Protein AF-0000000067177281 (afdb_homodimer)

pLDDT: mean 92.03, std 12.09, range [32.88, 98.94]

Solvent-accessible surface area (backbone atoms only — not comparable to full-atom values): 63753 Å² total; per-residue (Å²): 128,85,45,57,26,52,50,40,23,50,50,57,44,43,95,48,34,69,56,50,53,53,45,54,59,58,52,65,37,76,90,39,46,55,76,86,49,87,52,42,72,60,23,30,53,50,32,52,51,49,50,50,55,39,32,74,69,48,60,46,31,24,62,30,45,52,93,56,71,24,65,44,35,44,42,51,29,42,52,54,48,16,54,30,28,48,35,39,54,23,46,29,50,48,50,40,36,36,54,43,44,23,37,34,46,45,63,67,32,20,45,70,72,47,36,74,71,40,41,56,39,36,50,66,60,76,42,42,33,14,51,38,58,38,19,69,55,19,58,86,40,58,84,65,44,58,21,30,30,37,42,39,48,91,75,38,24,29,34,31,29,34,82,47,58,43,22,26,28,45,74,21,50,24,43,38,66,65,28,32,33,29,42,35,46,21,30,32,24,37,71,88,67,50,70,71,43,66,46,44,29,58,40,78,40,30,48,97,87,59,45,60,32,85,41,39,48,62,41,65,61,73,60,45,51,35,39,45,28,42,42,28,4,27,43,41,35,53,64,30,75,39,55,56,82,33,46,41,42,58,65,35,48,64,45,69,84,40,53,73,49,48,92,50,82,49,60,69,57,42,46,51,53,59,53,58,69,56,46,61,53,34,47,29,52,15,43,19,27,39,38,37,20,50,45,27,43,36,48,32,49,57,44,28,70,64,43,45,56,55,52,47,85,96,42,91,56,59,36,42,43,48,74,34,48,60,49,30,63,64,45,49,47,50,52,22,42,50,54,27,49,39,31,30,46,47,52,50,39,51,50,51,28,54,45,72,68,40,94,73,54,55,67,68,59,50,52,51,46,51,34,50,35,33,33,46,22,33,51,24,21,53,46,19,56,50,37,21,51,48,22,22,59,72,42,39,73,58,22,39,27,41,68,38,44,34,37,55,54,44,31,45,47,57,54,51,41,35,50,85,48,33,34,70,60,26,30,44,49,27,24,49,53,52,52,50,54,50,45,61,67,45,57,86,47,48,74,66,46,42,49,46,41,65,67,37,50,79,72,73,69,79,68,91,60,66,97,32,43,68,59,51,47,49,39,49,68,61,34,72,64,65,80,87,78,62,54,88,77,35,66,31,52,48,52,48,54,36,50,52,51,23,49,50,35,47,52,49,41,52,51,50,38,56,56,34,44,75,75,41,53,66,52,57,20,48,41,73,42,37,66,51,39,40,50,26,23,50,34,46,44,52,37,53,25,50,45,28,32,54,44,44,39,70,69,37,83,50,65,71,34,27,54,52,47,49,53,35,48,44,33,29,53,39,50,56,46,60,74,44,38,38,58,34,41,55,69,66,75,30,54,52,68,54,50,55,46,41,58,51,48,41,54,50,40,39,60,68,41,53,88,42,48,65,45,56,45,50,18,69,62,69,55,66,71,48,55,58,26,49,89,75,36,69,65,43,47,66,70,98,128,86,46,56,27,52,49,40,24,51,49,56,44,43,96,47,33,68,57,50,53,52,45,54,61,59,50,66,36,76,89,39,45,55,75,88,49,86,51,41,71,61,23,30,53,51,33,52,52,49,49,51,54,37,32,75,69,51,60,47,32,25,62,31,45,52,94,56,70,24,65,46,34,44,43,50,29,42,51,55,46,15,53,30,28,47,37,38,55,24,44,29,50,48,51,39,35,38,55,44,43,23,39,34,46,45,62,67,30,20,46,70,72,46,34,73,71,40,43,57,38,38,48,65,60,76,42,44,31,14,50,38,58,38,20,69,52,19,58,86,40,57,85,65,44,57,21,30,30,37,42,37,47,91,76,37,24,28,34,31,28,35,82,47,57,43,22,26,27,44,73,21,51,22,44,39,64,64,29,32,32,28,43,35,46,21,32,32,24,36,70,89,66,49,71,72,45,67,44,46,30,57,41,78,40,30,47,97,86,60,45,60,32,84,42,39,47,61,42,65,62,73,61,46,51,36,38,44,27,42,42,28,4,28,43,41,35,53,63,32,74,40,54,55,82,32,46,40,42,58,66,35,49,66,45,68,86,41,52,76,49,51,93,48,81,49,61,69,58,42,46,52,53,59,55,57,69,56,46,62,51,35,47,30,51,14,45,19,27,40,39,37,21,50,47,28,43,36,46,32,50,56,43,27,69,64,43,45,56,56,53,47,85,96,41,90,56,58,36,44,44,48,73,37,49,59,50,30,63,65,46,49,47,52,52,23,43,51,53,28,47,38,31,29,45,48,52,50,38,51,51,50,28,54,45,73,68,40,93,73,56,54,67,68,57,51,52,49,47,52,34,49,35,32,33,45,22,33,52,25,21,53,44,19,55,51,38,21,50,48,22,23,59,73,41,41,73,58,22,38,28,41,67,37,43,31,37,56,53,44,32,44,47,56,53,52,42,36,51,87,49,34,33,70,60,24,30,43,49,27,24,50,53,52,51,50,54,50,45,62,69,46,57,87,46,48,75,65,45,41,49,45,41,64,67,37,51,78,74,72,70,78,68,91,60,66,97,32,44,67,60,50,49,49,39,48,67,62,33,74,68,60,74,96,75,64,56,88,75,36,65,31,52,49,52,48,53,36,50,49,50,23,50,51,34,49,53,49,42,54,51,50,39,58,56,32,42,75,74,40,54,66,55,56,19,48,42,73,42,36,65,51,38,39,49,26,24,50,34,46,43,52,37,52,25,50,46,26,31,54,44,43,39,70,68,36,83,50,63,70,33,28,54,50,46,49,52,36,49,45,34,27,53,38,50,57,47,58,74,44,37,37,59,33,41,54,69,68,76,30,54,53,70,55,51,54,45,40,58,52,49,42,55,50,42,40,61,68,41,52,87,40,49,65,45,58,44,51,16,69,61,69,54,67,72,48,54,57,28,50,89,74,34,69,66,43,47,68,71,99

Secondary structure (DSSP, 8-state):
---HHHHHHHHHHGGGHHHHHHHHHHHTSGGG-------HHHHHHHHHHHHHHHHHTTTTGGGS-GGGTS---HHHHHHHHHHGGGT-HHHHHHHIIIIIIIHHHHHHH--HHHIIIIIHHHHHTSS-EEEE--BSS-SS-GGG---EEEEETTTTEEEEE--SGGG-EEEEETTTTT-SEEEEEEEEE-TTS-EEEEEEEEEE-B-TTSPBPTTEEEEE---BSS-TTS-EEEEEESSEEEEGGGB--SS-EE-TT--EE-S---HHHHHHHHHHTTTHHHHHHHHHHHHHHHHHHHHHHHHHTT-EEEE-TT--SEEEGGGSHHHHHHHHHHHHHHHHHHHHHHHHHHHHHHHHH-SS--HHHHHHHHHHHHHHHHHHHHHHHHHHHHHHHHTTTGGGBGGGSHHHHHHHHGGGGTTTS-HHHHHHHHHHHHHHHHHHHHTT--HHHHHHHHHHTTT-------TTHHHHHHHHHSS---SS---TT-HHHHHHHHHHHHHHHHHHHHHHHHHHHTTS-HHHHHHHTHHHHHHHHHHHHHHHHHHHHHHHHHH---HHHHHHHHHHHHHHHHHHHHHTHHHHHHTTSS-HHHHHHHHHHHHHHHHHHGGGHHHHHHTT---GGGG--GGG-HHHHHH-/---HHHHHHHHHHGGGHHHHHHHHHHHTSGGG-------HHHHHHHHHHHHHHHHHTTTTGGGS-GGGTS---HHHHHHHHHHGGGT-HHHHHHHIIIIIIIHHHHHHH--HHHIIIIIHHHHHTSS-EEEE--BSS-SS-GGG---EEEEETTTTEEEEE--SGGG-EEEEETTTTT-SEEEEEEEEE-TTS-EEEEEEEEEE-B-TTSPBPTTEEEEE---BSS-TTS-EEEEEESSEEEEGGGB--SS-EE-TT--EE-S---HHHHHHHHHHTTTHHHHHHHHHHHHHHHHHHHHHHHHHTT-EEEE-TT--SEEEGGGSHHHHHHHHHHHHHHHHHHHHHHHHHHHHHHHHH-SS--HHHHHHHHHHHHHHHHHHHHHHHHHHHHHHHHTTTGGGBGGGSHHHHHHHHGGGGTTTS-HHHHHHHHHHHHHHHHHHHHTT--HHHHHHHHHHTTT-------TTHHHHHHHHHSS---SSS--TT-HHHHHHHHHHHHHHHHHHHHHHHHHHHTTS-HHHHHHHTHHHHHHHHHHHHHHHHHHHHHHHHHH---HHHHHHHHHHHHHHHHHHHHHTHHHHHHTTSS-HHHHHHHHHHHHHHHHHHGGGHHHHHHTT---GGGG--GGG-HHHHHH-

Sequence (1280 aa):
MTTTAEHLRNALDGRWRDVKNAMRENLSNEVFRPHYTPNTAIARAKVAEQLKIMAAAGAAEDGFRKEHGGNGNVGAAIAQIEMLAMSDLSLMVKAGVQWGLFGGAIENLGTERHHQAYVRRIIDLDLLGCFAMTETGHGSDVQSIETTATYDPATQEFVIHSPTPTARKDYIGGAAETARVAAVFAQLITPDGMNHGVHCLVVPIRDDEGNDLPGVTTSDCHYKGGLPGVDNGRIVFDHVRVPRENLLNRYADVSPEGVYSSPIENPGRRFFTMLGTLIRGRVTVGGSAAAAARVALDIATRYALQRTQFSAPDDEHEVVIMDYLVHQRRLLPLIAKSYALQFAQNELVAKCHELQTSDDPDPEEQRELEARAAGLKAANTWHASTAIQEAREACGGAGYLAENRLIALRADTDVFTTFEGDNHVLTQLVAKELLTAYADDIKGMSPVEWVRFAANFAGERVLKRTAAQTIIQTILDTRQDNEEEGSLFNRGTQIKMFEDREEYMVASVARRLQGKAKEMSAFDAFNAVQDHVLHAAQAHIDRVILEAFVAGIDACEDEAARELLADVCDLYALSVIEEDKAWFIEHRFLSTERAKAVTRGINERCRTLRPHAETLIDGFGIPEQLRYAAMLDPEELLNGMTTTAEHLRNALDGRWRDVKNAMRENLSNEVFRPHYTPNTAIARAKVAEQLKIMAAAGAAEDGFRKEHGGNGNVGAAIAQIEMLAMSDLSLMVKAGVQWGLFGGAIENLGTERHHQAYVRRIIDLDLLGCFAMTETGHGSDVQSIETTATYDPATQEFVIHSPTPTARKDYIGGAAETARVAAVFAQLITPDGMNHGVHCLVVPIRDDEGNDLPGVTTSDCHYKGGLPGVDNGRIVFDHVRVPRENLLNRYADVSPEGVYSSPIENPGRRFFTMLGTLIRGRVTVGGSAAAAARVALDIATRYALQRTQFSAPDDEHEVVIMDYLVHQRRLLPLIAKSYALQFAQNELVAKCHELQTSDDPDPEEQRELEARAAGLKAANTWHASTAIQEAREACGGAGYLAENRLIALRADTDVFTTFEGDNHVLTQLVAKELLTAYADDIKGMSPVEWVRFAANFAGERVLKRTAAQTIIQTILDTRQDNEEEGSLFNRGTQIKMFEDREEYMVASVARRLQGKAKEMSAFDAFNAVQDHVLHAAQAHIDRVILEAFVAGIDACEDEAARELLADVCDLYALSVIEEDKAWFIEHRFLSTERAKAVTRGINERCRTLRPHAETLIDGFGIPEQLRYAAMLDPEELLNG

Nearest PDB structures (foldseek):
  1w07-assembly1_B  TM=8.337E-01  e=1.183E-35  Arabidopsis thaliana
  2fon-assembly1_A  TM=8.563E-01  e=7.719E-33  Solanum lycopersicum
  5k3h-assembly2_D  TM=8.636E-01  e=3.766E-30  Caenorhabditis elegans
  5k3g-assembly2_C  TM=8.580E-01  e=6.091E-29  Caenorhabditis elegans
  5k3h-assembly1_A  TM=8.376E-01  e=1.984E-29  Caenorhabditis elegans

Foldseek 3Di:
DQDLLNLLLCLLLPPQSVLLVVLLVVCLDPLQFADDDQPLVVLQVSLVVVLLVCLVVQLLQCCADVVLPHPLNNLSNLSNLLQSLLGALLNSVQSCFQRQAFLLLQRVLADDVSSVVPNVCSSNVVAGAKEFQAWQQDAQPSQPQAWEFEADLVQQKTWTAQPDNRNKRFQIWCQAFHHQKYFHWHFYAFPVRDTLTIFTFIGGQADPVRHGDPQKDKHFPQDALASSNTGTIIIGGGGGIDHQNRTSDPAWHADSNRDIDGPDDDSVVSVCVSVLSSLSSLLSLLSNLLLLLLLLLLLLLLLLQPDFDDDDVVGPDTHRNLPDLVLLVLRLLLLLVSSLLSLLSNLLSVLVSVQNSDPDHDPVSSLVSNLLSLLSLLVRLVSSLSSLVSSLVSNPPLSVDVLQVSSNSNSSSVCSCPPPHHNLRSLLSNLVVLLVVVCVVCVVPDPVRLVVCLVCLLPDDPPPAGPQSPVLVVLLVPVPCPDDQPDLLRLNLLLSLLVNVLSNLSSVLNVQLVVVVVVDPNVVSCVVCVVSSSVSSNSSNLSSSLSSLSVSLVPSPDPVSSVLSSLSSSLNSLVVCLVCVVVCCVVVVAPPVRSVVSVVSNSVSSVVCSVCSNSSSSSSVSDCSSSDHLSSDVVSVVVD/DQDLLNLLLCLLLPPCSVLLVVLLVVCLDPLQFADDDQPLVVLQVSLVVVLLVCLVVLLLQCCADVVLPHDLNNLSNLSNLLQSLLGALLNSVQSCFQRQAFLLLQRQLADDVSSVVPNVCSSNVVAGAKEFQDWQQDAQPSQPQAWEFEADLVQQKTWTAQPDNRNKRFQIWCQAFHHQKYFHWHFYAFPVGDTLTIFTFIGGQADPVRHGDPQKDKHFPQDALASSNTGTIIIGGGGGIDHQNRTSAPAWHADSNRDIDGPDDDSVVSVCVSVLSSLSSLLSLLSNLLLLLLLLLLLLLLLLQPDFDDDDVVGPDTDRNLPDLVLLVLRLLLLLVSSLLSLLSNLLSVLVSPQNSDPDHDPVSSLVSNLLSLLSLLVRLVSSLSSLVSSLVSNPPLSVDVLQVSSNSNSSSVCSCPPPHHNLRSLLSNLVVLLVVVCVVCVVPDPVRLVVCLVCLLPDDPPPAGPCSPVLVVLLVPVPPPDDQPDLLRLNLLLSLLVNVLSNLSSVLNVQLVVVVVVDPNVVSCVVCVVSSSVSSNSVNLSSSLSSLSVSLVPSPDPVSSVLSSLSSSLNSLVVCLVCVVVCCVVVVAPPVRSVVSVVSNSVSSVVCSVCSNSSSSSSVSDCSSSDHLSSDVVSVVPD

Structure (mmCIF, N/CA/C/O backbone):
data_AF-0000000067177281-model_v1
#
loop_
_entity.id
_entity.type
_entity.pdbx_description
1 polymer 'acyl-CoA oxidase'
#
loop_
_atom_site.group_PDB
_atom_site.id
_atom_site.type_symbol
_atom_site.label_atom_id
_atom_site.label_alt_id
_atom_site.label_comp_id
_atom_site.label_asym_id
_atom_site.label_entity_id
_atom_site.label_seq_id
_atom_site.pdbx_PDB_ins_code
_atom_site.Cartn_x
_atom_site.Cartn_y
_atom_site.Cartn_z
_atom_site.occupancy
_atom_site.B_iso_or_equiv
_atom_site.auth_seq_id
_atom_site.auth_comp_id
_atom_site.auth_asym_id
_atom_site.auth_atom_id
_atom_site.pdbx_PDB_model_num
ATOM 1 N N . MET A 1 1 ? -37.844 -14.5 4.695 1 72.69 1 MET A N 1
ATOM 2 C CA . MET A 1 1 ? -37.594 -14.18 3.291 1 72.69 1 MET A CA 1
ATOM 3 C C . MET A 1 1 ? -36.125 -13.844 3.068 1 72.69 1 MET A C 1
ATOM 5 O O . MET A 1 1 ? -35.5 -13.156 3.883 1 72.69 1 MET A O 1
ATOM 9 N N . THR A 1 2 ? -35.562 -14.508 2.094 1 89.88 2 THR A N 1
ATOM 10 C CA . THR A 1 2 ? -34.188 -14.273 1.747 1 89.88 2 THR A CA 1
ATOM 11 C C . THR A 1 2 ? -33.969 -12.812 1.348 1 89.88 2 THR A C 1
ATOM 13 O O . THR A 1 2 ? -34.688 -12.281 0.499 1 89.88 2 THR A O 1
ATOM 16 N N . THR A 1 3 ? -33.188 -12.133 2.078 1 94.25 3 THR A N 1
ATOM 17 C CA . THR A 1 3 ? -32.938 -10.719 1.842 1 94.25 3 THR A CA 1
ATOM 18 C C . THR A 1 3 ? -32.125 -10.523 0.564 1 94.25 3 THR A C 1
ATOM 20 O O . THR A 1 3 ? -31.547 -11.484 0.027 1 94.25 3 THR A O 1
ATOM 23 N N . THR A 1 4 ? -32.156 -9.359 0.006 1 96.62 4 THR A N 1
ATOM 24 C CA . THR A 1 4 ? -31.344 -9.031 -1.157 1 96.62 4 THR A CA 1
ATOM 25 C C . THR A 1 4 ? -29.875 -9.32 -0.884 1 96.62 4 THR A C 1
ATOM 27 O O . THR A 1 4 ? -29.172 -9.836 -1.752 1 96.62 4 THR A O 1
ATOM 30 N N . ALA A 1 5 ? -29.406 -9.039 0.284 1 97.44 5 ALA A N 1
ATOM 31 C CA . ALA A 1 5 ? -28.031 -9.32 0.666 1 97.44 5 ALA A CA 1
ATOM 32 C C . ALA A 1 5 ? -27.734 -10.82 0.605 1 97.44 5 ALA A C 1
ATOM 34 O O . ALA A 1 5 ? -26.656 -11.227 0.19 1 97.44 5 ALA A O 1
ATOM 35 N N . GLU A 1 6 ? -28.656 -11.594 1.029 1 97.12 6 GLU A N 1
ATOM 36 C CA . GLU A 1 6 ? -28.5 -13.039 0.988 1 97.12 6 GLU A CA 1
ATOM 37 C C . GLU A 1 6 ? -28.469 -13.555 -0.449 1 97.12 6 GLU A C 1
ATOM 39 O O . GLU A 1 6 ? -27.719 -14.477 -0.767 1 97.12 6 GLU A O 1
ATOM 44 N N . HIS A 1 7 ? -29.312 -12.961 -1.297 1 97.69 7 HIS A N 1
ATOM 45 C CA . HIS A 1 7 ? -29.281 -13.328 -2.707 1 97.69 7 HIS A CA 1
ATOM 46 C C . HIS A 1 7 ? -27.938 -12.953 -3.34 1 97.69 7 HIS A C 1
ATOM 48 O O . HIS A 1 7 ? -27.422 -13.695 -4.176 1 97.69 7 HIS A O 1
ATOM 54 N N . LEU A 1 8 ? -27.406 -11.773 -3.008 1 98.38 8 LEU A N 1
ATOM 55 C CA . LEU A 1 8 ? -26.078 -11.383 -3.463 1 98.38 8 LEU A CA 1
ATOM 56 C C . LEU A 1 8 ? -25.016 -12.383 -2.988 1 98.38 8 LEU A C 1
ATOM 58 O O . LEU A 1 8 ? -24.156 -12.797 -3.768 1 98.38 8 LEU A O 1
ATOM 62 N N . ARG A 1 9 ? -25.109 -12.766 -1.715 1 97.88 9 ARG A N 1
ATOM 63 C CA . ARG A 1 9 ? -24.156 -13.727 -1.15 1 97.88 9 ARG A CA 1
ATOM 64 C C . ARG A 1 9 ? -24.219 -15.055 -1.901 1 97.88 9 ARG A C 1
ATOM 66 O O . ARG A 1 9 ? -23.188 -15.633 -2.234 1 97.88 9 ARG A O 1
ATOM 73 N N . ASN A 1 10 ? -25.422 -15.523 -2.131 1 97.38 10 ASN A N 1
ATOM 74 C CA . ASN A 1 10 ? -25.594 -16.766 -2.863 1 97.38 10 ASN A CA 1
ATOM 75 C C . ASN A 1 10 ? -24.953 -16.703 -4.25 1 97.38 10 ASN A C 1
ATOM 77 O O . ASN A 1 10 ? -24.344 -17.656 -4.703 1 97.38 10 ASN A O 1
ATOM 81 N N . ALA A 1 11 ? -25.172 -15.578 -4.883 1 97.19 11 ALA A N 1
ATOM 82 C CA . ALA A 1 11 ? -24.578 -15.391 -6.203 1 97.19 11 ALA A CA 1
ATOM 83 C C . ALA A 1 11 ? -23.062 -15.398 -6.129 1 97.19 11 ALA A C 1
ATOM 85 O O . ALA A 1 11 ? -22.391 -16.016 -6.961 1 97.19 11 ALA A O 1
ATOM 86 N N . LEU A 1 12 ? -22.469 -14.766 -5.133 1 97.5 12 LEU A N 1
ATOM 87 C CA . LEU A 1 12 ? -21.031 -14.664 -4.965 1 97.5 12 LEU A CA 1
ATOM 88 C C . LEU A 1 12 ? -20.438 -16 -4.551 1 97.5 12 LEU A C 1
ATOM 90 O O . LEU A 1 12 ? -19.281 -16.312 -4.871 1 97.5 12 LEU A O 1
ATOM 94 N N . ASP A 1 13 ? -21.203 -16.781 -3.875 1 97.38 13 ASP A N 1
ATOM 95 C CA . ASP A 1 13 ? -20.703 -18.062 -3.389 1 97.38 13 ASP A CA 1
ATOM 96 C C . ASP A 1 13 ? -20.609 -19.078 -4.523 1 97.38 13 ASP A C 1
ATOM 98 O O . ASP A 1 13 ? -19.781 -19.984 -4.488 1 97.38 13 ASP A O 1
ATOM 102 N N . GLY A 1 14 ? -21.516 -18.938 -5.523 1 96.19 14 GLY A N 1
ATOM 103 C CA . GLY A 1 14 ? -21.438 -19.766 -6.715 1 96.19 14 GLY A CA 1
ATOM 104 C C . GLY A 1 14 ? -21.703 -21.234 -6.445 1 96.19 14 GLY A C 1
ATOM 105 O O . GLY A 1 14 ? -22.562 -21.578 -5.613 1 96.19 14 GLY A O 1
ATOM 106 N N . ARG A 1 15 ? -21.062 -22.141 -7.219 1 96.25 15 ARG A N 1
ATOM 107 C CA . ARG A 1 15 ? -21.281 -23.578 -7.258 1 96.25 15 ARG A CA 1
ATOM 108 C C . ARG A 1 15 ? -21.062 -24.203 -5.891 1 96.25 15 ARG A C 1
ATOM 110 O O . ARG A 1 15 ? -21.734 -25.172 -5.527 1 96.25 15 ARG A O 1
ATOM 117 N N . TRP A 1 16 ? -20.203 -23.703 -5.113 1 97.56 16 TRP A N 1
ATOM 118 C CA . TRP A 1 16 ? -19.828 -24.344 -3.848 1 97.56 16 TRP A CA 1
ATOM 119 C C . TRP A 1 16 ? -20.422 -23.578 -2.668 1 97.56 16 TRP A C 1
ATOM 121 O O . TRP A 1 16 ? -19.812 -23.5 -1.597 1 97.56 16 TRP A O 1
ATOM 131 N N . ARG A 1 17 ? -21.547 -23.016 -2.822 1 97 17 ARG A N 1
ATOM 132 C CA . ARG A 1 17 ? -22.266 -22.234 -1.817 1 97 17 ARG A CA 1
ATOM 133 C C . ARG A 1 17 ? -22.453 -23.031 -0.535 1 97 17 ARG A C 1
ATOM 135 O O . ARG A 1 17 ? -22.281 -22.5 0.566 1 97 17 ARG A O 1
ATOM 142 N N . ASP A 1 18 ? -22.797 -24.281 -0.648 1 97.25 18 ASP A N 1
ATOM 143 C CA . ASP A 1 18 ? -23.047 -25.109 0.533 1 97.25 18 ASP A CA 1
ATOM 144 C C . ASP A 1 18 ? -21.766 -25.297 1.34 1 97.25 18 ASP A C 1
ATOM 146 O O . ASP A 1 18 ? -21.781 -25.281 2.572 1 97.25 18 ASP A O 1
ATOM 150 N N . VAL A 1 19 ? -20.672 -25.5 0.633 1 96.44 19 VAL A N 1
ATOM 151 C CA . VAL A 1 19 ? -19.359 -25.625 1.271 1 96.44 19 VAL A CA 1
ATOM 152 C C . VAL A 1 19 ? -19.031 -24.328 2.008 1 96.44 19 VAL A C 1
ATOM 154 O O . VAL A 1 19 ? -18.562 -24.359 3.152 1 96.44 19 VAL A O 1
ATOM 157 N N . LYS A 1 20 ? -19.25 -23.219 1.385 1 97.44 20 LYS A N 1
ATOM 158 C CA . LYS A 1 20 ? -18.938 -21.922 1.97 1 97.44 20 LYS A CA 1
ATOM 159 C C . LYS A 1 20 ? -19.828 -21.625 3.174 1 97.44 20 LYS A C 1
ATOM 161 O O . LYS A 1 20 ? -19.375 -21.047 4.164 1 97.44 20 LYS A O 1
ATOM 166 N N . ASN A 1 21 ? -21.109 -22.016 3.086 1 97.38 21 ASN A N 1
ATOM 167 C CA . ASN A 1 21 ? -22 -21.859 4.23 1 97.38 21 ASN A CA 1
ATOM 168 C C . ASN A 1 21 ? -21.547 -22.703 5.418 1 97.38 21 ASN A C 1
ATOM 170 O O . ASN A 1 21 ? -21.594 -22.234 6.562 1 97.38 21 ASN A O 1
ATOM 174 N N . ALA A 1 22 ? -21.156 -23.891 5.121 1 96.25 22 ALA A N 1
ATOM 175 C CA . ALA A 1 22 ? -20.625 -24.75 6.188 1 96.25 22 ALA A CA 1
ATOM 176 C C . ALA A 1 22 ? -19.375 -24.125 6.812 1 96.25 22 ALA A C 1
ATOM 178 O O . ALA A 1 22 ? -19.188 -24.188 8.031 1 96.25 22 ALA A O 1
ATOM 179 N N . MET A 1 23 ? -18.531 -23.594 6.02 1 96.31 23 MET A N 1
ATOM 180 C CA . MET A 1 23 ? -17.312 -22.953 6.504 1 96.31 23 MET A CA 1
ATOM 181 C C . MET A 1 23 ? -17.641 -21.75 7.371 1 96.31 23 MET A C 1
ATOM 183 O O . MET A 1 23 ? -16.969 -21.5 8.375 1 96.31 23 MET A O 1
ATOM 187 N N . ARG A 1 24 ? -18.609 -20.938 6.949 1 97.25 24 ARG A N 1
ATOM 188 C CA . ARG A 1 24 ? -19.031 -19.797 7.754 1 97.25 24 ARG A CA 1
ATOM 189 C C . ARG A 1 24 ? -19.438 -20.234 9.156 1 97.25 24 ARG A C 1
ATOM 191 O O . ARG A 1 24 ? -19.109 -19.578 10.141 1 97.25 24 ARG A O 1
ATOM 198 N N . GLU A 1 25 ? -20.125 -21.281 9.219 1 95.94 25 GLU A N 1
ATOM 199 C CA . GLU A 1 25 ? -20.531 -21.812 10.516 1 95.94 25 GLU A CA 1
ATOM 200 C C . GLU A 1 25 ? -19.328 -22.266 11.328 1 95.94 25 GLU A C 1
ATOM 202 O O . GLU A 1 25 ? -19.203 -21.938 12.516 1 95.94 25 GLU A O 1
ATOM 207 N N . ASN A 1 26 ? -18.438 -22.969 10.719 1 94.88 26 ASN A N 1
ATOM 208 C CA . ASN A 1 26 ? -17.25 -23.484 11.391 1 94.88 26 ASN A CA 1
ATOM 209 C C . ASN A 1 26 ? -16.344 -22.359 11.867 1 94.88 26 ASN A C 1
ATOM 211 O O . ASN A 1 26 ? -15.836 -22.391 12.992 1 94.88 26 ASN A O 1
ATOM 215 N N . LEU A 1 27 ? -16.141 -21.359 11.039 1 95.56 27 LEU A N 1
ATOM 216 C CA . LEU A 1 27 ? -15.211 -20.281 11.336 1 95.56 27 LEU A CA 1
ATOM 217 C C . LEU A 1 27 ? -15.781 -19.344 12.406 1 95.56 27 LEU A C 1
ATOM 219 O O . LEU A 1 27 ? -15.055 -18.516 12.961 1 95.56 27 LEU A O 1
ATOM 223 N N . SER A 1 28 ? -17.031 -19.453 12.672 1 94.38 28 SER A N 1
ATOM 224 C CA . SER A 1 28 ? -17.656 -18.641 13.703 1 94.38 28 SER A CA 1
ATOM 225 C C . SER A 1 28 ? -17.344 -19.188 15.094 1 94.38 28 SER A C 1
ATOM 227 O O . SER A 1 28 ? -17.609 -18.516 16.094 1 94.38 28 SER A O 1
ATOM 229 N N . ASN A 1 29 ? -16.719 -20.359 15.133 1 94.31 29 ASN A N 1
ATOM 230 C CA . ASN A 1 29 ? -16.234 -20.891 16.406 1 94.31 29 ASN A CA 1
ATOM 231 C C . ASN A 1 29 ? -15.117 -20.016 16.984 1 94.31 29 ASN A C 1
ATOM 233 O O . ASN A 1 29 ? -14.297 -19.484 16.25 1 94.31 29 ASN A O 1
ATOM 237 N N . GLU A 1 30 ? -15 -19.969 18.312 1 94.56 30 GLU A N 1
ATOM 238 C CA . GLU A 1 30 ? -14.102 -19.078 19.031 1 94.56 30 GLU A CA 1
ATOM 239 C C . GLU A 1 30 ? -12.641 -19.391 18.703 1 94.56 30 GLU A C 1
ATOM 241 O O . GLU A 1 30 ? -11.805 -18.484 18.672 1 94.56 30 GLU A O 1
ATOM 246 N N . VAL A 1 31 ? -12.344 -20.562 18.422 1 94.75 31 VAL A N 1
ATOM 247 C CA . VAL A 1 31 ? -10.969 -20.984 18.172 1 94.75 31 VAL A CA 1
ATOM 248 C C . VAL A 1 31 ? -10.453 -20.328 16.891 1 94.75 31 VAL A C 1
ATOM 250 O O . VAL A 1 31 ? -9.242 -20.172 16.719 1 94.75 31 VAL A O 1
ATOM 253 N N . PHE A 1 32 ? -11.414 -19.875 16.031 1 95.75 32 PHE A N 1
ATOM 254 C CA . PHE A 1 32 ? -11.023 -19.297 14.75 1 95.75 32 PHE A CA 1
ATOM 255 C C . PHE A 1 32 ? -11.211 -17.781 14.766 1 95.75 32 PHE A C 1
ATOM 257 O O . PHE A 1 32 ? -11.062 -17.125 13.734 1 95.75 32 PHE A O 1
ATOM 264 N N . ARG A 1 33 ? -11.547 -17.219 15.938 1 94.5 33 ARG A N 1
ATOM 265 C CA . ARG A 1 33 ? -11.703 -15.781 16.062 1 94.5 33 ARG A CA 1
ATOM 266 C C . ARG A 1 33 ? -10.406 -15.062 15.672 1 94.5 33 ARG A C 1
ATOM 268 O O . ARG A 1 33 ? -9.328 -15.438 16.125 1 94.5 33 ARG A O 1
ATOM 275 N N . PRO A 1 34 ? -10.586 -14.016 14.828 1 91.44 34 PRO A N 1
ATOM 276 C CA . PRO A 1 34 ? -9.383 -13.258 14.469 1 91.44 34 PRO A CA 1
ATOM 277 C C . PRO A 1 34 ? -8.656 -12.695 15.688 1 91.44 34 PRO A C 1
ATOM 279 O O . PRO A 1 34 ? -9.297 -12.273 16.656 1 91.44 34 PRO A O 1
ATOM 282 N N . HIS A 1 35 ? -7.344 -12.719 15.617 1 81.62 35 HIS A N 1
ATOM 283 C CA . HIS A 1 35 ? -6.504 -12.258 16.719 1 81.62 35 HIS A CA 1
ATOM 284 C C . HIS A 1 35 ? -5.238 -11.586 16.203 1 81.62 35 HIS A C 1
ATOM 286 O O . HIS A 1 35 ? -4.766 -11.898 15.102 1 81.62 35 HIS A O 1
ATOM 292 N N . TYR A 1 36 ? -4.852 -10.539 16.891 1 80.12 36 TYR A N 1
ATOM 293 C CA . TYR A 1 36 ? -3.537 -9.961 16.625 1 80.12 36 TYR A CA 1
ATOM 294 C C . TYR A 1 36 ? -2.48 -10.57 17.547 1 80.12 36 TYR A C 1
ATOM 296 O O . TYR A 1 36 ? -2.514 -10.375 18.766 1 80.12 36 TYR A O 1
ATOM 304 N N . THR A 1 37 ? -1.574 -11.391 17.031 1 83.56 37 THR A N 1
ATOM 305 C CA . THR A 1 37 ? -0.553 -12.102 17.797 1 83.56 37 THR A CA 1
ATOM 306 C C . THR A 1 37 ? 0.831 -11.867 17.203 1 83.56 37 THR A C 1
ATOM 308 O O . THR A 1 37 ? 1.381 -12.742 16.516 1 83.56 37 THR A O 1
ATOM 311 N N . PRO A 1 38 ? 1.441 -10.766 17.562 1 79.12 38 PRO A N 1
ATOM 312 C CA . PRO A 1 38 ? 2.74 -10.453 16.953 1 79.12 38 PRO A CA 1
ATOM 313 C C . PRO A 1 38 ? 3.846 -11.398 17.422 1 79.12 38 PRO A C 1
ATOM 315 O O . PRO A 1 38 ? 4.875 -11.531 16.75 1 79.12 38 PRO A O 1
ATOM 318 N N . ASN A 1 39 ? 3.625 -12.047 18.562 1 88.12 39 ASN A N 1
ATOM 319 C CA . ASN A 1 39 ? 4.594 -13.047 19.016 1 88.12 39 ASN A CA 1
ATOM 320 C C . ASN A 1 39 ? 4.539 -14.305 18.141 1 88.12 39 ASN A C 1
ATOM 322 O O . ASN A 1 39 ? 3.541 -15.023 18.141 1 88.12 39 ASN A O 1
ATOM 326 N N . THR A 1 40 ? 5.625 -14.609 17.469 1 92.38 40 THR A N 1
ATOM 327 C CA . THR A 1 40 ? 5.633 -15.664 16.453 1 92.38 40 THR A CA 1
ATOM 328 C C . THR A 1 40 ? 5.41 -17.031 17.109 1 92.38 40 THR A C 1
ATOM 330 O O . THR A 1 40 ? 4.73 -17.891 16.531 1 92.38 40 THR A O 1
ATOM 333 N N . ALA A 1 41 ? 5.988 -17.25 18.312 1 94.25 41 ALA A N 1
ATOM 334 C CA . ALA A 1 41 ? 5.824 -18.547 18.984 1 94.25 41 ALA A CA 1
ATOM 335 C C . ALA A 1 41 ? 4.359 -18.797 19.312 1 94.25 41 ALA A C 1
ATOM 337 O O . ALA A 1 41 ? 3.85 -19.906 19.094 1 94.25 41 ALA A O 1
ATOM 338 N N . ILE A 1 42 ? 3.701 -17.781 19.828 1 94.62 42 ILE A N 1
ATOM 339 C CA . ILE A 1 42 ? 2.293 -17.891 20.188 1 94.62 42 ILE A CA 1
ATOM 340 C C . ILE A 1 42 ? 1.445 -18.062 18.938 1 94.62 42 ILE A C 1
ATOM 342 O O . ILE A 1 42 ? 0.548 -18.906 18.891 1 94.62 42 ILE A O 1
ATOM 346 N N . ALA A 1 43 ? 1.719 -17.297 17.922 1 95.12 43 ALA A N 1
ATOM 347 C CA . ALA A 1 43 ? 0.968 -17.359 16.672 1 95.12 43 ALA A CA 1
ATOM 348 C C . ALA A 1 43 ? 1.102 -18.734 16.016 1 95.12 43 ALA A C 1
ATOM 350 O O . ALA A 1 43 ? 0.118 -19.297 15.539 1 95.12 43 ALA A O 1
ATOM 351 N N . ARG A 1 44 ? 2.285 -19.297 15.945 1 97.25 44 ARG A N 1
ATOM 352 C CA . ARG A 1 44 ? 2.545 -20.609 15.344 1 97.25 44 ARG A CA 1
ATOM 353 C C . ARG A 1 44 ? 1.815 -21.703 16.109 1 97.25 44 ARG A C 1
ATOM 355 O O . ARG A 1 44 ? 1.255 -22.625 15.492 1 97.25 44 ARG A O 1
ATOM 362 N N . ALA A 1 45 ? 1.843 -21.594 17.422 1 96.88 45 ALA A N 1
ATOM 363 C CA . ALA A 1 45 ? 1.139 -22.578 18.25 1 96.88 45 ALA A CA 1
ATOM 364 C C . ALA A 1 45 ? -0.364 -22.531 17.984 1 96.88 45 ALA A C 1
ATOM 366 O O . ALA A 1 45 ? -1.014 -23.578 17.891 1 96.88 45 ALA A O 1
ATOM 367 N N . LYS A 1 46 ? -0.871 -21.375 17.922 1 96.5 46 LYS A N 1
ATOM 368 C CA . LYS A 1 46 ? -2.299 -21.203 17.672 1 96.5 46 LYS A CA 1
ATOM 369 C C . LYS A 1 46 ? -2.689 -21.781 16.312 1 96.5 46 LYS A C 1
ATOM 371 O O . LYS A 1 46 ? -3.693 -22.484 16.188 1 96.5 46 LYS A O 1
ATOM 376 N N . VAL A 1 47 ? -1.97 -21.5 15.305 1 97.12 47 VAL A N 1
ATOM 377 C CA . VAL A 1 47 ? -2.26 -21.969 13.953 1 97.12 47 VAL A CA 1
ATOM 378 C C . VAL A 1 47 ? -2.158 -23.484 13.891 1 97.12 47 VAL A C 1
ATOM 380 O O . VAL A 1 47 ? -2.957 -24.141 13.219 1 97.12 47 VAL A O 1
ATOM 383 N N . ALA A 1 48 ? -1.166 -24.031 14.57 1 96.88 48 ALA A N 1
ATOM 384 C CA . ALA A 1 48 ? -1.028 -25.484 14.625 1 96.88 48 ALA A CA 1
ATOM 385 C C . ALA A 1 48 ? -2.268 -26.141 15.234 1 96.88 48 ALA A C 1
ATOM 387 O O . ALA A 1 48 ? -2.746 -27.156 14.742 1 96.88 48 ALA A O 1
ATOM 388 N N . GLU A 1 49 ? -2.727 -25.5 16.281 1 96.81 49 GLU A N 1
ATOM 389 C CA . GLU A 1 49 ? -3.939 -26 16.922 1 96.81 49 GLU A CA 1
ATOM 390 C C . GLU A 1 49 ? -5.137 -25.906 15.977 1 96.81 49 GLU A C 1
ATOM 392 O O . GLU A 1 49 ? -5.91 -26.859 15.867 1 96.81 49 GLU A O 1
ATOM 397 N N . GLN A 1 50 ? -5.273 -24.812 15.32 1 96.75 50 GLN A N 1
ATOM 398 C CA . GLN A 1 50 ? -6.367 -24.625 14.375 1 96.75 50 GLN A CA 1
ATOM 399 C C . GLN A 1 50 ? -6.293 -25.625 13.234 1 96.75 50 GLN A C 1
ATOM 401 O O . GLN A 1 50 ? -7.316 -26.172 12.812 1 96.75 50 GLN A O 1
ATOM 406 N N . LEU A 1 51 ? -5.125 -25.891 12.766 1 96.81 51 LEU A N 1
ATOM 407 C CA . LEU A 1 51 ? -4.914 -26.859 11.68 1 96.81 51 LEU A CA 1
ATOM 408 C C . LEU A 1 51 ? -5.336 -28.25 12.102 1 96.81 51 LEU A C 1
ATOM 410 O O . LEU A 1 51 ? -5.945 -28.984 11.32 1 96.81 51 LEU A O 1
ATOM 414 N N . LYS A 1 52 ? -5.023 -28.641 13.297 1 96.75 52 LYS A N 1
ATOM 415 C CA . LYS A 1 52 ? -5.414 -29.938 13.828 1 96.75 52 LYS A CA 1
ATOM 416 C C . LYS A 1 52 ? -6.93 -30.078 13.906 1 96.75 52 LYS A C 1
ATOM 418 O O . LYS A 1 52 ? -7.488 -31.125 13.586 1 96.75 52 LYS A O 1
ATOM 423 N N . ILE A 1 53 ? -7.508 -29 14.352 1 95.94 53 ILE A N 1
ATOM 424 C CA . ILE A 1 53 ? -8.961 -28.984 14.453 1 95.94 53 ILE A CA 1
ATOM 425 C C . ILE A 1 53 ? -9.578 -29.141 13.062 1 95.94 53 ILE A C 1
ATOM 427 O O . ILE A 1 53 ? -10.539 -29.906 12.891 1 95.94 53 ILE A O 1
ATOM 431 N N . MET A 1 54 ? -9.016 -28.516 12.102 1 94.81 54 MET A N 1
ATOM 432 C CA . MET A 1 54 ? -9.516 -28.609 10.734 1 94.81 54 MET A CA 1
ATOM 433 C C . MET A 1 54 ? -9.32 -30.016 10.172 1 94.81 54 MET A C 1
ATOM 435 O O . MET A 1 54 ? -10.211 -30.562 9.516 1 94.81 54 MET A O 1
ATOM 439 N N . ALA A 1 55 ? -8.164 -30.578 10.391 1 95 55 ALA A N 1
ATOM 440 C CA . ALA A 1 55 ? -7.895 -31.938 9.922 1 95 55 ALA A CA 1
ATOM 441 C C . ALA A 1 55 ? -8.883 -32.938 10.516 1 95 55 ALA A C 1
ATOM 443 O O . ALA A 1 55 ? -9.406 -33.812 9.812 1 95 55 ALA A O 1
ATOM 444 N N . ALA A 1 56 ? -9.125 -32.781 11.758 1 93.81 56 ALA A N 1
ATOM 445 C CA . ALA A 1 56 ? -10.055 -33.656 12.453 1 93.81 56 ALA A CA 1
ATOM 446 C C . ALA A 1 56 ? -11.469 -33.531 11.891 1 93.81 56 ALA A C 1
ATOM 448 O O . ALA A 1 56 ? -12.227 -34.5 11.891 1 93.81 56 ALA A O 1
ATOM 449 N N . ALA A 1 57 ? -11.727 -32.375 11.383 1 91.31 57 ALA A N 1
ATOM 450 C CA . ALA A 1 57 ? -13.055 -32.125 10.836 1 91.31 57 ALA A CA 1
ATOM 451 C C . ALA A 1 57 ? -13.141 -32.562 9.375 1 91.31 57 ALA A C 1
ATOM 453 O O . ALA A 1 57 ? -14.18 -32.406 8.734 1 91.31 57 ALA A O 1
ATOM 454 N N . GLY A 1 58 ? -12.07 -33.062 8.781 1 90.38 58 GLY A N 1
ATOM 455 C CA . GLY A 1 58 ? -12.078 -33.594 7.426 1 90.38 58 GLY A CA 1
ATOM 456 C C . GLY A 1 58 ? -11.852 -32.531 6.367 1 90.38 58 GLY A C 1
ATOM 457 O O . GLY A 1 58 ? -12.195 -32.719 5.203 1 90.38 58 GLY A O 1
ATOM 458 N N . ALA A 1 59 ? -11.297 -31.422 6.781 1 87.88 59 ALA A N 1
ATOM 459 C CA . ALA A 1 59 ? -11.148 -30.266 5.898 1 87.88 59 ALA A CA 1
ATOM 460 C C . ALA A 1 59 ? -10.227 -30.578 4.727 1 87.88 59 ALA A C 1
ATOM 462 O O . ALA A 1 59 ? -10.359 -30 3.652 1 87.88 59 ALA A O 1
ATOM 463 N N . ALA A 1 60 ? -9.383 -31.531 4.879 1 91.12 60 ALA A N 1
ATOM 464 C CA . ALA A 1 60 ? -8.352 -31.781 3.873 1 91.12 60 ALA A CA 1
ATOM 465 C C . ALA A 1 60 ? -8.828 -32.812 2.844 1 91.12 60 ALA A C 1
ATOM 467 O O . ALA A 1 60 ? -8.25 -32.906 1.758 1 91.12 60 ALA A O 1
ATOM 468 N N . GLU A 1 61 ? -9.82 -33.531 3.117 1 92.19 61 GLU A N 1
ATOM 469 C CA . GLU A 1 61 ? -10.195 -34.688 2.322 1 92.19 61 GLU A CA 1
ATOM 470 C C . GLU A 1 61 ? -10.648 -34.281 0.923 1 92.19 61 GLU A C 1
ATOM 472 O O . GLU A 1 61 ? -10.367 -35 -0.054 1 92.19 61 GLU A O 1
ATOM 477 N N . ASP A 1 62 ? -11.242 -33.188 0.817 1 91.38 62 ASP A N 1
ATOM 478 C CA . ASP A 1 62 ? -11.773 -32.75 -0.464 1 91.38 62 ASP A CA 1
ATOM 479 C C . ASP A 1 62 ? -10.656 -32.531 -1.481 1 91.38 62 ASP A C 1
ATOM 481 O O . ASP A 1 62 ? -10.859 -32.719 -2.684 1 91.38 62 ASP A O 1
ATOM 485 N N . GLY A 1 63 ? -9.508 -32.219 -1.069 1 91.12 63 GLY A N 1
ATOM 486 C CA . GLY A 1 63 ? -8.406 -31.859 -1.948 1 91.12 63 GLY A CA 1
ATOM 487 C C . GLY A 1 63 ? -7.672 -33.062 -2.514 1 91.12 63 GLY A C 1
ATOM 488 O O . GLY A 1 63 ? -6.758 -32.906 -3.324 1 91.12 63 GLY A O 1
ATOM 489 N N . PHE A 1 64 ? -8.055 -34.25 -2.146 1 94.25 64 PHE A N 1
ATOM 490 C CA . PHE A 1 64 ? -7.402 -35.469 -2.609 1 94.25 64 PHE A CA 1
ATOM 491 C C . PHE A 1 64 ? -8.398 -36.406 -3.287 1 94.25 64 PHE A C 1
ATOM 493 O O . PHE A 1 64 ? -9.562 -36.469 -2.893 1 94.25 64 PHE A O 1
ATOM 500 N N . ARG A 1 65 ? -7.941 -37.125 -4.262 1 92.56 65 ARG A N 1
ATOM 501 C CA . ARG A 1 65 ? -8.789 -38.031 -5.016 1 92.56 65 ARG A CA 1
ATOM 502 C C . ARG A 1 65 ? -9.328 -39.156 -4.117 1 92.56 65 ARG A C 1
ATOM 504 O O . ARG A 1 65 ? -8.688 -39.5 -3.127 1 92.56 65 ARG A O 1
ATOM 511 N N . LYS A 1 66 ? -10.398 -39.656 -4.582 1 91.12 66 LYS A N 1
ATOM 512 C CA . LYS A 1 66 ? -11.039 -40.75 -3.83 1 91.12 66 LYS A CA 1
ATOM 513 C C . LYS A 1 66 ? -10.125 -41.969 -3.709 1 91.12 66 LYS A C 1
ATOM 515 O O . LYS A 1 66 ? -10.047 -42.594 -2.646 1 91.12 66 LYS A O 1
ATOM 520 N N . GLU A 1 67 ? -9.492 -42.25 -4.742 1 90.81 67 GLU A N 1
ATOM 521 C CA . GLU A 1 67 ? -8.641 -43.438 -4.773 1 90.81 67 GLU A CA 1
ATOM 522 C C . GLU A 1 67 ? -7.449 -43.312 -3.83 1 90.81 67 GLU A C 1
ATOM 524 O O . GLU A 1 67 ? -6.816 -44.281 -3.459 1 90.81 67 GLU A O 1
ATOM 529 N N . HIS A 1 68 ? -7.176 -42.156 -3.385 1 91.25 68 HIS A N 1
ATOM 530 C CA . HIS A 1 68 ? -6.035 -41.906 -2.51 1 91.25 68 HIS A CA 1
ATOM 531 C C . HIS A 1 68 ? -6.484 -41.625 -1.078 1 91.25 68 HIS A C 1
ATOM 533 O O . HIS A 1 68 ? -5.664 -41.344 -0.208 1 91.25 68 HIS A O 1
ATOM 539 N N . GLY A 1 69 ? -7.816 -41.625 -0.917 1 87.5 69 GLY A N 1
ATOM 540 C CA . GLY A 1 69 ? -8.32 -41.469 0.436 1 87.5 69 GLY A CA 1
ATOM 541 C C . GLY A 1 69 ? -9.062 -40.156 0.63 1 87.5 69 GLY A C 1
ATOM 542 O O . GLY A 1 69 ? -9.523 -39.844 1.733 1 87.5 69 GLY A O 1
ATOM 543 N N . GLY A 1 70 ? -9.172 -39.344 -0.412 1 92.62 70 GLY A N 1
ATOM 544 C CA . GLY A 1 70 ? -9.93 -38.125 -0.325 1 92.62 70 GLY A CA 1
ATOM 545 C C . GLY A 1 70 ? -11.328 -38.219 -0.906 1 92.62 70 GLY A C 1
ATOM 546 O O . GLY A 1 70 ? -11.891 -39.312 -0.97 1 92.62 70 GLY A O 1
ATOM 547 N N . ASN A 1 71 ? -11.977 -37.031 -1.115 1 92 71 ASN A N 1
ATOM 548 C CA . ASN A 1 71 ? -13.32 -37 -1.69 1 92 71 ASN A CA 1
ATOM 549 C C . ASN A 1 71 ? -13.289 -36.5 -3.135 1 92 71 ASN A C 1
ATOM 551 O O . ASN A 1 71 ? -14.297 -36.562 -3.84 1 92 71 ASN A O 1
ATOM 555 N N . GLY A 1 72 ? -12.18 -35.969 -3.559 1 91.62 72 GLY A N 1
ATOM 556 C CA . GLY A 1 72 ? -11.984 -35.531 -4.938 1 91.62 72 GLY A CA 1
ATOM 557 C C . GLY A 1 72 ? -12.781 -34.312 -5.309 1 91.62 72 GLY A C 1
ATOM 558 O O . GLY A 1 72 ? -13.164 -34.125 -6.469 1 91.62 72 GLY A O 1
ATOM 559 N N . ASN A 1 73 ? -13.188 -33.531 -4.395 1 94.88 73 ASN A N 1
ATOM 560 C CA . ASN A 1 73 ? -13.922 -32.312 -4.648 1 94.88 73 ASN A CA 1
ATOM 561 C C . ASN A 1 73 ? -13 -31.094 -4.605 1 94.88 73 ASN A C 1
ATOM 563 O O . ASN A 1 73 ? -13.086 -30.281 -3.688 1 94.88 73 ASN A O 1
ATOM 567 N N . VAL A 1 74 ? -12.242 -30.969 -5.684 1 94.12 74 VAL A N 1
ATOM 568 C CA . VAL A 1 74 ? -11.188 -29.969 -5.797 1 94.12 74 VAL A CA 1
ATOM 569 C C . VAL A 1 74 ? -11.766 -28.578 -5.574 1 94.12 74 VAL A C 1
ATOM 571 O O . VAL A 1 74 ? -11.172 -27.75 -4.863 1 94.12 74 VAL A O 1
ATOM 574 N N . GLY A 1 75 ? -12.906 -28.281 -6.195 1 96.56 75 GLY A N 1
ATOM 575 C CA . GLY A 1 75 ? -13.539 -26.984 -6.027 1 96.56 75 GLY A CA 1
ATOM 576 C C . GLY A 1 75 ? -13.875 -26.672 -4.582 1 96.56 75 GLY A C 1
ATOM 577 O O . GLY A 1 75 ? -13.688 -25.531 -4.129 1 96.56 75 GLY A O 1
ATOM 578 N N . ALA A 1 76 ? -14.352 -27.656 -3.838 1 96.56 76 ALA A N 1
ATOM 579 C CA . ALA A 1 76 ? -14.664 -27.484 -2.42 1 96.56 76 ALA A CA 1
ATOM 580 C C . ALA A 1 76 ? -13.398 -27.188 -1.616 1 96.56 76 ALA A C 1
ATOM 582 O O . ALA A 1 76 ? -13.414 -26.344 -0.71 1 96.56 76 ALA A O 1
ATOM 583 N N . ALA A 1 77 ? -12.352 -27.922 -1.929 1 95.5 77 ALA A N 1
ATOM 584 C CA . ALA A 1 77 ? -11.086 -27.719 -1.233 1 95.5 77 ALA A CA 1
ATOM 585 C C . ALA A 1 77 ? -10.594 -26.281 -1.41 1 95.5 77 ALA A C 1
ATOM 587 O O . ALA A 1 77 ? -10.18 -25.641 -0.444 1 95.5 77 ALA A O 1
ATOM 588 N N . ILE A 1 78 ? -10.656 -25.766 -2.646 1 96.19 78 ILE A N 1
ATOM 589 C CA . ILE A 1 78 ? -10.203 -24.422 -2.951 1 96.19 78 ILE A CA 1
ATOM 590 C C . ILE A 1 78 ? -11.078 -23.406 -2.215 1 96.19 78 ILE A C 1
ATOM 592 O O . ILE A 1 78 ? -10.57 -22.469 -1.588 1 96.19 78 ILE A O 1
ATOM 596 N N . ALA A 1 79 ? -12.391 -23.594 -2.24 1 96.5 79 ALA A N 1
ATOM 597 C CA . ALA A 1 79 ? -13.336 -22.672 -1.609 1 96.5 79 ALA A CA 1
ATOM 598 C C . ALA A 1 79 ? -13.117 -22.609 -0.1 1 96.5 79 ALA A C 1
ATOM 600 O O . ALA A 1 79 ? -13.195 -21.547 0.504 1 96.5 79 ALA A O 1
ATOM 601 N N . GLN A 1 80 ? -12.875 -23.766 0.494 1 96.19 80 GLN A N 1
ATOM 602 C CA . GLN A 1 80 ? -12.656 -23.812 1.937 1 96.19 80 GLN A CA 1
ATOM 603 C C . GLN A 1 80 ? -11.422 -23.031 2.344 1 96.19 80 GLN A C 1
ATOM 605 O O . GLN A 1 80 ? -11.461 -22.25 3.293 1 96.19 80 GLN A O 1
ATOM 610 N N . ILE A 1 81 ? -10.367 -23.203 1.655 1 95.88 81 ILE A N 1
ATOM 611 C CA . ILE A 1 81 ? -9.117 -22.531 1.99 1 95.88 81 ILE A CA 1
ATOM 612 C C . ILE A 1 81 ? -9.266 -21.031 1.778 1 95.88 81 ILE A C 1
ATOM 614 O O . ILE A 1 81 ? -8.766 -20.234 2.572 1 95.88 81 ILE A O 1
ATOM 618 N N . GLU A 1 82 ? -9.922 -20.656 0.706 1 96 82 GLU A N 1
ATOM 619 C CA . GLU A 1 82 ? -10.195 -19.25 0.431 1 96 82 GLU A CA 1
ATOM 620 C C . GLU A 1 82 ? -10.867 -18.578 1.62 1 96 82 GLU A C 1
ATOM 622 O O . GLU A 1 82 ? -10.523 -17.453 1.983 1 96 82 GLU A O 1
ATOM 627 N N . MET A 1 83 ? -11.742 -19.219 2.258 1 96.81 83 MET A N 1
ATOM 628 C CA . MET A 1 83 ? -12.578 -18.641 3.305 1 96.81 83 MET A CA 1
ATOM 629 C C . MET A 1 83 ? -11.789 -18.469 4.602 1 96.81 83 MET A C 1
ATOM 631 O O . MET A 1 83 ? -12.164 -17.672 5.465 1 96.81 83 MET A O 1
ATOM 635 N N . LEU A 1 84 ? -10.672 -19.188 4.75 1 97.12 84 LEU A N 1
ATOM 636 C CA . LEU A 1 84 ? -9.844 -19.047 5.945 1 97.12 84 LEU A CA 1
ATOM 637 C C . LEU A 1 84 ? -9.312 -17.625 6.078 1 97.12 84 LEU A C 1
ATOM 639 O O . LEU A 1 84 ? -8.945 -17.188 7.176 1 97.12 84 LEU A O 1
ATOM 643 N N . ALA A 1 85 ? -9.312 -16.891 4.957 1 95.31 85 ALA A N 1
ATOM 644 C CA . ALA A 1 85 ? -8.844 -15.516 4.969 1 95.31 85 ALA A CA 1
ATOM 645 C C . ALA A 1 85 ? -9.719 -14.648 5.867 1 95.31 85 ALA A C 1
ATOM 647 O O . ALA A 1 85 ? -9.266 -13.625 6.383 1 95.31 85 ALA A O 1
ATOM 648 N N . MET A 1 86 ? -10.969 -15.047 6.07 1 96.69 86 MET A N 1
ATOM 649 C CA . MET A 1 86 ? -11.867 -14.305 6.949 1 96.69 86 MET A CA 1
ATOM 650 C C . MET A 1 86 ? -11.422 -14.422 8.406 1 96.69 86 MET A C 1
ATOM 652 O O . MET A 1 86 ? -11.727 -13.555 9.227 1 96.69 86 MET A O 1
ATOM 656 N N . SER A 1 87 ? -10.664 -15.461 8.734 1 96.5 87 SER A N 1
ATOM 657 C CA . SER A 1 87 ? -10.211 -15.727 10.094 1 96.5 87 SER A CA 1
ATOM 658 C C . SER A 1 87 ? -8.734 -15.398 10.258 1 96.5 87 SER A C 1
ATOM 660 O O . SER A 1 87 ? -8.383 -14.273 10.617 1 96.5 87 SER A O 1
ATOM 662 N N . ASP A 1 88 ? -7.891 -16.219 9.688 1 96.81 88 ASP A N 1
ATOM 663 C CA . ASP A 1 88 ? -6.449 -16.094 9.867 1 96.81 88 ASP A CA 1
ATOM 664 C C . ASP A 1 88 ? -5.703 -16.5 8.594 1 96.81 88 ASP A C 1
ATOM 666 O O . ASP A 1 88 ? -5.754 -17.656 8.18 1 96.81 88 ASP A O 1
ATOM 670 N N . LEU A 1 89 ? -4.938 -15.578 8.055 1 97.56 89 LEU A N 1
ATOM 671 C CA . LEU A 1 89 ? -4.238 -15.828 6.797 1 97.56 89 LEU A CA 1
ATOM 672 C C . LEU A 1 89 ? -3.027 -16.719 7.016 1 97.56 89 LEU A C 1
ATOM 674 O O . LEU A 1 89 ? -2.576 -17.406 6.094 1 97.56 89 LEU A O 1
ATOM 678 N N . SER A 1 90 ? -2.449 -16.75 8.281 1 97.69 90 SER A N 1
ATOM 679 C CA . SER A 1 90 ? -1.419 -17.75 8.578 1 97.69 90 SER A CA 1
ATOM 680 C C . SER A 1 90 ? -1.967 -19.156 8.469 1 97.69 90 SER A C 1
ATOM 682 O O . SER A 1 90 ? -1.3 -20.047 7.938 1 97.69 90 SER A O 1
ATOM 684 N N . LEU A 1 91 ? -3.174 -19.328 9.039 1 97.69 91 LEU A N 1
ATOM 685 C CA . LEU A 1 91 ? -3.832 -20.625 8.945 1 97.69 91 LEU A CA 1
ATOM 686 C C . LEU A 1 91 ? -4.07 -21 7.484 1 97.69 91 LEU A C 1
ATOM 688 O O . LEU A 1 91 ? -3.846 -22.156 7.094 1 97.69 91 LEU A O 1
ATOM 692 N N . MET A 1 92 ? -4.52 -20.031 6.734 1 97.88 92 MET A N 1
ATOM 693 C CA . MET A 1 92 ? -4.754 -20.234 5.309 1 97.88 92 MET A CA 1
ATOM 694 C C . MET A 1 92 ? -3.486 -20.719 4.609 1 97.88 92 MET A C 1
ATOM 696 O O . MET A 1 92 ? -3.521 -21.703 3.857 1 97.88 92 MET A O 1
ATOM 700 N N . VAL A 1 93 ? -2.346 -20.094 4.848 1 97.69 93 VAL A N 1
ATOM 701 C CA . VAL A 1 93 ? -1.089 -20.422 4.184 1 97.69 93 VAL A CA 1
ATOM 702 C C . VAL A 1 93 ? -0.598 -21.797 4.652 1 97.69 93 VAL A C 1
ATOM 704 O O . VAL A 1 93 ? -0.166 -22.609 3.838 1 97.69 93 VAL A O 1
ATOM 707 N N . LYS A 1 94 ? -0.704 -22.078 5.934 1 97.5 94 LYS A N 1
ATOM 708 C CA . LYS A 1 94 ? -0.237 -23.359 6.453 1 97.5 94 LYS A CA 1
ATOM 709 C C . LYS A 1 94 ? -1.056 -24.516 5.887 1 97.5 94 LYS A C 1
ATOM 711 O O . LYS A 1 94 ? -0.504 -25.562 5.531 1 97.5 94 LYS A O 1
ATOM 716 N N . ALA A 1 95 ? -2.346 -24.297 5.859 1 97.44 95 ALA A N 1
ATOM 717 C CA . ALA A 1 95 ? -3.209 -25.312 5.246 1 97.44 95 ALA A CA 1
ATOM 718 C C . ALA A 1 95 ? -2.871 -25.5 3.771 1 97.44 95 ALA A C 1
ATOM 720 O O . ALA A 1 95 ? -2.816 -26.625 3.283 1 97.44 95 ALA A O 1
ATOM 721 N N . GLY A 1 96 ? -2.648 -24.359 3.098 1 95.75 96 GLY A N 1
ATOM 722 C CA . GLY A 1 96 ? -2.293 -24.406 1.689 1 95.75 96 GLY A CA 1
ATOM 723 C C . GLY A 1 96 ? -0.985 -25.141 1.428 1 95.75 96 GLY A C 1
ATOM 724 O O . GLY A 1 96 ? -0.857 -25.859 0.439 1 95.75 96 GLY A O 1
ATOM 725 N N . VAL A 1 97 ? -0.027 -24.922 2.301 1 96.44 97 VAL A N 1
ATOM 726 C CA . VAL A 1 97 ? 1.271 -25.562 2.143 1 96.44 97 VAL A CA 1
ATOM 727 C C . VAL A 1 97 ? 1.14 -27.062 2.426 1 96.44 97 VAL A C 1
ATOM 729 O O . VAL A 1 97 ? 1.578 -27.891 1.628 1 96.44 97 VAL A O 1
ATOM 732 N N . GLN A 1 98 ? 0.477 -27.469 3.49 1 97.5 98 GLN A N 1
ATOM 733 C CA . GLN A 1 98 ? 0.373 -28.859 3.941 1 97.5 98 GLN A CA 1
ATOM 734 C C . GLN A 1 98 ? -0.417 -29.703 2.947 1 97.5 98 GLN A C 1
ATOM 736 O O . GLN A 1 98 ? 0.064 -30.734 2.484 1 97.5 98 GLN A O 1
ATOM 741 N N . TRP A 1 99 ? -1.538 -29.234 2.594 1 96.06 99 TRP A N 1
ATOM 742 C CA . TRP A 1 99 ? -2.451 -30.094 1.833 1 96.06 99 TRP A CA 1
ATOM 743 C C . TRP A 1 99 ? -2.418 -29.734 0.351 1 96.06 99 TRP A C 1
ATOM 745 O O . TRP A 1 99 ? -2.662 -30.578 -0.506 1 96.06 99 TRP A O 1
ATOM 755 N N . GLY A 1 100 ? -2.082 -28.438 0.039 1 93.62 100 GLY A N 1
ATOM 756 C CA . GLY A 1 100 ? -2.121 -27.984 -1.343 1 93.62 100 GLY A CA 1
ATOM 757 C C . GLY A 1 100 ? -0.793 -28.156 -2.059 1 93.62 100 GLY A C 1
ATOM 758 O O . GLY A 1 100 ? -0.736 -28.719 -3.148 1 93.62 100 GLY A O 1
ATOM 759 N N . LEU A 1 101 ? 0.263 -27.703 -1.433 1 95.19 101 LEU A N 1
ATOM 760 C CA . LEU A 1 101 ? 1.563 -27.719 -2.096 1 95.19 101 LEU A CA 1
ATOM 761 C C . LEU A 1 101 ? 2.295 -29.031 -1.831 1 95.19 101 LEU A C 1
ATOM 763 O O . LEU A 1 101 ? 2.58 -29.781 -2.764 1 95.19 101 LEU A O 1
ATOM 767 N N . PHE A 1 102 ? 2.525 -29.375 -0.552 1 97.12 102 PHE A N 1
ATOM 768 C CA . PHE A 1 102 ? 3.232 -30.609 -0.218 1 97.12 102 PHE A CA 1
ATOM 769 C C . PHE A 1 102 ? 2.402 -31.828 -0.595 1 97.12 102 PHE A C 1
ATOM 771 O O . PHE A 1 102 ? 2.854 -32.688 -1.366 1 97.12 102 PHE A O 1
ATOM 778 N N . GLY A 1 103 ? 1.213 -31.844 -0.031 1 96.5 103 GLY A N 1
ATOM 779 C CA . GLY A 1 103 ? 0.322 -32.938 -0.384 1 96.5 103 GLY A CA 1
ATOM 780 C C . GLY A 1 103 ? 0.02 -33 -1.869 1 96.5 103 GLY A C 1
ATOM 781 O O . GLY A 1 103 ? -0.065 -34.094 -2.441 1 96.5 103 GLY A O 1
ATOM 782 N N . GLY A 1 104 ? -0.163 -31.812 -2.475 1 94.31 104 GLY A N 1
ATOM 783 C CA . GLY A 1 104 ? -0.404 -31.75 -3.908 1 94.31 104 GLY A CA 1
ATOM 784 C C . GLY A 1 104 ? 0.758 -32.281 -4.73 1 94.31 104 GLY A C 1
ATOM 785 O O . GLY A 1 104 ? 0.554 -32.938 -5.754 1 94.31 104 GLY A O 1
ATOM 786 N N . ALA A 1 105 ? 1.965 -31.984 -4.332 1 96.44 105 ALA A N 1
ATOM 787 C CA . ALA A 1 105 ? 3.139 -32.5 -5.035 1 96.44 105 ALA A CA 1
ATOM 788 C C . ALA A 1 105 ? 3.184 -34.031 -4.992 1 96.44 105 ALA A C 1
ATOM 790 O O . ALA A 1 105 ? 3.408 -34.656 -6.012 1 96.44 105 ALA A O 1
ATOM 791 N N . ILE A 1 106 ? 2.928 -34.562 -3.838 1 97.25 106 ILE A N 1
ATOM 792 C CA . ILE A 1 106 ? 2.967 -36.031 -3.674 1 97.25 106 ILE A CA 1
ATOM 793 C C . ILE A 1 106 ? 1.862 -36.656 -4.512 1 97.25 106 ILE A C 1
ATOM 795 O O . ILE A 1 106 ? 2.1 -37.656 -5.207 1 97.25 106 ILE A O 1
ATOM 799 N N . GLU A 1 107 ? 0.754 -36.062 -4.426 1 94.88 107 GLU A N 1
ATOM 800 C CA . GLU A 1 107 ? -0.402 -36.656 -5.09 1 94.88 107 GLU A CA 1
ATOM 801 C C . GLU A 1 107 ? -0.281 -36.562 -6.609 1 94.88 107 GLU A C 1
ATOM 803 O O . GLU A 1 107 ? -0.568 -37.5 -7.328 1 94.88 107 GLU A O 1
ATOM 808 N N . ASN A 1 108 ? 0.132 -35.375 -7.129 1 92.69 108 ASN A N 1
ATOM 809 C CA . ASN A 1 108 ? 0.057 -35.094 -8.555 1 92.69 108 ASN A CA 1
ATOM 810 C C . ASN A 1 108 ? 1.335 -35.531 -9.281 1 92.69 108 ASN A C 1
ATOM 812 O O . ASN A 1 108 ? 1.32 -35.781 -10.484 1 92.69 108 ASN A O 1
ATOM 816 N N . LEU A 1 109 ? 2.43 -35.594 -8.57 1 96.25 109 LEU A N 1
ATOM 817 C CA . LEU A 1 109 ? 3.699 -35.906 -9.219 1 96.25 109 LEU A CA 1
ATOM 818 C C . LEU A 1 109 ? 4.164 -37.312 -8.852 1 96.25 109 LEU A C 1
ATOM 820 O O . LEU A 1 109 ? 5.059 -37.875 -9.5 1 96.25 109 LEU A O 1
ATOM 824 N N . GLY A 1 110 ? 3.527 -37.875 -7.832 1 97 110 GLY A N 1
ATOM 825 C CA . GLY A 1 110 ? 3.873 -39.219 -7.406 1 97 110 GLY A CA 1
ATOM 826 C C . GLY A 1 110 ? 3.055 -40.281 -8.102 1 97 110 GLY A C 1
ATOM 827 O O . GLY A 1 110 ? 2.27 -40 -9 1 97 110 GLY A O 1
ATOM 828 N N . THR A 1 111 ? 3.32 -41.531 -7.75 1 96.56 111 THR A N 1
ATOM 829 C CA . THR A 1 111 ? 2.607 -42.688 -8.219 1 96.56 111 THR A CA 1
ATOM 830 C C . THR A 1 111 ? 2.07 -43.5 -7.039 1 96.56 111 THR A C 1
ATOM 832 O O . THR A 1 111 ? 2.07 -43.031 -5.902 1 96.56 111 THR A O 1
ATOM 835 N N . GLU A 1 112 ? 1.604 -44.688 -7.359 1 96.62 112 GLU A N 1
ATOM 836 C CA . GLU A 1 112 ? 0.908 -45.5 -6.367 1 96.62 112 GLU A CA 1
ATOM 837 C C . GLU A 1 112 ? 1.76 -45.688 -5.113 1 96.62 112 GLU A C 1
ATOM 839 O O . GLU A 1 112 ? 1.251 -45.594 -3.994 1 96.62 112 GLU A O 1
ATOM 844 N N . ARG A 1 113 ? 2.992 -45.969 -5.273 1 96.25 113 ARG A N 1
ATOM 845 C CA . ARG A 1 113 ? 3.859 -46.219 -4.125 1 96.25 113 ARG A CA 1
ATOM 846 C C . ARG A 1 113 ? 3.916 -45 -3.223 1 96.25 113 ARG A C 1
ATOM 848 O O . ARG A 1 113 ? 3.953 -45.125 -1.996 1 96.25 113 ARG A O 1
ATOM 855 N N . HIS A 1 114 ? 3.943 -43.812 -3.791 1 98 114 HIS A N 1
ATOM 856 C CA . HIS A 1 114 ? 3.971 -42.594 -3.008 1 98 114 HIS A CA 1
ATOM 857 C C . HIS A 1 114 ? 2.629 -42.344 -2.332 1 98 114 HIS A C 1
ATOM 859 O O . HIS A 1 114 ? 2.58 -41.938 -1.165 1 98 114 HIS A O 1
ATOM 865 N N . HIS A 1 115 ? 1.551 -42.562 -3.094 1 97.56 115 HIS A N 1
ATOM 866 C CA . HIS A 1 115 ? 0.217 -42.312 -2.549 1 97.56 115 HIS A CA 1
ATOM 867 C C . HIS A 1 115 ? -0.027 -43.188 -1.313 1 97.56 115 HIS A C 1
ATOM 869 O O . HIS A 1 115 ? -0.518 -42.688 -0.295 1 97.56 115 HIS A O 1
ATOM 875 N N . GLN A 1 116 ? 0.365 -44.375 -1.414 1 96.56 116 GLN A N 1
ATOM 876 C CA . GLN A 1 116 ? 0.17 -45.344 -0.314 1 96.56 116 GLN A CA 1
ATOM 877 C C . GLN A 1 116 ? 1.011 -44.938 0.898 1 96.56 116 GLN A C 1
ATOM 879 O O . GLN A 1 116 ? 0.558 -45.062 2.039 1 96.56 116 GLN A O 1
ATOM 884 N N . ALA A 1 117 ? 2.078 -44.438 0.633 1 96.75 117 ALA A N 1
ATOM 885 C CA . ALA A 1 117 ? 3.027 -44.156 1.708 1 96.75 117 ALA A CA 1
ATOM 886 C C . ALA A 1 117 ? 2.68 -42.844 2.426 1 96.75 117 ALA A C 1
ATOM 888 O O . ALA A 1 117 ? 2.902 -42.719 3.631 1 96.75 117 ALA A O 1
ATOM 889 N N . TYR A 1 118 ? 2.121 -41.844 1.723 1 97.31 118 TYR A N 1
ATOM 890 C CA . TYR A 1 118 ? 2.205 -40.531 2.295 1 97.31 118 TYR A CA 1
ATOM 891 C C . TYR A 1 118 ? 0.822 -39.875 2.41 1 97.31 118 TYR A C 1
ATOM 893 O O . TYR A 1 118 ? 0.559 -39.125 3.338 1 97.31 118 TYR A O 1
ATOM 901 N N . VAL A 1 119 ? -0.116 -40.125 1.5 1 97.31 119 VAL A N 1
ATOM 902 C CA . VAL A 1 119 ? -1.273 -39.25 1.294 1 97.31 119 VAL A CA 1
ATOM 903 C C . VAL A 1 119 ? -2.137 -39.219 2.553 1 97.31 119 VAL A C 1
ATOM 905 O O . VAL A 1 119 ? -2.484 -38.156 3.061 1 97.31 119 VAL A O 1
ATOM 908 N N . ARG A 1 120 ? -2.5 -40.406 3.084 1 96.19 120 ARG A N 1
ATOM 909 C CA . ARG A 1 120 ? -3.342 -40.438 4.273 1 96.19 120 ARG A CA 1
ATOM 910 C C . ARG A 1 120 ? -2.666 -39.75 5.449 1 96.19 120 ARG A C 1
ATOM 912 O O . ARG A 1 120 ? -3.318 -39.031 6.211 1 96.19 120 ARG A O 1
ATOM 919 N N . ARG A 1 121 ? -1.377 -39.938 5.648 1 96.94 121 ARG A N 1
ATOM 920 C CA . ARG A 1 121 ? -0.619 -39.312 6.727 1 96.94 121 ARG A CA 1
ATOM 921 C C . ARG A 1 121 ? -0.597 -37.812 6.57 1 96.94 121 ARG A C 1
ATOM 923 O O . ARG A 1 121 ? -0.589 -37.062 7.562 1 96.94 121 ARG A O 1
ATOM 930 N N . ILE A 1 122 ? -0.562 -37.344 5.348 1 97.69 122 ILE A N 1
ATOM 931 C CA . ILE A 1 122 ? -0.583 -35.906 5.055 1 97.69 122 ILE A CA 1
ATOM 932 C C . ILE A 1 122 ? -1.951 -35.344 5.406 1 97.69 122 ILE A C 1
ATOM 934 O O . ILE A 1 122 ? -2.041 -34.312 6.062 1 97.69 122 ILE A O 1
ATOM 938 N N . ILE A 1 123 ? -3.031 -36 4.98 1 96.81 123 ILE A N 1
ATOM 939 C CA . ILE A 1 123 ? -4.402 -35.594 5.227 1 96.81 123 ILE A CA 1
ATOM 940 C C . ILE A 1 123 ? -4.637 -35.438 6.73 1 96.81 123 ILE A C 1
ATOM 942 O O . ILE A 1 123 ? -5.188 -34.438 7.195 1 96.81 123 ILE A O 1
ATOM 946 N N . ASP A 1 124 ? -4.102 -36.406 7.52 1 96 124 ASP A N 1
ATOM 947 C CA . ASP A 1 124 ? -4.418 -36.531 8.938 1 96 124 ASP A CA 1
ATOM 948 C C . ASP A 1 124 ? -3.445 -35.719 9.797 1 96 124 ASP A C 1
ATOM 950 O O . ASP A 1 124 ? -3.6 -35.656 11.016 1 96 124 ASP A O 1
ATOM 954 N N . LEU A 1 125 ? -2.428 -35.094 9.242 1 96.69 125 LEU A N 1
ATOM 955 C CA . LEU A 1 125 ? -1.397 -34.281 9.891 1 96.69 125 LEU A CA 1
ATOM 956 C C . LEU A 1 125 ? -0.466 -35.188 10.719 1 96.69 125 LEU A C 1
ATOM 958 O O . LEU A 1 125 ? 0.22 -34.688 11.617 1 96.69 125 LEU A O 1
ATOM 962 N N . ASP A 1 126 ? -0.47 -36.469 10.391 1 96.06 126 ASP A N 1
ATOM 963 C CA . ASP A 1 126 ? 0.545 -37.312 10.984 1 96.06 126 ASP A CA 1
ATOM 964 C C . ASP A 1 126 ? 1.928 -37.031 10.406 1 96.06 126 ASP A C 1
ATOM 966 O O . ASP A 1 126 ? 2.945 -37.312 11.047 1 96.06 126 ASP A O 1
ATOM 970 N N . LEU A 1 127 ? 1.898 -36.531 9.25 1 97.44 127 LEU A N 1
ATOM 971 C CA . LEU A 1 127 ? 3.121 -36.094 8.57 1 97.44 127 LEU A CA 1
ATOM 972 C C . LEU A 1 127 ? 3.004 -34.656 8.086 1 97.44 127 LEU A C 1
ATOM 974 O O . LEU A 1 127 ? 2.188 -34.375 7.211 1 97.44 127 LEU A O 1
ATOM 978 N N . LEU A 1 128 ? 3.756 -33.844 8.727 1 98 128 LEU A N 1
ATOM 979 C CA . LEU A 1 128 ? 3.838 -32.469 8.273 1 98 128 LEU A CA 1
ATOM 980 C C . LEU A 1 128 ? 4.988 -32.281 7.293 1 98 128 LEU A C 1
ATOM 982 O O . LEU A 1 128 ? 6.094 -32.75 7.523 1 98 128 LEU A O 1
ATOM 986 N N . GLY A 1 129 ? 4.703 -31.625 6.211 1 98.38 129 GLY A N 1
ATOM 987 C CA . GLY A 1 129 ? 5.723 -31.438 5.195 1 98.38 129 GLY A CA 1
ATOM 988 C C . GLY A 1 129 ? 5.777 -30.016 4.664 1 98.38 129 GLY A C 1
ATOM 989 O O . GLY A 1 129 ? 5.047 -29.141 5.137 1 98.38 129 GLY A O 1
ATOM 990 N N . CYS A 1 130 ? 6.738 -29.75 3.799 1 98.31 130 CYS A N 1
ATOM 991 C CA . CYS A 1 130 ? 6.902 -28.453 3.166 1 98.31 130 CYS A CA 1
ATOM 992 C C . CYS A 1 130 ? 7.285 -28.594 1.699 1 98.31 130 CYS A C 1
ATOM 994 O O . CYS A 1 130 ? 7.559 -29.703 1.234 1 98.31 130 CYS A O 1
ATOM 996 N N . PHE A 1 131 ? 7.129 -27.609 0.96 1 98 131 PHE A N 1
ATOM 997 C CA . PHE A 1 131 ? 7.348 -27.484 -0.477 1 98 131 PHE A CA 1
ATOM 998 C C . PHE A 1 131 ? 8.594 -26.672 -0.771 1 98 131 PHE A C 1
ATOM 1000 O O . PHE A 1 131 ? 8.562 -25.438 -0.701 1 98 131 PHE A O 1
ATOM 1007 N N . ALA A 1 132 ? 9.719 -27.312 -1.113 1 98.62 132 ALA A N 1
ATOM 1008 C CA . ALA A 1 132 ? 11.016 -26.656 -1.206 1 98.62 132 ALA A CA 1
ATOM 1009 C C . ALA A 1 132 ? 11.43 -26.453 -2.662 1 98.62 132 ALA A C 1
ATOM 1011 O O . ALA A 1 132 ? 12.133 -27.297 -3.229 1 98.62 132 ALA A O 1
ATOM 1012 N N . MET A 1 133 ? 11.047 -25.297 -3.229 1 97.25 133 MET A N 1
ATOM 1013 C CA . MET A 1 133 ? 11.383 -25.016 -4.617 1 97.25 133 MET A CA 1
ATOM 1014 C C . MET A 1 133 ? 12.219 -23.75 -4.723 1 97.25 133 MET A C 1
ATOM 1016 O O . MET A 1 133 ? 13.398 -23.797 -5.082 1 97.25 133 MET A O 1
ATOM 1020 N N . THR A 1 134 ? 11.711 -22.641 -4.227 1 97 134 THR A N 1
ATOM 1021 C CA . THR A 1 134 ? 12.336 -21.328 -4.363 1 97 134 THR A CA 1
ATOM 1022 C C . THR A 1 134 ? 13.711 -21.312 -3.695 1 97 134 THR A C 1
ATOM 1024 O O . THR A 1 134 ? 13.891 -21.891 -2.619 1 97 134 THR A O 1
ATOM 1027 N N . GLU A 1 135 ? 14.641 -20.766 -4.383 1 97.12 135 GLU A N 1
ATOM 1028 C CA . GLU A 1 135 ? 15.992 -20.609 -3.863 1 97.12 135 GLU A CA 1
ATOM 1029 C C . GLU A 1 135 ? 16.375 -19.125 -3.748 1 97.12 135 GLU A C 1
ATOM 1031 O O . GLU A 1 135 ? 15.734 -18.266 -4.344 1 97.12 135 GLU A O 1
ATOM 1036 N N . THR A 1 136 ? 17.406 -18.859 -3.016 1 95.06 136 THR A N 1
ATOM 1037 C CA . THR A 1 136 ? 17.938 -17.5 -2.869 1 95.06 136 THR A CA 1
ATOM 1038 C C . THR A 1 136 ? 18.25 -16.891 -4.234 1 95.06 136 THR A C 1
ATOM 1040 O O . THR A 1 136 ? 17.953 -15.727 -4.48 1 95.06 136 THR A O 1
ATOM 1043 N N . GLY A 1 137 ? 18.781 -17.719 -5.09 1 94.06 137 GLY A N 1
ATOM 1044 C CA . GLY A 1 137 ? 19.219 -17.219 -6.379 1 94.06 137 GLY A CA 1
ATOM 1045 C C . GLY A 1 137 ? 18.141 -17.25 -7.438 1 94.06 137 GLY A C 1
ATOM 1046 O O . GLY A 1 137 ? 18.203 -16.531 -8.43 1 94.06 137 GLY A O 1
ATOM 1047 N N . HIS A 1 138 ? 17.188 -18.141 -7.293 1 95.25 138 HIS A N 1
ATOM 1048 C CA . HIS A 1 138 ? 16.172 -18.312 -8.32 1 95.25 138 HIS A CA 1
ATOM 1049 C C . HIS A 1 138 ? 14.781 -18.484 -7.699 1 95.25 138 HIS A C 1
ATOM 1051 O O . HIS A 1 138 ? 14.516 -19.484 -7.023 1 95.25 138 HIS A O 1
ATOM 1057 N N . GLY A 1 139 ? 13.938 -17.484 -7.848 1 92.75 139 GLY A N 1
ATOM 1058 C CA . GLY A 1 139 ? 12.539 -17.516 -7.434 1 92.75 139 GLY A CA 1
ATOM 1059 C C . GLY A 1 139 ? 11.578 -17.703 -8.594 1 92.75 139 GLY A C 1
ATOM 1060 O O . GLY A 1 139 ? 11.164 -18.828 -8.891 1 92.75 139 GLY A O 1
ATOM 1061 N N . SER A 1 140 ? 11.445 -16.688 -9.445 1 91.5 140 SER A N 1
ATOM 1062 C CA . SER A 1 140 ? 10.586 -16.75 -10.617 1 91.5 140 SER A CA 1
ATOM 1063 C C . SER A 1 140 ? 11.188 -17.641 -11.695 1 91.5 140 SER A C 1
ATOM 1065 O O . SER A 1 140 ? 10.453 -18.297 -12.445 1 91.5 140 SER A O 1
ATOM 1067 N N . ASP A 1 141 ? 12.445 -17.75 -11.758 1 93.31 141 ASP A N 1
ATOM 1068 C CA . ASP A 1 141 ? 13.133 -18.625 -12.695 1 93.31 141 ASP A CA 1
ATOM 1069 C C . ASP A 1 141 ? 13.383 -20 -12.078 1 93.31 141 ASP A C 1
ATOM 1071 O O . ASP A 1 141 ? 14.531 -20.422 -11.945 1 93.31 141 ASP A O 1
ATOM 1075 N N . VAL A 1 142 ? 12.352 -20.719 -11.844 1 92.75 142 VAL A N 1
ATOM 1076 C CA . VAL A 1 142 ? 12.422 -22 -11.125 1 92.75 142 VAL A CA 1
ATOM 1077 C C . VAL A 1 142 ? 13.148 -23.031 -11.977 1 92.75 142 VAL A C 1
ATOM 1079 O O . VAL A 1 142 ? 13.719 -23.984 -11.445 1 92.75 142 VAL A O 1
ATOM 1082 N N . GLN A 1 143 ? 13.148 -22.766 -13.289 1 93.25 143 GLN A N 1
ATOM 1083 C CA . GLN A 1 143 ? 13.836 -23.719 -14.164 1 93.25 143 GLN A CA 1
ATOM 1084 C C . GLN A 1 143 ? 15.344 -23.688 -13.922 1 93.25 143 GLN A C 1
ATOM 1086 O O . GLN A 1 143 ? 16.047 -24.656 -14.242 1 93.25 143 GLN A O 1
ATOM 1091 N N . SER A 1 144 ? 15.797 -22.578 -13.328 1 94.56 144 SER A N 1
ATOM 1092 C CA . SER A 1 144 ? 17.234 -22.406 -13.188 1 94.56 144 SER A CA 1
ATOM 1093 C C . SER A 1 144 ? 17.688 -22.625 -11.75 1 94.56 144 SER A C 1
ATOM 1095 O O . SER A 1 144 ? 18.781 -22.203 -11.367 1 94.56 144 SER A O 1
ATOM 1097 N N . ILE A 1 145 ? 16.828 -23.266 -10.914 1 97.31 145 ILE A N 1
ATOM 1098 C CA . ILE A 1 145 ? 17.25 -23.547 -9.547 1 97.31 145 ILE A CA 1
ATOM 1099 C C . ILE A 1 145 ? 18.531 -24.375 -9.578 1 97.31 145 ILE A C 1
ATOM 1101 O O . ILE A 1 145 ? 18.844 -25.016 -10.586 1 97.31 145 ILE A O 1
ATOM 1105 N N . GLU A 1 146 ? 19.281 -24.359 -8.422 1 98 146 GLU A N 1
ATOM 1106 C CA . GLU A 1 146 ? 20.656 -24.844 -8.469 1 98 146 GLU A CA 1
ATOM 1107 C C . GLU A 1 146 ? 20.797 -26.156 -7.688 1 98 146 GLU A C 1
ATOM 1109 O O . GLU A 1 146 ? 21.766 -26.891 -7.875 1 98 146 GLU A O 1
ATOM 1114 N N . THR A 1 147 ? 19.859 -26.453 -6.766 1 98.75 147 THR A N 1
ATOM 1115 C CA . THR A 1 147 ? 19.906 -27.719 -6.047 1 98.75 147 THR A CA 1
ATOM 1116 C C . THR A 1 147 ? 19.953 -28.891 -7.02 1 98.75 147 THR A C 1
ATOM 1118 O O . THR A 1 147 ? 19.234 -28.891 -8.023 1 98.75 147 THR A O 1
ATOM 1121 N N . THR A 1 148 ? 20.812 -29.922 -6.727 1 98.81 148 THR A N 1
ATOM 1122 C CA . THR A 1 148 ? 20.938 -31.062 -7.633 1 98.81 148 THR A CA 1
ATOM 1123 C C . T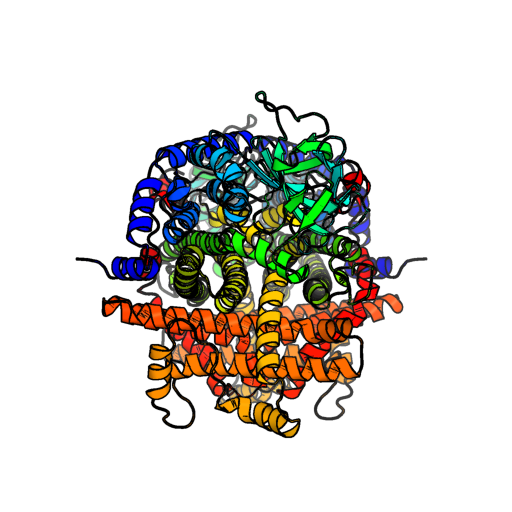HR A 1 148 ? 20.484 -32.344 -6.953 1 98.81 148 THR A C 1
ATOM 1125 O O . THR A 1 148 ? 20.531 -32.469 -5.727 1 98.81 148 THR A O 1
ATOM 1128 N N . ALA A 1 149 ? 19.938 -33.219 -7.676 1 98.88 149 ALA A N 1
ATOM 1129 C CA . ALA A 1 149 ? 19.703 -34.625 -7.344 1 98.88 149 ALA A CA 1
ATOM 1130 C C . ALA A 1 149 ? 20.469 -35.531 -8.297 1 98.88 149 ALA A C 1
ATOM 1132 O O . ALA A 1 149 ? 19.969 -35.875 -9.375 1 98.88 149 ALA A O 1
ATOM 1133 N N . THR A 1 150 ? 21.625 -35.906 -7.871 1 98.81 150 THR A N 1
ATOM 1134 C CA . THR A 1 150 ? 22.469 -36.75 -8.711 1 98.81 150 THR A CA 1
ATOM 1135 C C . THR A 1 150 ? 22.25 -38.25 -8.367 1 98.81 150 THR A C 1
ATOM 1137 O O . THR A 1 150 ? 22.375 -38.625 -7.211 1 98.81 150 THR A O 1
ATOM 1140 N N . TYR A 1 151 ? 21.969 -39.062 -9.383 1 98.81 151 TYR A N 1
ATOM 1141 C CA . TYR A 1 151 ? 21.688 -40.469 -9.156 1 98.81 151 TYR A CA 1
ATOM 1142 C C . TYR A 1 151 ? 22.984 -41.281 -9.055 1 98.81 151 TYR A C 1
ATOM 1144 O O . TYR A 1 151 ? 23.891 -41.125 -9.883 1 98.81 151 TYR A O 1
ATOM 1152 N N . ASP A 1 152 ? 23.047 -42.094 -8.039 1 98.44 152 ASP A N 1
ATOM 1153 C CA . ASP A 1 152 ? 24.141 -43.062 -7.832 1 98.44 152 ASP A CA 1
ATOM 1154 C C . ASP A 1 152 ? 23.656 -44.5 -8.016 1 98.44 152 ASP A C 1
ATOM 1156 O O . ASP A 1 152 ? 23.031 -45.062 -7.113 1 98.44 152 ASP A O 1
ATOM 1160 N N . PRO A 1 153 ? 23.969 -45.094 -9.141 1 97.69 153 PRO A N 1
ATOM 1161 C CA . PRO A 1 153 ? 23.469 -46.469 -9.391 1 97.69 153 PRO A CA 1
ATOM 1162 C C . PRO A 1 153 ? 24.047 -47.5 -8.438 1 97.69 153 PRO A C 1
ATOM 1164 O O . PRO A 1 153 ? 23.422 -48.531 -8.18 1 97.69 153 PRO A O 1
ATOM 1167 N N . ALA A 1 154 ? 25.188 -47.25 -7.895 1 98.12 154 ALA A N 1
ATOM 1168 C CA . ALA A 1 154 ? 25.828 -48.188 -6.996 1 98.12 154 ALA A CA 1
ATOM 1169 C C . ALA A 1 154 ? 24.984 -48.438 -5.75 1 98.12 154 ALA A C 1
ATOM 1171 O O . ALA A 1 154 ? 24.906 -49.562 -5.246 1 98.12 154 ALA A O 1
ATOM 1172 N N . THR A 1 155 ? 24.344 -47.438 -5.234 1 98.25 155 THR A N 1
ATOM 1173 C CA . THR A 1 155 ? 23.531 -47.562 -4.027 1 98.25 155 THR A CA 1
ATOM 1174 C C . THR A 1 155 ? 22.047 -47.406 -4.352 1 98.25 155 THR A C 1
ATOM 1176 O O . THR A 1 155 ? 21.203 -47.562 -3.484 1 98.25 155 THR A O 1
ATOM 1179 N N . GLN A 1 156 ? 21.734 -47.094 -5.578 1 98.5 156 GLN A N 1
ATOM 1180 C CA . GLN A 1 156 ? 20.391 -46.781 -6.039 1 98.5 156 GLN A CA 1
ATOM 1181 C C . GLN A 1 156 ? 19.75 -45.688 -5.203 1 98.5 156 GLN A C 1
ATOM 1183 O O . GLN A 1 156 ? 18.641 -45.844 -4.699 1 98.5 156 GLN A O 1
ATOM 1188 N N . GLU A 1 157 ? 20.547 -44.625 -5.055 1 98.81 157 GLU A N 1
ATOM 1189 C CA . GLU A 1 157 ? 20.109 -43.469 -4.305 1 98.81 157 GLU A CA 1
ATOM 1190 C C . GLU A 1 157 ? 20.359 -42.188 -5.098 1 98.81 157 GLU A C 1
ATOM 1192 O O . GLU A 1 157 ? 21.219 -42.156 -5.98 1 98.81 157 GLU A O 1
ATOM 1197 N N . PHE A 1 158 ? 19.547 -41.156 -4.855 1 98.88 158 PHE A N 1
ATOM 1198 C CA . PHE A 1 158 ? 19.844 -39.812 -5.285 1 98.88 158 PHE A CA 1
ATOM 1199 C C . PHE A 1 158 ? 20.609 -39.062 -4.207 1 98.88 158 PHE A C 1
ATOM 1201 O O . PHE A 1 158 ? 20.328 -39.188 -3.016 1 98.88 158 PHE A O 1
ATOM 1208 N N . VAL A 1 159 ? 21.594 -38.281 -4.594 1 98.88 159 VAL A N 1
ATOM 1209 C CA . VAL A 1 159 ? 22.328 -37.406 -3.703 1 98.88 159 VAL A CA 1
ATOM 1210 C C . VAL A 1 159 ? 21.859 -35.969 -3.904 1 98.88 159 VAL A C 1
ATOM 1212 O O . VAL A 1 159 ? 22.141 -35.344 -4.93 1 98.88 159 VAL A O 1
ATOM 1215 N N . ILE A 1 160 ? 21.109 -35.406 -2.947 1 98.88 160 ILE A N 1
ATOM 1216 C CA . ILE A 1 160 ? 20.594 -34.062 -2.982 1 98.88 160 ILE A CA 1
ATOM 1217 C C . ILE A 1 160 ? 21.641 -33.094 -2.43 1 98.88 160 ILE A C 1
ATOM 1219 O O . ILE A 1 160 ? 22.141 -33.281 -1.311 1 98.88 160 ILE A O 1
ATOM 1223 N N . HIS A 1 161 ? 22 -32.031 -3.211 1 98.81 161 HIS A N 1
ATOM 1224 C CA . HIS A 1 161 ? 23.062 -31.125 -2.809 1 98.81 161 HIS A CA 1
ATOM 1225 C C . HIS A 1 161 ? 22.75 -29.688 -3.213 1 98.81 161 HIS A C 1
ATOM 1227 O O . HIS A 1 161 ? 22.234 -29.438 -4.305 1 98.81 161 HIS A O 1
ATOM 1233 N N . SER A 1 162 ? 22.922 -28.75 -2.305 1 98.44 162 SER A N 1
ATOM 1234 C CA . SER A 1 162 ? 22.953 -27.328 -2.596 1 98.44 162 SER A CA 1
ATOM 1235 C C . SER A 1 162 ? 24.375 -26.859 -2.916 1 98.44 162 SER A C 1
ATOM 1237 O O . SER A 1 162 ? 25.141 -26.516 -2.012 1 98.44 162 SER A O 1
ATOM 1239 N N . PRO A 1 163 ? 24.703 -26.734 -4.172 1 97.62 163 PRO A N 1
ATOM 1240 C CA . PRO A 1 163 ? 26.109 -26.609 -4.551 1 97.62 163 PRO A CA 1
ATOM 1241 C C . PRO A 1 163 ? 26.656 -25.203 -4.312 1 97.62 163 PRO A C 1
ATOM 1243 O O . PRO A 1 163 ? 27.875 -25 -4.242 1 97.62 163 PRO A O 1
ATOM 1246 N N . THR A 1 164 ? 25.812 -24.156 -4.266 1 95.44 164 THR A N 1
ATOM 1247 C CA . THR A 1 164 ? 26.219 -22.766 -4.082 1 95.44 164 THR A CA 1
ATOM 1248 C C . THR A 1 164 ? 25.391 -22.109 -2.977 1 95.44 164 THR A C 1
ATOM 1250 O O . THR A 1 164 ? 24.328 -22.609 -2.604 1 95.44 164 THR A O 1
ATOM 1253 N N . PRO A 1 165 ? 25.844 -21 -2.443 1 93.94 165 PRO A N 1
ATOM 1254 C CA . PRO A 1 165 ? 25.031 -20.281 -1.46 1 93.94 165 PRO A CA 1
ATOM 1255 C C . PRO A 1 165 ? 23.672 -19.859 -2.008 1 93.94 165 PRO A C 1
ATOM 1257 O O . PRO A 1 165 ? 22.703 -19.781 -1.256 1 93.94 165 PRO A O 1
ATOM 1260 N N . THR A 1 166 ? 23.609 -19.656 -3.285 1 94.88 166 THR A N 1
ATOM 1261 C CA . THR A 1 166 ? 22.359 -19.172 -3.891 1 94.88 166 THR A CA 1
ATOM 1262 C C . THR A 1 166 ? 21.406 -20.344 -4.125 1 94.88 166 THR A C 1
ATOM 1264 O O . THR A 1 166 ? 20.234 -20.125 -4.488 1 94.88 166 THR A O 1
ATOM 1267 N N . ALA A 1 167 ? 21.828 -21.594 -3.848 1 97.19 167 ALA A N 1
ATOM 1268 C CA . ALA A 1 167 ? 20.984 -22.781 -3.99 1 97.19 167 ALA A CA 1
ATOM 1269 C C . ALA A 1 167 ? 20.141 -23 -2.734 1 97.19 167 ALA A C 1
ATOM 1271 O O . ALA A 1 167 ? 19.297 -23.891 -2.705 1 97.19 167 ALA A O 1
ATOM 1272 N N . ARG A 1 168 ? 20.344 -22.172 -1.741 1 97.12 168 ARG A N 1
ATOM 1273 C CA . ARG A 1 168 ? 19.578 -22.297 -0.506 1 97.12 168 ARG A CA 1
ATOM 1274 C C . ARG A 1 168 ? 18.094 -22.141 -0.768 1 97.12 168 ARG A C 1
ATOM 1276 O O . ARG A 1 168 ? 17.672 -21.172 -1.4 1 97.12 168 ARG A O 1
ATOM 1283 N N . LYS A 1 169 ? 17.312 -23.234 -0.362 1 98.19 169 LYS A N 1
ATOM 1284 C CA . LYS A 1 169 ? 15.859 -23.062 -0.381 1 98.19 169 LYS A CA 1
ATOM 1285 C C . LYS A 1 169 ? 15.422 -22 0.619 1 98.19 169 LYS A C 1
ATOM 1287 O O . LYS A 1 169 ? 15.805 -22.031 1.788 1 98.19 169 LYS A O 1
ATOM 1292 N N . ASP A 1 170 ? 14.633 -21.031 0.119 1 96.44 170 ASP A N 1
ATOM 1293 C CA . ASP A 1 170 ? 14.305 -19.875 0.937 1 96.44 170 ASP A CA 1
ATOM 1294 C C . ASP A 1 170 ? 12.789 -19.688 1.059 1 96.44 170 ASP A C 1
ATOM 1296 O O . ASP A 1 170 ? 12.055 -19.953 0.106 1 96.44 170 ASP A O 1
ATOM 1300 N N . TYR A 1 171 ? 12.32 -19.266 2.227 1 97.44 171 TYR A N 1
ATOM 1301 C CA . TYR A 1 171 ? 10.945 -18.875 2.52 1 97.44 171 TYR A CA 1
ATOM 1302 C C . TYR A 1 171 ? 10.031 -20.094 2.566 1 97.44 171 TYR A C 1
ATOM 1304 O O . TYR A 1 171 ? 8.859 -20.016 2.186 1 97.44 171 TYR A O 1
ATOM 1312 N N . ILE A 1 172 ? 10.555 -21.203 2.92 1 98.31 172 ILE A N 1
ATOM 1313 C CA . ILE A 1 172 ? 9.805 -22.453 2.824 1 98.31 172 ILE A CA 1
ATOM 1314 C C . ILE A 1 172 ? 8.891 -22.594 4.035 1 98.31 172 ILE A C 1
ATOM 1316 O O . ILE A 1 172 ? 9.359 -22.719 5.168 1 98.31 172 ILE A O 1
ATOM 1320 N N . GLY A 1 173 ? 7.59 -22.578 3.811 1 97.75 173 GLY A N 1
ATOM 1321 C CA . GLY A 1 173 ? 6.645 -22.75 4.898 1 97.75 173 GLY A CA 1
ATOM 1322 C C . GLY A 1 173 ? 6.762 -24.109 5.578 1 97.75 173 GLY A C 1
ATOM 1323 O O . GLY A 1 173 ? 6.68 -25.141 4.918 1 97.75 173 GLY A O 1
ATOM 1324 N N . GLY A 1 174 ? 6.934 -24.094 6.84 1 97.88 174 GLY A N 1
ATOM 1325 C CA . GLY A 1 174 ? 7.074 -25.312 7.629 1 97.88 174 GLY A CA 1
ATOM 1326 C C . GLY A 1 174 ? 8.516 -25.688 7.902 1 97.88 174 GLY A C 1
ATOM 1327 O O . GLY A 1 174 ? 8.805 -26.438 8.828 1 97.88 174 GLY A O 1
ATOM 1328 N N . ALA A 1 175 ? 9.453 -25.109 7.219 1 98.44 175 ALA A N 1
ATOM 1329 C CA . ALA A 1 175 ? 10.836 -25.562 7.246 1 98.44 175 ALA A CA 1
ATOM 1330 C C . ALA A 1 175 ? 11.547 -25.094 8.508 1 98.44 175 ALA A C 1
ATOM 1332 O O . ALA A 1 175 ? 12.562 -25.656 8.914 1 98.44 175 ALA A O 1
ATOM 1333 N N . ALA A 1 176 ? 10.984 -24.031 9.102 1 97.88 176 ALA A N 1
ATOM 1334 C CA . ALA A 1 176 ? 11.664 -23.5 10.281 1 97.88 176 ALA A CA 1
ATOM 1335 C C . ALA A 1 176 ? 11.5 -24.438 11.477 1 97.88 176 ALA A C 1
ATOM 1337 O O . ALA A 1 176 ? 12.391 -24.547 12.312 1 97.88 176 ALA A O 1
ATOM 1338 N N . GLU A 1 177 ? 10.297 -25.062 11.508 1 96.75 177 GLU A N 1
ATOM 1339 C CA . GLU A 1 177 ? 10.047 -25.719 12.781 1 96.75 177 GLU A CA 1
ATOM 1340 C C . GLU A 1 177 ? 9.32 -27.047 12.586 1 96.75 177 GLU A C 1
ATOM 1342 O O . GLU A 1 177 ? 9.641 -28.047 13.242 1 96.75 177 GLU A O 1
ATOM 1347 N N . THR A 1 178 ? 8.391 -27.156 11.672 1 97 178 THR A N 1
ATOM 1348 C CA . THR A 1 178 ? 7.379 -28.188 11.844 1 97 178 THR A CA 1
ATOM 1349 C C . THR A 1 178 ? 7.547 -29.297 10.789 1 97 178 THR A C 1
ATOM 1351 O O . THR A 1 178 ? 7.258 -30.453 11.055 1 97 178 THR A O 1
ATOM 1354 N N . ALA A 1 179 ? 7.945 -28.969 9.586 1 98.44 179 ALA A N 1
ATOM 1355 C CA . ALA A 1 179 ? 7.992 -29.953 8.508 1 98.44 179 ALA A CA 1
ATOM 1356 C C . ALA A 1 179 ? 9.023 -31.031 8.797 1 98.44 179 ALA A C 1
ATOM 1358 O O . ALA A 1 179 ? 10.141 -30.734 9.234 1 98.44 179 ALA A O 1
ATOM 1359 N N . ARG A 1 180 ? 8.656 -32.25 8.523 1 98.31 180 ARG A N 1
ATOM 1360 C CA . ARG A 1 180 ? 9.547 -33.375 8.703 1 98.31 180 ARG A CA 1
ATOM 1361 C C . ARG A 1 180 ? 10.094 -33.875 7.367 1 98.31 180 ARG A C 1
ATOM 1363 O O . ARG A 1 180 ? 11.164 -34.469 7.312 1 98.31 180 ARG A O 1
ATOM 1370 N N . VAL A 1 181 ? 9.305 -33.719 6.43 1 98.62 181 VAL A N 1
ATOM 1371 C CA . VAL A 1 181 ? 9.641 -34.125 5.066 1 98.62 181 VAL A CA 1
ATOM 1372 C C . VAL A 1 181 ? 9.422 -32.938 4.109 1 98.62 181 VAL A C 1
ATOM 1374 O O . VAL A 1 181 ? 8.539 -32.125 4.324 1 98.62 181 VAL A O 1
ATOM 1377 N N . ALA A 1 182 ? 10.258 -32.844 3.096 1 98.88 182 ALA A N 1
ATOM 1378 C CA . ALA A 1 182 ? 10.141 -31.797 2.094 1 98.88 182 ALA A CA 1
ATOM 1379 C C . ALA A 1 182 ? 9.969 -32.375 0.695 1 98.88 182 ALA A C 1
ATOM 1381 O O . ALA A 1 182 ? 10.617 -33.375 0.351 1 98.88 182 ALA A O 1
ATOM 1382 N N . ALA A 1 183 ? 9.039 -31.875 -0.059 1 98.75 183 ALA A N 1
ATOM 1383 C CA . ALA A 1 183 ? 9.078 -32.031 -1.511 1 98.75 183 ALA A CA 1
ATOM 1384 C C . ALA A 1 183 ? 10.117 -31.109 -2.131 1 98.75 183 ALA A C 1
ATOM 1386 O O . ALA A 1 183 ? 9.867 -29.906 -2.301 1 98.75 183 ALA A O 1
ATOM 1387 N N . VAL A 1 184 ? 11.25 -31.656 -2.521 1 98.88 184 VAL A N 1
ATOM 1388 C CA . VAL A 1 184 ? 12.391 -30.859 -2.943 1 98.88 184 VAL A CA 1
ATOM 1389 C C . VAL A 1 184 ? 12.5 -30.859 -4.465 1 98.88 184 VAL A C 1
ATOM 1391 O O . VAL A 1 184 ? 12.562 -31.922 -5.086 1 98.88 184 VAL A O 1
ATOM 1394 N N . PHE A 1 185 ? 12.5 -29.719 -5.047 1 98.56 185 PHE A N 1
ATOM 1395 C CA . PHE A 1 185 ? 12.734 -29.562 -6.477 1 98.56 185 PHE A CA 1
ATOM 1396 C C . PHE A 1 185 ? 14.219 -29.359 -6.762 1 98.56 185 PHE A C 1
ATOM 1398 O O . PHE A 1 185 ? 14.867 -28.516 -6.141 1 98.56 185 PHE A O 1
ATOM 1405 N N . ALA A 1 186 ? 14.734 -30.141 -7.648 1 98.62 186 ALA A N 1
ATOM 1406 C CA . ALA A 1 186 ? 16.172 -30.141 -7.926 1 98.62 186 ALA A CA 1
ATOM 1407 C C . ALA A 1 186 ? 16.453 -30.516 -9.375 1 98.62 186 ALA A C 1
ATOM 1409 O O . ALA A 1 186 ? 15.609 -31.141 -10.031 1 98.62 186 ALA A O 1
ATOM 1410 N N . GLN A 1 187 ? 17.625 -30.094 -9.836 1 98.38 187 GLN A N 1
ATOM 1411 C CA . GLN A 1 187 ? 18.125 -30.562 -11.117 1 98.38 187 GLN A CA 1
ATOM 1412 C C . GLN A 1 187 ? 18.5 -32.031 -11.055 1 98.38 187 GLN A C 1
ATOM 1414 O O . GLN A 1 187 ? 19.391 -32.438 -10.297 1 98.38 187 GLN A O 1
ATOM 1419 N N . LEU A 1 188 ? 17.828 -32.844 -11.867 1 98.56 188 LEU A N 1
ATOM 1420 C CA . LEU A 1 188 ? 18.109 -34.281 -11.844 1 98.56 188 LEU A CA 1
ATOM 1421 C C . LEU A 1 188 ? 19.25 -34.625 -12.789 1 98.56 188 LEU A C 1
ATOM 1423 O O . LEU A 1 188 ? 19.188 -34.344 -13.984 1 98.56 188 LEU A O 1
ATOM 1427 N N . ILE A 1 189 ? 20.281 -35.188 -12.273 1 98.62 189 ILE A N 1
ATOM 1428 C CA . ILE A 1 189 ? 21.484 -35.531 -13.023 1 98.62 189 ILE A CA 1
ATOM 1429 C C . ILE A 1 189 ? 21.703 -37.062 -12.945 1 98.62 189 ILE A C 1
ATOM 1431 O O . ILE A 1 189 ? 21.703 -37.625 -11.852 1 98.62 189 ILE A O 1
ATOM 1435 N N . THR A 1 190 ? 21.844 -37.688 -14.039 1 98.06 190 THR A N 1
ATOM 1436 C CA . THR A 1 190 ? 22.078 -39.125 -14.094 1 98.06 190 THR A CA 1
ATOM 1437 C C . THR A 1 190 ? 23.578 -39.406 -14.133 1 98.06 190 THR A C 1
ATOM 1439 O O . THR A 1 190 ? 24.391 -38.5 -14.242 1 98.06 190 THR A O 1
ATOM 1442 N N . PRO A 1 191 ? 23.938 -40.688 -14.008 1 96.31 191 PRO A N 1
ATOM 1443 C CA . PRO A 1 191 ? 25.359 -41.031 -13.844 1 96.31 191 PRO A CA 1
ATOM 1444 C C . PRO A 1 191 ? 26.203 -40.625 -15.039 1 96.31 191 PRO A C 1
ATOM 1446 O O . PRO A 1 191 ? 27.406 -40.375 -14.898 1 96.31 191 PRO A O 1
ATOM 1449 N N . ASP A 1 192 ? 25.688 -40.469 -16.188 1 96.44 192 ASP A N 1
ATOM 1450 C CA . ASP A 1 192 ? 26.422 -40.062 -17.391 1 96.44 192 ASP A CA 1
ATOM 1451 C C . ASP A 1 192 ? 26.688 -38.562 -17.375 1 96.44 192 ASP A C 1
ATOM 1453 O O . ASP A 1 192 ? 27.297 -38.031 -18.312 1 96.44 192 ASP A O 1
ATOM 1457 N N . GLY A 1 193 ? 26.203 -37.875 -16.406 1 96.56 193 GLY A N 1
ATOM 1458 C CA . GLY A 1 193 ? 26.453 -36.438 -16.266 1 96.56 193 GLY A CA 1
ATOM 1459 C C . GLY A 1 193 ? 25.391 -35.562 -16.922 1 96.56 193 GLY A C 1
ATOM 1460 O O . GLY A 1 193 ? 25.453 -34.344 -16.844 1 96.56 193 GLY A O 1
ATOM 1461 N N . MET A 1 194 ? 24.406 -36.281 -17.5 1 97.25 194 MET A N 1
ATOM 1462 C CA . MET A 1 194 ? 23.359 -35.5 -18.188 1 97.25 194 MET A CA 1
ATOM 1463 C C . MET A 1 194 ? 22.391 -34.875 -17.188 1 97.25 194 MET A C 1
ATOM 1465 O O . MET A 1 194 ? 21.938 -35.531 -16.266 1 97.25 194 MET A O 1
ATOM 1469 N N . ASN A 1 195 ? 22.188 -33.594 -17.328 1 97.31 195 ASN A N 1
ATOM 1470 C CA . ASN A 1 195 ? 21.156 -32.875 -16.578 1 97.31 195 ASN A CA 1
ATOM 1471 C C . ASN A 1 195 ? 19.797 -32.938 -17.266 1 97.31 195 ASN A C 1
ATOM 1473 O O . ASN A 1 195 ? 19.641 -32.406 -18.375 1 97.31 195 ASN A O 1
ATOM 1477 N N . HIS A 1 196 ? 18.812 -33.469 -16.656 1 97.19 196 HIS A N 1
ATOM 1478 C CA . HIS A 1 196 ? 17.5 -33.719 -17.266 1 97.19 196 HIS A CA 1
ATOM 1479 C C . HIS A 1 196 ? 16.5 -32.656 -16.828 1 97.19 196 HIS A C 1
ATOM 1481 O O . HIS A 1 196 ? 15.297 -32.812 -17.062 1 97.19 196 HIS A O 1
ATOM 1487 N N . GLY A 1 197 ? 16.953 -31.609 -16.156 1 96.5 197 GLY A N 1
ATOM 1488 C CA . GLY A 1 197 ? 16.094 -30.531 -15.711 1 96.5 197 GLY A CA 1
ATOM 1489 C C . GLY A 1 197 ? 15.508 -30.75 -14.328 1 96.5 197 GLY A C 1
ATOM 1490 O O . GLY A 1 197 ? 15.969 -31.625 -13.594 1 96.5 197 GLY A O 1
ATOM 1491 N N . VAL A 1 198 ? 14.523 -29.984 -13.945 1 97.25 198 VAL A N 1
ATOM 1492 C CA . VAL A 1 198 ? 14 -29.938 -12.586 1 97.25 198 VAL A CA 1
ATOM 1493 C C . VAL A 1 198 ? 13.023 -31.094 -12.367 1 97.25 198 VAL A C 1
ATOM 1495 O O . VAL A 1 198 ? 12.133 -31.328 -13.188 1 97.25 198 VAL A O 1
ATOM 1498 N N . HIS A 1 199 ? 13.156 -31.828 -11.352 1 97.94 199 HIS A N 1
ATOM 1499 C CA . HIS A 1 199 ? 12.281 -32.875 -10.867 1 97.94 199 HIS A CA 1
ATOM 1500 C C . HIS A 1 199 ? 12.016 -32.719 -9.367 1 97.94 199 HIS A C 1
ATOM 1502 O O . HIS A 1 199 ? 12.633 -31.891 -8.711 1 97.94 199 HIS A O 1
ATOM 1508 N N . CYS A 1 200 ? 11.047 -33.469 -8.836 1 98.44 200 CYS A N 1
ATOM 1509 C CA . CYS A 1 200 ? 10.672 -33.375 -7.434 1 98.44 200 CYS A CA 1
ATOM 1510 C C . CYS A 1 200 ? 10.945 -34.688 -6.695 1 98.44 200 CYS A C 1
ATOM 1512 O O . CYS A 1 200 ? 10.633 -35.75 -7.191 1 98.44 200 CYS A O 1
ATOM 1514 N N . LEU A 1 201 ? 11.609 -34.594 -5.57 1 98.81 201 LEU A N 1
ATOM 1515 C CA . LEU A 1 201 ? 11.914 -35.75 -4.727 1 98.81 201 LEU A CA 1
ATOM 1516 C C . LEU A 1 201 ? 11.391 -35.531 -3.309 1 98.81 201 LEU A C 1
ATOM 1518 O O . LEU A 1 201 ? 11.391 -34.406 -2.805 1 98.81 201 LEU A O 1
ATOM 1522 N N . VAL A 1 202 ? 10.938 -36.625 -2.672 1 98.81 202 VAL A N 1
ATOM 1523 C CA . VAL A 1 202 ? 10.586 -36.594 -1.257 1 98.81 202 VAL A CA 1
ATOM 1524 C C . VAL A 1 202 ? 11.844 -36.75 -0.405 1 98.81 202 VAL A C 1
ATOM 1526 O O . VAL A 1 202 ? 12.539 -37.75 -0.494 1 98.81 202 VAL A O 1
ATOM 1529 N N . VAL A 1 203 ? 12.133 -35.781 0.437 1 98.88 203 VAL A N 1
ATOM 1530 C CA . VAL A 1 203 ? 13.375 -35.781 1.21 1 98.88 203 VAL A CA 1
ATOM 1531 C C . VAL A 1 203 ? 13.055 -35.5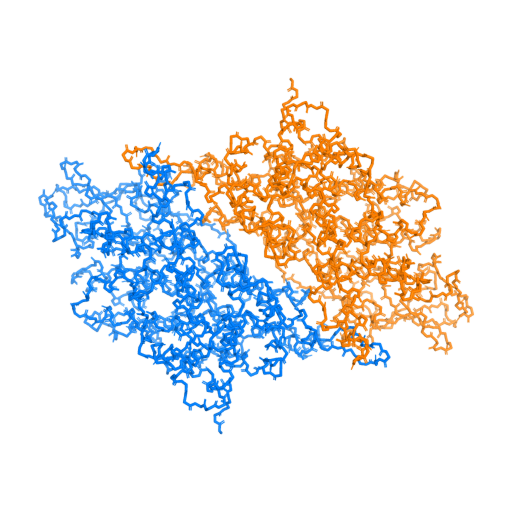94 2.691 1 98.88 203 VAL A C 1
ATOM 1533 O O . VAL A 1 203 ? 12.57 -34.531 3.1 1 98.88 203 VAL A O 1
ATOM 1536 N N . PRO A 1 204 ? 13.289 -36.594 3.555 1 98.75 204 PRO A N 1
ATOM 1537 C CA . PRO A 1 204 ? 13.203 -36.344 4.996 1 98.75 204 PRO A CA 1
ATOM 1538 C C . PRO A 1 204 ? 14.203 -35.281 5.469 1 98.75 204 PRO A C 1
ATOM 1540 O O . PRO A 1 204 ? 15.367 -35.312 5.07 1 98.75 204 PRO A O 1
ATOM 1543 N N . ILE A 1 205 ? 13.703 -34.344 6.332 1 98.81 205 ILE A N 1
ATOM 1544 C CA . ILE A 1 205 ? 14.617 -33.281 6.684 1 98.81 205 ILE A CA 1
ATOM 1545 C C . ILE A 1 205 ? 14.797 -33.219 8.195 1 98.81 205 ILE A C 1
ATOM 1547 O O . ILE A 1 205 ? 15.727 -32.594 8.695 1 98.81 205 ILE A O 1
ATOM 1551 N N . ARG A 1 206 ? 13.891 -33.875 8.945 1 98.56 206 ARG A N 1
ATOM 1552 C CA . ARG A 1 206 ? 13.984 -33.875 10.398 1 98.56 206 ARG A CA 1
ATOM 1553 C C . ARG A 1 206 ? 13.711 -35.25 10.969 1 98.56 206 ARG A C 1
ATOM 1555 O O . ARG A 1 206 ? 13 -36.062 10.367 1 98.56 206 ARG A O 1
ATOM 1562 N N . ASP A 1 207 ? 14.266 -35.469 12.18 1 97.5 207 ASP A N 1
ATOM 1563 C CA . ASP A 1 207 ? 13.945 -36.688 12.906 1 97.5 207 ASP A CA 1
ATOM 1564 C C . ASP A 1 207 ? 12.711 -36.5 13.789 1 97.5 207 ASP A C 1
ATOM 1566 O O . ASP A 1 207 ? 12.055 -35.469 13.719 1 97.5 207 ASP A O 1
ATOM 1570 N N . ASP A 1 208 ? 12.336 -37.469 14.539 1 93.88 208 ASP A N 1
ATOM 1571 C CA . ASP A 1 208 ? 11.109 -37.469 15.328 1 93.88 208 ASP A CA 1
ATOM 1572 C C . ASP A 1 208 ? 11.18 -36.406 16.438 1 93.88 208 ASP A C 1
ATOM 1574 O O . ASP A 1 208 ? 10.148 -36 16.953 1 93.88 208 ASP A O 1
ATOM 1578 N N . GLU A 1 209 ? 12.398 -36 16.812 1 95.06 209 GLU A N 1
ATOM 1579 C CA . GLU A 1 209 ? 12.578 -35.031 17.875 1 95.06 209 GLU A CA 1
ATOM 1580 C C . GLU A 1 209 ? 12.641 -33.625 17.312 1 95.06 209 GLU A C 1
ATOM 1582 O O . GLU A 1 209 ? 12.688 -32.625 18.062 1 95.06 209 GLU A O 1
ATOM 1587 N N . GLY A 1 210 ? 12.586 -33.5 16.016 1 94.94 210 GLY A N 1
ATOM 1588 C CA . GLY A 1 210 ? 12.555 -32.219 15.383 1 94.94 210 GLY A CA 1
ATOM 1589 C C . GLY A 1 210 ? 13.93 -31.703 14.984 1 94.94 210 GLY A C 1
ATOM 1590 O O . GLY A 1 210 ? 14.07 -30.578 14.508 1 94.94 210 GLY A O 1
ATOM 1591 N N . ASN A 1 211 ? 14.938 -32.531 15.148 1 97.81 211 ASN A N 1
ATOM 1592 C CA . ASN A 1 211 ? 16.281 -32.156 14.766 1 97.81 211 ASN A CA 1
ATOM 1593 C C . ASN A 1 211 ? 16.547 -32.406 13.281 1 97.81 211 ASN A C 1
ATOM 1595 O O . ASN A 1 211 ? 16.031 -33.344 12.703 1 97.81 211 ASN A O 1
ATOM 1599 N N . ASP A 1 212 ? 17.391 -31.594 12.695 1 98.56 212 ASP A N 1
ATOM 1600 C CA . ASP A 1 212 ? 17.797 -31.781 11.305 1 98.56 212 ASP A CA 1
ATOM 1601 C C . ASP A 1 212 ? 18.453 -33.156 11.102 1 98.56 212 ASP A C 1
ATOM 1603 O O . ASP A 1 212 ? 19.234 -33.594 11.953 1 98.56 212 ASP A O 1
ATOM 1607 N N . LEU A 1 213 ? 18.125 -33.812 10.039 1 98.69 213 LEU A N 1
ATOM 1608 C CA . LEU A 1 213 ? 18.812 -35.062 9.68 1 98.69 213 LEU A CA 1
ATOM 1609 C C . LEU A 1 213 ? 20.203 -34.781 9.133 1 98.69 213 LEU A C 1
ATOM 1611 O O . LEU A 1 213 ? 20.516 -33.656 8.758 1 98.69 213 LEU A O 1
ATOM 1615 N N . PRO A 1 214 ? 21.125 -35.75 9.164 1 98.25 214 PRO A N 1
ATOM 1616 C CA . PRO A 1 214 ? 22.484 -35.531 8.672 1 98.25 214 PRO A CA 1
ATOM 1617 C C . PRO A 1 214 ? 22.5 -34.938 7.266 1 98.25 214 PRO A C 1
ATOM 1619 O O . PRO A 1 214 ? 21.812 -35.438 6.371 1 98.25 214 PRO A O 1
ATOM 1622 N N . GLY A 1 215 ? 23.234 -33.875 7.137 1 98.69 215 GLY A N 1
ATOM 1623 C CA . GLY A 1 215 ? 23.391 -33.219 5.844 1 98.69 215 GLY A CA 1
ATOM 1624 C C . GLY A 1 215 ? 22.344 -32.156 5.578 1 98.69 215 GLY A C 1
ATOM 1625 O O . GLY A 1 215 ? 22.453 -31.406 4.609 1 98.69 215 GLY A O 1
ATOM 1626 N N . VAL A 1 216 ? 21.328 -32.156 6.387 1 98.75 216 VAL A N 1
ATOM 1627 C CA . VAL A 1 216 ? 20.281 -31.141 6.254 1 98.75 216 VAL A CA 1
ATOM 1628 C C . VAL A 1 216 ? 20.531 -30.016 7.266 1 98.75 216 VAL A C 1
ATOM 1630 O O . VAL A 1 216 ? 20.797 -30.281 8.438 1 98.75 216 VAL A O 1
ATOM 1633 N N . THR A 1 217 ? 20.531 -28.781 6.828 1 98.38 217 THR A N 1
ATOM 1634 C CA . THR A 1 217 ? 20.562 -27.625 7.715 1 98.38 217 THR A CA 1
ATOM 1635 C C . THR A 1 217 ? 19.359 -26.719 7.469 1 98.38 217 THR A C 1
ATOM 1637 O O . THR A 1 217 ? 19.188 -26.188 6.367 1 98.38 217 THR A O 1
ATOM 1640 N N . THR A 1 218 ? 18.5 -26.594 8.461 1 98.12 218 THR A N 1
ATOM 1641 C CA . THR A 1 218 ? 17.375 -25.672 8.391 1 98.12 218 THR A CA 1
ATOM 1642 C C . THR A 1 218 ? 17.641 -24.438 9.25 1 98.12 218 THR A C 1
ATOM 1644 O O . THR A 1 218 ? 18.469 -24.469 10.156 1 98.12 218 THR A O 1
ATOM 1647 N N . SER A 1 219 ? 17.094 -23.297 8.93 1 96.94 219 SER A N 1
ATOM 1648 C CA . SER A 1 219 ? 17.109 -22.094 9.734 1 96.94 219 SER A CA 1
ATOM 1649 C C . SER A 1 219 ? 15.789 -21.344 9.633 1 96.94 219 SER A C 1
ATOM 1651 O O . SER A 1 219 ? 15 -21.562 8.711 1 96.94 219 SER A O 1
ATOM 1653 N N . ASP A 1 220 ? 15.508 -20.547 10.641 1 96.75 220 ASP A N 1
ATOM 1654 C CA . ASP A 1 220 ? 14.258 -19.797 10.742 1 96.75 220 ASP A CA 1
ATOM 1655 C C . ASP A 1 220 ? 14.367 -18.453 10.039 1 96.75 220 ASP A C 1
ATOM 1657 O O . ASP A 1 220 ? 15.367 -17.75 10.188 1 96.75 220 ASP A O 1
ATOM 1661 N N . CYS A 1 221 ? 13.375 -18.078 9.195 1 94.81 221 CYS A N 1
ATOM 1662 C CA . CYS A 1 221 ? 13.32 -16.75 8.594 1 94.81 221 CYS A CA 1
ATOM 1663 C C . CYS A 1 221 ? 12.945 -15.695 9.633 1 94.81 221 CYS A C 1
ATOM 1665 O O . CYS A 1 221 ? 13.117 -14.5 9.398 1 94.81 221 CYS A O 1
ATOM 1667 N N . HIS A 1 222 ? 12.438 -16.109 10.742 1 91.44 222 HIS A N 1
ATOM 1668 C CA . HIS A 1 222 ? 12.078 -15.266 11.875 1 91.44 222 HIS A CA 1
ATOM 1669 C C . HIS A 1 222 ? 10.961 -14.297 11.508 1 91.44 222 HIS A C 1
ATOM 1671 O O . HIS A 1 222 ? 9.922 -14.711 10.984 1 91.44 222 HIS A O 1
ATOM 1677 N N . TYR A 1 223 ? 11.172 -12.969 11.805 1 90.94 223 TYR A N 1
ATOM 1678 C CA . TYR A 1 223 ? 10.094 -12.008 11.609 1 90.94 223 TYR A CA 1
ATOM 1679 C C . TYR A 1 223 ? 9.969 -11.609 10.141 1 90.94 223 TYR A C 1
ATOM 1681 O O . TYR A 1 223 ? 10.977 -11.383 9.469 1 90.94 223 TYR A O 1
ATOM 1689 N N . LYS A 1 224 ? 8.766 -11.648 9.727 1 94.56 224 LYS A N 1
ATOM 1690 C CA . LYS A 1 224 ? 8.383 -11.227 8.383 1 94.56 224 LYS A CA 1
ATOM 1691 C C . LYS A 1 224 ? 7.371 -10.078 8.438 1 94.56 224 LYS A C 1
ATOM 1693 O O . LYS A 1 224 ? 6.98 -9.641 9.516 1 94.56 224 LYS A O 1
ATOM 1698 N N . GLY A 1 225 ? 6.926 -9.586 7.32 1 93.62 225 GLY A N 1
ATOM 1699 C CA . GLY A 1 225 ? 5.941 -8.523 7.266 1 93.62 225 GLY A CA 1
ATOM 1700 C C . GLY A 1 225 ? 4.605 -8.914 7.867 1 93.62 225 GLY A C 1
ATOM 1701 O O . GLY A 1 225 ? 3.867 -8.055 8.359 1 93.62 225 GLY A O 1
ATOM 1702 N N . GLY A 1 226 ? 4.242 -10.078 7.906 1 95.12 226 GLY A N 1
ATOM 1703 C CA . GLY A 1 226 ? 3.018 -10.688 8.391 1 95.12 226 GLY A CA 1
ATOM 1704 C C . GLY A 1 226 ? 3.09 -12.203 8.453 1 95.12 226 GLY A C 1
ATOM 1705 O O . GLY A 1 226 ? 4.176 -12.773 8.578 1 95.12 226 GLY A O 1
ATOM 1706 N N . LEU A 1 227 ? 1.949 -12.781 8.609 1 97 227 LEU A N 1
ATOM 1707 C CA . LEU A 1 227 ? 1.841 -14.234 8.672 1 97 227 LEU A CA 1
ATOM 1708 C C . LEU A 1 227 ? 2.707 -14.805 9.789 1 97 227 LEU A C 1
ATOM 1710 O O . LEU A 1 227 ? 3.516 -15.703 9.562 1 97 227 LEU A O 1
ATOM 1714 N N . PRO A 1 228 ? 2.516 -14.281 10.977 1 95.44 228 PRO A N 1
ATOM 1715 C CA . PRO A 1 228 ? 3.381 -14.711 12.078 1 95.44 228 PRO A CA 1
ATOM 1716 C C . PRO A 1 228 ? 3.205 -16.188 12.422 1 95.44 228 PRO A C 1
ATOM 1718 O O . PRO A 1 228 ? 4.098 -16.797 13.016 1 95.44 228 PRO A O 1
ATOM 1721 N N . GLY A 1 229 ? 2.104 -16.766 12.016 1 97 229 GLY A N 1
ATOM 1722 C CA . GLY A 1 229 ? 1.834 -18.156 12.352 1 97 229 GLY A CA 1
ATOM 1723 C C . GLY A 1 229 ? 2.502 -19.141 11.414 1 97 229 GLY A C 1
ATOM 1724 O O . GLY A 1 229 ? 2.492 -20.344 11.656 1 97 229 GLY A O 1
ATOM 1725 N N . VAL A 1 230 ? 3.062 -18.688 10.336 1 97.88 230 VAL A N 1
ATOM 1726 C CA . VAL A 1 230 ? 3.727 -19.562 9.383 1 97.88 230 VAL A CA 1
ATOM 1727 C C . VAL A 1 230 ? 5.215 -19.672 9.719 1 97.88 230 VAL A C 1
ATOM 1729 O O . VAL A 1 230 ? 5.914 -18.656 9.773 1 97.88 230 VAL A O 1
ATOM 1732 N N . ASP A 1 231 ? 5.703 -20.781 9.977 1 97.81 231 ASP A N 1
ATOM 1733 C CA . ASP A 1 231 ? 7.109 -21 10.297 1 97.81 231 ASP A CA 1
ATOM 1734 C C . ASP A 1 231 ? 7.941 -21.172 9.031 1 97.81 231 ASP A C 1
ATOM 1736 O O . ASP A 1 231 ? 8.523 -22.234 8.805 1 97.81 231 ASP A O 1
ATOM 1740 N N . ASN A 1 232 ? 8.125 -20.078 8.305 1 98.12 232 ASN A N 1
ATOM 1741 C CA . ASN A 1 232 ? 8.984 -20.078 7.121 1 98.12 232 ASN A CA 1
ATOM 1742 C C . ASN A 1 232 ? 10.453 -20.266 7.496 1 98.12 232 ASN A C 1
ATOM 1744 O O . ASN A 1 232 ? 10.938 -19.641 8.445 1 98.12 232 ASN A O 1
ATOM 1748 N N . GLY A 1 233 ? 11.086 -21.125 6.73 1 98.12 233 GLY A N 1
ATOM 1749 C CA . GLY A 1 233 ? 12.5 -21.359 6.98 1 98.12 233 GLY A CA 1
ATOM 1750 C C . GLY A 1 233 ? 13.312 -21.531 5.711 1 98.12 233 GLY A C 1
ATOM 1751 O O . GLY A 1 233 ? 12.82 -21.25 4.613 1 98.12 233 GLY A O 1
ATOM 1752 N N . ARG A 1 234 ? 14.508 -21.812 5.895 1 97.81 234 ARG A N 1
ATOM 1753 C CA . ARG A 1 234 ? 15.492 -22.078 4.852 1 97.81 234 ARG A CA 1
ATOM 1754 C C . ARG A 1 234 ? 16.047 -23.484 4.961 1 97.81 234 ARG A C 1
ATOM 1756 O O . ARG A 1 234 ? 16.016 -24.078 6.043 1 97.81 234 ARG A O 1
ATOM 1763 N N . ILE A 1 235 ? 16.484 -24.078 3.832 1 98.62 235 ILE A N 1
ATOM 1764 C CA . ILE A 1 235 ? 17.047 -25.422 3.836 1 98.62 235 ILE A CA 1
ATOM 1765 C C . ILE A 1 235 ? 18.281 -25.469 2.949 1 98.62 235 ILE A C 1
ATOM 1767 O O . ILE A 1 235 ? 18.266 -24.969 1.818 1 98.62 235 ILE A O 1
ATOM 1771 N N . VAL A 1 236 ? 19.344 -25.969 3.453 1 98.44 236 VAL A N 1
ATOM 1772 C CA . VAL A 1 236 ? 20.547 -26.297 2.686 1 98.44 236 VAL A CA 1
ATOM 1773 C C . VAL A 1 236 ? 20.844 -27.781 2.791 1 98.44 236 VAL A C 1
ATOM 1775 O O . VAL A 1 236 ? 20.766 -28.359 3.877 1 98.44 236 VAL A O 1
ATOM 1778 N N . PHE A 1 237 ? 21.156 -28.391 1.646 1 98.81 237 PHE A N 1
ATOM 1779 C CA . PHE A 1 237 ? 21.469 -29.812 1.602 1 98.81 237 PHE A CA 1
ATOM 1780 C C . PHE A 1 237 ? 22.953 -30.031 1.327 1 98.81 237 PHE A C 1
ATOM 1782 O O . PHE A 1 237 ? 23.531 -29.406 0.428 1 98.81 237 PHE A O 1
ATOM 1789 N N . ASP A 1 238 ? 23.531 -30.844 2.133 1 98.81 238 ASP A N 1
ATOM 1790 C CA . ASP A 1 238 ? 24.906 -31.266 1.932 1 98.81 238 ASP A CA 1
ATOM 1791 C C . ASP A 1 238 ? 24.984 -32.781 1.649 1 98.81 238 ASP A C 1
ATOM 1793 O O . ASP A 1 238 ? 25.203 -33.562 2.562 1 98.81 238 ASP A O 1
ATOM 1797 N N . HIS A 1 239 ? 24.828 -33.156 0.469 1 98.69 239 HIS A N 1
ATOM 1798 C CA . HIS A 1 239 ? 24.953 -34.5 -0.047 1 98.69 239 HIS A CA 1
ATOM 1799 C C . HIS A 1 239 ? 24.047 -35.469 0.728 1 98.69 239 HIS A C 1
ATOM 1801 O O . HIS A 1 239 ? 24.516 -36.5 1.229 1 98.69 239 HIS A O 1
ATOM 1807 N N . VAL A 1 240 ? 22.828 -35.156 0.79 1 98.88 240 VAL A N 1
ATOM 1808 C CA . VAL A 1 240 ? 21.812 -35.969 1.448 1 98.88 240 VAL A CA 1
ATOM 1809 C C . VAL A 1 240 ? 21.391 -37.125 0.523 1 98.88 240 VAL A C 1
ATOM 1811 O O . VAL A 1 240 ? 21.031 -36.875 -0.633 1 98.88 240 VAL A O 1
ATOM 1814 N N . ARG A 1 241 ? 21.422 -38.312 0.986 1 98.75 241 ARG A N 1
ATOM 1815 C CA . ARG A 1 241 ? 21.078 -39.5 0.164 1 98.75 241 ARG A CA 1
ATOM 1816 C C . ARG A 1 241 ? 19.656 -39.969 0.428 1 98.75 241 ARG A C 1
ATOM 1818 O O . ARG A 1 241 ? 19.234 -40.062 1.582 1 98.75 241 ARG A O 1
ATOM 1825 N N . VAL A 1 242 ? 18.906 -40.156 -0.568 1 98.75 242 VAL A N 1
ATOM 1826 C CA . VAL A 1 242 ? 17.562 -40.719 -0.479 1 98.75 242 VAL A CA 1
ATOM 1827 C C . VAL A 1 242 ? 17.406 -41.844 -1.496 1 98.75 242 VAL A C 1
ATOM 1829 O O . VAL A 1 242 ? 18.031 -41.844 -2.557 1 98.75 242 VAL A O 1
ATOM 1832 N N . PRO A 1 243 ? 16.562 -42.812 -1.209 1 98.62 243 PRO A N 1
ATOM 1833 C CA . PRO A 1 243 ? 16.375 -43.906 -2.146 1 98.62 243 PRO A CA 1
ATOM 1834 C C . PRO A 1 243 ? 15.828 -43.438 -3.496 1 98.62 243 PRO A C 1
ATOM 1836 O O . PRO A 1 243 ? 15.133 -42.438 -3.57 1 98.62 243 PRO A O 1
ATOM 1839 N N . ARG A 1 244 ? 16.047 -44.219 -4.555 1 98.5 244 ARG A N 1
ATOM 1840 C CA . ARG A 1 244 ? 15.562 -43.969 -5.91 1 98.5 244 ARG A CA 1
ATOM 1841 C C . ARG A 1 244 ? 14.047 -43.812 -5.918 1 98.5 244 ARG A C 1
ATOM 1843 O O . ARG A 1 244 ? 13.516 -43 -6.676 1 98.5 244 ARG A O 1
ATOM 1850 N N . GLU A 1 245 ? 13.359 -44.469 -4.984 1 98 245 GLU A N 1
ATOM 1851 C CA . GLU A 1 245 ? 11.898 -44.5 -4.91 1 98 245 GLU A CA 1
ATOM 1852 C C . GLU A 1 245 ? 11.336 -43.188 -4.398 1 98 245 GLU A C 1
ATOM 1854 O O . GLU A 1 245 ? 10.133 -42.938 -4.496 1 98 245 GLU A O 1
ATOM 1859 N N . ASN A 1 246 ? 12.234 -42.344 -3.975 1 98.62 246 ASN A N 1
ATOM 1860 C CA . ASN A 1 246 ? 11.781 -41.031 -3.471 1 98.62 246 ASN A CA 1
ATOM 1861 C C . ASN A 1 246 ? 11.523 -40.062 -4.605 1 98.62 246 ASN A C 1
ATOM 1863 O O . ASN A 1 246 ? 10.914 -39 -4.398 1 98.62 246 ASN A O 1
ATOM 1867 N N . LEU A 1 247 ? 11.953 -40.344 -5.801 1 98.75 247 LEU A N 1
ATOM 1868 C CA . LEU A 1 247 ? 11.602 -39.531 -6.965 1 98.75 247 LEU A CA 1
ATOM 1869 C C . LEU A 1 247 ? 10.109 -39.625 -7.246 1 98.75 247 LEU A C 1
ATOM 1871 O O . LEU A 1 247 ? 9.547 -40.719 -7.383 1 98.75 247 LEU A O 1
ATOM 1875 N N . LEU A 1 248 ? 9.422 -38.531 -7.211 1 98.5 248 LEU A N 1
ATOM 1876 C CA . LEU A 1 248 ? 8.039 -38.5 -7.672 1 98.5 248 LEU A CA 1
ATOM 1877 C C . LEU A 1 248 ? 7.965 -38.688 -9.18 1 98.5 248 LEU A C 1
ATOM 1879 O O . LEU A 1 248 ? 8.164 -37.719 -9.93 1 98.5 248 LEU A O 1
ATOM 1883 N N . ASN A 1 249 ? 7.629 -39.844 -9.648 1 97.75 249 ASN A N 1
ATOM 1884 C CA . ASN A 1 249 ? 8.023 -40.281 -10.984 1 97.75 249 ASN A CA 1
ATOM 1885 C C . ASN A 1 249 ? 6.82 -40.406 -11.914 1 97.75 249 ASN A C 1
ATOM 1887 O O . ASN A 1 249 ? 6.816 -41.219 -12.836 1 97.75 249 ASN A O 1
ATOM 1891 N N . ARG A 1 250 ? 5.797 -39.594 -11.688 1 95.44 250 ARG A N 1
ATOM 1892 C CA . ARG A 1 250 ? 4.652 -39.625 -12.586 1 95.44 250 ARG A CA 1
ATOM 1893 C C . ARG A 1 250 ? 5.062 -39.281 -14.016 1 95.44 250 ARG A C 1
ATOM 1895 O O . ARG A 1 250 ? 4.543 -39.844 -14.977 1 95.44 250 ARG A O 1
ATOM 1902 N N . TYR A 1 251 ? 6.004 -38.312 -14.172 1 95.06 251 TYR A N 1
ATOM 1903 C CA . TYR A 1 251 ? 6.289 -37.812 -15.508 1 95.06 251 TYR A CA 1
ATOM 1904 C C . TYR A 1 251 ? 7.688 -38.188 -15.961 1 95.06 251 TYR A C 1
ATOM 1906 O O . TYR A 1 251 ? 8.078 -37.938 -17.094 1 95.06 251 TYR A O 1
ATOM 1914 N N . ALA A 1 252 ? 8.414 -38.812 -15.117 1 96.88 252 ALA A N 1
ATOM 1915 C CA . ALA A 1 252 ? 9.758 -39.281 -15.445 1 96.88 252 ALA A CA 1
ATOM 1916 C C . ALA A 1 252 ? 10.258 -40.281 -14.406 1 96.88 252 ALA A C 1
ATOM 1918 O O . ALA A 1 252 ? 9.789 -40.281 -13.266 1 96.88 252 ALA A O 1
ATOM 1919 N N . ASP A 1 253 ? 11.188 -41.062 -14.789 1 97.88 253 ASP A N 1
ATOM 1920 C CA . ASP A 1 253 ? 11.75 -42.062 -13.883 1 97.88 253 ASP A CA 1
ATOM 1921 C C . ASP A 1 253 ? 13.219 -42.344 -14.203 1 97.88 253 ASP A C 1
ATOM 1923 O O . ASP A 1 253 ? 13.734 -41.875 -15.219 1 97.88 253 ASP A O 1
ATOM 1927 N N . VAL A 1 254 ? 13.867 -42.969 -13.25 1 98.44 254 VAL A N 1
ATOM 1928 C CA . VAL A 1 254 ? 15.234 -43.438 -13.422 1 98.44 254 VAL A CA 1
ATOM 1929 C C . VAL A 1 254 ? 15.305 -44.938 -13.039 1 98.44 254 VAL A C 1
ATOM 1931 O O . VAL A 1 254 ? 14.859 -45.312 -11.953 1 98.44 254 VAL A O 1
ATOM 1934 N N . SER A 1 255 ? 15.852 -45.75 -13.953 1 98.12 255 SER A N 1
ATOM 1935 C CA . SER A 1 255 ? 16 -47.156 -13.664 1 98.12 255 SER A CA 1
ATOM 1936 C C . SER A 1 255 ? 17.094 -47.406 -12.633 1 98.12 255 SER A C 1
ATOM 1938 O O . SER A 1 255 ? 17.906 -46.5 -12.359 1 98.12 255 SER A O 1
ATOM 1940 N N . PRO A 1 256 ? 17.094 -48.594 -12.008 1 98 256 PRO A N 1
ATOM 1941 C CA . PRO A 1 256 ? 18.156 -48.938 -11.062 1 98 256 PRO A CA 1
ATOM 1942 C C . PRO A 1 256 ? 19.547 -48.719 -11.648 1 98 256 PRO A C 1
ATOM 1944 O O . PRO A 1 256 ? 20.484 -48.375 -10.93 1 98 256 PRO A O 1
ATOM 1947 N N . GLU A 1 257 ? 19.703 -48.938 -13.008 1 97.31 257 GLU A N 1
ATOM 1948 C CA . GLU A 1 257 ? 21 -48.781 -13.672 1 97.31 257 GLU A CA 1
ATOM 1949 C C . GLU A 1 257 ? 21.297 -47.344 -14.016 1 97.31 257 GLU A C 1
ATOM 1951 O O . GLU A 1 257 ? 22.422 -47 -14.43 1 97.31 257 GLU A O 1
ATOM 1956 N N . GLY A 1 258 ? 20.328 -46.406 -13.773 1 97.75 258 GLY A N 1
ATOM 1957 C CA . GLY A 1 258 ? 20.562 -45 -13.969 1 97.75 258 GLY A CA 1
ATOM 1958 C C . GLY A 1 258 ? 20.078 -44.469 -15.305 1 97.75 258 GLY A C 1
ATOM 1959 O O . GLY A 1 258 ? 20.453 -43.406 -15.734 1 97.75 258 GLY A O 1
ATOM 1960 N N . VAL A 1 259 ? 19.219 -45.25 -15.992 1 97.75 259 VAL A N 1
ATOM 1961 C CA . VAL A 1 259 ? 18.672 -44.812 -17.281 1 97.75 259 VAL A CA 1
ATOM 1962 C C . VAL A 1 259 ? 17.438 -43.938 -17.062 1 97.75 259 VAL A C 1
ATOM 1964 O O . VAL A 1 259 ? 16.484 -44.375 -16.406 1 97.75 259 VAL A O 1
ATOM 1967 N N . TYR A 1 260 ? 17.5 -42.719 -17.547 1 97.69 260 TYR A N 1
ATOM 1968 C CA . TYR A 1 260 ? 16.391 -41.781 -17.469 1 97.69 260 TYR A CA 1
ATOM 1969 C C . TYR A 1 260 ? 15.328 -42.094 -18.516 1 97.69 260 TYR A C 1
ATOM 1971 O O . TYR A 1 260 ? 15.656 -42.438 -19.656 1 97.69 260 TYR A O 1
ATOM 1979 N N . SER A 1 261 ? 14.031 -41.969 -18.203 1 97.5 261 SER A N 1
ATOM 1980 C CA . SER A 1 261 ? 12.93 -42.125 -19.156 1 97.5 261 SER A CA 1
ATOM 1981 C C . SER A 1 261 ? 11.773 -41.188 -18.812 1 97.5 261 SER A C 1
ATOM 1983 O O . SER A 1 261 ? 11.547 -40.875 -17.641 1 97.5 261 SER A O 1
ATOM 1985 N N . SER A 1 262 ? 11.117 -40.719 -19.734 1 96.75 262 SER A N 1
ATOM 1986 C CA . SER A 1 262 ? 9.922 -39.875 -19.594 1 96.75 262 SER A CA 1
ATOM 1987 C C . SER A 1 262 ? 8.969 -40.094 -20.766 1 96.75 262 SER A C 1
ATOM 1989 O O . SER A 1 262 ? 9.398 -40.219 -21.906 1 96.75 262 SER A O 1
ATOM 1991 N N . PRO A 1 263 ? 7.703 -40.156 -20.5 1 93.69 263 PRO A N 1
ATOM 1992 C CA . PRO A 1 263 ? 6.738 -40.188 -21.609 1 93.69 263 PRO A CA 1
ATOM 1993 C C . PRO A 1 263 ? 6.648 -38.875 -22.359 1 93.69 263 PRO A C 1
ATOM 1995 O O . PRO A 1 263 ? 6.043 -38.812 -23.422 1 93.69 263 PRO A O 1
ATOM 1998 N N . ILE A 1 264 ? 7.188 -37.844 -21.828 1 93.31 264 ILE A N 1
ATOM 1999 C CA . ILE A 1 264 ? 7.215 -36.531 -22.453 1 93.31 264 ILE A CA 1
ATOM 2000 C C . ILE A 1 264 ? 8.625 -36.25 -22.953 1 93.31 264 ILE A C 1
ATOM 2002 O O . ILE A 1 264 ? 9.539 -36 -22.172 1 93.31 264 ILE A O 1
ATOM 2006 N N . GLU A 1 265 ? 8.766 -36.125 -24.266 1 90.12 265 GLU A N 1
ATOM 2007 C CA . GLU A 1 265 ? 10.078 -36.031 -24.891 1 90.12 265 GLU A CA 1
ATOM 2008 C C . GLU A 1 265 ? 10.703 -34.656 -24.688 1 90.12 265 GLU A C 1
ATOM 2010 O O . GLU A 1 265 ? 11.891 -34.562 -24.375 1 90.12 265 GLU A O 1
ATOM 2015 N N . ASN A 1 266 ? 9.898 -33.688 -24.797 1 90.5 266 ASN A N 1
ATOM 2016 C CA . ASN A 1 266 ? 10.406 -32.312 -24.688 1 90.5 266 ASN A CA 1
ATOM 2017 C C . ASN A 1 266 ? 10.578 -31.891 -23.234 1 90.5 266 ASN A C 1
ATOM 2019 O O . ASN A 1 266 ? 9.609 -31.859 -22.469 1 90.5 266 ASN A O 1
ATOM 2023 N N . PRO A 1 267 ? 11.828 -31.547 -22.859 1 89.31 267 PRO A N 1
ATOM 2024 C CA . PRO A 1 267 ? 12.078 -31.188 -21.453 1 89.31 267 PRO A CA 1
ATOM 2025 C C . PRO A 1 267 ? 11.281 -29.969 -21 1 89.31 267 PRO A C 1
ATOM 2027 O O . PRO A 1 267 ? 10.812 -29.938 -19.859 1 89.31 267 PRO A O 1
ATOM 2030 N N . GLY A 1 268 ? 11.242 -29.016 -21.891 1 86.5 268 GLY A N 1
ATOM 2031 C CA . GLY A 1 268 ? 10.438 -27.859 -21.562 1 86.5 268 GLY A CA 1
ATOM 2032 C C . GLY A 1 268 ? 8.977 -28.188 -21.312 1 86.5 268 GLY A C 1
ATOM 2033 O O . GLY A 1 268 ? 8.383 -27.719 -20.344 1 86.5 268 GLY A O 1
ATOM 2034 N N . ARG A 1 269 ? 8.43 -28.953 -22.141 1 87.69 269 ARG A N 1
ATOM 2035 C CA . ARG A 1 269 ? 7.039 -29.375 -22 1 87.69 269 ARG A CA 1
ATOM 2036 C C . ARG A 1 269 ? 6.848 -30.219 -20.734 1 87.69 269 ARG A C 1
ATOM 2038 O O . ARG A 1 269 ? 5.832 -30.094 -20.047 1 87.69 269 ARG A O 1
ATOM 2045 N N . ARG A 1 270 ? 7.785 -31.156 -20.531 1 91.12 270 ARG A N 1
ATOM 2046 C CA . ARG A 1 270 ? 7.715 -31.969 -19.328 1 91.12 270 ARG A CA 1
ATOM 2047 C C . ARG A 1 270 ? 7.68 -31.109 -18.078 1 91.12 270 ARG A C 1
ATOM 2049 O O . ARG A 1 270 ? 6.867 -31.328 -17.172 1 91.12 270 ARG A O 1
ATOM 2056 N N . PHE A 1 271 ? 8.539 -30.109 -18.078 1 89.06 271 PHE A N 1
ATOM 2057 C CA . PHE A 1 271 ? 8.633 -29.203 -16.938 1 89.06 271 PHE A CA 1
ATOM 2058 C C . PHE A 1 271 ? 7.316 -28.453 -16.734 1 89.06 271 PHE A C 1
ATOM 2060 O O . PHE A 1 271 ? 6.789 -28.406 -15.617 1 89.06 271 PHE A O 1
ATOM 2067 N N . PHE A 1 272 ? 6.734 -27.891 -17.734 1 83.38 272 PHE A N 1
ATOM 2068 C CA . PHE A 1 272 ? 5.523 -27.094 -17.641 1 83.38 272 PHE A CA 1
ATOM 2069 C C . PHE A 1 272 ? 4.316 -27.969 -17.312 1 83.38 272 PHE A C 1
ATOM 2071 O O . PHE A 1 272 ? 3.4 -27.531 -16.609 1 83.38 272 PHE A O 1
ATOM 2078 N N . THR A 1 273 ? 4.367 -29.172 -17.797 1 85 273 THR A N 1
ATOM 2079 C CA . THR A 1 273 ? 3.309 -30.109 -17.453 1 85 273 THR A CA 1
ATOM 2080 C C . THR A 1 273 ? 3.348 -30.453 -15.977 1 85 273 THR A C 1
ATOM 2082 O O . THR A 1 273 ? 2.311 -30.469 -15.312 1 85 273 THR A O 1
ATOM 2085 N N . MET A 1 274 ? 4.484 -30.688 -15.516 1 88.38 274 MET A N 1
ATOM 2086 C CA . MET A 1 274 ? 4.664 -30.984 -14.102 1 88.38 274 MET A CA 1
ATOM 2087 C C . MET A 1 274 ? 4.16 -29.844 -13.227 1 88.38 274 MET A C 1
ATOM 2089 O O . MET A 1 274 ? 3.361 -30.062 -12.312 1 88.38 274 MET A O 1
ATOM 2093 N N . LEU A 1 275 ? 4.516 -28.672 -13.555 1 83.75 275 LEU A N 1
ATOM 2094 C CA . LEU A 1 275 ? 4.148 -27.516 -12.734 1 83.75 275 LEU A CA 1
ATOM 2095 C C . LEU A 1 275 ? 2.668 -27.188 -12.891 1 83.75 275 LEU A C 1
ATOM 2097 O O . LEU A 1 275 ? 2.029 -26.719 -11.953 1 83.75 275 LEU A O 1
ATOM 2101 N N . GLY A 1 276 ? 2.158 -27.438 -14.023 1 81.5 276 GLY A N 1
ATOM 2102 C CA . GLY A 1 276 ? 0.755 -27.188 -14.305 1 81.5 276 GLY A CA 1
ATOM 2103 C C . GLY A 1 276 ? -0.184 -27.953 -13.406 1 81.5 276 GLY A C 1
ATOM 2104 O O . GLY A 1 276 ? -1.288 -27.5 -13.102 1 81.5 276 GLY A O 1
ATOM 2105 N N . THR A 1 277 ? 0.26 -29.016 -12.898 1 76.12 277 THR A N 1
ATOM 2106 C CA . THR A 1 277 ? -0.567 -29.828 -12.008 1 76.12 277 THR A CA 1
ATOM 2107 C C . THR A 1 277 ? -0.617 -29.219 -10.609 1 76.12 277 THR A C 1
ATOM 2109 O O . THR A 1 277 ? -1.452 -29.609 -9.789 1 76.12 277 THR A O 1
ATOM 2112 N N . LEU A 1 278 ? 0.18 -28.234 -10.398 1 84.56 278 LEU A N 1
ATOM 2113 C CA . LEU A 1 278 ? 0.252 -27.609 -9.078 1 84.56 278 LEU A CA 1
ATOM 2114 C C . LEU A 1 278 ? -0.401 -26.234 -9.086 1 84.56 278 LEU A C 1
ATOM 2116 O O . LEU A 1 278 ? -0.106 -25.406 -8.234 1 84.56 278 LEU A O 1
ATOM 2120 N N . ILE A 1 279 ? -1.359 -26.016 -9.953 1 90.5 279 ILE A N 1
ATOM 2121 C CA . ILE A 1 279 ? -1.965 -24.719 -10.234 1 90.5 279 ILE A CA 1
ATOM 2122 C C . ILE A 1 279 ? -2.898 -24.328 -9.094 1 90.5 279 ILE A C 1
ATOM 2124 O O . ILE A 1 279 ? -3.213 -23.141 -8.922 1 90.5 279 ILE A O 1
ATOM 2128 N N . ARG A 1 280 ? -3.344 -25.25 -8.25 1 91.62 280 ARG A N 1
ATOM 2129 C CA . ARG A 1 280 ? -4.312 -25 -7.188 1 91.62 280 ARG A CA 1
ATOM 2130 C C . ARG A 1 280 ? -3.791 -23.938 -6.219 1 91.62 280 ARG A C 1
ATOM 2132 O O . ARG A 1 280 ? -4.566 -23.141 -5.699 1 91.62 280 ARG A O 1
ATOM 2139 N N . GLY A 1 281 ? -2.494 -24.031 -5.965 1 92.25 281 GLY A N 1
ATOM 2140 C CA . GLY A 1 281 ? -1.908 -23.047 -5.086 1 92.25 281 GLY A CA 1
ATOM 2141 C C . GLY A 1 281 ? -2.154 -21.609 -5.551 1 92.25 281 GLY A C 1
ATOM 2142 O O . GLY A 1 281 ? -2.576 -20.766 -4.766 1 92.25 281 GLY A O 1
ATOM 2143 N N . ARG A 1 282 ? -1.938 -21.422 -6.777 1 93.88 282 ARG A N 1
ATOM 2144 C CA . ARG A 1 282 ? -2.107 -20.094 -7.359 1 93.88 282 ARG A CA 1
ATOM 2145 C C . ARG A 1 282 ? -3.568 -19.656 -7.316 1 93.88 282 ARG A C 1
ATOM 2147 O O . ARG A 1 282 ? -3.869 -18.5 -7 1 93.88 282 ARG A O 1
ATOM 2154 N N . VAL A 1 283 ? -4.496 -20.531 -7.66 1 96.62 283 VAL A N 1
ATOM 2155 C CA . VAL A 1 283 ? -5.93 -20.266 -7.641 1 96.62 283 VAL A CA 1
ATOM 2156 C C . VAL A 1 283 ? -6.363 -19.891 -6.223 1 96.62 283 VAL A C 1
ATOM 2158 O O . VAL A 1 283 ? -7.094 -18.922 -6.023 1 96.62 283 VAL A O 1
ATOM 2161 N N . THR A 1 284 ? -5.832 -20.578 -5.266 1 96.69 284 THR A N 1
ATOM 2162 C CA . THR A 1 284 ? -6.211 -20.406 -3.871 1 96.69 284 THR A CA 1
ATOM 2163 C C . THR A 1 284 ? -5.664 -19.094 -3.326 1 96.69 284 THR A C 1
ATOM 2165 O O . THR A 1 284 ? -6.352 -18.391 -2.58 1 96.69 284 THR A O 1
ATOM 2168 N N . VAL A 1 285 ? -4.465 -18.797 -3.686 1 97.12 285 VAL A N 1
ATOM 2169 C CA . VAL A 1 285 ? -3.832 -17.578 -3.217 1 97.12 285 VAL A CA 1
ATOM 2170 C C . VAL A 1 285 ? -4.613 -16.359 -3.721 1 97.12 285 VAL A C 1
ATOM 2172 O O . VAL A 1 285 ? -4.902 -15.438 -2.955 1 97.12 285 VAL A O 1
ATOM 2175 N N . GLY A 1 286 ? -4.992 -16.359 -4.984 1 98.06 286 GLY A N 1
ATOM 2176 C CA . GLY A 1 286 ? -5.809 -15.289 -5.531 1 98.06 286 GLY A CA 1
ATOM 2177 C C . GLY A 1 286 ? -7.137 -15.125 -4.82 1 98.06 286 GLY A C 1
ATOM 2178 O O . GLY A 1 286 ? -7.496 -14.023 -4.395 1 98.06 286 GLY A O 1
ATOM 2179 N N . GLY A 1 287 ? -7.832 -16.266 -4.648 1 98.25 287 GLY A N 1
ATOM 2180 C CA . GLY A 1 287 ? -9.125 -16.234 -3.982 1 98.25 287 GLY A CA 1
ATOM 2181 C C . GLY A 1 287 ? -9.047 -15.773 -2.539 1 98.25 287 GLY A C 1
ATOM 2182 O O . GLY A 1 287 ? -9.93 -15.062 -2.061 1 98.25 287 GLY A O 1
ATOM 2183 N N . SER A 1 288 ? -8.008 -16.156 -1.85 1 98.56 288 SER A N 1
ATOM 2184 C CA . SER A 1 288 ? -7.84 -15.797 -0.446 1 98.56 288 SER A CA 1
ATOM 2185 C C . SER A 1 288 ? -7.551 -14.312 -0.291 1 98.56 288 SER A C 1
ATOM 2187 O O . SER A 1 288 ? -8.031 -13.672 0.649 1 98.56 288 SER A O 1
ATOM 2189 N N . ALA A 1 289 ? -6.734 -13.781 -1.217 1 98.56 289 ALA A N 1
ATOM 2190 C CA . ALA A 1 289 ? -6.488 -12.344 -1.211 1 98.56 289 ALA A CA 1
ATOM 2191 C C . ALA A 1 289 ? -7.789 -11.57 -1.402 1 98.56 289 ALA A C 1
ATOM 2193 O O . ALA A 1 289 ? -8.023 -10.562 -0.732 1 98.56 289 ALA A O 1
ATOM 2194 N N . ALA A 1 290 ? -8.609 -12.031 -2.297 1 98.31 290 ALA A N 1
ATOM 2195 C CA . ALA A 1 290 ? -9.898 -11.398 -2.549 1 98.31 290 ALA A CA 1
ATOM 2196 C C . ALA A 1 290 ? -10.781 -11.445 -1.306 1 98.31 290 ALA A C 1
ATOM 2198 O O . ALA A 1 290 ? -11.477 -10.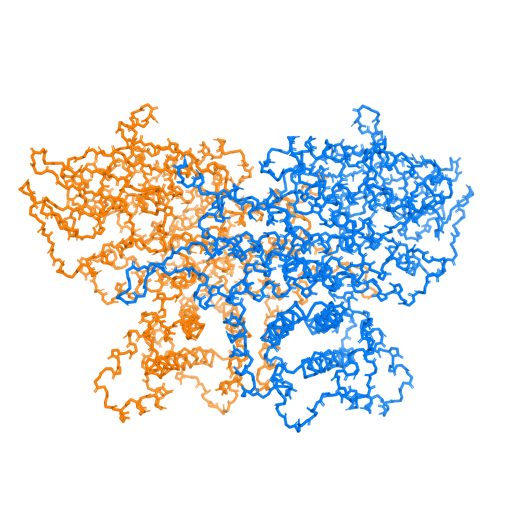477 -0.994 1 98.31 290 ALA A O 1
ATOM 2199 N N . ALA A 1 291 ? -10.789 -12.57 -0.63 1 98.5 291 ALA A N 1
ATOM 2200 C CA . ALA A 1 291 ? -11.578 -12.711 0.591 1 98.5 291 ALA A CA 1
ATOM 2201 C C . ALA A 1 291 ? -11.117 -11.727 1.661 1 98.5 291 ALA A C 1
ATOM 2203 O O . ALA A 1 291 ? -11.938 -11.117 2.348 1 98.5 291 ALA A O 1
ATOM 2204 N N . ALA A 1 292 ? -9.812 -11.602 1.803 1 98.56 292 ALA A N 1
ATOM 2205 C CA . ALA A 1 292 ? -9.266 -10.641 2.762 1 98.56 292 ALA A CA 1
ATOM 2206 C C . ALA A 1 292 ? -9.68 -9.219 2.412 1 98.56 292 ALA A C 1
ATOM 2208 O O . ALA A 1 292 ? -10 -8.422 3.299 1 98.56 292 ALA A O 1
ATOM 2209 N N . ALA A 1 293 ? -9.656 -8.883 1.113 1 98.81 293 ALA A N 1
ATOM 2210 C CA . ALA A 1 293 ? -10.086 -7.562 0.664 1 98.81 293 ALA A CA 1
ATOM 2211 C C . ALA A 1 293 ? -11.531 -7.289 1.052 1 98.81 293 ALA A C 1
ATOM 2213 O O . ALA A 1 293 ? -11.875 -6.176 1.469 1 98.81 293 ALA A O 1
ATOM 2214 N N . ARG A 1 294 ? -12.383 -8.281 0.901 1 98.81 294 ARG A N 1
ATOM 2215 C CA . ARG A 1 294 ? -13.797 -8.117 1.238 1 98.81 294 ARG A CA 1
ATOM 2216 C C . ARG A 1 294 ? -13.977 -7.867 2.732 1 98.81 294 ARG A C 1
ATOM 2218 O O . ARG A 1 294 ? -14.828 -7.074 3.137 1 98.81 294 ARG A O 1
ATOM 2225 N N . VAL A 1 295 ? -13.156 -8.516 3.586 1 98.69 295 VAL A N 1
ATOM 2226 C CA . VAL A 1 295 ? -13.219 -8.273 5.023 1 98.69 295 VAL A CA 1
ATOM 2227 C C . VAL A 1 295 ? -12.883 -6.809 5.309 1 98.69 295 VAL A C 1
ATOM 2229 O O . VAL A 1 295 ? -13.594 -6.141 6.062 1 98.69 295 VAL A O 1
ATOM 2232 N N . ALA A 1 296 ? -11.82 -6.324 4.715 1 98.81 296 ALA A N 1
ATOM 2233 C CA . ALA A 1 296 ? -11.383 -4.949 4.941 1 98.81 296 ALA A CA 1
ATOM 2234 C C . ALA A 1 296 ? -12.438 -3.949 4.48 1 98.81 296 ALA A C 1
ATOM 2236 O O . ALA A 1 296 ? -12.719 -2.973 5.176 1 98.81 296 ALA A O 1
ATOM 2237 N N . LEU A 1 297 ? -12.992 -4.195 3.303 1 98.88 297 LEU A N 1
ATOM 2238 C CA . LEU A 1 297 ? -14 -3.291 2.75 1 98.88 297 LEU A CA 1
ATOM 2239 C C . LEU A 1 297 ? -15.266 -3.311 3.594 1 98.88 297 LEU A C 1
ATOM 2241 O O . LEU A 1 297 ? -15.945 -2.289 3.73 1 98.88 297 LEU A O 1
ATOM 2245 N N . ASP A 1 298 ? -15.594 -4.5 4.117 1 98.81 298 ASP A N 1
ATOM 2246 C CA . ASP A 1 298 ? -16.734 -4.594 5.023 1 98.81 298 ASP A CA 1
ATOM 2247 C C . ASP A 1 298 ? -16.531 -3.703 6.25 1 98.81 298 ASP A C 1
ATOM 2249 O O . ASP A 1 298 ? -17.406 -2.893 6.582 1 98.81 298 ASP A O 1
ATOM 2253 N N . ILE A 1 299 ? -15.406 -3.773 6.859 1 98.5 299 ILE A N 1
ATOM 2254 C CA . ILE A 1 299 ? -15.078 -3.021 8.062 1 98.5 299 ILE A CA 1
ATOM 2255 C C . ILE A 1 299 ? -15.102 -1.525 7.762 1 98.5 299 ILE A C 1
ATOM 2257 O O . ILE A 1 299 ? -15.758 -0.753 8.469 1 98.5 299 ILE A O 1
ATOM 2261 N N . ALA A 1 300 ? -14.438 -1.103 6.723 1 98.81 300 ALA A N 1
ATOM 2262 C CA . ALA A 1 300 ? -14.312 0.315 6.398 1 98.81 300 ALA A CA 1
ATOM 2263 C C . ALA A 1 300 ? -15.664 0.916 6.02 1 98.81 300 ALA A C 1
ATOM 2265 O O . ALA A 1 300 ? -15.945 2.07 6.344 1 98.81 300 ALA A O 1
ATOM 2266 N N . THR A 1 301 ? -16.469 0.133 5.277 1 98.81 301 THR A N 1
ATOM 2267 C CA . THR A 1 301 ? -17.766 0.644 4.859 1 98.81 301 THR A CA 1
ATOM 2268 C C . THR A 1 301 ? -18.703 0.789 6.055 1 98.81 301 THR A C 1
ATOM 2270 O O . THR A 1 301 ? -19.422 1.788 6.172 1 98.81 301 THR A O 1
ATOM 2273 N N . ARG A 1 302 ? -18.719 -0.203 6.961 1 98.38 302 ARG A N 1
ATOM 2274 C CA . ARG A 1 302 ? -19.531 -0.088 8.172 1 98.38 302 ARG A CA 1
ATOM 2275 C C . ARG A 1 302 ? -19.109 1.121 9 1 98.38 302 ARG A C 1
ATOM 2277 O O . ARG A 1 302 ? -19.953 1.835 9.547 1 98.38 302 ARG A O 1
ATOM 2284 N N . TYR A 1 303 ? -17.812 1.339 9.125 1 97.94 303 TYR A N 1
ATOM 2285 C CA . TYR A 1 303 ? -17.297 2.514 9.812 1 97.94 303 TYR A CA 1
ATOM 2286 C C . TYR A 1 303 ? -17.766 3.797 9.141 1 97.94 303 TYR A C 1
ATOM 2288 O O . TYR A 1 303 ? -18.203 4.738 9.812 1 97.94 303 TYR A O 1
ATOM 2296 N N . ALA A 1 304 ? -17.734 3.816 7.789 1 98.31 304 ALA A N 1
ATOM 2297 C CA . ALA A 1 304 ? -18.094 4.996 7.012 1 98.31 304 ALA A CA 1
ATOM 2298 C C . ALA A 1 304 ? -19.594 5.301 7.137 1 98.31 304 ALA A C 1
ATOM 2300 O O . ALA A 1 304 ? -20.016 6.441 6.945 1 98.31 304 ALA A O 1
ATOM 2301 N N . LEU A 1 305 ? -20.391 4.285 7.469 1 98 305 LEU A N 1
ATOM 2302 C CA . LEU A 1 305 ? -21.828 4.445 7.594 1 98 305 LEU A CA 1
ATOM 2303 C C . LEU A 1 305 ? -22.203 4.961 8.977 1 98 305 LEU A C 1
ATOM 2305 O O . LEU A 1 305 ? -23.344 5.391 9.195 1 98 305 LEU A O 1
ATOM 2309 N N . GLN A 1 306 ? -21.188 5.031 9.898 1 95.06 306 GLN A N 1
ATOM 2310 C CA . GLN A 1 306 ? -21.5 5.453 11.266 1 95.06 306 GLN A CA 1
ATOM 2311 C C . GLN A 1 306 ? -20.703 6.699 11.641 1 95.06 306 GLN A C 1
ATOM 2313 O O . GLN A 1 306 ? -21.219 7.594 12.32 1 95.06 306 GLN A O 1
ATOM 2318 N N . ARG A 1 307 ? -19.5 6.812 11.18 1 95.5 307 ARG A N 1
ATOM 2319 C CA . ARG A 1 307 ? -18.625 7.918 11.523 1 95.5 307 ARG A CA 1
ATOM 2320 C C . ARG A 1 307 ? -19.109 9.227 10.906 1 95.5 307 ARG A C 1
ATOM 2322 O O . ARG A 1 307 ? -19.469 9.266 9.734 1 95.5 307 ARG A O 1
ATOM 2329 N N . THR A 1 308 ? -19.203 10.266 11.734 1 94.81 308 THR A N 1
ATOM 2330 C CA . THR A 1 308 ? -19.609 11.586 11.242 1 94.81 308 THR A CA 1
ATOM 2331 C C . THR A 1 308 ? -18.484 12.594 11.414 1 94.81 308 THR A C 1
ATOM 2333 O O . THR A 1 308 ? -17.656 12.461 12.32 1 94.81 308 THR A O 1
ATOM 2336 N N . GLN A 1 309 ? -18.344 13.492 10.516 1 94.12 309 GLN A N 1
ATOM 2337 C CA . GLN A 1 309 ? -17.375 14.586 10.586 1 94.12 309 GLN A CA 1
ATOM 2338 C C . GLN A 1 309 ? -17.906 15.828 9.867 1 94.12 309 GLN A C 1
ATOM 2340 O O . GLN A 1 309 ? -18.5 15.719 8.789 1 94.12 309 GLN A O 1
ATOM 2345 N N . PHE A 1 310 ? -17.641 17 10.352 1 92.38 310 PHE A N 1
ATOM 2346 C CA . PHE A 1 310 ? -18.031 18.297 9.805 1 92.38 310 PHE A CA 1
ATOM 2347 C C . PHE A 1 310 ? -19.547 18.375 9.602 1 92.38 310 PHE A C 1
ATOM 2349 O O . PHE A 1 310 ? -20.234 17.359 9.711 1 92.38 310 PHE A O 1
ATOM 2356 N N . SER A 1 311 ? -20.031 19.531 9.477 1 90.88 311 SER A N 1
ATOM 2357 C CA . SER A 1 311 ? -21.453 19.797 9.258 1 90.88 311 SER A CA 1
ATOM 2358 C C . SER A 1 311 ? -21.656 20.672 8.023 1 90.88 311 SER A C 1
ATOM 2360 O O . SER A 1 311 ? -20.781 21.422 7.621 1 90.88 311 SER A O 1
ATOM 2362 N N . ALA A 1 312 ? -22.812 20.453 7.43 1 85.38 312 ALA A N 1
ATOM 2363 C CA . ALA A 1 312 ? -23.219 21.406 6.402 1 85.38 312 ALA A CA 1
ATOM 2364 C C . ALA A 1 312 ? -23.422 22.797 6.996 1 85.38 312 ALA A C 1
ATOM 2366 O O . ALA A 1 312 ? -23.719 22.938 8.188 1 85.38 312 ALA A O 1
ATOM 2367 N N . PRO A 1 313 ? -23.25 23.766 6.074 1 81 313 PRO A N 1
ATOM 2368 C CA . PRO A 1 313 ? -23.516 25.109 6.602 1 81 313 PRO A CA 1
ATOM 2369 C C . PRO A 1 313 ? -24.906 25.219 7.246 1 81 313 PRO A C 1
ATOM 2371 O O . PRO A 1 313 ? -25.891 24.781 6.664 1 81 313 PRO A O 1
ATOM 2374 N N . ASP A 1 314 ? -24.953 25.703 8.359 1 78 314 ASP A N 1
ATOM 2375 C CA . ASP A 1 314 ? -26.156 26 9.117 1 78 314 ASP A CA 1
ATOM 2376 C C . ASP A 1 314 ? -26.859 24.719 9.562 1 78 314 ASP A C 1
ATOM 2378 O O . ASP A 1 314 ? -28.062 24.719 9.836 1 78 314 ASP A O 1
ATOM 2382 N N . ASP A 1 315 ? -26.172 23.609 9.438 1 84.06 315 ASP A N 1
ATOM 2383 C CA . ASP A 1 315 ? -26.688 22.344 9.945 1 84.06 315 ASP A CA 1
ATOM 2384 C C . ASP A 1 315 ? -26.016 21.953 11.25 1 84.06 315 ASP A C 1
ATOM 2386 O O . ASP A 1 315 ? -24.781 22.031 11.359 1 84.06 315 ASP A O 1
ATOM 2390 N N . GLU A 1 316 ? -26.703 21.656 12.195 1 84.69 316 GLU A N 1
ATOM 2391 C CA . GLU A 1 316 ? -26.172 21.312 13.508 1 84.69 316 GLU A CA 1
ATOM 2392 C C . GLU A 1 316 ? -25.672 19.875 13.555 1 84.69 316 GLU A C 1
ATOM 2394 O O . GLU A 1 316 ? -24.891 19.516 14.438 1 84.69 316 GLU A O 1
ATOM 2399 N N . HIS A 1 317 ? -26.156 19.109 12.664 1 90.75 317 HIS A N 1
ATOM 2400 C CA . HIS A 1 317 ? -25.75 17.703 12.664 1 90.75 317 HIS A CA 1
ATOM 2401 C C . HIS A 1 317 ? -24.547 17.484 11.758 1 90.75 317 HIS A C 1
ATOM 2403 O O . HIS A 1 317 ? -24.438 18.078 10.688 1 90.75 317 HIS A O 1
ATOM 2409 N N . GLU A 1 318 ? -23.641 16.641 12.25 1 93.94 318 GLU A N 1
ATOM 2410 C CA . GLU A 1 318 ? -22.484 16.266 11.438 1 93.94 318 GLU A CA 1
ATOM 2411 C C . GLU A 1 318 ? -22.891 15.312 10.32 1 93.94 318 GLU A C 1
ATOM 2413 O O . GLU A 1 318 ? -23.891 14.602 10.43 1 93.94 318 GLU A O 1
ATOM 2418 N N . VAL A 1 319 ? -22.125 15.289 9.297 1 94.75 319 VAL A N 1
ATOM 2419 C CA . VAL A 1 319 ? -22.422 14.492 8.109 1 94.75 319 VAL A CA 1
ATOM 2420 C C . VAL A 1 319 ? -21.719 13.141 8.211 1 94.75 319 VAL A C 1
ATOM 2422 O O . VAL A 1 319 ? -20.562 13.062 8.617 1 94.75 319 VAL A O 1
ATOM 2425 N N . VAL A 1 320 ? -22.5 12.102 7.934 1 96.38 320 VAL A N 1
ATOM 2426 C CA . VAL A 1 320 ? -21.906 10.773 7.84 1 96.38 320 VAL A CA 1
ATOM 2427 C C . VAL A 1 320 ? -20.859 10.758 6.73 1 96.38 320 VAL A C 1
ATOM 2429 O O . VAL A 1 320 ? -21.125 11.211 5.613 1 96.38 320 VAL A O 1
ATOM 2432 N N . ILE A 1 321 ? -19.672 10.164 7.008 1 97.06 321 ILE A N 1
ATOM 2433 C CA . ILE A 1 321 ? -18.562 10.352 6.066 1 97.06 321 ILE A CA 1
ATOM 2434 C C . ILE A 1 321 ? -18.875 9.617 4.766 1 97.06 321 ILE A C 1
ATOM 2436 O O . ILE A 1 321 ? -18.391 10.008 3.697 1 97.06 321 ILE A O 1
ATOM 2440 N N . MET A 1 322 ? -19.781 8.617 4.75 1 98.25 322 MET A N 1
ATOM 2441 C CA . MET A 1 322 ? -20.156 7.902 3.531 1 98.25 322 MET A CA 1
ATOM 2442 C C . MET A 1 322 ? -21.016 8.781 2.631 1 98.25 322 MET A C 1
ATOM 2444 O O . MET A 1 322 ? -21.219 8.461 1.457 1 98.25 322 MET A O 1
ATOM 2448 N N . ASP A 1 323 ? -21.422 9.898 3.096 1 96.88 323 ASP A N 1
ATOM 2449 C CA . ASP A 1 323 ? -22.281 10.773 2.295 1 96.88 323 ASP A CA 1
ATOM 2450 C C . ASP A 1 323 ? -21.438 11.758 1.476 1 96.88 323 ASP A C 1
ATOM 2452 O O . ASP A 1 323 ? -21.969 12.438 0.594 1 96.88 323 ASP A O 1
ATOM 2456 N N . TYR A 1 324 ? -20.188 11.82 1.773 1 95.5 324 TYR A N 1
ATOM 2457 C CA . TYR A 1 324 ? -19.297 12.609 0.934 1 95.5 324 TYR A CA 1
ATOM 2458 C C . TYR A 1 324 ? -18.938 11.852 -0.342 1 95.5 324 TYR A C 1
ATOM 2460 O O . TYR A 1 324 ? -18.578 10.68 -0.295 1 95.5 324 TYR A O 1
ATOM 2468 N N . LEU A 1 325 ? -19 12.531 -1.474 1 95.81 325 LEU A N 1
ATOM 2469 C CA . LEU A 1 325 ? -18.734 11.914 -2.768 1 95.81 325 LEU A CA 1
ATOM 2470 C C . LEU A 1 325 ? -17.344 11.281 -2.801 1 95.81 325 LEU A C 1
ATOM 2472 O O . LEU A 1 325 ? -17.172 10.164 -3.297 1 95.81 325 LEU A O 1
ATOM 2476 N N . VAL A 1 326 ? -16.391 11.953 -2.273 1 94.81 326 VAL A N 1
ATOM 2477 C CA . VAL A 1 326 ? -15.008 11.469 -2.342 1 94.81 326 VAL A CA 1
ATOM 2478 C C . VAL A 1 326 ? -14.883 10.172 -1.541 1 94.81 326 VAL A C 1
ATOM 2480 O O . VAL A 1 326 ? -14.141 9.266 -1.929 1 94.81 326 VAL A O 1
ATOM 2483 N N . HIS A 1 327 ? -15.594 10.125 -0.407 1 97.62 327 HIS A N 1
ATOM 2484 C CA . HIS A 1 327 ? -15.539 8.898 0.38 1 97.62 327 HIS A CA 1
ATOM 2485 C C . HIS A 1 327 ? -16.234 7.746 -0.347 1 97.62 327 HIS A C 1
ATOM 2487 O O . HIS A 1 327 ? -15.773 6.602 -0.271 1 97.62 327 HIS A O 1
ATOM 2493 N N . GLN A 1 328 ? -17.359 8.023 -1.055 1 98.5 328 GLN A N 1
ATOM 2494 C CA . GLN A 1 328 ? -18.016 7.023 -1.896 1 98.5 328 GLN A CA 1
ATOM 2495 C C . GLN A 1 328 ? -17.062 6.527 -2.988 1 98.5 328 GLN A C 1
ATOM 2497 O O . GLN A 1 328 ? -16.953 5.32 -3.219 1 98.5 328 GLN A O 1
ATOM 2502 N N . ARG A 1 329 ? -16.344 7.434 -3.596 1 97.94 329 ARG A N 1
ATOM 2503 C CA . ARG A 1 329 ? -15.422 7.105 -4.676 1 97.94 329 ARG A CA 1
ATOM 2504 C C . ARG A 1 329 ? -14.266 6.25 -4.168 1 97.94 329 ARG A C 1
ATOM 2506 O O . ARG A 1 329 ? -13.695 5.457 -4.918 1 97.94 329 ARG A O 1
ATOM 2513 N N . ARG A 1 330 ? -13.984 6.426 -2.906 1 98 330 ARG A N 1
ATOM 2514 C CA . ARG A 1 330 ? -12.883 5.672 -2.309 1 98 330 ARG A CA 1
ATOM 2515 C C . ARG A 1 330 ? -13.273 4.211 -2.102 1 98 330 ARG A C 1
ATOM 2517 O O . ARG A 1 330 ? -12.438 3.314 -2.248 1 98 330 ARG A O 1
ATOM 2524 N N . LEU A 1 331 ? -14.57 3.912 -1.811 1 98.81 331 LEU A N 1
ATOM 2525 C CA . LEU A 1 331 ? -14.914 2.58 -1.325 1 98.81 331 LEU A CA 1
ATOM 2526 C C . LEU A 1 331 ? -15.773 1.835 -2.342 1 98.81 331 LEU A C 1
ATOM 2528 O O . LEU A 1 331 ? -15.555 0.648 -2.594 1 98.81 331 LEU A O 1
ATOM 2532 N N . LEU A 1 332 ? -16.672 2.484 -3.002 1 98.94 332 LEU A N 1
ATOM 2533 C CA . LEU A 1 332 ? -17.703 1.793 -3.783 1 98.94 332 LEU A CA 1
ATOM 2534 C C . LEU A 1 332 ? -17.094 1.155 -5.027 1 98.94 332 LEU A C 1
ATOM 2536 O O . LEU A 1 332 ? -17.438 0.024 -5.379 1 98.94 332 LEU A O 1
ATOM 2540 N N . PRO A 1 333 ? -16.172 1.843 -5.75 1 98.88 333 PRO A N 1
ATOM 2541 C CA . PRO A 1 333 ? -15.531 1.158 -6.879 1 98.88 333 PRO A CA 1
ATOM 2542 C C . PRO A 1 333 ? -14.758 -0.086 -6.453 1 98.88 333 PRO A C 1
ATOM 2544 O O . PRO A 1 333 ? -14.719 -1.076 -7.188 1 98.88 333 PRO A O 1
ATOM 2547 N N . LEU A 1 334 ? -14.148 -0.052 -5.27 1 98.94 334 LEU A N 1
ATOM 2548 C CA . LEU A 1 334 ? -13.414 -1.208 -4.77 1 98.94 334 LEU A CA 1
ATOM 2549 C C . LEU A 1 334 ? -14.367 -2.336 -4.391 1 98.94 334 LEU A C 1
ATOM 2551 O O . LEU A 1 334 ? -14.047 -3.514 -4.582 1 98.94 334 LEU A O 1
ATOM 2555 N N . ILE A 1 335 ? -15.516 -1.964 -3.854 1 98.94 335 ILE A N 1
ATOM 2556 C CA . ILE A 1 335 ? -16.547 -2.953 -3.574 1 98.94 335 ILE A CA 1
ATOM 2557 C C . ILE A 1 335 ? -17.016 -3.59 -4.879 1 98.94 335 ILE A C 1
ATOM 2559 O O . ILE A 1 335 ? -17.141 -4.816 -4.973 1 98.94 335 ILE A O 1
ATOM 2563 N N . ALA A 1 336 ? -17.219 -2.766 -5.891 1 98.94 336 ALA A N 1
ATOM 2564 C CA . ALA A 1 336 ? -17.656 -3.271 -7.191 1 98.94 336 ALA A CA 1
ATOM 2565 C C . ALA A 1 336 ? -16.609 -4.227 -7.777 1 98.94 336 ALA A C 1
ATOM 2567 O O . ALA A 1 336 ? -16.969 -5.285 -8.297 1 98.94 336 ALA A O 1
ATOM 2568 N N . LYS A 1 337 ? -15.375 -3.869 -7.699 1 98.94 337 LYS A N 1
ATOM 2569 C CA . LYS A 1 337 ? -14.305 -4.715 -8.211 1 98.94 337 LYS A CA 1
ATOM 2570 C C . LYS A 1 337 ? -14.211 -6.023 -7.43 1 98.94 337 LYS A C 1
ATOM 2572 O O . LYS A 1 337 ? -13.891 -7.07 -7.996 1 98.94 337 LYS A O 1
ATOM 2577 N N . SER A 1 338 ? -14.516 -5.988 -6.141 1 98.94 338 SER A N 1
ATOM 2578 C CA . SER A 1 338 ? -14.539 -7.211 -5.348 1 98.94 338 SER A CA 1
ATOM 2579 C C . SER A 1 338 ? -15.609 -8.172 -5.848 1 98.94 338 SER A C 1
ATOM 2581 O O . SER A 1 338 ? -15.383 -9.383 -5.902 1 98.94 338 SER A O 1
ATOM 2583 N N . TYR A 1 339 ? -16.766 -7.633 -6.16 1 98.94 339 TYR A N 1
ATOM 2584 C CA . TYR A 1 339 ? -17.812 -8.461 -6.738 1 98.94 339 TYR A CA 1
ATOM 2585 C C . TYR A 1 339 ? -17.359 -9.07 -8.062 1 98.94 339 TYR A C 1
ATOM 2587 O O . TYR A 1 339 ? -17.5 -10.273 -8.281 1 98.94 339 TYR A O 1
ATOM 2595 N N . ALA A 1 340 ? -16.797 -8.25 -8.906 1 98.88 340 ALA A N 1
ATOM 2596 C CA . ALA A 1 340 ? -16.344 -8.703 -10.219 1 98.88 340 ALA A CA 1
ATOM 2597 C C . ALA A 1 340 ? -15.312 -9.82 -10.094 1 98.88 340 ALA A C 1
ATOM 2599 O O . ALA A 1 340 ? -15.422 -10.852 -10.758 1 98.88 340 ALA A O 1
ATOM 2600 N N . LEU A 1 341 ? -14.383 -9.648 -9.242 1 98.88 341 LEU A N 1
ATOM 2601 C CA . LEU A 1 341 ? -13.281 -10.594 -9.062 1 98.88 341 LEU A CA 1
ATOM 2602 C C . LEU A 1 341 ? -13.789 -11.914 -8.484 1 98.88 341 LEU A C 1
ATOM 2604 O O . LEU A 1 341 ? -13.273 -12.984 -8.82 1 98.88 341 LEU A O 1
ATOM 2608 N N . GLN A 1 342 ? -14.781 -11.82 -7.629 1 98.69 342 GLN A N 1
ATOM 2609 C CA . GLN A 1 342 ? -15.281 -13.055 -7.047 1 98.69 342 GLN A CA 1
ATOM 2610 C C . GLN A 1 342 ? -16 -13.906 -8.094 1 98.69 342 GLN A C 1
ATOM 2612 O O . GLN A 1 342 ? -15.906 -15.133 -8.078 1 98.69 342 GLN A O 1
ATOM 2617 N N . PHE A 1 343 ? -16.781 -13.273 -8.984 1 98.56 343 PHE A N 1
ATOM 2618 C CA . PHE A 1 343 ? -17.422 -14.031 -10.062 1 98.56 343 PHE A CA 1
ATOM 2619 C C . PHE A 1 343 ? -16.375 -14.68 -10.953 1 98.56 343 PHE A C 1
ATOM 2621 O O . PHE A 1 343 ? -16.531 -15.828 -11.367 1 98.56 343 PHE A O 1
ATOM 2628 N N . ALA A 1 344 ? -15.312 -13.953 -11.258 1 98.44 344 ALA A N 1
ATOM 2629 C CA . ALA A 1 344 ? -14.227 -14.516 -12.055 1 98.44 344 ALA A CA 1
ATOM 2630 C C . ALA A 1 344 ? -13.547 -15.664 -11.328 1 98.44 344 ALA A C 1
ATOM 2632 O O . ALA A 1 344 ? -13.195 -16.672 -11.938 1 98.44 344 ALA A O 1
ATOM 2633 N N . GLN A 1 345 ? -13.336 -15.516 -10.039 1 98.38 345 GLN A N 1
ATOM 2634 C CA . GLN A 1 345 ? -12.75 -16.562 -9.203 1 98.38 345 GLN A CA 1
ATOM 2635 C C . GLN A 1 345 ? -13.609 -17.828 -9.219 1 98.38 345 GLN A C 1
ATOM 2637 O O . GLN A 1 345 ? -13.086 -18.938 -9.297 1 98.38 345 GLN A O 1
ATOM 2642 N N . ASN A 1 346 ? -14.906 -17.656 -9.141 1 97.81 346 ASN A N 1
ATOM 2643 C CA . ASN A 1 346 ? -15.812 -18.797 -9.18 1 97.81 346 ASN A CA 1
ATOM 2644 C C . ASN A 1 346 ? -15.664 -19.594 -10.477 1 97.81 346 ASN A C 1
ATOM 2646 O O . ASN A 1 346 ? -15.648 -20.828 -10.461 1 97.81 346 ASN A O 1
ATOM 2650 N N . GLU A 1 347 ? -15.562 -18.906 -11.57 1 97.06 347 GLU A N 1
ATOM 2651 C CA . GLU A 1 347 ? -15.383 -19.562 -12.852 1 97.06 347 GLU A CA 1
ATOM 2652 C C . GLU A 1 347 ? -14.039 -20.281 -12.922 1 97.06 347 GLU A C 1
ATOM 2654 O O . GLU A 1 347 ? -13.938 -21.375 -13.5 1 97.06 347 GLU A O 1
ATOM 2659 N N . LEU A 1 348 ? -13.055 -19.641 -12.406 1 97.56 348 LEU A N 1
ATOM 2660 C CA . LEU A 1 348 ? -11.727 -20.25 -12.383 1 97.56 348 LEU A CA 1
ATOM 2661 C C . LEU A 1 348 ? -11.727 -21.531 -11.562 1 97.56 348 LEU A C 1
ATOM 2663 O O . LEU A 1 348 ? -11.164 -22.547 -11.992 1 97.56 348 LEU A O 1
ATOM 2667 N N . VAL A 1 349 ? -12.336 -21.484 -10.414 1 97.56 349 VAL A N 1
ATOM 2668 C CA . VAL A 1 349 ? -12.398 -22.641 -9.523 1 97.56 349 VAL A CA 1
ATOM 2669 C C . VAL A 1 349 ? -13.18 -23.766 -10.203 1 97.56 349 VAL A C 1
ATOM 2671 O O . VAL A 1 349 ? -12.789 -24.938 -10.125 1 97.56 349 VAL A O 1
ATOM 2674 N N . ALA A 1 350 ? -14.273 -23.406 -10.875 1 96.94 350 ALA A N 1
ATOM 2675 C CA . ALA A 1 350 ? -15.07 -24.406 -11.586 1 96.94 350 ALA A CA 1
ATOM 2676 C C . ALA A 1 350 ? -14.258 -25.094 -12.68 1 96.94 350 ALA A C 1
ATOM 2678 O O . ALA A 1 350 ? -14.297 -26.312 -12.82 1 96.94 350 ALA A O 1
ATOM 2679 N N . LYS A 1 351 ? -13.57 -24.297 -13.438 1 95.5 351 LYS A N 1
ATOM 2680 C CA . LYS A 1 351 ? -12.75 -24.859 -14.508 1 95.5 351 LYS A CA 1
ATOM 2681 C C . LYS A 1 351 ? -11.625 -25.719 -13.938 1 95.5 351 LYS A C 1
ATOM 2683 O O . LYS A 1 351 ? -11.312 -26.781 -14.492 1 95.5 351 LYS A O 1
ATOM 2688 N N . CYS A 1 352 ? -11 -25.25 -12.906 1 94.69 352 CYS A N 1
ATOM 2689 C CA . CYS A 1 352 ? -9.961 -26.031 -12.242 1 94.69 352 CYS A CA 1
ATOM 2690 C C . CYS A 1 352 ? -10.508 -27.375 -11.766 1 94.69 352 CYS A C 1
ATOM 2692 O O . CYS A 1 352 ? -9.883 -28.406 -11.977 1 94.69 352 CYS A O 1
ATOM 2694 N N . HIS A 1 353 ? -11.68 -27.312 -11.133 1 95.19 353 HIS A N 1
ATOM 2695 C CA . HIS A 1 353 ? -12.344 -28.531 -10.664 1 95.19 353 HIS A CA 1
ATOM 2696 C C . HIS A 1 353 ? -12.586 -29.5 -11.805 1 95.19 353 HIS A C 1
ATOM 2698 O O . HIS A 1 353 ? -12.273 -30.688 -11.688 1 95.19 353 HIS A O 1
ATOM 2704 N N . GLU A 1 354 ? -13.07 -29.031 -12.922 1 94.44 354 GLU A N 1
ATOM 2705 C CA . GLU A 1 354 ? -13.398 -29.875 -14.07 1 94.44 354 GLU A CA 1
ATOM 2706 C C . GLU A 1 354 ? -12.148 -30.516 -14.664 1 94.44 354 GLU A C 1
ATOM 2708 O O . GLU A 1 354 ? -12.125 -31.719 -14.953 1 94.44 354 GLU A O 1
ATOM 2713 N N . LEU A 1 355 ? -11.133 -29.75 -14.781 1 90.69 355 LEU A N 1
ATOM 2714 C CA . LEU A 1 355 ? -9.914 -30.25 -15.406 1 90.69 355 LEU A CA 1
ATOM 2715 C C . LEU A 1 355 ? -9.195 -31.234 -14.492 1 90.69 355 LEU A C 1
ATOM 2717 O O . LEU A 1 355 ? -8.648 -32.25 -14.961 1 90.69 355 LEU A O 1
ATOM 2721 N N . GLN A 1 356 ? -9.195 -31.031 -13.258 1 89.38 356 GLN A N 1
ATOM 2722 C CA . GLN A 1 356 ? -8.43 -31.844 -12.336 1 89.38 356 GLN A CA 1
ATOM 2723 C C . GLN A 1 356 ? -9.188 -33.125 -11.961 1 89.38 356 GLN A C 1
ATOM 2725 O O . GLN A 1 356 ? -8.602 -34.062 -11.414 1 89.38 356 GLN A O 1
ATOM 2730 N N . THR A 1 357 ? -10.508 -33.125 -12.219 1 88.56 357 THR A N 1
ATOM 2731 C CA . THR A 1 357 ? -11.281 -34.344 -11.938 1 88.56 357 THR A CA 1
ATOM 2732 C C . THR A 1 357 ? -11.539 -35.125 -13.219 1 88.56 357 THR A C 1
ATOM 2734 O O . THR A 1 357 ? -12.164 -36.188 -13.188 1 88.56 357 THR A O 1
ATOM 2737 N N . SER A 1 358 ? -11.047 -34.562 -14.266 1 87.94 358 SER A N 1
ATOM 2738 C CA . SER A 1 358 ? -11.172 -35.281 -15.547 1 87.94 358 SER A CA 1
ATOM 2739 C C . SER A 1 358 ? -10.102 -36.344 -15.703 1 87.94 358 SER A C 1
ATOM 2741 O O . SER A 1 358 ? -8.961 -36.156 -15.273 1 87.94 358 SER A O 1
ATOM 2743 N N . ASP A 1 359 ? -10.492 -37.438 -16.344 1 82.44 359 ASP A N 1
ATOM 2744 C CA . ASP A 1 359 ? -9.539 -38.5 -16.625 1 82.44 359 ASP A CA 1
ATOM 2745 C C . ASP A 1 359 ? -8.625 -38.125 -17.797 1 82.44 359 ASP A C 1
ATOM 2747 O O . ASP A 1 359 ? -7.512 -38.656 -17.906 1 82.44 359 ASP A O 1
ATOM 2751 N N . ASP A 1 360 ? -9.094 -37.344 -18.641 1 86.06 360 ASP A N 1
ATOM 2752 C CA . ASP A 1 360 ? -8.336 -36.906 -19.812 1 86.06 360 ASP A CA 1
ATOM 2753 C C . ASP A 1 360 ? -8.477 -35.406 -20.062 1 86.06 360 ASP A C 1
ATOM 2755 O O . ASP A 1 360 ? -9.148 -35 -21 1 86.06 360 ASP A O 1
ATOM 2759 N N . PRO A 1 361 ? -7.809 -34.688 -19.219 1 87.38 361 PRO A N 1
ATOM 2760 C CA . PRO A 1 361 ? -7.934 -33.219 -19.375 1 87.38 361 PRO A CA 1
ATOM 2761 C C . PRO A 1 361 ? -7.375 -32.719 -20.703 1 87.38 361 PRO A C 1
ATOM 2763 O O . PRO A 1 361 ? -6.336 -33.219 -21.172 1 87.38 361 PRO A O 1
ATOM 2766 N N . ASP A 1 362 ? -8.07 -31.844 -21.375 1 88 362 ASP A N 1
ATOM 2767 C CA . ASP A 1 362 ? -7.625 -31.219 -22.609 1 88 362 ASP A CA 1
ATOM 2768 C C . ASP A 1 362 ? -6.418 -30.312 -22.375 1 88 362 ASP A C 1
ATOM 2770 O O . ASP A 1 362 ? -6.5 -29.359 -21.594 1 88 362 ASP A O 1
ATOM 2774 N N . PRO A 1 363 ? -5.301 -30.609 -23.062 1 83.19 363 PRO A N 1
ATOM 2775 C CA . PRO A 1 363 ? -4.086 -29.812 -22.844 1 83.19 363 PRO A CA 1
ATOM 2776 C C . PRO A 1 363 ? -4.281 -28.328 -23.141 1 83.19 363 PRO A C 1
ATOM 2778 O O . PRO A 1 363 ? -3.672 -27.484 -22.484 1 83.19 363 PRO A O 1
ATOM 2781 N N . GLU A 1 364 ? -5.051 -28.062 -24.109 1 84.69 364 GLU A N 1
ATOM 2782 C CA . GLU A 1 364 ? -5.293 -26.656 -24.453 1 84.69 364 GLU A CA 1
ATOM 2783 C C . GLU A 1 364 ? -6.074 -25.953 -23.344 1 84.69 364 GLU A C 1
ATOM 2785 O O . GLU A 1 364 ? -5.785 -24.797 -23.016 1 84.69 364 GLU A O 1
ATOM 2790 N N . GLU A 1 365 ? -7 -26.625 -22.781 1 88.31 365 GLU A N 1
ATOM 2791 C CA . GLU A 1 365 ? -7.77 -26.062 -21.672 1 88.31 365 GLU A CA 1
ATOM 2792 C C . GLU A 1 365 ? -6.902 -25.891 -20.438 1 88.31 365 GLU A C 1
ATOM 2794 O O . GLU A 1 365 ? -7.098 -24.953 -19.656 1 88.31 365 GLU A O 1
ATOM 2799 N N . GLN A 1 366 ? -6.023 -26.797 -20.328 1 87.75 366 GLN A N 1
ATOM 2800 C CA . GLN A 1 366 ? -5.098 -26.703 -19.203 1 87.75 366 GLN A CA 1
ATOM 2801 C C . GLN A 1 366 ? -4.219 -25.453 -19.312 1 87.75 366 GLN A C 1
ATOM 2803 O O . GLN A 1 366 ? -3.984 -24.766 -18.328 1 87.75 366 GLN A O 1
ATOM 2808 N N . ARG A 1 367 ? -3.781 -25.234 -20.5 1 85.31 367 ARG A N 1
ATOM 2809 C CA . ARG A 1 367 ? -2.953 -24.062 -20.734 1 85.31 367 ARG A CA 1
ATOM 2810 C C . ARG A 1 367 ? -3.744 -22.781 -20.5 1 85.31 367 ARG A C 1
ATOM 2812 O O . ARG A 1 367 ? -3.217 -21.812 -19.953 1 85.31 367 ARG A O 1
ATOM 2819 N N . GLU A 1 368 ? -4.906 -22.766 -20.922 1 88.75 368 GLU A N 1
ATOM 2820 C CA . GLU A 1 368 ? -5.773 -21.609 -20.719 1 88.75 368 GLU A CA 1
ATOM 2821 C C . GLU A 1 368 ? -6.047 -21.375 -19.234 1 88.75 368 GLU A C 1
ATOM 2823 O O . GLU A 1 368 ? -6.117 -20.234 -18.781 1 88.75 368 GLU A O 1
ATOM 2828 N N . LEU A 1 369 ? -6.242 -22.469 -18.547 1 93.06 369 LEU A N 1
ATOM 2829 C CA . LEU A 1 369 ? -6.473 -22.375 -17.109 1 93.06 369 LEU A CA 1
ATOM 2830 C C . LEU A 1 369 ? -5.266 -21.781 -16.391 1 93.06 369 LEU A C 1
ATOM 2832 O O . LEU A 1 369 ? -5.418 -20.953 -15.492 1 93.06 369 LEU A O 1
ATOM 2836 N N . GLU A 1 370 ? -4.125 -22.203 -16.859 1 91.88 370 GLU A N 1
ATOM 2837 C CA . GLU A 1 370 ? -2.893 -21.688 -16.25 1 91.88 370 GLU A CA 1
ATOM 2838 C C . GLU A 1 370 ? -2.754 -20.188 -16.453 1 91.88 370 GLU A C 1
ATOM 2840 O O . GLU A 1 370 ? -2.402 -19.453 -15.523 1 91.88 370 GLU A O 1
ATOM 2845 N N . ALA A 1 371 ? -3.031 -19.734 -17.609 1 93.44 371 ALA A N 1
ATOM 2846 C CA . ALA A 1 371 ? -2.951 -18.312 -17.906 1 93.44 371 ALA A CA 1
ATOM 2847 C C . ALA A 1 371 ? -4.004 -17.531 -17.125 1 93.44 371 ALA A C 1
ATOM 2849 O O . ALA A 1 371 ? -3.723 -16.438 -16.625 1 93.44 371 ALA A O 1
ATOM 2850 N N . ARG A 1 372 ? -5.172 -18.078 -17.062 1 95.81 372 ARG A N 1
ATOM 2851 C CA . ARG A 1 372 ? -6.25 -17.422 -16.344 1 95.81 372 ARG A CA 1
ATOM 2852 C C . ARG A 1 372 ? -5.941 -17.344 -14.852 1 95.81 372 ARG A C 1
ATOM 2854 O O . ARG A 1 372 ? -6.211 -16.328 -14.203 1 95.81 372 ARG A O 1
ATOM 2861 N N . ALA A 1 373 ? -5.402 -18.453 -14.336 1 97.12 373 ALA A N 1
ATOM 2862 C CA . ALA A 1 373 ? -5.012 -18.469 -12.93 1 97.12 373 ALA A CA 1
ATOM 2863 C C . ALA A 1 373 ? -3.938 -17.422 -12.641 1 97.12 373 ALA A C 1
ATOM 2865 O O . ALA A 1 373 ? -3.992 -16.734 -11.617 1 97.12 373 ALA A O 1
ATOM 2866 N N . ALA A 1 374 ? -2.979 -17.312 -13.547 1 96.69 374 ALA A N 1
ATOM 2867 C CA . ALA A 1 374 ? -1.914 -16.328 -13.398 1 96.69 374 ALA A CA 1
ATOM 2868 C C . ALA A 1 374 ? -2.479 -14.906 -13.398 1 96.69 374 ALA A C 1
ATOM 2870 O O . ALA A 1 374 ? -2.146 -14.102 -12.523 1 96.69 374 ALA A O 1
ATOM 2871 N N . GLY A 1 375 ? -3.322 -14.641 -14.336 1 98.12 375 GLY A N 1
ATOM 2872 C CA . GLY A 1 375 ? -3.908 -13.32 -14.453 1 98.12 375 GLY A CA 1
ATOM 2873 C C . GLY A 1 375 ? -4.781 -12.945 -13.273 1 98.12 375 GLY A C 1
ATOM 2874 O O . GLY A 1 375 ? -4.695 -11.828 -12.766 1 98.12 375 GLY A O 1
ATOM 2875 N N . LEU A 1 376 ? -5.605 -13.844 -12.836 1 98.56 376 LEU A N 1
ATOM 2876 C CA . LEU A 1 376 ? -6.547 -13.547 -11.766 1 98.56 376 LEU A CA 1
ATOM 2877 C C . LEU A 1 376 ? -5.828 -13.492 -10.422 1 98.56 376 LEU A C 1
ATOM 2879 O O . LEU A 1 376 ? -6.219 -12.727 -9.539 1 98.56 376 LEU A O 1
ATOM 2883 N N . LYS A 1 377 ? -4.777 -14.336 -10.281 1 98.44 377 LYS A N 1
ATOM 2884 C CA . LYS A 1 377 ? -3.967 -14.18 -9.078 1 98.44 377 LYS A CA 1
ATOM 2885 C C . LYS A 1 377 ? -3.389 -12.773 -8.977 1 98.44 377 LYS A C 1
ATOM 2887 O O . LYS A 1 377 ? -3.471 -12.141 -7.922 1 98.44 377 LYS A O 1
ATOM 2892 N N . ALA A 1 378 ? -2.854 -12.281 -10.031 1 98.5 378 ALA A N 1
ATOM 2893 C CA . ALA A 1 378 ? -2.289 -10.93 -10.047 1 98.5 378 ALA A CA 1
ATOM 2894 C C . ALA A 1 378 ? -3.365 -9.883 -9.781 1 98.5 378 ALA A C 1
ATOM 2896 O O . ALA A 1 378 ? -3.182 -9 -8.945 1 98.5 378 ALA A O 1
ATOM 2897 N N . ALA A 1 379 ? -4.512 -10.031 -10.406 1 98.75 379 ALA A N 1
ATOM 2898 C CA . ALA A 1 379 ? -5.598 -9.062 -10.273 1 98.75 379 ALA A CA 1
ATOM 2899 C C . ALA A 1 379 ? -6.141 -9.039 -8.844 1 98.75 379 ALA A C 1
ATOM 2901 O O . ALA A 1 379 ? -6.324 -7.977 -8.258 1 98.75 379 ALA A O 1
ATOM 2902 N N . ASN A 1 380 ? -6.371 -10.219 -8.281 1 98.81 380 ASN A N 1
ATOM 2903 C CA . ASN A 1 380 ? -6.934 -10.328 -6.941 1 98.81 380 ASN A CA 1
ATOM 2904 C C . ASN A 1 380 ? -5.977 -9.781 -5.887 1 98.81 380 ASN A C 1
ATOM 2906 O O . ASN A 1 380 ? -6.402 -9.078 -4.969 1 98.81 380 ASN A O 1
ATOM 2910 N N . THR A 1 381 ? -4.734 -10.102 -6.016 1 98.75 381 THR A N 1
ATOM 2911 C CA . THR A 1 381 ? -3.793 -9.75 -4.957 1 98.75 381 THR A CA 1
ATOM 2912 C C . THR A 1 381 ? -3.445 -8.266 -5.02 1 98.75 381 THR A C 1
ATOM 2914 O O . THR A 1 381 ? -3.289 -7.613 -3.982 1 98.75 381 THR A O 1
ATOM 2917 N N . TRP A 1 382 ? -3.34 -7.676 -6.23 1 98.69 382 TRP A N 1
ATOM 2918 C CA . TRP A 1 382 ? -3.166 -6.23 -6.328 1 98.69 382 TRP A CA 1
ATOM 2919 C C . TRP A 1 382 ? -4.41 -5.5 -5.84 1 98.69 382 TRP A C 1
ATOM 2921 O O . TRP A 1 382 ? -4.309 -4.449 -5.195 1 98.69 382 TRP A O 1
ATOM 2931 N N . HIS A 1 383 ? -5.57 -6.051 -6.137 1 98.75 383 HIS A N 1
ATOM 2932 C CA . HIS A 1 383 ? -6.801 -5.469 -5.609 1 98.75 383 HIS A CA 1
ATOM 2933 C C . HIS A 1 383 ? -6.816 -5.5 -4.086 1 98.75 383 HIS A C 1
ATOM 2935 O O . HIS A 1 383 ? -7.188 -4.516 -3.445 1 98.75 383 HIS A O 1
ATOM 2941 N N . ALA A 1 384 ? -6.434 -6.609 -3.541 1 98.81 384 ALA A N 1
ATOM 2942 C CA . ALA A 1 384 ? -6.398 -6.723 -2.086 1 98.81 384 ALA A CA 1
ATOM 2943 C C . ALA A 1 384 ? -5.477 -5.672 -1.475 1 98.81 384 ALA A C 1
ATOM 2945 O O . ALA A 1 384 ? -5.84 -5.012 -0.496 1 98.81 384 ALA A O 1
ATOM 2946 N N . SER A 1 385 ? -4.301 -5.512 -2.084 1 98.5 385 SER A N 1
ATOM 2947 C CA . SER A 1 385 ? -3.361 -4.508 -1.6 1 98.5 385 SER A CA 1
ATOM 2948 C C . SER A 1 385 ? -3.984 -3.115 -1.608 1 98.5 385 SER A C 1
ATOM 2950 O O . SER A 1 385 ? -3.895 -2.383 -0.62 1 98.5 385 SER A O 1
ATOM 2952 N N . THR A 1 386 ? -4.641 -2.816 -2.664 1 98.5 386 THR A N 1
ATOM 2953 C CA . THR A 1 386 ? -5.23 -1.491 -2.826 1 98.5 386 THR A CA 1
ATOM 2954 C C . THR A 1 386 ? -6.422 -1.312 -1.893 1 98.5 386 THR A C 1
ATOM 2956 O O . THR A 1 386 ? -6.527 -0.3 -1.196 1 98.5 386 THR A O 1
ATOM 2959 N N . ALA A 1 387 ? -7.301 -2.285 -1.877 1 98.81 387 ALA A N 1
ATOM 2960 C CA . ALA A 1 387 ? -8.547 -2.188 -1.118 1 98.81 387 ALA A CA 1
ATOM 2961 C C . ALA A 1 387 ? -8.266 -2.113 0.381 1 98.81 387 ALA A C 1
ATOM 2963 O O . ALA A 1 387 ? -8.891 -1.322 1.094 1 98.81 387 ALA A O 1
ATOM 2964 N N . ILE A 1 388 ? -7.348 -2.9 0.848 1 98.75 388 ILE A N 1
ATOM 2965 C CA . ILE A 1 388 ? -7.062 -2.934 2.277 1 98.75 388 ILE A CA 1
ATOM 2966 C C . ILE A 1 388 ? -6.387 -1.631 2.701 1 98.75 388 ILE A C 1
ATOM 2968 O O . ILE A 1 388 ? -6.695 -1.08 3.76 1 98.75 388 ILE A O 1
ATOM 2972 N N . GLN A 1 389 ? -5.473 -1.161 1.856 1 98.62 389 GLN A N 1
ATOM 2973 C CA . GLN A 1 389 ? -4.828 0.109 2.17 1 98.62 389 GLN A CA 1
ATOM 2974 C C . GLN A 1 389 ? -5.84 1.249 2.201 1 98.62 389 GLN A C 1
ATOM 2976 O O . GLN A 1 389 ? -5.797 2.102 3.09 1 98.62 389 GLN A O 1
ATOM 2981 N N . GLU A 1 390 ? -6.715 1.256 1.224 1 98.56 390 GLU A N 1
ATOM 2982 C CA . GLU A 1 390 ? -7.738 2.295 1.191 1 98.56 390 GLU A CA 1
ATOM 2983 C C . GLU A 1 390 ? -8.672 2.189 2.395 1 98.56 390 GLU A C 1
ATOM 2985 O O . GLU A 1 390 ? -9.07 3.203 2.971 1 98.56 390 GLU A O 1
ATOM 2990 N N . ALA A 1 391 ? -9.031 0.961 2.719 1 98.81 391 ALA A N 1
ATOM 2991 C CA . ALA A 1 391 ? -9.867 0.739 3.895 1 98.81 391 ALA A CA 1
ATOM 2992 C C . ALA A 1 391 ? -9.188 1.266 5.156 1 98.81 391 ALA A C 1
ATOM 2994 O O . ALA A 1 391 ? -9.82 1.942 5.973 1 98.81 391 ALA A O 1
ATOM 2995 N N . ARG A 1 392 ? -7.941 0.997 5.281 1 98.44 392 ARG A N 1
ATOM 2996 C CA . ARG A 1 392 ? -7.16 1.465 6.422 1 98.44 392 ARG A CA 1
ATOM 2997 C C . ARG A 1 392 ? -7.168 2.988 6.504 1 98.44 392 ARG A C 1
ATOM 2999 O O . ARG A 1 392 ? -7.441 3.559 7.562 1 98.44 392 ARG A O 1
ATOM 3006 N N . GLU A 1 393 ? -6.914 3.672 5.414 1 98.19 393 GLU A N 1
ATOM 3007 C CA . GLU A 1 393 ? -6.855 5.129 5.387 1 98.19 393 GLU A CA 1
ATOM 3008 C C . GLU A 1 393 ? -8.234 5.742 5.629 1 98.19 393 GLU A C 1
ATOM 3010 O O . GLU A 1 393 ? -8.352 6.766 6.305 1 98.19 393 GLU A O 1
ATOM 3015 N N . ALA A 1 394 ? -9.242 5.043 5.094 1 98.19 394 ALA A N 1
ATOM 3016 C CA . ALA A 1 394 ? -10.609 5.555 5.207 1 98.19 394 ALA A CA 1
ATOM 3017 C C . ALA A 1 394 ? -11.086 5.52 6.656 1 98.19 394 ALA A C 1
ATOM 3019 O O . ALA A 1 394 ? -12.047 6.203 7.012 1 98.19 394 ALA A O 1
ATOM 3020 N N . CYS A 1 395 ? -10.398 4.789 7.504 1 97.94 395 CYS A N 1
ATOM 3021 C CA . CYS A 1 395 ? -10.805 4.668 8.898 1 97.94 395 CYS A CA 1
ATOM 3022 C C . CYS A 1 395 ? -9.969 5.574 9.789 1 97.94 395 CYS A C 1
ATOM 3024 O O . CYS A 1 395 ? -10.07 5.508 11.016 1 97.94 395 CYS A O 1
ATOM 3026 N N . GLY A 1 396 ? -9.164 6.484 9.227 1 96.56 396 GLY A N 1
ATOM 3027 C CA . GLY A 1 396 ? -8.383 7.441 10 1 96.56 396 GLY A CA 1
ATOM 3028 C C . GLY A 1 396 ? -7.422 6.785 10.969 1 96.56 396 GLY A C 1
ATOM 3029 O O . GLY A 1 396 ? -6.797 5.773 10.641 1 96.56 396 GLY A O 1
ATOM 3030 N N . GLY A 1 397 ? -7.266 7.367 12.109 1 96.75 397 GLY A N 1
ATOM 3031 C CA . GLY A 1 397 ? -6.387 6.82 13.133 1 96.75 397 GLY A CA 1
ATOM 3032 C C . GLY A 1 397 ? -6.82 5.449 13.625 1 96.75 397 GLY A C 1
ATOM 3033 O O . GLY A 1 397 ? -5.984 4.609 13.953 1 96.75 397 GLY A O 1
ATOM 3034 N N . ALA A 1 398 ? -8.141 5.227 13.609 1 96.69 398 ALA A N 1
ATOM 3035 C CA . ALA A 1 398 ? -8.672 3.947 14.07 1 96.69 398 ALA A CA 1
ATOM 3036 C C . ALA A 1 398 ? -8.18 2.799 13.195 1 96.69 398 ALA A C 1
ATOM 3038 O O . ALA A 1 398 ? -7.926 1.696 13.688 1 96.69 398 ALA A O 1
ATOM 3039 N N . GLY A 1 399 ? -8.047 3.082 11.906 1 97.38 399 GLY A N 1
ATOM 3040 C CA . GLY A 1 399 ? -7.613 2.057 10.969 1 97.38 399 GLY A CA 1
ATOM 3041 C C . GLY A 1 399 ? -6.188 1.601 11.195 1 97.38 399 GLY A C 1
ATOM 3042 O O . GLY A 1 399 ? -5.77 0.564 10.672 1 97.38 399 GLY A O 1
ATOM 3043 N N . TYR A 1 400 ? -5.434 2.359 12.031 1 97.62 400 TYR A N 1
ATOM 3044 C CA . TYR A 1 400 ? -4.023 2.076 12.273 1 97.62 400 TYR A CA 1
ATOM 3045 C C . TYR A 1 400 ? -3.848 1.219 13.523 1 97.62 400 TYR A C 1
ATOM 3047 O O . TYR A 1 400 ? -2.758 0.707 13.781 1 97.62 400 TYR A O 1
ATOM 3055 N N . LEU A 1 401 ? -4.914 0.991 14.266 1 96.75 401 LEU A N 1
ATOM 3056 C CA . LEU A 1 401 ? -4.848 0.199 15.492 1 96.75 401 LEU A CA 1
ATOM 3057 C C . LEU A 1 401 ? -5.059 -1.281 15.195 1 96.75 401 LEU A C 1
ATOM 3059 O O . LEU A 1 401 ? -5.953 -1.642 14.422 1 96.75 401 LEU A O 1
ATOM 3063 N N . ALA A 1 402 ? -4.242 -2.133 15.828 1 94.81 402 ALA A N 1
ATOM 3064 C CA . ALA A 1 402 ? -4.312 -3.574 15.594 1 94.81 402 ALA A CA 1
ATOM 3065 C C . ALA A 1 402 ? -5.688 -4.121 15.961 1 94.81 402 ALA A C 1
ATOM 3067 O O . ALA A 1 402 ? -6.184 -5.059 15.328 1 94.81 402 ALA A O 1
ATOM 3068 N N . GLU A 1 403 ? -6.336 -3.506 16.844 1 93.88 403 GLU A N 1
ATOM 3069 C CA . GLU A 1 403 ? -7.629 -3.975 17.344 1 93.88 403 GLU A CA 1
ATOM 3070 C C . GLU A 1 403 ? -8.711 -3.85 16.266 1 93.88 403 GLU A C 1
ATOM 3072 O O . GLU A 1 403 ? -9.797 -4.402 16.406 1 93.88 403 GLU A O 1
ATOM 3077 N N . ASN A 1 404 ? -8.383 -3.174 15.188 1 96.12 404 ASN A N 1
ATOM 3078 C CA . ASN A 1 404 ? -9.398 -2.969 14.148 1 96.12 404 ASN A CA 1
ATOM 3079 C C . ASN A 1 404 ? -9.086 -3.779 12.898 1 96.12 404 ASN A C 1
ATOM 3081 O O . ASN A 1 404 ? -9.656 -3.531 11.836 1 96.12 404 ASN A O 1
ATOM 3085 N N . ARG A 1 405 ? -8.156 -4.695 12.922 1 95.5 405 ARG A N 1
ATOM 3086 C CA . ARG A 1 405 ? -7.914 -5.832 12.039 1 95.5 405 ARG A CA 1
ATOM 3087 C C . ARG A 1 405 ? -7.219 -5.391 10.758 1 95.5 405 ARG A C 1
ATOM 3089 O O . ARG A 1 405 ? -6.527 -6.184 10.117 1 95.5 405 ARG A O 1
ATOM 3096 N N . LEU A 1 406 ? -7.363 -4.156 10.281 1 97.62 406 LEU A N 1
ATOM 3097 C CA . LEU A 1 406 ? -6.996 -3.732 8.938 1 97.62 406 LEU A CA 1
ATOM 3098 C C . LEU A 1 406 ? -5.492 -3.836 8.727 1 97.62 406 LEU A C 1
ATOM 3100 O O . LEU A 1 406 ? -5.039 -4.262 7.66 1 97.62 406 LEU A O 1
ATOM 3104 N N . ILE A 1 407 ? -4.668 -3.547 9.734 1 96.31 407 ILE A N 1
ATOM 3105 C CA . ILE A 1 407 ? -3.215 -3.555 9.586 1 96.31 407 ILE A CA 1
ATOM 3106 C C . ILE A 1 407 ? -2.717 -4.992 9.469 1 96.31 407 ILE A C 1
ATOM 3108 O O . ILE A 1 407 ? -1.774 -5.27 8.719 1 96.31 407 ILE A O 1
ATOM 3112 N N . ALA A 1 408 ? -3.359 -5.918 10.219 1 95.94 408 ALA A N 1
ATOM 3113 C CA . ALA A 1 408 ? -2.969 -7.32 10.117 1 95.94 408 ALA A CA 1
ATOM 3114 C C . ALA A 1 408 ? -3.297 -7.887 8.742 1 95.94 408 ALA A C 1
ATOM 3116 O O . ALA A 1 408 ? -2.506 -8.641 8.164 1 95.94 408 ALA A O 1
ATOM 3117 N N . LEU A 1 409 ? -4.523 -7.559 8.227 1 97.62 409 LEU A N 1
ATOM 3118 C CA . LEU A 1 409 ? -4.902 -7.996 6.891 1 97.62 409 LEU A CA 1
ATOM 3119 C C . LEU A 1 409 ? -3.902 -7.504 5.852 1 97.62 409 LEU A C 1
ATOM 3121 O O . LEU A 1 409 ? -3.5 -8.258 4.961 1 97.62 409 LEU A O 1
ATOM 3125 N N . ARG A 1 410 ? -3.531 -6.293 5.973 1 97 410 ARG A N 1
ATOM 3126 C CA . ARG A 1 410 ? -2.578 -5.703 5.039 1 97 410 ARG A CA 1
ATOM 3127 C C . ARG A 1 410 ? -1.227 -6.406 5.121 1 97 410 ARG A C 1
ATOM 3129 O O . ARG A 1 410 ? -0.654 -6.781 4.094 1 97 410 ARG A O 1
ATOM 3136 N N . ALA A 1 411 ? -0.722 -6.555 6.344 1 96.38 411 ALA A N 1
ATOM 3137 C CA . ALA A 1 411 ? 0.581 -7.184 6.551 1 96.38 411 ALA A CA 1
ATOM 3138 C C . ALA A 1 411 ? 0.598 -8.609 6 1 96.38 411 ALA A C 1
ATOM 3140 O O . ALA A 1 411 ? 1.556 -9.008 5.336 1 96.38 411 ALA A O 1
ATOM 3141 N N . ASP A 1 412 ? -0.465 -9.289 6.242 1 97.19 412 ASP A N 1
ATOM 3142 C CA . ASP A 1 412 ? -0.521 -10.703 5.883 1 97.19 412 ASP A CA 1
ATOM 3143 C C . ASP A 1 412 ? -0.643 -10.883 4.371 1 97.19 412 ASP A C 1
ATOM 3145 O O . ASP A 1 412 ? -0.087 -11.82 3.803 1 97.19 412 ASP A O 1
ATOM 3149 N N . THR A 1 413 ? -1.354 -10.008 3.695 1 98.06 413 THR A N 1
ATOM 3150 C CA . THR A 1 413 ? -1.628 -10.203 2.277 1 98.06 413 THR A CA 1
ATOM 3151 C C . THR A 1 413 ? -0.514 -9.602 1.422 1 98.06 413 THR A C 1
ATOM 3153 O O . THR A 1 413 ? -0.461 -9.836 0.212 1 98.06 413 THR A O 1
ATOM 3156 N N . ASP A 1 414 ? 0.37 -8.859 2.029 1 97.69 414 ASP A N 1
ATOM 3157 C CA . ASP A 1 414 ? 1.388 -8.117 1.289 1 97.69 414 ASP A CA 1
ATOM 3158 C C . ASP A 1 414 ? 2.211 -9.055 0.405 1 97.69 414 ASP A C 1
ATOM 3160 O O . ASP A 1 414 ? 2.467 -8.742 -0.762 1 97.69 414 ASP A O 1
ATOM 3164 N N . VAL A 1 415 ? 2.574 -10.188 0.88 1 97.88 415 VAL A N 1
ATOM 3165 C CA . VAL A 1 415 ? 3.475 -11.102 0.181 1 97.88 415 VAL A CA 1
ATOM 3166 C C . VAL A 1 415 ? 2.719 -11.828 -0.929 1 97.88 415 VAL A C 1
ATOM 3168 O O . VAL A 1 415 ? 3.328 -12.414 -1.821 1 97.88 415 VAL A O 1
ATOM 3171 N N . PHE A 1 416 ? 1.363 -11.734 -0.984 1 98.31 416 PHE A N 1
ATOM 3172 C CA . PHE A 1 416 ? 0.557 -12.438 -1.972 1 98.31 416 PHE A CA 1
ATOM 3173 C C . PHE A 1 416 ? 0.818 -11.898 -3.373 1 98.31 416 PHE A C 1
ATOM 3175 O O . PHE A 1 416 ? 0.528 -12.57 -4.367 1 98.31 416 PHE A O 1
ATOM 3182 N N . THR A 1 417 ? 1.408 -10.742 -3.473 1 98 417 THR A N 1
ATOM 3183 C CA . THR A 1 417 ? 1.759 -10.18 -4.773 1 98 417 THR A CA 1
ATOM 3184 C C . THR A 1 417 ? 3.078 -10.758 -5.273 1 98 417 THR A C 1
ATOM 3186 O O . THR A 1 417 ? 3.443 -10.57 -6.438 1 98 417 THR A O 1
ATOM 3189 N N . THR A 1 418 ? 3.76 -11.562 -4.387 1 96.19 418 THR A N 1
ATOM 3190 C CA . THR A 1 418 ? 5.125 -11.977 -4.699 1 96.19 418 THR A CA 1
ATOM 3191 C C . THR A 1 418 ? 5.246 -13.5 -4.691 1 96.19 418 THR A C 1
ATOM 3193 O O . THR A 1 418 ? 5.984 -14.07 -5.496 1 96.19 418 THR A O 1
ATOM 3196 N N . PHE A 1 419 ? 4.555 -14.141 -3.766 1 93.69 419 PHE A N 1
ATOM 3197 C CA . PHE A 1 419 ? 4.73 -15.594 -3.742 1 93.69 419 PHE A CA 1
ATOM 3198 C C . PHE A 1 419 ? 3.705 -16.281 -4.641 1 93.69 419 PHE A C 1
ATOM 3200 O O . PHE A 1 419 ? 2.789 -15.625 -5.148 1 93.69 419 PHE A O 1
ATOM 3207 N N . GLU A 1 420 ? 3.941 -17.531 -5.016 1 91.5 420 GLU A N 1
ATOM 3208 C CA . GLU A 1 420 ? 3.176 -18.234 -6.027 1 91.5 420 GLU A CA 1
ATOM 3209 C C . GLU A 1 420 ? 3.244 -17.531 -7.375 1 91.5 420 GLU A C 1
ATOM 3211 O O . GLU A 1 420 ? 2.287 -17.562 -8.156 1 91.5 420 GLU A O 1
ATOM 3216 N N . GLY A 1 421 ? 4.387 -16.859 -7.621 1 92.5 421 GLY A N 1
ATOM 3217 C CA . GLY A 1 421 ? 4.645 -16.078 -8.82 1 92.5 421 GLY A CA 1
ATOM 3218 C C . GLY A 1 421 ? 4.48 -14.586 -8.609 1 92.5 421 GLY A C 1
ATOM 3219 O O . GLY A 1 421 ? 3.418 -14.133 -8.18 1 92.5 421 GLY A O 1
ATOM 3220 N N . ASP A 1 422 ? 5.559 -13.891 -8.867 1 95.75 422 ASP A N 1
ATOM 3221 C CA . ASP A 1 422 ? 5.496 -12.438 -8.828 1 95.75 422 ASP A CA 1
ATOM 3222 C C . ASP A 1 422 ? 4.473 -11.898 -9.828 1 95.75 422 ASP A C 1
ATOM 3224 O O . ASP A 1 422 ? 4.398 -12.383 -10.961 1 95.75 422 ASP A O 1
ATOM 3228 N N . ASN A 1 423 ? 3.676 -10.906 -9.414 1 97.81 423 ASN A N 1
ATOM 3229 C CA . ASN A 1 423 ? 2.555 -10.43 -10.219 1 97.81 423 ASN A CA 1
ATOM 3230 C C . ASN A 1 423 ? 3.018 -9.922 -11.578 1 97.81 423 ASN A C 1
ATOM 3232 O O . ASN A 1 423 ? 2.307 -10.07 -12.578 1 97.81 423 ASN A O 1
ATOM 3236 N N . HIS A 1 424 ? 4.172 -9.312 -11.688 1 95.81 424 HIS A N 1
ATOM 3237 C CA . HIS A 1 424 ? 4.668 -8.836 -12.977 1 95.81 424 HIS A CA 1
ATOM 3238 C C . HIS A 1 424 ? 5.047 -10.008 -13.883 1 95.81 424 HIS A C 1
ATOM 3240 O O . HIS A 1 424 ? 4.797 -9.969 -15.086 1 95.81 424 HIS A O 1
ATOM 3246 N N . VAL A 1 425 ? 5.637 -11.008 -13.289 1 94.81 425 VAL A N 1
ATOM 3247 C CA . VAL A 1 425 ? 6.008 -12.195 -14.047 1 94.81 425 VAL A CA 1
ATOM 3248 C C . VAL A 1 425 ? 4.75 -12.93 -14.516 1 94.81 425 VAL A C 1
ATOM 3250 O O . VAL A 1 425 ? 4.676 -13.383 -15.656 1 94.81 425 VAL A O 1
ATOM 3253 N N . LEU A 1 426 ? 3.758 -13.008 -13.633 1 96.56 426 LEU A N 1
ATOM 3254 C CA . LEU A 1 426 ? 2.508 -13.672 -13.977 1 96.56 426 LEU A CA 1
ATOM 3255 C C . LEU A 1 426 ? 1.786 -12.93 -15.102 1 96.56 426 LEU A C 1
ATOM 3257 O O . LEU A 1 426 ? 1.189 -13.555 -15.977 1 96.56 426 LEU A O 1
ATOM 3261 N N . THR A 1 427 ? 1.815 -11.617 -15.023 1 97.12 427 THR A N 1
ATOM 3262 C CA . THR A 1 427 ? 1.196 -10.828 -16.094 1 97.12 427 THR A CA 1
ATOM 3263 C C . THR A 1 427 ? 1.914 -11.047 -17.422 1 97.12 427 THR A C 1
ATOM 3265 O O . THR A 1 427 ? 1.277 -11.102 -18.469 1 97.12 427 THR A O 1
ATOM 3268 N N . GLN A 1 428 ? 3.213 -11.227 -17.422 1 93.88 428 GLN A N 1
ATOM 3269 C CA . GLN A 1 428 ? 3.98 -11.562 -18.609 1 93.88 428 GLN A CA 1
ATOM 3270 C C . GLN A 1 428 ? 3.58 -12.93 -19.156 1 93.88 428 GLN A C 1
ATOM 3272 O O . GLN A 1 428 ? 3.518 -13.125 -20.375 1 93.88 428 GLN A O 1
ATOM 3277 N N . LEU A 1 429 ? 3.34 -13.828 -18.234 1 92.62 429 LEU A N 1
ATOM 3278 C CA . LEU A 1 429 ? 2.904 -15.164 -18.641 1 92.62 429 LEU A CA 1
ATOM 3279 C C . LEU A 1 429 ? 1.581 -15.086 -19.406 1 92.62 429 LEU A C 1
ATOM 3281 O O . LEU A 1 429 ? 1.402 -15.766 -20.422 1 92.62 429 LEU A O 1
ATOM 3285 N N . VAL A 1 430 ? 0.661 -14.281 -18.891 1 95.56 430 VAL A N 1
ATOM 3286 C CA . VAL A 1 430 ? -0.615 -14.078 -19.562 1 95.56 430 VAL A CA 1
ATOM 3287 C C . VAL A 1 430 ? -0.375 -13.523 -20.969 1 95.56 430 VAL A C 1
ATOM 3289 O O . VAL A 1 430 ? -0.964 -13.992 -21.938 1 95.56 430 VAL A O 1
ATOM 3292 N N . ALA A 1 431 ? 0.493 -12.555 -21.047 1 94 431 ALA A N 1
ATOM 3293 C CA . ALA A 1 431 ? 0.79 -11.93 -22.328 1 94 431 ALA A CA 1
ATOM 3294 C C . ALA A 1 431 ? 1.39 -12.938 -23.312 1 94 431 ALA A C 1
ATOM 3296 O O . ALA A 1 431 ? 1.051 -12.938 -24.5 1 94 431 ALA A O 1
ATOM 3297 N N . LYS A 1 432 ? 2.293 -13.734 -22.828 1 88.81 432 LYS A N 1
ATOM 3298 C CA . LYS A 1 432 ? 2.922 -14.75 -23.672 1 88.81 432 LYS A CA 1
ATOM 3299 C C . LYS A 1 432 ? 1.881 -15.695 -24.25 1 88.81 432 LYS A C 1
ATOM 3301 O O . LYS A 1 432 ? 1.942 -16.047 -25.438 1 88.81 432 LYS A O 1
ATOM 3306 N N . GLU A 1 433 ? 0.978 -16.078 -23.422 1 89.62 433 GLU A N 1
ATOM 3307 C CA . GLU A 1 433 ? -0.082 -16.969 -23.891 1 89.62 433 GLU A CA 1
ATOM 3308 C C . GLU A 1 433 ? -0.942 -16.297 -24.953 1 89.62 433 GLU A C 1
ATOM 3310 O O . GLU A 1 433 ? -1.401 -16.938 -25.891 1 89.62 433 GLU A O 1
ATOM 3315 N N . LEU A 1 434 ? -1.259 -15.039 -24.703 1 90.81 434 LEU A N 1
ATOM 3316 C CA . LEU A 1 434 ? -2.072 -14.273 -25.656 1 90.81 434 LEU A CA 1
ATOM 3317 C C . LEU A 1 434 ? -1.368 -14.148 -27 1 90.81 434 LEU A C 1
ATOM 3319 O O . LEU A 1 434 ? -1.99 -14.336 -28.047 1 90.81 434 LEU A O 1
ATOM 3323 N N . LEU A 1 435 ? -0.09 -13.859 -26.938 1 87.75 435 LEU A N 1
ATOM 3324 C CA . LEU A 1 435 ? 0.681 -13.641 -28.156 1 87.75 435 LEU A CA 1
ATOM 3325 C C . LEU A 1 435 ? 0.924 -14.953 -28.906 1 87.75 435 LEU A C 1
ATOM 3327 O O . LEU A 1 435 ? 0.951 -14.977 -30.125 1 87.75 435 LEU A O 1
ATOM 3331 N N . THR A 1 436 ? 1.092 -16.031 -28.141 1 83 436 THR A N 1
ATOM 3332 C CA . THR A 1 436 ? 1.224 -17.344 -28.766 1 83 436 THR A CA 1
ATOM 3333 C C . THR A 1 436 ? -0.061 -17.734 -29.484 1 83 436 THR A C 1
ATOM 3335 O O . THR A 1 436 ? -0.017 -18.219 -30.625 1 83 436 THR A O 1
ATOM 3338 N N . ALA A 1 437 ? -1.157 -17.516 -28.875 1 79.38 437 ALA A N 1
ATOM 3339 C CA . ALA A 1 437 ? -2.447 -17.797 -29.5 1 79.38 437 ALA A CA 1
ATOM 3340 C C . ALA A 1 437 ? -2.654 -16.938 -30.734 1 79.38 437 ALA A C 1
ATOM 3342 O O . ALA A 1 437 ? -3.189 -17.406 -31.75 1 79.38 437 ALA A O 1
ATOM 3343 N N . TYR A 1 438 ? -2.264 -15.711 -30.625 1 76.75 438 TYR A N 1
ATOM 3344 C CA . TYR A 1 438 ? -2.369 -14.789 -31.75 1 76.75 438 TYR A CA 1
ATOM 3345 C C . TYR A 1 438 ? -1.493 -15.242 -32.906 1 76.75 438 TYR A C 1
ATOM 3347 O O . TYR A 1 438 ? -1.921 -15.211 -34.062 1 76.75 438 TYR A O 1
ATOM 3355 N N . ALA A 1 439 ? -0.291 -15.633 -32.625 1 74.69 439 ALA A N 1
ATOM 3356 C CA . ALA A 1 439 ? 0.635 -16.109 -33.625 1 74.69 439 ALA A CA 1
ATOM 3357 C C . ALA A 1 439 ? 0.088 -17.359 -34.312 1 74.69 439 ALA A C 1
ATOM 3359 O O . ALA A 1 439 ? 0.224 -17.5 -35.531 1 74.69 439 ALA A O 1
ATOM 3360 N N . ASP A 1 440 ? -0.482 -18.234 -33.594 1 70.06 440 ASP A N 1
ATOM 3361 C CA . ASP A 1 440 ? -1.064 -19.453 -34.125 1 70.06 440 ASP A CA 1
ATOM 3362 C C . ASP A 1 440 ? -2.211 -19.125 -35.094 1 70.06 440 ASP A C 1
ATOM 3364 O O . ASP A 1 440 ? -2.414 -19.828 -36.094 1 70.06 440 ASP A O 1
ATOM 3368 N N . ASP A 1 441 ? -2.83 -18.031 -34.75 1 63.47 441 ASP A N 1
ATOM 3369 C CA . ASP A 1 441 ? -3.953 -17.609 -35.562 1 63.47 441 ASP A CA 1
ATOM 3370 C C . ASP A 1 441 ? -3.467 -17.016 -36.906 1 63.47 441 ASP A C 1
ATOM 3372 O O . ASP A 1 441 ? -4.152 -17.109 -37.906 1 63.47 441 ASP A O 1
ATOM 3376 N N . ILE A 1 442 ? -2.324 -16.422 -36.75 1 62.91 442 ILE A N 1
ATOM 3377 C CA . ILE A 1 442 ? -1.895 -15.688 -37.938 1 62.91 442 ILE A CA 1
ATOM 3378 C C . ILE A 1 442 ? -0.893 -16.531 -38.719 1 62.91 442 ILE A C 1
ATOM 3380 O O . ILE A 1 442 ? -0.58 -16.234 -39.875 1 62.91 442 ILE A O 1
ATOM 3384 N N . LYS A 1 443 ? -0.441 -17.547 -37.969 1 61.25 443 LYS A N 1
ATOM 3385 C CA . LYS A 1 443 ? 0.503 -18.453 -38.625 1 61.25 443 LYS A CA 1
ATOM 3386 C C . LYS A 1 443 ? -0.117 -19.109 -39.844 1 61.25 443 LYS A C 1
ATOM 3388 O O . LYS A 1 443 ? -1.225 -19.641 -39.781 1 61.25 443 LYS A O 1
ATOM 3393 N N . GLY A 1 444 ? 0.504 -18.859 -40.938 1 58.94 444 GLY A N 1
ATOM 3394 C CA . GLY A 1 444 ? 0.047 -19.422 -42.219 1 58.94 444 GLY A CA 1
ATOM 3395 C C . GLY A 1 444 ? -0.644 -18.406 -43.094 1 58.94 444 GLY A C 1
ATOM 3396 O O . GLY A 1 444 ? -1.023 -18.719 -44.219 1 58.94 444 GLY A O 1
ATOM 3397 N N . MET A 1 445 ? -0.903 -17.266 -42.25 1 54.78 445 MET A N 1
ATOM 3398 C CA . MET A 1 445 ? -1.537 -16.219 -43.062 1 54.78 445 MET A CA 1
ATOM 3399 C C . MET A 1 445 ? -0.538 -15.594 -44.031 1 54.78 445 MET A C 1
ATOM 3401 O O . MET A 1 445 ? 0.637 -15.43 -43.688 1 54.78 445 MET A O 1
ATOM 3405 N N . SER A 1 446 ? -0.85 -15.477 -45.312 1 53.5 446 SER A N 1
ATOM 3406 C CA . SER A 1 446 ? -0.067 -14.695 -46.25 1 53.5 446 SER A CA 1
ATOM 3407 C C . SER A 1 446 ? 0.085 -13.25 -45.812 1 53.5 446 SER A C 1
ATOM 3409 O O . SER A 1 446 ? -0.673 -12.781 -44.969 1 53.5 446 SER A O 1
ATOM 3411 N N . PRO A 1 447 ? 1.252 -12.617 -46.125 1 47.56 447 PRO A N 1
ATOM 3412 C CA . PRO A 1 447 ? 1.411 -11.203 -45.781 1 47.56 447 PRO A CA 1
ATOM 3413 C C . PRO A 1 447 ? 0.138 -10.391 -46 1 47.56 447 PRO A C 1
ATOM 3415 O O . PRO A 1 447 ? -0.196 -9.516 -45.219 1 47.56 447 PRO A O 1
ATOM 3418 N N . VAL A 1 448 ? -0.463 -10.641 -47.062 1 47.19 448 VAL A N 1
ATOM 3419 C CA . VAL A 1 448 ? -1.714 -9.977 -47.406 1 47.19 448 VAL A CA 1
ATOM 3420 C C . VAL A 1 448 ? -2.787 -10.328 -46.375 1 47.19 448 VAL A C 1
ATOM 3422 O O . VAL A 1 448 ? -3.551 -9.461 -45.938 1 47.19 448 VAL A O 1
ATOM 3425 N N . GLU A 1 449 ? -2.812 -11.547 -46.031 1 52.34 449 GLU A N 1
ATOM 3426 C CA . GLU A 1 449 ? -3.799 -12.008 -45.062 1 52.34 449 GLU A CA 1
ATOM 3427 C C . GLU A 1 449 ? -3.516 -11.438 -43.656 1 52.34 449 GLU A C 1
ATOM 3429 O O . GLU A 1 449 ? -4.445 -11.109 -42.938 1 52.34 449 GLU A O 1
ATOM 3434 N N . TRP A 1 450 ? -2.338 -11.336 -43.469 1 52.12 450 TRP A N 1
ATOM 3435 C CA . TRP A 1 450 ? -1.921 -10.711 -42.219 1 52.12 450 TRP A CA 1
ATOM 3436 C C . TRP A 1 450 ? -2.387 -9.266 -42.156 1 52.12 450 TRP A C 1
ATOM 3438 O O . TRP A 1 450 ? -2.889 -8.812 -41.125 1 52.12 450 TRP A O 1
ATOM 3448 N N . VAL A 1 451 ? -2.094 -8.625 -43.188 1 47.59 451 VAL A N 1
ATOM 3449 C CA . VAL A 1 451 ? -2.516 -7.23 -43.281 1 47.59 451 VAL A CA 1
ATOM 3450 C C . VAL A 1 451 ? -4.035 -7.141 -43.156 1 47.59 451 VAL A C 1
ATOM 3452 O O . VAL A 1 451 ? -4.559 -6.273 -42.469 1 47.59 451 VAL A O 1
ATOM 3455 N N . ARG A 1 452 ? -4.676 -8.023 -43.906 1 48.62 452 ARG A N 1
ATOM 3456 C CA . ARG A 1 452 ? -6.133 -8.062 -43.844 1 48.62 452 ARG A CA 1
ATOM 3457 C C . ARG A 1 452 ? -6.59 -8.406 -42.438 1 48.62 452 ARG A C 1
ATOM 3459 O O . ARG A 1 452 ? -7.555 -7.824 -41.906 1 48.62 452 ARG A O 1
ATOM 3466 N N . PHE A 1 453 ? -5.992 -9.336 -41.938 1 47.12 453 PHE A N 1
ATOM 3467 C CA . PHE A 1 453 ? -6.277 -9.75 -40.594 1 47.12 453 PHE A CA 1
ATOM 3468 C C . PHE A 1 453 ? -6.023 -8.602 -39.594 1 47.12 453 PHE A C 1
ATOM 3470 O O . PHE A 1 453 ? -6.852 -8.328 -38.75 1 47.12 453 PHE A O 1
ATOM 3477 N N . ALA A 1 454 ? -4.91 -8.055 -39.75 1 47.06 454 ALA A N 1
ATOM 3478 C CA . ALA A 1 454 ? -4.535 -6.914 -38.938 1 47.06 454 ALA A CA 1
ATOM 3479 C C . ALA A 1 454 ? -5.5 -5.746 -39.156 1 47.06 454 ALA A C 1
ATOM 3481 O O . ALA A 1 454 ? -5.848 -5.043 -38.188 1 47.06 454 ALA A O 1
ATOM 3482 N N . ALA A 1 455 ? -5.793 -5.492 -40.406 1 43.75 455 ALA A N 1
ATOM 3483 C CA . ALA A 1 455 ? -6.766 -4.465 -40.781 1 43.75 455 ALA A CA 1
ATOM 3484 C C . ALA A 1 455 ? -8.164 -4.828 -40.281 1 43.75 455 ALA A C 1
ATOM 3486 O O . ALA A 1 455 ? -8.953 -3.951 -39.938 1 43.75 455 ALA A O 1
ATOM 3487 N N . ASN A 1 456 ? -8.523 -6.145 -40.469 1 39.78 456 ASN A N 1
ATOM 3488 C CA . ASN A 1 456 ? -9.844 -6.641 -40.125 1 39.78 456 ASN A CA 1
ATOM 3489 C C . ASN A 1 456 ? -9.914 -7.043 -38.656 1 39.78 456 ASN A C 1
ATOM 3491 O O . ASN A 1 456 ? -10.977 -7.414 -38.156 1 39.78 456 ASN A O 1
ATOM 3495 N N . PHE A 1 457 ? -8.969 -7.477 -38.188 1 42.81 457 PHE A N 1
ATOM 3496 C CA . PHE A 1 457 ? -8.883 -7.867 -36.781 1 42.81 457 PHE A CA 1
ATOM 3497 C C . PHE A 1 457 ? -9.719 -6.934 -35.906 1 42.81 457 PHE A C 1
ATOM 3499 O O . PHE A 1 457 ? -10.039 -7.262 -34.75 1 42.81 457 PHE A O 1
ATOM 3506 N N . ALA A 1 458 ? -9.938 -5.828 -36.375 1 39.31 458 ALA A N 1
ATOM 3507 C CA . ALA A 1 458 ? -10.945 -4.996 -35.688 1 39.31 458 ALA A CA 1
ATOM 3508 C C . ALA A 1 458 ? -12.32 -5.66 -35.75 1 39.31 458 ALA A C 1
ATOM 3510 O O . ALA A 1 458 ? -13.219 -5.281 -35 1 39.31 458 ALA A O 1
ATOM 3511 N N . GLY A 1 459 ? -12.633 -6.438 -36.812 1 32.97 459 GLY A N 1
ATOM 3512 C CA . GLY A 1 459 ? -14.008 -6.867 -37 1 32.97 459 GLY A CA 1
ATOM 3513 C C . GLY A 1 459 ? -14.281 -8.25 -36.469 1 32.97 459 GLY A C 1
ATOM 3514 O O . GLY A 1 459 ? -15.32 -8.484 -35.844 1 32.97 459 GLY A O 1
ATOM 3515 N N . GLU A 1 460 ? -13.656 -9.531 -37.031 1 34.34 460 GLU A N 1
ATOM 3516 C CA . GLU A 1 460 ? -14.242 -10.867 -36.938 1 34.34 460 GLU A CA 1
ATOM 3517 C C . GLU A 1 460 ? -13.508 -11.734 -35.938 1 34.34 460 GLU A C 1
ATOM 3519 O O . GLU A 1 460 ? -13.742 -12.945 -35.875 1 34.34 460 GLU A O 1
ATOM 3524 N N . ARG A 1 461 ? -12.508 -11.461 -35.312 1 43.69 461 ARG A N 1
ATOM 3525 C CA . ARG A 1 461 ? -11.859 -12.477 -34.469 1 43.69 461 ARG A CA 1
ATOM 3526 C C . ARG A 1 461 ? -12.773 -12.93 -33.344 1 43.69 461 ARG A C 1
ATOM 3528 O O . ARG A 1 461 ? -13.344 -12.102 -32.656 1 43.69 461 ARG A O 1
ATOM 3535 N N . VAL A 1 462 ? -12.891 -14.32 -33.219 1 39 462 VAL A N 1
ATOM 3536 C CA . VAL A 1 462 ? -13.617 -14.984 -32.156 1 39 462 VAL A CA 1
ATOM 3537 C C . VAL A 1 462 ? -12.82 -14.867 -30.844 1 39 462 VAL A C 1
ATOM 3539 O O . VAL A 1 462 ? -11.758 -15.484 -30.703 1 39 462 VAL A O 1
ATOM 3542 N N . LEU A 1 463 ? -12.656 -13.781 -30.219 1 43.06 463 LEU A N 1
ATOM 3543 C CA . LEU A 1 463 ? -12.141 -13.672 -28.859 1 43.06 463 LEU A CA 1
ATOM 3544 C C . LEU A 1 463 ? -12.5 -14.914 -28.047 1 43.06 463 LEU A C 1
ATOM 3546 O O . LEU A 1 463 ? -13.648 -15.367 -28.062 1 43.06 463 LEU A O 1
ATOM 3550 N N . LYS A 1 464 ? -11.445 -15.828 -27.766 1 51.03 464 LYS A N 1
ATOM 3551 C CA . LYS A 1 464 ? -11.711 -16.922 -26.844 1 51.03 464 LYS A CA 1
ATOM 3552 C C . LYS A 1 464 ? -12.453 -16.438 -25.594 1 51.03 464 LYS A C 1
ATOM 3554 O O . LYS A 1 464 ? -11.875 -15.75 -24.75 1 51.03 464 LYS A O 1
ATOM 3559 N N . ARG A 1 465 ? -13.789 -16.516 -25.719 1 51.12 465 ARG A N 1
ATOM 3560 C CA . ARG A 1 465 ? -14.695 -16.031 -24.672 1 51.12 465 ARG A CA 1
ATOM 3561 C C . ARG A 1 465 ? -14.844 -17.047 -23.562 1 51.12 465 ARG A C 1
ATOM 3563 O O . ARG A 1 465 ? -14.562 -18.234 -23.75 1 51.12 465 ARG A O 1
ATOM 3570 N N . THR A 1 466 ? -14.969 -16.531 -22.344 1 56.09 466 THR A N 1
ATOM 3571 C CA . THR A 1 466 ? -15.195 -17.328 -21.141 1 56.09 466 THR A CA 1
ATOM 3572 C C . THR A 1 466 ? -16.516 -18.078 -21.234 1 56.09 466 THR A C 1
ATOM 3574 O O . THR A 1 466 ? -17.125 -18.156 -22.297 1 56.09 466 THR A O 1
ATOM 3577 N N . ALA A 1 467 ? -16.969 -18.766 -20.234 1 47.25 467 ALA A N 1
ATOM 3578 C CA . ALA A 1 467 ? -18.188 -19.562 -20.047 1 47.25 467 ALA A CA 1
ATOM 3579 C C . ALA A 1 467 ? -19.422 -18.781 -20.484 1 47.25 467 ALA A C 1
ATOM 3581 O O . ALA A 1 467 ? -20.469 -19.375 -20.75 1 47.25 467 ALA A O 1
ATOM 3582 N N . ALA A 1 468 ? -19.266 -17.562 -20.766 1 67.94 468 ALA A N 1
ATOM 3583 C CA . ALA A 1 468 ? -20.453 -16.734 -20.984 1 67.94 468 ALA A CA 1
ATOM 3584 C C . ALA A 1 468 ? -20.594 -16.344 -22.453 1 67.94 468 ALA A C 1
ATOM 3586 O O . ALA A 1 468 ? -21.141 -15.289 -22.781 1 67.94 468 ALA A O 1
ATOM 3587 N N . GLN A 1 469 ? -20.094 -17.234 -23.234 1 72.81 469 GLN A N 1
ATOM 3588 C CA . GLN A 1 469 ? -20.016 -16.828 -24.625 1 72.81 469 GLN A CA 1
ATOM 3589 C C . GLN A 1 469 ? -21.391 -16.562 -25.219 1 72.81 469 GLN A C 1
ATOM 3591 O O . GLN A 1 469 ? -21.609 -15.555 -25.891 1 72.81 469 GLN A O 1
ATOM 3596 N N . THR A 1 470 ? -22.328 -17.484 -24.828 1 71.81 470 THR A N 1
ATOM 3597 C CA . THR A 1 470 ? -23.656 -17.359 -25.391 1 71.81 470 THR A CA 1
ATOM 3598 C C . THR A 1 470 ? -24.359 -16.109 -24.859 1 71.81 470 THR A C 1
ATOM 3600 O O . THR A 1 470 ? -25 -15.383 -25.609 1 71.81 470 THR A O 1
ATOM 3603 N N . ILE A 1 471 ? -24.203 -15.906 -23.625 1 75.75 471 ILE A N 1
ATOM 3604 C CA . ILE A 1 471 ? -24.859 -14.75 -23.016 1 75.75 471 ILE A CA 1
ATOM 3605 C C . ILE A 1 471 ? -24.219 -13.469 -23.531 1 75.75 471 ILE A C 1
ATOM 3607 O O . ILE A 1 471 ? -24.922 -12.5 -23.844 1 75.75 471 ILE A O 1
ATOM 3611 N N . ILE A 1 472 ? -22.969 -13.445 -23.672 1 79.88 472 ILE A N 1
ATOM 3612 C CA . ILE A 1 472 ? -22.234 -12.273 -24.141 1 79.88 472 ILE A CA 1
ATOM 3613 C C . ILE A 1 472 ? -22.641 -11.961 -25.578 1 79.88 472 ILE A C 1
ATOM 3615 O O . ILE A 1 472 ? -22.906 -10.797 -25.922 1 79.88 472 ILE A O 1
ATOM 3619 N N . GLN A 1 473 ? -22.766 -13.016 -26.359 1 77.5 473 GLN A N 1
ATOM 3620 C CA . GLN A 1 473 ? -23.156 -12.82 -27.75 1 77.5 473 GLN A CA 1
ATOM 3621 C C . GLN A 1 473 ? -24.578 -12.25 -27.859 1 77.5 473 GLN A C 1
ATOM 3623 O O . GLN A 1 473 ? -24.844 -11.359 -28.672 1 77.5 473 GLN A O 1
ATOM 3628 N N . THR A 1 474 ? -25.375 -12.781 -27 1 76.88 474 THR A N 1
ATOM 3629 C CA . THR A 1 474 ? -26.75 -12.281 -26.984 1 76.88 474 THR A CA 1
ATOM 3630 C C . THR A 1 474 ? -26.781 -10.805 -26.609 1 76.88 474 THR A C 1
ATOM 3632 O O . THR A 1 474 ? -27.516 -10.023 -27.219 1 76.88 474 THR A O 1
ATOM 3635 N N . ILE A 1 475 ? -26.031 -10.484 -25.688 1 80.62 475 ILE A N 1
ATOM 3636 C CA . ILE A 1 475 ? -25.969 -9.102 -25.234 1 80.62 475 ILE A CA 1
ATOM 3637 C C . ILE A 1 475 ? -25.422 -8.211 -26.344 1 80.62 475 ILE A C 1
ATOM 3639 O O . ILE A 1 475 ? -25.922 -7.117 -26.578 1 80.62 475 ILE A O 1
ATOM 3643 N N . LEU A 1 476 ? -24.484 -8.625 -27 1 78.62 476 LEU A N 1
ATOM 3644 C CA . LEU A 1 476 ? -23.859 -7.859 -28.078 1 78.62 476 LEU A CA 1
ATOM 3645 C C . LEU A 1 476 ? -24.797 -7.715 -29.266 1 78.62 476 LEU A C 1
ATOM 3647 O O . LEU A 1 476 ? -24.875 -6.652 -29.875 1 78.62 476 LEU A O 1
ATOM 3651 N N . ASP A 1 477 ? -25.578 -8.844 -29.484 1 73.44 477 ASP A N 1
ATOM 3652 C CA . ASP A 1 477 ? -26.5 -8.836 -30.594 1 73.44 477 ASP A CA 1
ATOM 3653 C C . ASP A 1 477 ? -27.688 -7.91 -30.328 1 73.44 477 ASP A C 1
ATOM 3655 O O . ASP A 1 477 ? -28.281 -7.359 -31.266 1 73.44 477 ASP A O 1
ATOM 3659 N N . THR A 1 478 ? -28.062 -7.883 -29.125 1 71.56 478 THR A N 1
ATOM 3660 C CA . THR A 1 478 ? -29.234 -7.102 -28.766 1 71.56 478 THR A CA 1
ATOM 3661 C C . THR A 1 478 ? -28.844 -5.66 -28.453 1 71.56 478 THR A C 1
ATOM 3663 O O . THR A 1 478 ? -29.703 -4.848 -28.094 1 71.56 478 THR A O 1
ATOM 3666 N N . ARG A 1 479 ? -27.656 -5.707 -28.531 1 68.31 479 ARG A N 1
ATOM 3667 C CA . ARG A 1 479 ? -27.156 -4.363 -28.25 1 68.31 479 ARG A CA 1
ATOM 3668 C C . ARG A 1 479 ? -27.766 -3.348 -29.203 1 68.31 479 ARG A C 1
ATOM 3670 O O . ARG A 1 479 ? -27.812 -3.578 -30.422 1 68.31 479 ARG A O 1
ATOM 3677 N N . GLN A 1 480 ? -28.844 -2.771 -28.906 1 56.94 480 GLN A N 1
ATOM 3678 C CA . GLN A 1 480 ? -29.469 -1.751 -29.75 1 56.94 480 GLN A CA 1
ATOM 3679 C C . GLN A 1 480 ? -28.422 -0.767 -30.266 1 56.94 480 GLN A C 1
ATOM 3681 O O . GLN A 1 480 ? -27.734 -0.108 -29.484 1 56.94 480 GLN A O 1
ATOM 3686 N N . ASP A 1 481 ? -27.781 -1.433 -31.344 1 48.75 481 ASP A N 1
ATOM 3687 C CA . ASP A 1 481 ? -26.766 -0.624 -32.031 1 48.75 481 ASP A CA 1
ATOM 3688 C C . ASP A 1 481 ? -27.281 0.799 -32.25 1 48.75 481 ASP A C 1
ATOM 3690 O O . ASP A 1 481 ? -27.125 1.348 -33.344 1 48.75 481 ASP A O 1
ATOM 3694 N N . ASN A 1 482 ? -28.438 1.197 -31.875 1 41.59 482 ASN A N 1
ATOM 3695 C CA . ASN A 1 482 ? -28.547 2.562 -32.375 1 41.59 482 ASN A CA 1
ATOM 3696 C C . ASN A 1 482 ? -27.188 3.244 -32.438 1 41.59 482 ASN A C 1
ATOM 3698 O O . ASN A 1 482 ? -26.312 2.99 -31.594 1 41.59 482 ASN A O 1
ATOM 3702 N N . GLU A 1 483 ? -26.938 3.842 -33.719 1 38.12 483 GLU A N 1
ATOM 3703 C CA . GLU A 1 483 ? -25.703 4.426 -34.219 1 38.12 483 GLU A CA 1
ATOM 3704 C C . GLU A 1 483 ? -24.703 4.684 -33.094 1 38.12 483 GLU A C 1
ATOM 3706 O O . GLU A 1 483 ? -23.688 3.994 -33 1 38.12 483 GLU A O 1
ATOM 3711 N N . GLU A 1 484 ? -24.203 6.02 -33.156 1 42.44 484 GLU A N 1
ATOM 3712 C CA . GLU A 1 484 ? -23.031 6.727 -32.625 1 42.44 484 GLU A CA 1
ATOM 3713 C C . GLU A 1 484 ? -22.734 6.305 -31.203 1 42.44 484 GLU A C 1
ATOM 3715 O O . GLU A 1 484 ? -21.594 6.004 -30.859 1 42.44 484 GLU A O 1
ATOM 3720 N N . GLU A 1 485 ? -23.266 6.887 -29.969 1 50.44 485 GLU A N 1
ATOM 3721 C CA . GLU A 1 485 ? -22.781 7.027 -28.609 1 50.44 485 GLU A CA 1
ATOM 3722 C C . GLU A 1 485 ? -23.516 6.102 -27.656 1 50.44 485 GLU A C 1
ATOM 3724 O O . GLU A 1 485 ? -24.531 6.488 -27.062 1 50.44 485 GLU A O 1
ATOM 3729 N N . GLY A 1 486 ? -23.703 4.789 -27.938 1 60.25 486 GLY A N 1
ATOM 3730 C CA . GLY A 1 486 ? -24.359 4.004 -26.906 1 60.25 486 GLY A CA 1
ATOM 3731 C C . GLY A 1 486 ? -24.016 4.457 -25.5 1 60.25 486 GLY A C 1
ATOM 3732 O O . GLY A 1 486 ? -22.969 5.055 -25.281 1 60.25 486 GLY A O 1
ATOM 3733 N N . SER A 1 487 ? -25.125 4.211 -24.656 1 82.5 487 SER A N 1
ATOM 3734 C CA . SER A 1 487 ? -24.969 4.613 -23.25 1 82.5 487 SER A CA 1
ATOM 3735 C C . SER A 1 487 ? -23.812 3.873 -22.594 1 82.5 487 SER A C 1
ATOM 3737 O O . SER A 1 487 ? -23.609 2.684 -22.844 1 82.5 487 SER A O 1
ATOM 3739 N N . LEU A 1 488 ? -22.859 4.531 -22.047 1 92.31 488 LEU A N 1
ATOM 3740 C CA . LEU A 1 488 ? -21.797 3.955 -21.25 1 92.31 488 LEU A CA 1
ATOM 3741 C C . LEU A 1 488 ? -22.359 2.967 -20.219 1 92.31 488 LEU A C 1
ATOM 3743 O O . LEU A 1 488 ? -21.609 2.172 -19.656 1 92.31 488 LEU A O 1
ATOM 3747 N N . PHE A 1 489 ? -23.734 2.99 -20.109 1 93.06 489 PHE A N 1
ATOM 3748 C CA . PHE A 1 489 ? -24.359 2.111 -19.141 1 93.06 489 PHE A CA 1
ATOM 3749 C C . PHE A 1 489 ? -24.953 0.879 -19.812 1 93.06 489 PHE A C 1
ATOM 3751 O O . PHE A 1 489 ? -25.5 -0.006 -19.156 1 93.06 489 PHE A O 1
ATOM 3758 N N . ASN A 1 490 ? -24.875 0.846 -21.125 1 94.06 490 ASN A N 1
ATOM 3759 C CA . ASN A 1 490 ? -25.281 -0.352 -21.859 1 94.06 490 ASN A CA 1
ATOM 3760 C C . ASN A 1 490 ? -24.234 -1.467 -21.719 1 94.06 490 ASN A C 1
ATOM 3762 O O . ASN A 1 490 ? -23.078 -1.281 -22.062 1 94.06 490 ASN A O 1
ATOM 3766 N N . ARG A 1 491 ? -24.719 -2.615 -21.328 1 94.75 491 ARG A N 1
ATOM 3767 C CA . ARG A 1 491 ? -23.812 -3.732 -21.062 1 94.75 491 ARG A CA 1
ATOM 3768 C C . ARG A 1 491 ? -23.094 -4.188 -22.328 1 94.75 491 ARG A C 1
ATOM 3770 O O . ARG A 1 491 ? -21.922 -4.539 -22.281 1 94.75 491 ARG A O 1
ATOM 3777 N N . GLY A 1 492 ? -23.797 -4.262 -23.453 1 93.12 492 GLY A N 1
ATOM 3778 C CA . GLY A 1 492 ? -23.172 -4.617 -24.719 1 93.12 492 GLY A CA 1
ATOM 3779 C C . GLY A 1 492 ? -22.062 -3.67 -25.125 1 93.12 492 GLY A C 1
ATOM 3780 O O . GLY A 1 492 ? -21.031 -4.102 -25.641 1 93.12 492 GLY A O 1
ATOM 3781 N N . THR A 1 493 ? -22.312 -2.357 -24.859 1 93.38 493 THR A N 1
ATOM 3782 C CA . THR A 1 493 ? -21.281 -1.354 -25.156 1 93.38 493 THR A CA 1
ATOM 3783 C C . THR A 1 493 ? -20.047 -1.572 -24.281 1 93.38 493 THR A C 1
ATOM 3785 O O . THR A 1 493 ? -18.922 -1.507 -24.766 1 93.38 493 THR A O 1
ATOM 3788 N N . GLN A 1 494 ? -20.266 -1.839 -23.031 1 96.19 494 GLN A N 1
ATOM 3789 C CA . GLN A 1 494 ? -19.172 -2.082 -22.109 1 96.19 494 GLN A CA 1
ATOM 3790 C C . GLN A 1 494 ? -18.344 -3.287 -22.547 1 96.19 494 GLN A C 1
ATOM 3792 O O . GLN A 1 494 ? -17.109 -3.205 -22.625 1 96.19 494 GLN A O 1
ATOM 3797 N N . ILE A 1 495 ? -19 -4.383 -22.875 1 95.19 495 ILE A N 1
ATOM 3798 C CA . ILE A 1 495 ? -18.312 -5.605 -23.281 1 95.19 495 ILE A CA 1
ATOM 3799 C C . ILE A 1 495 ? -17.516 -5.34 -24.562 1 95.19 495 ILE A C 1
ATOM 3801 O O . ILE A 1 495 ? -16.359 -5.75 -24.656 1 95.19 495 ILE A O 1
ATOM 3805 N N . LYS A 1 496 ? -18.109 -4.652 -25.484 1 93.5 496 LYS A N 1
ATOM 3806 C CA . LYS A 1 496 ? -17.438 -4.359 -26.75 1 93.5 496 LYS A CA 1
ATOM 3807 C C . LYS A 1 496 ? -16.203 -3.502 -26.531 1 93.5 496 LYS A C 1
ATOM 3809 O O . LYS A 1 496 ? -15.156 -3.729 -27.156 1 93.5 496 LYS A O 1
ATOM 3814 N N . MET A 1 497 ? -16.297 -2.512 -25.656 1 95.62 497 MET A N 1
ATOM 3815 C CA . MET A 1 497 ? -15.156 -1.652 -25.344 1 95.62 497 MET A CA 1
ATOM 3816 C C . MET A 1 497 ? -14 -2.467 -24.781 1 95.62 497 MET A C 1
ATOM 3818 O O . MET A 1 497 ? -12.844 -2.242 -25.141 1 95.62 497 MET A O 1
ATOM 3822 N N . PHE A 1 498 ? -14.281 -3.424 -23.906 1 97.06 498 PHE A N 1
ATOM 3823 C CA . PHE A 1 498 ? -13.25 -4.277 -23.328 1 97.06 498 PHE A CA 1
ATOM 3824 C C . PHE A 1 498 ? -12.633 -5.176 -24.391 1 97.06 498 PHE A C 1
ATOM 3826 O O . PHE A 1 498 ? -11.414 -5.34 -24.438 1 97.06 498 PHE A O 1
ATOM 3833 N N . GLU A 1 499 ? -13.477 -5.75 -25.234 1 94.31 499 GLU A N 1
ATOM 3834 C CA . GLU A 1 499 ? -13.023 -6.648 -26.297 1 94.31 499 GLU A CA 1
ATOM 3835 C C . GLU A 1 499 ? -12.148 -5.91 -27.312 1 94.31 499 GLU A C 1
ATOM 3837 O O . GLU A 1 499 ? -11.094 -6.402 -27.703 1 94.31 499 GLU A O 1
ATOM 3842 N N . ASP A 1 500 ? -12.617 -4.73 -27.703 1 93.94 500 ASP A N 1
ATOM 3843 C CA . ASP A 1 500 ? -11.883 -3.939 -28.688 1 93.94 500 ASP A CA 1
ATOM 3844 C C . ASP A 1 500 ? -10.508 -3.555 -28.156 1 93.94 500 ASP A C 1
ATOM 3846 O O . ASP A 1 500 ? -9.523 -3.582 -28.891 1 93.94 500 ASP A O 1
ATOM 3850 N N . ARG A 1 501 ? -10.445 -3.178 -26.906 1 96.62 501 ARG A N 1
ATOM 3851 C CA . ARG A 1 501 ? -9.18 -2.811 -26.281 1 96.62 501 ARG A CA 1
ATOM 3852 C C . ARG A 1 501 ? -8.203 -3.98 -26.297 1 96.62 501 ARG A C 1
ATOM 3854 O O . ARG A 1 501 ? -7.039 -3.82 -26.672 1 96.62 501 ARG A O 1
ATOM 3861 N N . GLU A 1 502 ? -8.672 -5.141 -25.875 1 95.69 502 GLU A N 1
ATOM 3862 C CA . GLU A 1 502 ? -7.816 -6.324 -25.844 1 95.69 502 GLU A CA 1
ATOM 3863 C C . GLU A 1 502 ? -7.312 -6.68 -27.25 1 95.69 502 GLU A C 1
ATOM 3865 O O . GLU A 1 502 ? -6.113 -6.891 -27.438 1 95.69 502 GLU A O 1
ATOM 3870 N N . GLU A 1 503 ? -8.25 -6.723 -28.172 1 92.94 503 GLU A N 1
ATOM 3871 C CA . GLU A 1 503 ? -7.902 -7.102 -29.531 1 92.94 503 GLU A CA 1
ATOM 3872 C C . GLU A 1 503 ? -6.883 -6.137 -30.125 1 92.94 503 GLU A C 1
ATOM 3874 O O . GLU A 1 503 ? -5.898 -6.566 -30.734 1 92.94 503 GLU A O 1
ATOM 3879 N N . TYR A 1 504 ? -7.164 -4.867 -29.938 1 94 504 TYR A N 1
ATOM 3880 C CA . TYR A 1 504 ? -6.262 -3.848 -30.469 1 94 504 TYR A CA 1
ATOM 3881 C C . TYR A 1 504 ? -4.879 -3.963 -29.844 1 94 504 TYR A C 1
ATOM 3883 O O . TYR A 1 504 ? -3.865 -3.889 -30.531 1 94 504 TYR A O 1
ATOM 3891 N N . MET A 1 505 ? -4.812 -4.148 -28.578 1 95.56 505 MET A N 1
ATOM 3892 C CA . MET A 1 505 ? -3.539 -4.164 -27.859 1 95.56 505 MET A CA 1
ATOM 3893 C C . MET A 1 505 ? -2.719 -5.395 -28.234 1 95.56 505 MET A C 1
ATOM 3895 O O . MET A 1 505 ? -1.505 -5.301 -28.422 1 95.56 505 MET A O 1
ATOM 3899 N N . VAL A 1 506 ? -3.363 -6.52 -28.344 1 93.5 506 VAL A N 1
ATOM 3900 C CA . VAL A 1 506 ? -2.656 -7.742 -28.703 1 93.5 506 VAL A CA 1
ATOM 3901 C C . VAL A 1 506 ? -2.07 -7.609 -30.109 1 93.5 506 VAL A C 1
ATOM 3903 O O . VAL A 1 506 ? -0.903 -7.934 -30.328 1 93.5 506 VAL A O 1
ATOM 3906 N N . ALA A 1 507 ? -2.891 -7.082 -31.016 1 90.75 507 ALA A N 1
ATOM 3907 C CA . ALA A 1 507 ? -2.428 -6.871 -32.375 1 90.75 507 ALA A CA 1
ATOM 3908 C C . ALA A 1 507 ? -1.28 -5.867 -32.438 1 90.75 507 ALA A C 1
ATOM 3910 O O . ALA A 1 507 ? -0.313 -6.047 -33.188 1 90.75 507 ALA A O 1
ATOM 3911 N N . SER A 1 508 ? -1.453 -4.812 -31.688 1 93 508 SER A N 1
ATOM 3912 C CA . SER A 1 508 ? -0.438 -3.766 -31.641 1 93 508 SER A CA 1
ATOM 3913 C C . SER A 1 508 ? 0.885 -4.297 -31.109 1 93 508 SER A C 1
ATOM 3915 O O . SER A 1 508 ? 1.95 -3.982 -31.641 1 93 508 SER A O 1
ATOM 3917 N N . VAL A 1 509 ? 0.863 -5.07 -30.047 1 93.25 509 VAL A N 1
ATOM 3918 C CA . VAL A 1 509 ? 2.072 -5.637 -29.469 1 93.25 509 VAL A CA 1
ATOM 3919 C C . VAL A 1 509 ? 2.75 -6.562 -30.469 1 93.25 509 VAL A C 1
ATOM 3921 O O . VAL A 1 509 ? 3.975 -6.535 -30.625 1 93.25 509 VAL A O 1
ATOM 3924 N N . ALA A 1 510 ? 1.936 -7.371 -31.125 1 88.81 510 ALA A N 1
ATOM 3925 C CA . ALA A 1 510 ? 2.48 -8.281 -32.125 1 88.81 510 ALA A CA 1
ATOM 3926 C C . ALA A 1 510 ? 3.209 -7.52 -33.219 1 88.81 510 ALA A C 1
ATOM 3928 O O . ALA A 1 510 ? 4.309 -7.902 -33.625 1 88.81 510 ALA A O 1
ATOM 3929 N N . ARG A 1 511 ? 2.613 -6.469 -33.688 1 88.69 511 ARG A N 1
ATOM 3930 C CA . ARG A 1 511 ? 3.211 -5.652 -34.719 1 88.69 511 ARG A CA 1
ATOM 3931 C C . ARG A 1 511 ? 4.5 -4.996 -34.25 1 88.69 511 ARG A C 1
ATOM 3933 O O . ARG A 1 511 ? 5.488 -4.941 -35 1 88.69 511 ARG A O 1
ATOM 3940 N N . ARG A 1 512 ? 4.438 -4.488 -33.062 1 90.38 512 ARG A N 1
ATOM 3941 C CA . ARG A 1 512 ? 5.617 -3.842 -32.5 1 90.38 512 ARG A CA 1
ATOM 3942 C C . ARG A 1 512 ? 6.762 -4.836 -32.344 1 90.38 512 ARG A C 1
ATOM 3944 O O . ARG A 1 512 ? 7.918 -4.508 -32.594 1 90.38 512 ARG A O 1
ATOM 3951 N N . LEU A 1 513 ? 6.449 -5.969 -31.859 1 88.25 513 LEU A N 1
ATOM 3952 C CA . LEU A 1 513 ? 7.457 -7.012 -31.672 1 88.25 513 LEU A CA 1
ATOM 3953 C C . LEU A 1 513 ? 8.078 -7.41 -33 1 88.25 513 LEU A C 1
ATOM 3955 O O . LEU A 1 513 ? 9.297 -7.574 -33.094 1 88.25 513 LEU A O 1
ATOM 3959 N N . GLN A 1 514 ? 7.262 -7.562 -34 1 85.31 514 GLN A N 1
ATOM 3960 C CA . GLN A 1 514 ? 7.75 -7.902 -35.344 1 85.31 514 GLN A CA 1
ATOM 3961 C C . GLN A 1 514 ? 8.664 -6.812 -35.875 1 85.31 514 GLN A C 1
ATOM 3963 O O . GLN A 1 514 ? 9.703 -7.102 -36.469 1 85.31 514 GLN A O 1
ATOM 3968 N N . GLY A 1 515 ? 8.211 -5.629 -35.688 1 87.69 515 GLY A N 1
ATOM 3969 C CA . GLY A 1 515 ? 9.016 -4.508 -36.156 1 87.69 515 GLY A CA 1
ATOM 3970 C C . GLY A 1 515 ? 10.359 -4.41 -35.469 1 87.69 515 GLY A C 1
ATOM 3971 O O . GLY A 1 515 ? 11.391 -4.227 -36.094 1 87.69 515 GLY A O 1
ATOM 3972 N N . LYS A 1 516 ? 10.367 -4.516 -34.188 1 89.88 516 LYS A N 1
ATOM 3973 C CA . LYS A 1 516 ? 11.586 -4.375 -33.406 1 89.88 516 LYS A CA 1
ATOM 3974 C C . LYS A 1 516 ? 12.516 -5.57 -33.625 1 89.88 516 LYS A C 1
ATOM 3976 O O . LYS A 1 516 ? 13.742 -5.434 -33.531 1 89.88 516 LYS A O 1
ATOM 3981 N N . ALA A 1 517 ? 11.914 -6.695 -33.844 1 84.81 517 ALA A N 1
ATOM 3982 C CA . ALA A 1 517 ? 12.711 -7.91 -34 1 84.81 517 ALA A CA 1
ATOM 3983 C C . ALA A 1 517 ? 13.562 -7.828 -35.281 1 84.81 517 ALA A C 1
ATOM 3985 O O . ALA A 1 517 ? 14.547 -8.555 -35.406 1 84.81 517 ALA A O 1
ATOM 3986 N N . LYS A 1 518 ? 13.25 -6.949 -36.156 1 87.56 518 LYS A N 1
ATOM 3987 C CA . LYS A 1 518 ? 14.031 -6.727 -37.375 1 87.56 518 LYS A CA 1
ATOM 3988 C C . LYS A 1 518 ? 15.258 -5.867 -37.094 1 87.56 518 LYS A C 1
ATOM 3990 O O . LYS A 1 518 ? 16.234 -5.895 -37.844 1 87.56 518 LYS A O 1
ATOM 3995 N N . GLU A 1 519 ? 15.18 -5.199 -36 1 91 519 GLU A N 1
ATOM 3996 C CA . GLU A 1 519 ? 16.203 -4.188 -35.719 1 91 519 GLU A CA 1
ATOM 3997 C C . GLU A 1 519 ? 17.125 -4.617 -34.594 1 91 519 GLU A C 1
ATOM 3999 O O . GLU A 1 519 ? 18.234 -4.098 -34.438 1 91 519 GLU A O 1
ATOM 4004 N N . MET A 1 520 ? 16.656 -5.48 -33.781 1 90.81 520 MET A N 1
ATOM 4005 C CA . MET A 1 520 ? 17.406 -5.828 -32.562 1 90.81 520 MET A CA 1
ATOM 4006 C C . MET A 1 520 ? 17.156 -7.281 -32.188 1 90.81 520 MET A C 1
ATOM 4008 O O . MET A 1 520 ? 16.359 -7.977 -32.812 1 90.81 520 MET A O 1
ATOM 4012 N N . SER A 1 521 ? 17.922 -7.699 -31.141 1 86.56 521 SER A N 1
ATOM 4013 C CA . SER A 1 521 ? 17.766 -9.078 -30.672 1 86.56 521 SER A CA 1
ATOM 4014 C C . SER A 1 521 ? 16.359 -9.336 -30.156 1 86.56 521 SER A C 1
ATOM 4016 O O . SER A 1 521 ? 15.641 -8.398 -29.812 1 86.56 521 SER A O 1
ATOM 4018 N N . ALA A 1 522 ? 16 -10.586 -30.172 1 82.44 522 ALA A N 1
ATOM 4019 C CA . ALA A 1 522 ? 14.672 -10.969 -29.703 1 82.44 522 ALA A CA 1
ATOM 4020 C C . ALA A 1 522 ? 14.438 -10.492 -28.266 1 82.44 522 ALA A C 1
ATOM 4022 O O . ALA A 1 522 ? 13.344 -10.031 -27.938 1 82.44 522 ALA A O 1
ATOM 4023 N N . PHE A 1 523 ? 15.422 -10.633 -27.469 1 86.06 523 PHE A N 1
ATOM 4024 C CA . PHE A 1 523 ? 15.32 -10.188 -26.078 1 86.06 523 PHE A CA 1
ATOM 4025 C C . PHE A 1 523 ? 15.102 -8.68 -26.016 1 86.06 523 PHE A C 1
ATOM 4027 O O . PHE A 1 523 ? 14.211 -8.211 -25.297 1 86.06 523 PHE A O 1
ATOM 4034 N N . ASP A 1 524 ? 15.898 -7.98 -26.734 1 90.75 524 ASP A N 1
ATOM 4035 C CA . ASP A 1 524 ? 15.812 -6.523 -26.719 1 90.75 524 ASP A CA 1
ATOM 4036 C C . ASP A 1 524 ? 14.484 -6.039 -27.281 1 90.75 524 ASP A C 1
ATOM 4038 O O . ASP A 1 524 ? 13.938 -5.031 -26.828 1 90.75 524 ASP A O 1
ATOM 4042 N N . ALA A 1 525 ? 14.047 -6.727 -28.312 1 89.69 525 ALA A N 1
ATOM 4043 C CA . ALA A 1 525 ? 12.758 -6.379 -28.906 1 89.69 525 ALA A CA 1
ATOM 4044 C C . ALA A 1 525 ? 11.625 -6.539 -27.891 1 89.69 525 ALA A C 1
ATOM 4046 O O . ALA A 1 525 ? 10.781 -5.648 -27.75 1 89.69 525 ALA A O 1
ATOM 4047 N N . PHE A 1 526 ? 11.625 -7.629 -27.203 1 88.81 526 PHE A N 1
ATOM 4048 C CA . PHE A 1 526 ? 10.625 -7.887 -26.172 1 88.81 526 PHE A CA 1
ATOM 4049 C C . PHE A 1 526 ? 10.734 -6.875 -25.047 1 88.81 526 PHE A C 1
ATOM 4051 O O . PHE A 1 526 ? 9.727 -6.328 -24.594 1 88.81 526 PHE A O 1
ATOM 4058 N N . ASN A 1 527 ? 11.938 -6.664 -24.594 1 91.56 527 ASN A N 1
ATOM 4059 C CA . ASN A 1 527 ? 12.18 -5.727 -23.5 1 91.56 527 ASN A CA 1
ATOM 4060 C C . ASN A 1 527 ? 11.742 -4.312 -23.859 1 91.56 527 ASN A C 1
ATOM 4062 O O . ASN A 1 527 ? 11.25 -3.57 -23.016 1 91.56 527 ASN A O 1
ATOM 4066 N N . ALA A 1 528 ? 11.844 -3.977 -25.156 1 91.88 528 ALA A N 1
ATOM 4067 C CA . ALA A 1 528 ? 11.539 -2.629 -25.625 1 91.88 528 ALA A CA 1
ATOM 4068 C C . ALA A 1 528 ? 10.039 -2.361 -25.609 1 91.88 528 ALA A C 1
ATOM 4070 O O . ALA A 1 528 ? 9.609 -1.208 -25.531 1 91.88 528 ALA A O 1
ATOM 4071 N N . VAL A 1 529 ? 9.25 -3.441 -25.656 1 93.06 529 VAL A N 1
ATOM 4072 C CA . VAL A 1 529 ? 7.805 -3.236 -25.719 1 93.06 529 VAL A CA 1
ATOM 4073 C C . VAL A 1 529 ? 7.145 -3.879 -24.5 1 93.06 529 VAL A C 1
ATOM 4075 O O . VAL A 1 529 ? 5.945 -4.156 -24.516 1 93.06 529 VAL A O 1
ATOM 4078 N N . GLN A 1 530 ? 7.93 -4.133 -23.469 1 94.12 530 GLN A N 1
ATOM 4079 C CA . GLN A 1 530 ? 7.473 -4.867 -22.281 1 94.12 530 GLN A CA 1
ATOM 4080 C C . GLN A 1 530 ? 6.277 -4.172 -21.641 1 94.12 530 GLN A C 1
ATOM 4082 O O . GLN A 1 530 ? 5.375 -4.832 -21.125 1 94.12 530 GLN A O 1
ATOM 4087 N N . ASP A 1 531 ? 6.285 -2.859 -21.594 1 95.31 531 ASP A N 1
ATOM 4088 C CA . ASP A 1 531 ? 5.18 -2.117 -21 1 95.31 531 ASP A CA 1
ATOM 4089 C C . ASP A 1 531 ? 3.879 -2.363 -21.766 1 95.31 531 ASP A C 1
ATOM 4091 O O . ASP A 1 531 ? 2.816 -2.52 -21.156 1 95.31 531 ASP A O 1
ATOM 4095 N N . HIS A 1 532 ? 3.939 -2.467 -23.125 1 95.06 532 HIS A N 1
ATOM 4096 C CA . HIS A 1 532 ? 2.771 -2.752 -23.938 1 95.06 532 HIS A CA 1
ATOM 4097 C C . HIS A 1 532 ? 2.309 -4.195 -23.766 1 95.06 532 HIS A C 1
ATOM 4099 O O . HIS A 1 532 ? 1.109 -4.477 -23.797 1 95.06 532 HIS A O 1
ATOM 4105 N N . VAL A 1 533 ? 3.316 -5.047 -23.625 1 94 533 VAL A N 1
ATOM 4106 C CA . VAL A 1 533 ? 3.029 -6.461 -23.422 1 94 533 VAL A CA 1
ATOM 4107 C C . VAL A 1 533 ? 2.217 -6.645 -22.141 1 94 533 VAL A C 1
ATOM 4109 O O . VAL A 1 533 ? 1.184 -7.316 -22.141 1 94 533 VAL A O 1
ATOM 4112 N N . LEU A 1 534 ? 2.633 -6.008 -21.078 1 97 534 LEU A N 1
ATOM 4113 C CA . LEU A 1 534 ? 1.948 -6.121 -19.797 1 97 534 LEU A CA 1
ATOM 4114 C C . LEU A 1 534 ? 0.576 -5.457 -19.859 1 97 534 LEU A C 1
ATOM 4116 O O . LEU A 1 534 ? -0.381 -5.949 -19.25 1 97 534 LEU A O 1
ATOM 4120 N N . HIS A 1 535 ? 0.502 -4.367 -20.578 1 97.56 535 HIS A N 1
ATOM 4121 C CA . HIS A 1 535 ? -0.775 -3.676 -20.719 1 97.56 535 HIS A CA 1
ATOM 4122 C C . HIS A 1 535 ? -1.79 -4.543 -21.453 1 97.56 535 HIS A C 1
ATOM 4124 O O . HIS A 1 535 ? -2.977 -4.539 -21.125 1 97.56 535 HIS A O 1
ATOM 4130 N N . ALA A 1 536 ? -1.324 -5.27 -22.469 1 97 536 ALA A N 1
ATOM 4131 C CA . ALA A 1 536 ? -2.203 -6.176 -23.203 1 97 536 ALA A CA 1
ATOM 4132 C C . ALA A 1 536 ? -2.725 -7.289 -22.312 1 97 536 ALA A C 1
ATOM 4134 O O . ALA A 1 536 ? -3.895 -7.668 -22.391 1 97 536 ALA A O 1
ATOM 4135 N N . ALA A 1 537 ? -1.864 -7.781 -21.484 1 97.38 537 ALA A N 1
ATOM 4136 C CA . ALA A 1 537 ? -2.271 -8.805 -20.531 1 97.38 537 ALA A CA 1
ATOM 4137 C C . ALA A 1 537 ? -3.346 -8.281 -19.578 1 97.38 537 ALA A C 1
ATOM 4139 O O . ALA A 1 537 ? -4.32 -8.977 -19.281 1 97.38 537 ALA A O 1
ATOM 4140 N N . GLN A 1 538 ? -3.152 -7.086 -19.141 1 98.31 538 GLN A N 1
ATOM 4141 C CA . GLN A 1 538 ? -4.125 -6.473 -18.234 1 98.31 538 GLN A CA 1
ATOM 4142 C C . GLN A 1 538 ? -5.484 -6.332 -18.906 1 98.31 538 GLN A C 1
ATOM 4144 O O . GLN A 1 538 ? -6.523 -6.559 -18.297 1 98.31 538 GLN A O 1
ATOM 4149 N N . ALA A 1 539 ? -5.461 -5.918 -20.141 1 98.12 539 ALA A N 1
ATOM 4150 C CA . ALA A 1 539 ? -6.707 -5.773 -20.891 1 98.12 539 ALA A CA 1
ATOM 4151 C C . ALA A 1 539 ? -7.445 -7.105 -20.984 1 98.12 539 ALA A C 1
ATOM 4153 O O . ALA A 1 539 ? -8.672 -7.152 -20.844 1 98.12 539 ALA A O 1
ATOM 4154 N N . HIS A 1 540 ? -6.695 -8.141 -21.203 1 97.44 540 HIS A N 1
ATOM 4155 C CA . HIS A 1 540 ? -7.273 -9.477 -21.281 1 97.44 540 HIS A CA 1
ATOM 4156 C C . HIS A 1 540 ? -7.906 -9.867 -19.938 1 97.44 540 HIS A C 1
ATOM 4158 O O . HIS A 1 540 ? -9.039 -10.359 -19.906 1 97.44 540 HIS A O 1
ATOM 4164 N N . ILE A 1 541 ? -7.23 -9.625 -18.922 1 98.25 541 ILE A N 1
ATOM 4165 C CA . ILE A 1 541 ? -7.703 -9.984 -17.594 1 98.25 541 ILE A CA 1
ATOM 4166 C C . ILE A 1 541 ? -8.977 -9.211 -17.266 1 98.25 541 ILE A C 1
ATOM 4168 O O . ILE A 1 541 ? -9.945 -9.773 -16.75 1 98.25 541 ILE A O 1
ATOM 4172 N N . ASP A 1 542 ? -9.023 -7.93 -17.594 1 98.44 542 ASP A N 1
ATOM 4173 C CA . ASP A 1 542 ? -10.203 -7.098 -17.359 1 98.44 542 ASP A CA 1
ATOM 4174 C C . ASP A 1 542 ? -11.422 -7.656 -18.094 1 98.44 542 ASP A C 1
ATOM 4176 O O . ASP A 1 542 ? -12.523 -7.688 -17.531 1 98.44 542 ASP A O 1
ATOM 4180 N N . ARG A 1 543 ? -11.188 -8.023 -19.312 1 97 543 ARG A N 1
ATOM 4181 C CA . ARG A 1 543 ? -12.281 -8.562 -20.125 1 97 543 ARG A CA 1
ATOM 4182 C C . ARG A 1 543 ? -12.82 -9.859 -19.516 1 97 543 ARG A C 1
ATOM 4184 O O . ARG A 1 543 ? -14.031 -10.039 -19.406 1 97 543 ARG A O 1
ATOM 4191 N N . VAL A 1 544 ? -11.891 -10.734 -19.094 1 96.81 544 VAL A N 1
ATOM 4192 C CA . VAL A 1 544 ? -12.266 -12.008 -18.484 1 96.81 544 VAL A CA 1
ATOM 4193 C C . VAL A 1 544 ? -13.102 -11.75 -17.234 1 96.81 544 VAL A C 1
ATOM 4195 O O . VAL A 1 544 ? -14.109 -12.422 -17 1 96.81 544 VAL A O 1
ATOM 4198 N N . ILE A 1 545 ? -12.766 -10.789 -16.453 1 98.5 545 ILE A N 1
ATOM 4199 C CA . ILE A 1 545 ? -13.453 -10.461 -15.219 1 98.5 545 ILE A CA 1
ATOM 4200 C C . ILE A 1 545 ? -14.852 -9.922 -15.523 1 98.5 545 ILE A C 1
ATOM 4202 O O . ILE A 1 545 ? -15.828 -10.32 -14.883 1 98.5 545 ILE A O 1
ATOM 4206 N N . LEU A 1 546 ? -14.938 -9.047 -16.5 1 98.25 546 LEU A N 1
ATOM 4207 C CA . LEU A 1 546 ? -16.234 -8.484 -16.859 1 98.25 546 LEU A CA 1
ATOM 4208 C C . LEU A 1 546 ? -17.188 -9.57 -17.359 1 98.25 546 LEU A C 1
ATOM 4210 O O . LEU A 1 546 ? -18.359 -9.594 -16.984 1 98.25 546 LEU A O 1
ATOM 4214 N N . GLU A 1 547 ? -16.656 -10.461 -18.188 1 96.62 547 GLU A N 1
ATOM 4215 C CA . GLU A 1 547 ? -17.484 -11.547 -18.719 1 96.62 547 GLU A CA 1
ATOM 4216 C C . GLU A 1 547 ? -18.016 -12.438 -17.594 1 96.62 547 GLU A C 1
ATOM 4218 O O . GLU A 1 547 ? -19.172 -12.852 -17.625 1 96.62 547 GLU A O 1
ATOM 4223 N N . ALA A 1 548 ? -17.156 -12.688 -16.656 1 97.44 548 ALA A N 1
ATOM 4224 C CA . ALA A 1 548 ? -17.578 -13.492 -15.523 1 97.44 548 ALA A CA 1
ATOM 4225 C C . ALA A 1 548 ? -18.672 -12.789 -14.734 1 97.44 548 ALA A C 1
ATOM 4227 O O . ALA A 1 548 ? -19.609 -13.43 -14.234 1 97.44 548 ALA A O 1
ATOM 4228 N N . PHE A 1 549 ? -18.547 -11.484 -14.539 1 98.19 549 PHE A N 1
ATOM 4229 C CA . PHE A 1 549 ? -19.547 -10.711 -13.82 1 98.19 549 PHE A CA 1
ATOM 4230 C C . PHE A 1 549 ? -20.891 -10.781 -14.523 1 98.19 549 PHE A C 1
ATOM 4232 O O . PHE A 1 549 ? -21.922 -10.992 -13.883 1 98.19 549 PHE A O 1
ATOM 4239 N N . VAL A 1 550 ? -20.891 -10.609 -15.797 1 96.62 550 VAL A N 1
ATOM 4240 C CA . VAL A 1 550 ? -22.109 -10.648 -16.594 1 96.62 550 VAL A CA 1
ATOM 4241 C C . VAL A 1 550 ? -22.766 -12.016 -16.469 1 96.62 550 VAL A C 1
ATOM 4243 O O . VAL A 1 550 ? -23.984 -12.117 -16.312 1 96.62 550 VAL A O 1
ATOM 4246 N N . ALA A 1 551 ? -21.938 -13.062 -16.547 1 96 551 ALA A N 1
ATOM 4247 C CA . ALA A 1 551 ? -22.453 -14.406 -16.344 1 96 551 ALA A CA 1
ATOM 4248 C C . ALA A 1 551 ? -23.062 -14.562 -14.953 1 96 551 ALA A C 1
ATOM 4250 O O . ALA A 1 551 ? -24.078 -15.242 -14.789 1 96 551 ALA A O 1
ATOM 4251 N N . GLY A 1 552 ? -22.422 -13.961 -13.961 1 96.44 552 GLY A N 1
ATOM 4252 C CA . GLY A 1 552 ? -22.938 -14 -12.602 1 96.44 552 GLY A CA 1
ATOM 4253 C C . GLY A 1 552 ? -24.281 -13.328 -12.453 1 96.44 552 GLY A C 1
ATOM 4254 O O . GLY A 1 552 ? -25.156 -13.828 -11.734 1 96.44 552 GLY A O 1
ATOM 4255 N N . ILE A 1 553 ? -24.469 -12.203 -13.102 1 96.94 553 ILE A N 1
ATOM 4256 C CA . ILE A 1 553 ? -25.75 -11.5 -13.078 1 96.94 553 ILE A CA 1
ATOM 4257 C C . ILE A 1 553 ? -26.828 -12.383 -13.68 1 96.94 553 ILE A C 1
ATOM 4259 O O . ILE A 1 553 ? -27.922 -12.492 -13.133 1 96.94 553 ILE A O 1
ATOM 4263 N N . ASP A 1 554 ? -26.516 -12.992 -14.781 1 94.5 554 ASP A N 1
ATOM 4264 C CA . ASP A 1 554 ? -27.484 -13.836 -15.484 1 94.5 554 ASP A CA 1
ATOM 4265 C C . ASP A 1 554 ? -27.906 -15.023 -14.625 1 94.5 554 ASP A C 1
ATOM 4267 O O . ASP A 1 554 ? -29.047 -15.469 -14.695 1 94.5 554 ASP A O 1
ATOM 4271 N N . ALA A 1 555 ? -27.016 -15.523 -13.852 1 94.31 555 ALA A N 1
ATOM 4272 C CA . ALA A 1 555 ? -27.266 -16.703 -13.039 1 94.31 555 ALA A CA 1
ATOM 4273 C C . ALA A 1 555 ? -28.016 -16.344 -11.766 1 94.31 555 ALA A C 1
ATOM 4275 O O . ALA A 1 555 ? -28.562 -17.234 -11.086 1 94.31 555 ALA A O 1
ATOM 4276 N N . CYS A 1 556 ? -28.078 -15.07 -11.445 1 95.62 556 CYS A N 1
ATOM 4277 C CA . CYS A 1 556 ? -28.75 -14.641 -10.227 1 95.62 556 CYS A CA 1
ATOM 4278 C C . CYS A 1 556 ? -30.266 -14.719 -10.391 1 95.62 556 CYS A C 1
ATOM 4280 O O . CYS A 1 556 ? -30.828 -14.102 -11.289 1 95.62 556 CYS A O 1
ATOM 4282 N N . GLU A 1 557 ? -31 -15.391 -9.539 1 90.88 557 GLU A N 1
ATOM 4283 C CA . GLU A 1 557 ? -32.406 -15.695 -9.719 1 90.88 557 GLU A CA 1
ATOM 4284 C C . GLU A 1 557 ? -33.312 -14.555 -9.211 1 90.88 557 GLU A C 1
ATOM 4286 O O . GLU A 1 557 ? -34.375 -14.328 -9.742 1 90.88 557 GLU A O 1
ATOM 4291 N N . ASP A 1 558 ? -32.812 -13.82 -8.195 1 96.44 558 ASP A N 1
ATOM 4292 C CA . ASP A 1 558 ? -33.625 -12.758 -7.598 1 96.44 558 ASP A CA 1
ATOM 4293 C C . ASP A 1 558 ? -33.531 -11.469 -8.406 1 96.44 558 ASP A C 1
ATOM 4295 O O . ASP A 1 558 ? -32.406 -11 -8.703 1 96.44 558 ASP A O 1
ATOM 4299 N N . GLU A 1 559 ? -34.688 -10.953 -8.703 1 96.81 559 GLU A N 1
ATOM 4300 C CA . GLU A 1 559 ? -34.719 -9.789 -9.594 1 96.81 559 GLU A CA 1
ATOM 4301 C C . GLU A 1 559 ? -34.094 -8.57 -8.938 1 96.81 559 GLU A C 1
ATOM 4303 O O . GLU A 1 559 ? -33.344 -7.832 -9.586 1 96.81 559 GLU A O 1
ATOM 4308 N N . ALA A 1 560 ? -34.438 -8.359 -7.707 1 97.12 560 ALA A N 1
ATOM 4309 C CA . ALA A 1 560 ? -33.875 -7.203 -7.004 1 97.12 560 ALA A CA 1
ATOM 4310 C C . ALA A 1 560 ? -32.344 -7.297 -6.91 1 97.12 560 ALA A C 1
ATOM 4312 O O . ALA A 1 560 ? -31.656 -6.301 -7.105 1 97.12 560 ALA A O 1
ATOM 4313 N N . ALA A 1 561 ? -31.844 -8.445 -6.59 1 98.06 561 ALA A N 1
ATOM 4314 C CA . ALA A 1 561 ? -30.406 -8.672 -6.52 1 98.06 561 ALA A CA 1
ATOM 4315 C C . ALA A 1 561 ? -29.766 -8.5 -7.891 1 98.06 561 ALA A C 1
ATOM 4317 O O . ALA A 1 561 ? -28.656 -7.945 -8 1 98.06 561 ALA A O 1
ATOM 4318 N N . ARG A 1 562 ? -30.406 -8.953 -8.922 1 97.69 562 ARG A N 1
ATOM 4319 C CA . ARG A 1 562 ? -29.891 -8.844 -10.281 1 97.69 562 ARG A CA 1
ATOM 4320 C C . ARG A 1 562 ? -29.75 -7.379 -10.695 1 97.69 562 ARG A C 1
ATOM 4322 O O . ARG A 1 562 ? -28.75 -6.996 -11.312 1 97.69 562 ARG A O 1
ATOM 4329 N N . GLU A 1 563 ? -30.781 -6.629 -10.383 1 97.75 563 GLU A N 1
ATOM 4330 C CA . GLU A 1 563 ? -30.75 -5.207 -10.711 1 97.75 563 GLU A CA 1
ATOM 4331 C C . GLU A 1 563 ? -29.609 -4.492 -9.984 1 97.75 563 GLU A C 1
ATOM 4333 O O . GLU A 1 563 ? -28.922 -3.652 -10.562 1 97.75 563 GLU A O 1
ATOM 4338 N N . LEU A 1 564 ? -29.469 -4.812 -8.711 1 98.56 564 LEU A N 1
ATOM 4339 C CA . LEU A 1 564 ? -28.391 -4.219 -7.934 1 98.56 564 LEU A CA 1
ATOM 4340 C C . LEU A 1 564 ? -27.031 -4.641 -8.477 1 98.56 564 LEU A C 1
ATOM 4342 O O . LEU A 1 564 ? -26.125 -3.818 -8.602 1 98.56 564 LEU A O 1
ATOM 4346 N N . LEU A 1 565 ? -26.875 -5.91 -8.812 1 98.75 565 LEU A N 1
ATOM 4347 C CA . LEU A 1 565 ? -25.641 -6.402 -9.406 1 98.75 565 LEU A CA 1
ATOM 4348 C C . LEU A 1 565 ? -25.344 -5.684 -10.719 1 98.75 565 LEU A C 1
ATOM 4350 O O . LEU A 1 565 ? -24.188 -5.43 -11.047 1 98.75 565 LEU A O 1
ATOM 4354 N N . ALA A 1 566 ? -26.375 -5.398 -11.477 1 98.38 566 ALA A N 1
ATOM 4355 C CA . ALA A 1 566 ? -26.188 -4.688 -12.742 1 98.38 566 ALA A CA 1
ATOM 4356 C C . ALA A 1 566 ? -25.594 -3.305 -12.508 1 98.38 566 ALA A C 1
ATOM 4358 O O . ALA A 1 566 ? -24.703 -2.877 -13.25 1 98.38 566 ALA A O 1
ATOM 4359 N N . ASP A 1 567 ? -26.109 -2.607 -11.492 1 98.5 567 ASP A N 1
ATOM 4360 C CA . ASP A 1 567 ? -25.562 -1.301 -11.141 1 98.5 567 ASP A CA 1
ATOM 4361 C C . ASP A 1 567 ? -24.109 -1.419 -10.68 1 98.5 567 ASP A C 1
ATOM 4363 O O . ASP A 1 567 ? -23.281 -0.578 -11.016 1 98.5 567 ASP A O 1
ATOM 4367 N N . VAL A 1 568 ? -23.828 -2.447 -9.875 1 98.88 568 VAL A N 1
ATOM 4368 C CA . VAL A 1 568 ? -22.469 -2.691 -9.383 1 98.88 568 VAL A CA 1
ATOM 4369 C C . VAL A 1 568 ? -21.547 -3 -10.555 1 98.88 568 VAL A C 1
ATOM 4371 O O . VAL A 1 568 ? -20.406 -2.537 -10.586 1 98.88 568 VAL A O 1
ATOM 4374 N N . CYS A 1 569 ? -22 -3.766 -11.516 1 98.81 569 CYS A N 1
ATOM 4375 C CA . CYS A 1 569 ? -21.219 -4.113 -12.703 1 98.81 569 CYS A CA 1
ATOM 4376 C C . CYS A 1 569 ? -20.922 -2.875 -13.539 1 98.81 569 CYS A C 1
ATOM 4378 O O . CYS A 1 569 ? -19.812 -2.746 -14.078 1 98.81 569 CYS A O 1
ATOM 4380 N N . ASP A 1 570 ? -21.938 -1.949 -13.641 1 98.44 570 ASP A N 1
ATOM 4381 C CA . ASP A 1 570 ? -21.688 -0.676 -14.312 1 98.44 570 ASP A CA 1
ATOM 4382 C C . ASP A 1 570 ? -20.531 0.069 -13.672 1 98.44 570 ASP A C 1
ATOM 4384 O O . ASP A 1 570 ? -19.656 0.588 -14.375 1 98.44 570 ASP A O 1
ATOM 4388 N N . LEU A 1 571 ? -20.578 0.135 -12.367 1 98.81 571 LEU A N 1
ATOM 4389 C CA . LEU A 1 571 ? -19.516 0.854 -11.656 1 98.81 571 LEU A CA 1
ATOM 4390 C C . LEU A 1 571 ? -18.156 0.206 -11.891 1 98.81 571 LEU A C 1
ATOM 4392 O O . LEU A 1 571 ? -17.172 0.902 -12.086 1 98.81 571 LEU A O 1
ATOM 4396 N N . TYR A 1 572 ? -18.094 -1.144 -11.867 1 98.81 572 TYR A N 1
ATOM 4397 C CA . TYR A 1 572 ? -16.859 -1.838 -12.164 1 98.81 572 TYR A CA 1
ATOM 4398 C C . TYR A 1 572 ? -16.359 -1.488 -13.562 1 98.81 572 TYR A C 1
ATOM 4400 O O . TYR A 1 572 ? -15.211 -1.071 -13.734 1 98.81 572 TYR A O 1
ATOM 4408 N N . ALA A 1 573 ? -17.219 -1.672 -14.555 1 98.69 573 ALA A N 1
ATOM 4409 C CA . ALA A 1 573 ? -16.844 -1.455 -15.945 1 98.69 573 ALA A CA 1
ATOM 4410 C C . ALA A 1 573 ? -16.359 -0.025 -16.156 1 98.69 573 ALA A C 1
ATOM 4412 O O . ALA A 1 573 ? -15.305 0.194 -16.781 1 98.69 573 ALA A O 1
ATOM 4413 N N . LEU A 1 574 ? -17.125 0.932 -15.648 1 98.56 574 LEU A N 1
ATOM 4414 C CA . LEU A 1 574 ? -16.75 2.334 -15.812 1 98.56 574 LEU A CA 1
ATOM 4415 C C . LEU A 1 574 ? -15.43 2.639 -15.117 1 98.56 574 LEU A C 1
ATOM 4417 O O . LEU A 1 574 ? -14.633 3.443 -15.609 1 98.56 574 LEU A O 1
ATOM 4421 N N . SER A 1 575 ? -15.211 2.004 -13.961 1 98.62 575 SER A N 1
ATOM 4422 C CA . SER A 1 575 ? -13.961 2.227 -13.242 1 98.62 575 SER A CA 1
ATOM 4423 C C . SER A 1 575 ? -12.773 1.698 -14.039 1 98.62 575 SER A C 1
ATOM 4425 O O . SER A 1 575 ? -11.703 2.311 -14.039 1 98.62 575 SER A O 1
ATOM 4427 N N . VAL A 1 576 ? -12.914 0.555 -14.672 1 98.56 576 VAL A N 1
ATOM 4428 C CA . VAL A 1 576 ? -11.852 -0.003 -15.508 1 98.56 576 VAL A CA 1
ATOM 4429 C C . VAL A 1 576 ? -11.602 0.914 -16.703 1 98.56 576 VAL A C 1
ATOM 4431 O O . VAL A 1 576 ? -10.453 1.162 -17.062 1 98.56 576 VAL A O 1
ATOM 4434 N N . ILE A 1 577 ? -12.664 1.416 -17.297 1 98.25 577 ILE A N 1
ATOM 4435 C CA . ILE A 1 577 ? -12.547 2.32 -18.438 1 98.25 577 ILE A CA 1
ATOM 4436 C C . ILE A 1 577 ? -11.859 3.611 -18 1 98.25 577 ILE A C 1
ATOM 4438 O O . ILE A 1 577 ? -11.008 4.141 -18.719 1 98.25 577 ILE A O 1
ATOM 4442 N N . GLU A 1 578 ? -12.219 4.113 -16.812 1 98.06 578 GLU A N 1
ATOM 4443 C CA . GLU A 1 578 ? -11.594 5.328 -16.312 1 98.06 578 GLU A CA 1
ATOM 4444 C C . GLU A 1 578 ? -10.102 5.121 -16.078 1 98.06 578 GLU A C 1
ATOM 4446 O O . GLU A 1 578 ? -9.297 6.02 -16.344 1 98.06 578 GLU A O 1
ATOM 4451 N N . GLU A 1 579 ? -9.734 3.998 -15.641 1 97.25 579 GLU A N 1
ATOM 4452 C CA . GLU A 1 579 ? -8.336 3.699 -15.352 1 97.25 579 GLU A CA 1
ATOM 4453 C C . GLU A 1 579 ? -7.492 3.738 -16.625 1 97.25 579 GLU A C 1
ATOM 4455 O O . GLU A 1 579 ? -6.297 4.043 -16.578 1 97.25 579 GLU A O 1
ATOM 4460 N N . ASP A 1 580 ? -8.023 3.428 -17.719 1 97.44 580 ASP A N 1
ATOM 4461 C CA . ASP A 1 580 ? -7.309 3.42 -18.984 1 97.44 580 ASP A CA 1
ATOM 4462 C C . ASP A 1 580 ? -7.906 4.434 -19.969 1 97.44 580 ASP A C 1
ATOM 4464 O O . ASP A 1 580 ? -7.914 4.211 -21.172 1 97.44 580 ASP A O 1
ATOM 4468 N N . LYS A 1 581 ? -8.531 5.43 -19.469 1 96.56 581 LYS A N 1
ATOM 4469 C CA . LYS A 1 581 ? -9.297 6.41 -20.234 1 96.56 581 LYS A CA 1
ATOM 4470 C C . LYS A 1 581 ? -8.438 7.055 -21.312 1 96.56 581 LYS A C 1
ATOM 4472 O O . LYS A 1 581 ? -8.906 7.273 -22.438 1 96.56 581 LYS A O 1
ATOM 4477 N N . ALA A 1 582 ? -7.125 7.336 -20.969 1 97.12 582 ALA A N 1
ATOM 4478 C CA . ALA A 1 582 ? -6.223 7.938 -21.953 1 97.12 582 ALA A CA 1
ATOM 4479 C C . ALA A 1 582 ? -6.035 7.023 -23.156 1 97.12 582 ALA A C 1
ATOM 4481 O O . ALA A 1 582 ? -6.031 7.488 -24.297 1 97.12 582 ALA A O 1
ATOM 4482 N N . TRP A 1 583 ? -5.883 5.758 -22.859 1 96.81 583 TRP A N 1
ATOM 4483 C CA . TRP A 1 583 ? -5.699 4.805 -23.953 1 96.81 583 TRP A CA 1
ATOM 4484 C C . TRP A 1 583 ? -6.906 4.797 -24.891 1 96.81 583 TRP A C 1
ATOM 4486 O O . TRP A 1 583 ? -6.758 4.801 -26.109 1 96.81 583 TRP A O 1
ATOM 4496 N N . PHE A 1 584 ? -8.117 4.773 -24.312 1 97 584 PHE A N 1
ATOM 4497 C CA . PHE A 1 584 ? -9.344 4.727 -25.109 1 97 584 PHE A CA 1
ATOM 4498 C C . PHE A 1 584 ? -9.453 5.957 -26 1 97 584 PHE A C 1
ATOM 4500 O O . PHE A 1 584 ? -9.883 5.855 -27.156 1 97 584 PHE A O 1
ATOM 4507 N N . ILE A 1 585 ? -9.008 7.121 -25.484 1 94.94 585 ILE A N 1
ATOM 4508 C CA . ILE A 1 585 ? -9.078 8.352 -26.266 1 94.94 585 ILE A CA 1
ATOM 4509 C C . ILE A 1 585 ? -8 8.336 -27.344 1 94.94 585 ILE A C 1
ATOM 4511 O O . ILE A 1 585 ? -8.273 8.648 -28.516 1 94.94 585 ILE A O 1
ATOM 4515 N N . GLU A 1 586 ? -6.777 7.879 -26.984 1 93.75 586 GLU A N 1
ATOM 4516 C CA . GLU A 1 586 ? -5.625 7.844 -27.891 1 93.75 586 GLU A CA 1
ATOM 4517 C C . GLU A 1 586 ? -5.914 7 -29.125 1 93.75 586 GLU A C 1
ATOM 4519 O O . GLU A 1 586 ? -5.422 7.297 -30.219 1 93.75 586 GLU A O 1
ATOM 4524 N N . HIS A 1 587 ? -6.719 6.059 -28.891 1 92.94 587 HIS A N 1
ATOM 4525 C CA . HIS A 1 587 ? -6.934 5.105 -29.984 1 92.94 587 HIS A CA 1
ATOM 4526 C C . HIS A 1 587 ? -8.336 5.23 -30.562 1 92.94 587 HIS A C 1
ATOM 4528 O O . HIS A 1 587 ? -8.805 4.34 -31.266 1 92.94 587 HIS A O 1
ATOM 4534 N N . ARG A 1 588 ? -9.102 6.188 -30.109 1 90.94 588 ARG A N 1
ATOM 4535 C CA . ARG A 1 588 ? -10.359 6.637 -30.719 1 90.94 588 ARG A CA 1
ATOM 4536 C C . ARG A 1 588 ? -11.492 5.668 -30.406 1 90.94 588 ARG A C 1
ATOM 4538 O O . ARG A 1 588 ? -12.414 5.5 -31.203 1 90.94 588 ARG A O 1
ATOM 4545 N N . PHE A 1 589 ? -11.328 4.996 -29.312 1 92.69 589 PHE A N 1
ATOM 4546 C CA . PHE A 1 589 ? -12.422 4.145 -28.859 1 92.69 589 PHE A CA 1
ATOM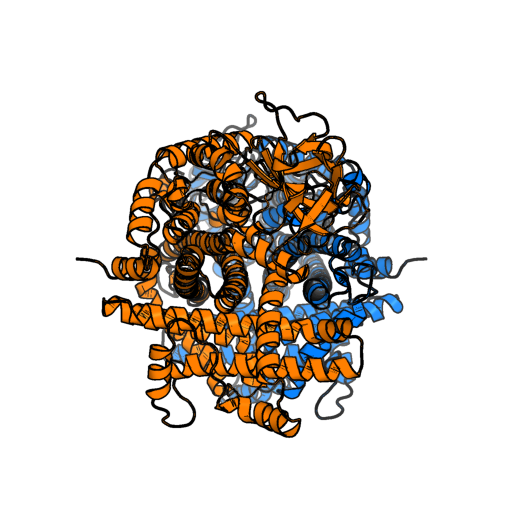 4547 C C . PHE A 1 589 ? -13.344 4.918 -27.922 1 92.69 589 PHE A C 1
ATOM 4549 O O . PHE A 1 589 ? -14.422 4.438 -27.578 1 92.69 589 PHE A O 1
ATOM 4556 N N . LEU A 1 590 ? -12.922 6.07 -27.531 1 93.25 590 LEU A N 1
ATOM 4557 C CA . LEU A 1 590 ? -13.695 6.984 -26.688 1 93.25 590 LEU A CA 1
ATOM 4558 C C . LEU A 1 590 ? -13.469 8.43 -27.109 1 93.25 590 LEU A C 1
ATOM 4560 O O . LEU A 1 590 ? -12.32 8.883 -27.188 1 93.25 590 LEU A O 1
ATOM 4564 N N . SER A 1 591 ? -14.539 9.125 -27.469 1 91.94 591 SER A N 1
ATOM 4565 C CA . SER A 1 591 ? -14.398 10.562 -27.719 1 91.94 591 SER A CA 1
ATOM 4566 C C . SER A 1 591 ? -14.117 11.32 -26.422 1 91.94 591 SER A C 1
ATOM 4568 O O . SER A 1 591 ? -14.336 10.797 -25.328 1 91.94 591 SER A O 1
ATOM 4570 N N . THR A 1 592 ? -13.656 12.516 -26.531 1 88.81 592 THR A N 1
ATOM 4571 C CA . THR A 1 592 ? -13.367 13.32 -25.344 1 88.81 592 THR A CA 1
ATOM 4572 C C . THR A 1 592 ? -14.641 13.594 -24.547 1 88.81 592 THR A C 1
ATOM 4574 O O . THR A 1 592 ? -14.625 13.617 -23.328 1 88.81 592 THR A O 1
ATOM 4577 N N . GLU A 1 593 ? -15.75 13.758 -25.25 1 89.31 593 GLU A N 1
ATOM 4578 C CA . GLU A 1 593 ? -17.031 13.992 -24.578 1 89.31 593 GLU A CA 1
ATOM 4579 C C . GLU A 1 593 ? -17.484 12.758 -23.812 1 89.31 593 GLU A C 1
ATOM 4581 O O . GLU A 1 593 ? -17.953 12.859 -22.672 1 89.31 593 GLU A O 1
ATOM 4586 N N . ARG A 1 594 ? -17.328 11.672 -24.422 1 92.69 594 ARG A N 1
ATOM 4587 C CA . ARG A 1 594 ? -17.719 10.43 -23.781 1 92.69 594 ARG A CA 1
ATOM 4588 C C . ARG A 1 594 ? -16.781 10.109 -22.609 1 92.69 594 ARG A C 1
ATOM 4590 O O . ARG A 1 594 ? -17.203 9.539 -21.609 1 92.69 594 ARG A O 1
ATOM 4597 N N . ALA A 1 595 ? -15.516 10.492 -22.844 1 94.12 595 ALA A N 1
ATOM 4598 C CA . ALA A 1 595 ? -14.562 10.297 -21.766 1 94.12 595 ALA A CA 1
ATOM 4599 C C . ALA A 1 595 ? -14.977 11.062 -20.516 1 94.12 595 ALA A C 1
ATOM 4601 O O . ALA A 1 595 ? -14.875 10.539 -19.391 1 94.12 595 ALA A O 1
ATOM 4602 N N . LYS A 1 596 ? -15.453 12.258 -20.625 1 92.56 596 LYS A N 1
ATOM 4603 C CA . LYS A 1 596 ? -15.961 13.039 -19.484 1 92.56 596 LYS A CA 1
ATOM 4604 C C . LYS A 1 596 ? -17.219 12.398 -18.906 1 92.56 596 LYS A C 1
ATOM 4606 O O . LYS A 1 596 ? -17.422 12.43 -17.688 1 92.56 596 LYS A O 1
ATOM 4611 N N . ALA A 1 597 ? -18 11.797 -19.766 1 95.06 597 ALA A N 1
ATOM 4612 C CA . ALA A 1 597 ? -19.219 11.133 -19.328 1 95.06 597 ALA A CA 1
ATOM 4613 C C . ALA A 1 597 ? -18.906 9.906 -18.469 1 95.06 597 ALA A C 1
ATOM 4615 O O . ALA A 1 597 ? -19.703 9.531 -17.609 1 95.06 597 ALA A O 1
ATOM 4616 N N . VAL A 1 598 ? -17.734 9.266 -18.672 1 97 598 VAL A N 1
ATOM 4617 C CA . VAL A 1 598 ? -17.312 8.133 -17.844 1 97 598 VAL A CA 1
ATOM 4618 C C . VAL A 1 598 ? -17.203 8.57 -16.391 1 97 598 VAL A C 1
ATOM 4620 O O . VAL A 1 598 ? -17.719 7.91 -15.484 1 97 598 VAL A O 1
ATOM 4623 N N . THR A 1 599 ? -16.531 9.719 -16.141 1 95.75 599 THR A N 1
ATOM 4624 C CA . THR A 1 599 ? -16.359 10.234 -14.789 1 95.75 599 THR A CA 1
ATOM 4625 C C . THR A 1 599 ? -17.703 10.578 -14.164 1 95.75 599 THR A C 1
ATOM 4627 O O . THR A 1 599 ? -17.969 10.242 -13.008 1 95.75 599 THR A O 1
ATOM 4630 N N . ARG A 1 600 ? -18.562 11.211 -14.945 1 95.44 600 ARG A N 1
ATOM 4631 C CA . ARG A 1 600 ? -19.906 11.531 -14.461 1 95.44 600 ARG A CA 1
ATOM 4632 C C . ARG A 1 600 ? -20.688 10.266 -14.141 1 95.44 600 ARG A C 1
ATOM 4634 O O . ARG A 1 600 ? -21.438 10.227 -13.164 1 95.44 600 ARG A O 1
ATOM 4641 N N . GLY A 1 601 ? -20.516 9.273 -15.039 1 97.25 601 GLY A N 1
ATOM 4642 C CA . GLY A 1 601 ? -21.203 8.008 -14.828 1 97.25 601 GLY A CA 1
ATOM 4643 C C . GLY A 1 601 ? -20.781 7.309 -13.555 1 97.25 601 GLY A C 1
ATOM 4644 O O . GLY A 1 601 ? -21.609 6.723 -12.852 1 97.25 601 GLY A O 1
ATOM 4645 N N . ILE A 1 602 ? -19.516 7.363 -13.219 1 98.31 602 ILE A N 1
ATOM 4646 C CA . ILE A 1 602 ? -19 6.773 -11.984 1 98.31 602 ILE A CA 1
ATOM 4647 C C . ILE A 1 602 ? -19.594 7.5 -10.781 1 98.31 602 ILE A C 1
ATOM 4649 O O . ILE A 1 602 ? -20.047 6.863 -9.828 1 98.31 602 ILE A O 1
ATOM 4653 N N . ASN A 1 603 ? -19.609 8.867 -10.82 1 97.44 603 ASN A N 1
ATOM 4654 C CA . ASN A 1 603 ? -20.203 9.641 -9.727 1 97.44 603 ASN A CA 1
ATOM 4655 C C . ASN A 1 603 ? -21.688 9.328 -9.562 1 97.44 603 ASN A C 1
ATOM 4657 O O . ASN A 1 603 ? -22.188 9.227 -8.438 1 97.44 603 ASN A O 1
ATOM 4661 N N . GLU A 1 604 ? -22.328 9.188 -10.703 1 96.75 604 GLU A N 1
ATOM 4662 C CA . GLU A 1 604 ? -23.75 8.852 -10.672 1 96.75 604 GLU A CA 1
ATOM 4663 C C . GLU A 1 604 ? -23.984 7.48 -10.039 1 96.75 604 GLU A C 1
ATOM 4665 O O . GLU A 1 604 ? -24.891 7.312 -9.219 1 96.75 604 GLU A O 1
ATOM 4670 N N . ARG A 1 605 ? -23.188 6.496 -10.414 1 97.94 605 ARG A N 1
ATOM 4671 C CA . ARG A 1 605 ? -23.344 5.16 -9.852 1 97.94 605 ARG A CA 1
ATOM 4672 C C . ARG A 1 605 ? -22.969 5.145 -8.375 1 97.94 605 ARG A C 1
ATOM 4674 O O . ARG A 1 605 ? -23.562 4.398 -7.59 1 97.94 605 ARG A O 1
ATOM 4681 N N . CYS A 1 606 ? -22 5.941 -7.992 1 98.31 606 CYS A N 1
ATOM 4682 C CA . CYS A 1 606 ? -21.688 6.062 -6.574 1 98.31 606 CYS A CA 1
ATOM 4683 C C . CYS A 1 606 ? -22.891 6.574 -5.793 1 98.31 606 CYS A C 1
ATOM 4685 O O . CYS A 1 606 ? -23.219 6.027 -4.742 1 98.31 606 CYS A O 1
ATOM 4687 N N . ARG A 1 607 ? -23.547 7.566 -6.316 1 96.38 607 ARG A N 1
ATOM 4688 C CA . ARG A 1 607 ? -24.734 8.117 -5.668 1 96.38 607 ARG A CA 1
ATOM 4689 C C . ARG A 1 607 ? -25.859 7.09 -5.613 1 96.38 607 ARG A C 1
ATOM 4691 O O . ARG A 1 607 ? -26.531 6.953 -4.59 1 96.38 607 ARG A O 1
ATOM 4698 N N . THR A 1 608 ? -25.969 6.363 -6.734 1 97.38 608 THR A N 1
ATOM 4699 C CA . THR A 1 608 ? -27.031 5.379 -6.844 1 97.38 608 THR A CA 1
ATOM 4700 C C . THR A 1 608 ? -26.812 4.215 -5.883 1 97.38 608 THR A C 1
ATOM 4702 O O . THR A 1 608 ? -27.766 3.658 -5.336 1 97.38 608 THR A O 1
ATOM 4705 N N . LEU A 1 609 ? -25.578 3.904 -5.605 1 98.69 609 LEU A N 1
ATOM 4706 C CA . LEU A 1 609 ? -25.25 2.719 -4.824 1 98.69 609 LEU A CA 1
ATOM 4707 C C . LEU A 1 609 ? -25.078 3.072 -3.35 1 98.69 609 LEU A C 1
ATOM 4709 O O . LEU A 1 609 ? -25.078 2.189 -2.49 1 98.69 609 LEU A O 1
ATOM 4713 N N . ARG A 1 610 ? -24.953 4.363 -3.016 1 98.44 610 ARG A N 1
ATOM 4714 C CA . ARG A 1 610 ? -24.734 4.809 -1.644 1 98.44 610 ARG A CA 1
ATOM 4715 C C . ARG A 1 610 ? -25.781 4.23 -0.702 1 98.44 610 ARG A C 1
ATOM 4717 O O . ARG A 1 610 ? -25.438 3.65 0.332 1 98.44 610 ARG A O 1
ATOM 4724 N N . PRO A 1 611 ? -27.109 4.238 -1.069 1 98.38 611 PRO A N 1
ATOM 4725 C CA . PRO A 1 611 ? -28.109 3.703 -0.148 1 98.38 611 PRO A CA 1
ATOM 4726 C C . PRO A 1 611 ? -28.016 2.189 0.023 1 98.38 611 PRO A C 1
ATOM 4728 O O . PRO A 1 611 ? -28.594 1.627 0.954 1 98.38 611 PRO A O 1
ATOM 4731 N N . HIS A 1 612 ? -27.266 1.543 -0.853 1 98.75 612 HIS A N 1
ATOM 4732 C CA . HIS A 1 612 ? -27.172 0.087 -0.838 1 98.75 612 HIS A CA 1
ATOM 4733 C C . HIS A 1 612 ? -25.844 -0.38 -0.28 1 98.75 612 HIS A C 1
ATOM 4735 O O . HIS A 1 612 ? -25.531 -1.573 -0.316 1 98.75 612 HIS A O 1
ATOM 4741 N N . ALA A 1 613 ? -25.047 0.529 0.235 1 98.75 613 ALA A N 1
ATOM 4742 C CA . ALA A 1 613 ? -23.688 0.196 0.677 1 98.75 613 ALA A CA 1
ATOM 4743 C C . ALA A 1 613 ? -23.719 -0.936 1.7 1 98.75 613 ALA A C 1
ATOM 4745 O O . ALA A 1 613 ? -22.938 -1.892 1.593 1 98.75 613 ALA A O 1
ATOM 4746 N N . GLU A 1 614 ? -24.594 -0.875 2.658 1 98.62 614 GLU A N 1
ATOM 4747 C CA . GLU A 1 614 ? -24.688 -1.915 3.68 1 98.62 614 GLU A CA 1
ATOM 4748 C C . GLU A 1 614 ? -25.125 -3.248 3.076 1 98.62 614 GLU A C 1
ATOM 4750 O O . GLU A 1 614 ? -24.578 -4.297 3.424 1 98.62 614 GLU A O 1
ATOM 4755 N N . THR A 1 615 ? -26.094 -3.184 2.182 1 98.75 615 THR A N 1
ATOM 4756 C CA . THR A 1 615 ? -26.578 -4.387 1.51 1 98.75 615 THR A CA 1
ATOM 4757 C C . THR A 1 615 ? -25.438 -5.059 0.74 1 98.75 615 THR A C 1
ATOM 4759 O O . THR A 1 615 ? -25.312 -6.285 0.766 1 98.75 615 THR A O 1
ATOM 4762 N N . LEU A 1 616 ? -24.625 -4.262 0.062 1 98.88 616 LEU A N 1
ATOM 4763 C CA . LEU A 1 616 ? -23.531 -4.781 -0.754 1 98.88 616 LEU A CA 1
ATOM 4764 C C . LEU A 1 616 ? -22.484 -5.477 0.113 1 98.88 616 LEU A C 1
ATOM 4766 O O . LEU A 1 616 ? -22.016 -6.562 -0.229 1 98.88 616 LEU A O 1
ATOM 4770 N N . ILE A 1 617 ? -22.125 -4.91 1.279 1 98.75 617 ILE A N 1
ATOM 4771 C CA . ILE A 1 617 ? -21.078 -5.535 2.092 1 98.75 617 ILE A CA 1
ATOM 4772 C C . ILE A 1 617 ? -21.672 -6.707 2.871 1 98.75 617 ILE A C 1
ATOM 4774 O O . ILE A 1 617 ? -20.984 -7.691 3.143 1 98.75 617 ILE A O 1
ATOM 4778 N N . ASP A 1 618 ? -22.969 -6.648 3.197 1 98.5 618 ASP A N 1
ATOM 4779 C CA . ASP A 1 618 ? -23.625 -7.832 3.748 1 98.5 618 ASP A CA 1
ATOM 4780 C C . ASP A 1 618 ? -23.578 -8.992 2.76 1 98.5 618 ASP A C 1
ATOM 4782 O O . ASP A 1 618 ? -23.531 -10.156 3.164 1 98.5 618 ASP A O 1
ATOM 4786 N N . GLY A 1 619 ? -23.609 -8.633 1.506 1 98.5 619 GLY A N 1
ATOM 4787 C CA . GLY A 1 619 ? -23.547 -9.633 0.454 1 98.5 619 GLY A CA 1
ATOM 4788 C C . GLY A 1 619 ? -22.234 -10.406 0.446 1 98.5 619 GLY A C 1
ATOM 4789 O O . GLY A 1 619 ? -22.156 -11.5 -0.115 1 98.5 619 GLY A O 1
ATOM 4790 N N . PHE A 1 620 ? -21.172 -9.828 1.052 1 98.38 620 PHE A N 1
ATOM 4791 C CA . PHE A 1 620 ? -19.906 -10.531 1.149 1 98.38 620 PHE A CA 1
ATOM 4792 C C . PHE A 1 620 ? -20.031 -11.758 2.049 1 98.38 620 PHE A C 1
ATOM 4794 O O . PHE A 1 620 ? -19.219 -12.68 1.963 1 98.38 620 PHE A O 1
ATOM 4801 N N . GLY A 1 621 ? -21.016 -11.734 2.949 1 97.44 621 GLY A N 1
ATOM 4802 C CA . GLY A 1 621 ? -21.297 -12.891 3.783 1 97.44 621 GLY A CA 1
ATOM 4803 C C . GLY A 1 621 ? -20.234 -13.148 4.836 1 97.44 621 GLY A C 1
ATOM 4804 O O . GLY A 1 621 ? -19.938 -14.297 5.164 1 97.44 621 GLY A O 1
ATOM 4805 N N . ILE A 1 622 ? -19.594 -12.156 5.375 1 97.94 622 ILE A N 1
ATOM 4806 C CA . ILE A 1 622 ? -18.594 -12.312 6.422 1 97.94 622 ILE A CA 1
ATOM 4807 C C . ILE A 1 622 ? -19.281 -12.383 7.785 1 97.94 622 ILE A C 1
ATOM 4809 O O . ILE A 1 622 ? -19.984 -11.453 8.18 1 97.94 622 ILE A O 1
ATOM 4813 N N . PRO A 1 623 ? -19.062 -13.469 8.492 1 96.94 623 PRO A N 1
ATOM 4814 C CA . PRO A 1 623 ? -19.672 -13.531 9.828 1 96.94 623 PRO A CA 1
ATOM 4815 C C . PRO A 1 623 ? -19.234 -12.383 10.727 1 96.94 623 PRO A C 1
ATOM 4817 O O . PRO A 1 623 ? -18.062 -11.969 10.688 1 96.94 623 PRO A O 1
ATOM 4820 N N . GLU A 1 624 ? -20.125 -11.891 11.5 1 93.75 624 GLU A N 1
ATOM 4821 C CA . GLU A 1 624 ? -19.906 -10.719 12.336 1 93.75 624 GLU A CA 1
ATOM 4822 C C . GLU A 1 624 ? -18.672 -10.906 13.227 1 93.75 624 GLU A C 1
ATOM 4824 O O . GLU A 1 624 ? -17.875 -9.977 13.398 1 93.75 624 GLU A O 1
ATOM 4829 N N . GLN A 1 625 ? -18.5 -12.094 13.742 1 93 625 GLN A N 1
ATOM 4830 C CA . GLN A 1 625 ? -17.391 -12.359 14.648 1 93 625 GLN A CA 1
ATOM 4831 C C . GLN A 1 625 ? -16.062 -12.242 13.93 1 93 625 GLN A C 1
ATOM 4833 O O . GLN A 1 625 ? -15.039 -11.906 14.539 1 93 625 GLN A O 1
ATOM 4838 N N . LEU A 1 626 ? -16.047 -12.492 12.648 1 95.56 626 LEU A N 1
ATOM 4839 C CA . LEU A 1 626 ? -14.82 -12.516 11.875 1 95.56 626 LEU A CA 1
ATOM 4840 C C . LEU A 1 626 ? -14.484 -11.125 11.344 1 95.56 626 LEU A C 1
ATOM 4842 O O . LEU A 1 626 ? -13.344 -10.867 10.93 1 95.56 626 LEU A O 1
ATOM 4846 N N . ARG A 1 627 ? -15.43 -10.188 11.367 1 92.12 627 ARG A N 1
ATOM 4847 C CA . ARG A 1 627 ? -15.156 -8.82 10.945 1 92.12 627 ARG A CA 1
ATOM 4848 C C . ARG A 1 627 ? -15.188 -7.855 12.125 1 92.12 627 ARG A C 1
ATOM 4850 O O . ARG A 1 627 ? -15.383 -6.652 11.953 1 92.12 627 ARG A O 1
ATOM 4857 N N . TYR A 1 628 ? -15.062 -8.375 13.305 1 91.75 628 TYR A N 1
ATOM 4858 C CA . TYR A 1 628 ? -15.102 -7.535 14.5 1 91.75 628 TYR A CA 1
ATOM 4859 C C . TYR A 1 628 ? -13.969 -6.516 14.484 1 91.75 628 TYR A C 1
ATOM 4861 O O . TYR A 1 628 ? -12.812 -6.863 14.219 1 91.75 628 TYR A O 1
ATOM 4869 N N . ALA A 1 629 ? -14.266 -5.34 14.688 1 93.88 629 ALA A N 1
ATOM 4870 C CA . ALA A 1 629 ? -13.367 -4.207 14.883 1 93.88 629 ALA A CA 1
ATOM 4871 C C . ALA A 1 629 ? -13.812 -3.354 16.062 1 93.88 629 ALA A C 1
ATOM 4873 O O . ALA A 1 629 ? -14.984 -2.973 16.156 1 93.88 629 ALA A O 1
ATOM 4874 N N . ALA A 1 630 ? -12.867 -3.02 16.906 1 93.38 630 ALA A N 1
ATOM 4875 C CA . ALA A 1 630 ? -13.203 -2.309 18.141 1 93.38 630 ALA A CA 1
ATOM 4876 C C . ALA A 1 630 ? -13.914 -0.993 17.844 1 93.38 630 ALA A C 1
ATOM 4878 O O . ALA A 1 630 ? -14.82 -0.588 18.562 1 93.38 630 ALA A O 1
ATOM 4879 N N . MET A 1 631 ? -13.586 -0.367 16.781 1 94 631 MET A N 1
ATOM 4880 C CA . MET A 1 631 ? -14.109 0.956 16.469 1 94 631 MET A CA 1
ATOM 4881 C C . MET A 1 631 ? -15.586 0.872 16.078 1 94 631 MET A C 1
ATOM 4883 O O . MET A 1 631 ? -16.281 1.889 16.047 1 94 631 MET A O 1
ATOM 4887 N N . LEU A 1 632 ? -16.031 -0.36 15.742 1 94 632 LEU A N 1
ATOM 4888 C CA . LEU A 1 632 ? -17.422 -0.55 15.336 1 94 632 LEU A CA 1
ATOM 4889 C C . LEU A 1 632 ? -18.266 -1.004 16.516 1 94 632 LEU A C 1
ATOM 4891 O O . LEU A 1 632 ? -19.484 -1.156 16.375 1 94 632 LEU A O 1
ATOM 4895 N N . ASP A 1 633 ? -17.641 -1.229 17.656 1 89.5 633 ASP A N 1
ATOM 4896 C CA . ASP A 1 633 ? -18.344 -1.711 18.844 1 89.5 633 ASP A CA 1
ATOM 4897 C C . ASP A 1 633 ? -18.734 -0.552 19.75 1 89.5 633 ASP A C 1
ATOM 4899 O O . ASP A 1 633 ? -17.875 0.077 20.375 1 89.5 633 ASP A O 1
ATOM 4903 N N . PRO A 1 634 ? -19.953 -0.267 19.891 1 82.81 634 PRO A N 1
ATOM 4904 C CA . PRO A 1 634 ? -20.391 0.843 20.75 1 82.81 634 PRO A CA 1
ATOM 4905 C C . PRO A 1 634 ? -19.891 0.708 22.188 1 82.81 634 PRO A C 1
ATOM 4907 O O . PRO A 1 634 ? -19.656 1.714 22.859 1 82.81 634 PRO A O 1
ATOM 4910 N N . GLU A 1 635 ? -19.719 -0.558 22.641 1 79.62 635 GLU A N 1
ATOM 4911 C CA . GLU A 1 635 ? -19.25 -0.774 24.016 1 79.62 635 GLU A CA 1
ATOM 4912 C C . GLU A 1 635 ? -17.812 -0.315 24.188 1 79.62 635 GLU A C 1
ATOM 4914 O O . GLU A 1 635 ? -17.422 0.097 25.281 1 79.62 635 GLU A O 1
ATOM 4919 N N . GLU A 1 636 ? -17.094 -0.388 23.125 1 77.25 636 GLU A N 1
ATOM 4920 C CA . GLU A 1 636 ? -15.703 0.057 23.188 1 77.25 636 GLU A CA 1
ATOM 4921 C C . GLU A 1 636 ? -15.617 1.579 23.234 1 77.25 636 GLU A C 1
ATOM 4923 O O . GLU A 1 636 ? -14.664 2.129 23.797 1 77.25 636 GLU A O 1
ATOM 4928 N N . LEU A 1 637 ? -16.516 2.197 22.594 1 66.56 637 LEU A N 1
ATOM 4929 C CA . LEU A 1 637 ? -16.547 3.654 22.625 1 66.56 637 LEU A CA 1
ATOM 4930 C C . LEU A 1 637 ? -16.891 4.16 24.031 1 66.56 637 LEU A C 1
ATOM 4932 O O . LEU A 1 637 ? -16.391 5.207 24.453 1 66.56 637 LEU A O 1
ATOM 4936 N N . LEU A 1 638 ? -17.672 3.385 24.719 1 57.22 638 LEU A N 1
ATOM 4937 C CA . LEU A 1 638 ? -18.125 3.783 26.047 1 57.22 638 LEU A CA 1
ATOM 4938 C C . LEU A 1 638 ? -17.078 3.432 27.109 1 57.22 638 LEU A C 1
ATOM 4940 O O . LEU A 1 638 ? -16.922 4.156 28.094 1 57.22 638 LEU A O 1
ATOM 4944 N N . ASN A 1 639 ? -16.391 2.193 26.875 1 50.62 639 ASN A N 1
ATOM 4945 C CA . ASN A 1 639 ? -15.516 1.68 27.922 1 50.62 639 ASN A CA 1
ATOM 4946 C C . ASN A 1 639 ? -14.055 2.047 27.656 1 50.62 639 ASN A C 1
ATOM 4948 O O . ASN A 1 639 ? -13.188 1.783 28.5 1 50.62 639 ASN A O 1
ATOM 4952 N N . GLY A 1 640 ? -13.805 2.436 26.484 1 47.28 640 GLY A N 1
ATOM 4953 C CA . GLY A 1 640 ? -12.391 2.604 26.172 1 47.28 640 GLY A CA 1
ATOM 4954 C C . GLY A 1 640 ? -11.82 3.908 26.703 1 47.28 640 GLY A C 1
ATOM 4955 O O . GLY A 1 640 ? -12.562 4.863 26.953 1 47.28 640 GLY A O 1
ATOM 4956 N N . MET B 1 1 ? 37.969 14.648 -5.324 1 72.62 1 MET B N 1
ATOM 4957 C CA . MET B 1 1 ? 37 15.375 -6.164 1 72.62 1 MET B CA 1
ATOM 4958 C C . MET B 1 1 ? 35.562 14.984 -5.828 1 72.62 1 MET B C 1
ATOM 4960 O O . MET B 1 1 ? 35.281 13.812 -5.609 1 72.62 1 MET B O 1
ATOM 4964 N N . THR B 1 2 ? 34.781 15.992 -5.613 1 89.5 2 THR B N 1
ATOM 4965 C CA . THR B 1 2 ? 33.375 15.766 -5.305 1 89.5 2 THR B CA 1
ATOM 4966 C C . THR B 1 2 ? 32.688 15.031 -6.445 1 89.5 2 THR B C 1
ATOM 4968 O O . THR B 1 2 ? 32.781 15.438 -7.605 1 89.5 2 THR B O 1
ATOM 4971 N N . THR B 1 3 ? 32.219 13.891 -6.176 1 94.06 3 THR B N 1
ATOM 4972 C CA . THR B 1 3 ? 31.578 13.055 -7.18 1 94.06 3 THR B CA 1
ATOM 4973 C C . THR B 1 3 ? 30.234 13.648 -7.598 1 94.06 3 THR B C 1
ATOM 4975 O O . THR B 1 3 ? 29.703 14.547 -6.934 1 94.06 3 THR B O 1
ATOM 4978 N N . THR B 1 4 ? 29.75 13.273 -8.742 1 96.56 4 THR B N 1
ATOM 4979 C CA . THR B 1 4 ? 28.422 13.703 -9.188 1 96.56 4 THR B CA 1
ATOM 4980 C C . THR B 1 4 ? 27.359 13.375 -8.141 1 96.56 4 THR B C 1
ATOM 4982 O O . THR B 1 4 ? 26.469 14.18 -7.895 1 96.56 4 THR B O 1
ATOM 4985 N N . ALA B 1 5 ? 27.469 12.266 -7.516 1 97.31 5 ALA B N 1
ATOM 4986 C CA . ALA B 1 5 ? 26.531 11.875 -6.457 1 97.31 5 ALA B CA 1
ATOM 4987 C C . ALA B 1 5 ? 26.594 12.859 -5.293 1 97.31 5 ALA B C 1
ATOM 4989 O O . ALA B 1 5 ? 25.562 13.188 -4.703 1 97.31 5 ALA B O 1
ATOM 4990 N N . GLU B 1 6 ? 27.75 13.273 -4.957 1 97.06 6 GLU B N 1
ATOM 4991 C CA . GLU B 1 6 ? 27.906 14.234 -3.871 1 97.06 6 GLU B CA 1
ATOM 4992 C C . GLU B 1 6 ? 27.312 15.594 -4.242 1 97.06 6 GLU B C 1
ATOM 4994 O O . GLU B 1 6 ? 26.734 16.266 -3.395 1 97.06 6 GLU B O 1
ATOM 4999 N N . HIS B 1 7 ? 27.516 15.984 -5.52 1 97.62 7 HIS B N 1
ATOM 5000 C CA . HIS B 1 7 ? 26.891 17.219 -5.977 1 97.62 7 HIS B CA 1
ATOM 5001 C C . HIS B 1 7 ? 25.375 17.125 -5.941 1 97.62 7 HIS B C 1
ATOM 5003 O O . HIS B 1 7 ? 24.688 18.109 -5.609 1 97.62 7 HIS B O 1
ATOM 5009 N N . LEU B 1 8 ? 24.797 15.984 -6.34 1 98.38 8 LEU B N 1
ATOM 5010 C CA . LEU B 1 8 ? 23.359 15.75 -6.219 1 98.38 8 LEU B CA 1
ATOM 5011 C C . LEU B 1 8 ? 22.922 15.859 -4.766 1 98.38 8 LEU B C 1
ATOM 5013 O O . LEU B 1 8 ? 21.906 16.5 -4.469 1 98.38 8 LEU B O 1
ATOM 5017 N N . ARG B 1 9 ? 23.672 15.227 -3.869 1 97.81 9 ARG B N 1
ATOM 5018 C CA . ARG B 1 9 ? 23.359 15.266 -2.445 1 97.81 9 ARG B CA 1
ATOM 5019 C C . ARG B 1 9 ? 23.344 16.703 -1.926 1 97.81 9 ARG B C 1
ATOM 5021 O O . ARG B 1 9 ? 22.438 17.094 -1.197 1 97.81 9 ARG B O 1
ATOM 5028 N N . ASN B 1 10 ? 24.359 17.438 -2.283 1 97.31 10 ASN B N 1
ATOM 5029 C CA . ASN B 1 10 ? 24.438 18.844 -1.865 1 97.31 10 ASN B CA 1
ATOM 5030 C C . ASN B 1 10 ? 23.234 19.641 -2.338 1 97.31 10 ASN B C 1
ATOM 5032 O O . ASN B 1 10 ? 22.703 20.469 -1.6 1 97.31 10 ASN B O 1
ATOM 5036 N N . ALA B 1 11 ? 22.875 19.375 -3.562 1 97.12 11 ALA B N 1
ATOM 5037 C CA . ALA B 1 11 ? 21.703 20.062 -4.105 1 97.12 11 ALA B CA 1
ATOM 5038 C C . ALA B 1 11 ? 20.438 19.672 -3.338 1 97.12 11 ALA B C 1
ATOM 5040 O O . ALA B 1 11 ? 19.609 20.547 -3.012 1 97.12 11 ALA B O 1
ATOM 5041 N N . LEU B 1 12 ? 20.266 18.422 -2.99 1 97.44 12 LEU B N 1
ATOM 5042 C CA . LEU B 1 12 ? 19.078 17.922 -2.287 1 97.44 12 LEU B CA 1
ATOM 5043 C C . LEU B 1 12 ? 19.078 18.391 -0.838 1 97.44 12 LEU B C 1
ATOM 5045 O O . LEU B 1 12 ? 18 18.578 -0.249 1 97.44 12 LEU B O 1
ATOM 5049 N N . ASP B 1 13 ? 20.219 18.594 -0.298 1 97.38 13 ASP B N 1
ATOM 5050 C CA . ASP B 1 13 ? 20.312 19 1.103 1 97.38 13 ASP B CA 1
ATOM 5051 C C . ASP B 1 13 ? 19.922 20.453 1.277 1 97.38 13 ASP B C 1
ATOM 5053 O O . ASP B 1 13 ? 19.422 20.859 2.336 1 97.38 13 ASP B O 1
ATOM 5057 N N . GLY B 1 14 ? 20.188 21.281 0.235 1 96.06 14 GLY B N 1
ATOM 5058 C CA . GLY B 1 14 ? 19.734 22.656 0.239 1 96.06 14 GLY B CA 1
ATOM 5059 C C . GLY B 1 14 ? 20.422 23.5 1.293 1 96.06 14 GLY B C 1
ATOM 5060 O O . GLY B 1 14 ? 21.609 23.328 1.562 1 96.06 14 GLY B O 1
ATOM 5061 N N . ARG B 1 15 ? 19.688 24.516 1.829 1 96.19 15 ARG B N 1
ATOM 5062 C CA . ARG B 1 15 ? 20.188 25.562 2.719 1 96.19 15 ARG B CA 1
ATOM 5063 C C . ARG B 1 15 ? 20.781 24.953 3.986 1 96.19 15 ARG B C 1
ATOM 5065 O O . ARG B 1 15 ? 21.75 25.5 4.543 1 96.19 15 ARG B O 1
ATOM 5072 N N . TRP B 1 16 ? 20.312 23.875 4.449 1 97.5 16 TRP B N 1
ATOM 5073 C CA . TRP B 1 16 ? 20.734 23.312 5.73 1 97.5 16 TRP B CA 1
ATOM 5074 C C . TRP B 1 16 ? 21.641 22.109 5.527 1 97.5 16 TRP B C 1
ATOM 5076 O O . TRP B 1 16 ? 21.594 21.156 6.32 1 97.5 16 TRP B O 1
ATOM 5086 N N . ARG B 1 17 ? 22.391 22.078 4.516 1 97 17 ARG B N 1
ATOM 5087 C CA . ARG B 1 17 ? 23.297 21 4.145 1 97 17 ARG B CA 1
ATOM 5088 C C . ARG B 1 17 ? 24.25 20.672 5.293 1 97 17 ARG B C 1
ATOM 5090 O O . ARG B 1 17 ? 24.5 19.5 5.582 1 97 17 ARG B O 1
ATOM 5097 N N . ASP B 1 18 ? 24.781 21.672 5.953 1 97.19 18 ASP B N 1
ATOM 5098 C CA . ASP B 1 18 ? 25.719 21.438 7.043 1 97.19 18 ASP B CA 1
ATOM 5099 C C . ASP B 1 18 ? 25.047 20.703 8.203 1 97.19 18 ASP B C 1
ATOM 5101 O O . ASP B 1 18 ? 25.656 19.828 8.82 1 97.19 18 ASP B O 1
ATOM 5105 N N . VAL B 1 19 ? 23.828 21.109 8.508 1 96.44 19 VAL B N 1
ATOM 5106 C CA . VAL B 1 19 ? 23.047 20.453 9.539 1 96.44 19 VAL B CA 1
ATOM 5107 C C . VAL B 1 19 ? 22.812 18.984 9.172 1 96.44 19 VAL B C 1
ATOM 5109 O O . VAL B 1 19 ? 22.969 18.094 10.008 1 96.44 19 VAL B O 1
ATOM 5112 N N . LYS B 1 20 ? 22.469 18.734 7.941 1 97.44 20 LYS B N 1
ATOM 5113 C CA . LYS B 1 20 ? 22.188 17.375 7.473 1 97.44 20 LYS B CA 1
ATOM 5114 C C . LYS B 1 20 ? 23.453 16.531 7.473 1 97.44 20 LYS B C 1
ATOM 5116 O O . LYS B 1 20 ? 23.406 15.336 7.797 1 97.44 20 LYS B O 1
ATOM 5121 N N . ASN B 1 21 ? 24.594 17.125 7.102 1 97.38 21 ASN B N 1
ATOM 5122 C CA . ASN B 1 21 ? 25.859 16.391 7.164 1 97.38 21 ASN B CA 1
ATOM 5123 C C . ASN B 1 21 ? 26.203 16.016 8.594 1 97.38 21 ASN B C 1
ATOM 5125 O O . ASN B 1 21 ? 26.688 14.906 8.844 1 97.38 21 ASN B O 1
ATOM 5129 N N . ALA B 1 22 ? 26 16.938 9.477 1 96.25 22 ALA B N 1
ATOM 5130 C CA . ALA B 1 22 ? 26.25 16.641 10.883 1 96.25 22 ALA B CA 1
ATOM 5131 C C . ALA B 1 22 ? 25.344 15.516 11.367 1 96.25 22 ALA B C 1
ATOM 5133 O O . ALA B 1 22 ? 25.766 14.641 12.133 1 96.25 22 ALA B O 1
ATOM 5134 N N . MET B 1 23 ? 24.109 15.531 10.984 1 96.31 23 MET B N 1
ATOM 5135 C CA . MET B 1 23 ? 23.172 14.484 11.359 1 96.31 23 MET B CA 1
ATOM 5136 C C . MET B 1 23 ? 23.594 13.133 10.797 1 96.31 23 MET B C 1
ATOM 5138 O O . MET B 1 23 ? 23.438 12.109 11.461 1 96.31 23 MET B O 1
ATOM 5142 N N . ARG B 1 24 ? 24.047 13.109 9.539 1 97.25 24 ARG B N 1
ATOM 5143 C CA . ARG B 1 24 ? 24.516 11.859 8.953 1 97.25 24 ARG B CA 1
ATOM 5144 C C . ARG B 1 24 ? 25.641 11.25 9.797 1 97.25 24 ARG B C 1
ATOM 5146 O O . ARG B 1 24 ? 25.672 10.039 10.008 1 97.25 24 ARG B O 1
ATOM 5153 N N . GLU B 1 25 ? 26.484 12.055 10.242 1 96 25 GLU B N 1
ATOM 5154 C CA . GLU B 1 25 ? 27.562 11.586 11.102 1 96 25 GLU B CA 1
ATOM 5155 C C . GLU B 1 25 ? 27.016 11.047 12.422 1 96 25 GLU B C 1
ATOM 5157 O O . GLU B 1 25 ? 27.406 9.961 12.859 1 96 25 GLU B O 1
ATOM 5162 N N . ASN B 1 26 ? 26.125 11.75 13.023 1 94.94 26 ASN B N 1
ATOM 5163 C CA . ASN B 1 26 ? 25.547 11.352 14.305 1 94.94 26 ASN B CA 1
ATOM 5164 C C . ASN B 1 26 ? 24.75 10.055 14.18 1 94.94 26 ASN B C 1
ATOM 5166 O O . ASN B 1 26 ? 24.859 9.172 15.023 1 94.94 26 ASN B O 1
ATOM 5170 N N . LEU B 1 27 ? 23.969 9.938 13.133 1 95.62 27 LEU B N 1
ATOM 5171 C CA . LEU B 1 27 ? 23.078 8.797 12.961 1 95.62 27 LEU B CA 1
ATOM 5172 C C . LEU B 1 27 ? 23.859 7.543 12.578 1 95.62 27 LEU B C 1
ATOM 5174 O O . LEU B 1 27 ? 23.312 6.434 12.633 1 95.62 27 LEU B O 1
ATOM 5178 N N . SER B 1 28 ? 25.078 7.711 12.211 1 94.56 28 SER B N 1
ATOM 5179 C CA . SER B 1 28 ? 25.906 6.562 11.875 1 94.56 28 SER B CA 1
ATOM 5180 C C . SER B 1 28 ? 26.422 5.867 13.125 1 94.56 28 SER B C 1
ATOM 5182 O O . SER B 1 28 ? 26.984 4.77 13.055 1 94.56 28 SER B O 1
ATOM 5184 N N . ASN B 1 29 ? 26.172 6.488 14.281 1 94.38 29 ASN B N 1
ATOM 5185 C CA . ASN B 1 29 ? 26.484 5.832 15.547 1 94.38 29 ASN B CA 1
ATOM 5186 C C . ASN B 1 29 ? 25.625 4.598 15.773 1 94.38 29 ASN B C 1
ATOM 5188 O O . ASN B 1 29 ? 24.453 4.586 15.398 1 94.38 29 ASN B O 1
ATOM 5192 N N . GLU B 1 30 ? 26.141 3.607 16.5 1 94.56 30 GLU B N 1
ATOM 5193 C CA . GLU B 1 30 ? 25.516 2.299 16.672 1 94.56 30 GLU B CA 1
ATOM 5194 C C . GLU B 1 30 ? 24.172 2.422 17.406 1 94.56 30 GLU B C 1
ATOM 5196 O O . GLU B 1 30 ? 23.25 1.653 17.141 1 94.56 30 GLU B O 1
ATOM 5201 N N . VAL B 1 31 ? 24.062 3.35 18.234 1 94.75 31 VAL B N 1
ATOM 5202 C CA . VAL B 1 31 ? 22.859 3.498 19.047 1 94.75 31 VAL B CA 1
ATOM 5203 C C . VAL B 1 31 ? 21.672 3.857 18.172 1 94.75 31 VAL B C 1
ATOM 5205 O O . VAL B 1 31 ? 20.516 3.605 18.531 1 94.75 31 VAL B O 1
ATOM 5208 N N . PHE B 1 32 ? 21.969 4.375 16.938 1 95.75 32 PHE B N 1
ATOM 5209 C CA . PHE B 1 32 ? 20.906 4.805 16.031 1 95.75 32 PHE B CA 1
ATOM 5210 C C . PHE B 1 32 ? 20.734 3.82 14.883 1 95.75 32 PHE B C 1
ATOM 5212 O O . PHE B 1 32 ? 19.969 4.078 13.953 1 95.75 32 PHE B O 1
ATOM 5219 N N . ARG B 1 33 ? 21.453 2.701 14.938 1 94.5 33 ARG B N 1
ATOM 5220 C CA . ARG B 1 33 ? 21.312 1.681 13.906 1 94.5 33 ARG B CA 1
ATOM 5221 C C . ARG B 1 33 ? 19.875 1.186 13.812 1 94.5 33 ARG B C 1
ATOM 5223 O O . ARG B 1 33 ? 19.25 0.878 14.828 1 94.5 33 ARG B O 1
ATOM 5230 N N . PRO B 1 34 ? 19.391 1.119 12.547 1 91.44 34 PRO B N 1
ATOM 5231 C CA . PRO B 1 34 ? 18.031 0.61 12.398 1 91.44 34 PRO B CA 1
ATOM 5232 C C . PRO B 1 34 ? 17.859 -0.794 12.977 1 91.44 34 PRO B C 1
ATOM 5234 O O . PRO B 1 34 ? 18.766 -1.622 12.875 1 91.44 34 PRO B O 1
ATOM 5237 N N . HIS B 1 35 ? 16.703 -1.004 13.57 1 81.75 35 HIS B N 1
ATOM 5238 C CA . HIS B 1 35 ? 16.391 -2.277 14.211 1 81.75 35 HIS B CA 1
ATOM 5239 C C . HIS B 1 35 ? 14.914 -2.627 14.047 1 81.75 35 HIS B C 1
ATOM 5241 O O . HIS B 1 35 ? 14.07 -1.736 13.945 1 81.75 35 HIS B O 1
ATOM 5247 N N . TYR B 1 36 ? 14.664 -3.898 13.812 1 81.06 36 TYR B N 1
ATOM 5248 C CA . TYR B 1 36 ? 13.289 -4.367 13.883 1 81.06 36 TYR B CA 1
ATOM 5249 C C . TYR B 1 36 ? 12.953 -4.875 15.281 1 81.06 36 TYR B C 1
ATOM 5251 O O . TYR B 1 36 ? 13.484 -5.898 15.719 1 81.06 36 TYR B O 1
ATOM 5259 N N . THR B 1 37 ? 12.156 -4.152 16.047 1 83.62 37 THR B N 1
ATOM 5260 C CA . THR B 1 37 ? 11.812 -4.465 17.438 1 83.62 37 THR B CA 1
ATOM 5261 C C . THR B 1 37 ? 10.297 -4.488 17.625 1 83.62 37 THR B C 1
ATOM 5263 O O . THR B 1 37 ? 9.719 -3.537 18.141 1 83.62 37 THR B O 1
ATOM 5266 N N . PRO B 1 38 ? 9.68 -5.613 17.328 1 79.44 38 PRO B N 1
ATOM 5267 C CA . PRO B 1 38 ? 8.219 -5.668 17.422 1 79.44 38 PRO B CA 1
ATOM 5268 C C . PRO B 1 38 ? 7.715 -5.613 18.859 1 79.44 38 PRO B C 1
ATOM 5270 O O . PRO B 1 38 ? 6.555 -5.27 19.094 1 79.44 38 PRO B O 1
ATOM 5273 N N . ASN B 1 39 ? 8.602 -5.957 19.812 1 88.25 39 ASN B N 1
ATOM 5274 C CA . ASN B 1 39 ? 8.211 -5.82 21.203 1 88.25 39 ASN B CA 1
ATOM 5275 C C . ASN B 1 39 ? 8.125 -4.355 21.625 1 88.25 39 ASN B C 1
ATOM 5277 O O . ASN B 1 39 ? 9.141 -3.656 21.672 1 88.25 39 ASN B O 1
ATOM 5281 N N . THR B 1 40 ? 6.953 -3.914 22.016 1 92.44 40 THR B N 1
ATOM 5282 C CA . THR B 1 40 ? 6.703 -2.494 22.25 1 92.44 40 THR B CA 1
ATOM 5283 C C . THR B 1 40 ? 7.5 -1.992 23.438 1 92.44 40 THR B C 1
ATOM 5285 O O . THR B 1 40 ? 8 -0.867 23.438 1 92.44 40 THR B O 1
ATOM 5288 N N . ALA B 1 41 ? 7.625 -2.826 24.516 1 94.25 41 ALA B N 1
ATOM 5289 C CA . ALA B 1 41 ? 8.367 -2.402 25.703 1 94.25 41 ALA B CA 1
ATOM 5290 C C . ALA B 1 41 ? 9.828 -2.15 25.359 1 94.25 41 ALA B C 1
ATOM 5292 O O . ALA B 1 41 ? 10.406 -1.147 25.797 1 94.25 41 ALA B O 1
ATOM 5293 N N . ILE B 1 42 ? 10.414 -3.055 24.594 1 94.81 42 ILE B N 1
ATOM 5294 C CA . ILE B 1 42 ? 11.812 -2.926 24.203 1 94.81 42 ILE B CA 1
ATOM 5295 C C . ILE B 1 42 ? 11.984 -1.734 23.266 1 94.81 42 ILE B C 1
ATOM 5297 O O . ILE B 1 42 ? 12.914 -0.944 23.422 1 94.81 42 ILE B O 1
ATOM 5301 N N . ALA B 1 43 ? 11.094 -1.593 22.312 1 95.25 43 ALA B N 1
ATOM 5302 C CA . ALA B 1 43 ? 11.164 -0.496 21.359 1 95.25 43 ALA B CA 1
ATOM 5303 C C . ALA B 1 43 ? 11.039 0.855 22.047 1 95.25 43 ALA B C 1
ATOM 5305 O O . ALA B 1 43 ? 11.781 1.793 21.734 1 95.25 43 ALA B O 1
ATOM 5306 N N . ARG B 1 44 ? 10.125 1.025 22.969 1 97.31 44 ARG B N 1
ATOM 5307 C CA . ARG B 1 44 ? 9.906 2.27 23.703 1 97.31 44 ARG B CA 1
ATOM 5308 C C . ARG B 1 44 ? 11.133 2.635 24.531 1 97.31 44 ARG B C 1
ATOM 5310 O O . ARG B 1 44 ? 11.523 3.803 24.594 1 97.31 44 ARG B O 1
ATOM 5317 N N . ALA B 1 45 ? 11.719 1.612 25.156 1 96.94 45 ALA B N 1
ATOM 5318 C CA . ALA B 1 45 ? 12.922 1.845 25.953 1 96.94 45 ALA B CA 1
ATOM 5319 C C . ALA B 1 45 ? 14.07 2.33 25.062 1 96.94 45 ALA B C 1
ATOM 5321 O O . ALA B 1 45 ? 14.82 3.236 25.453 1 96.94 45 ALA B O 1
ATOM 5322 N N . LYS B 1 46 ? 14.211 1.714 23.969 1 96.56 46 LYS B N 1
ATOM 5323 C CA . LYS B 1 46 ? 15.273 2.092 23.047 1 96.56 46 LYS B CA 1
ATOM 5324 C C . LYS B 1 46 ? 15.094 3.525 22.562 1 96.56 46 LYS B C 1
ATOM 5326 O O . LYS B 1 46 ? 16.047 4.301 22.516 1 96.56 46 LYS B O 1
ATOM 5331 N N . VAL B 1 47 ? 13.938 3.885 22.172 1 97.19 47 VAL B N 1
ATOM 5332 C CA . VAL B 1 47 ? 13.648 5.219 21.656 1 97.19 47 VAL B CA 1
ATOM 5333 C C . VAL B 1 47 ? 13.875 6.258 22.75 1 97.19 47 VAL B C 1
ATOM 5335 O O . VAL B 1 47 ? 14.375 7.352 22.484 1 97.19 47 VAL B O 1
ATOM 5338 N N . ALA B 1 48 ? 13.477 5.93 23.984 1 96.88 48 ALA B N 1
ATOM 5339 C CA . ALA B 1 48 ? 13.703 6.836 25.109 1 96.88 48 ALA B CA 1
ATOM 5340 C C . ALA B 1 48 ? 15.195 7.109 25.297 1 96.88 48 ALA B C 1
ATOM 5342 O O . ALA B 1 48 ? 15.594 8.25 25.547 1 96.88 48 ALA B O 1
ATOM 5343 N N . GLU B 1 49 ? 15.93 6.039 25.156 1 96.81 49 GLU B N 1
ATOM 5344 C CA . GLU B 1 49 ? 17.375 6.18 25.281 1 96.81 49 GLU B CA 1
ATOM 5345 C C . GLU B 1 49 ? 17.938 7.059 24.156 1 96.81 49 GLU B C 1
ATOM 5347 O O . GLU B 1 49 ? 18.75 7.945 24.406 1 96.81 49 GLU B O 1
ATOM 5352 N N . GLN B 1 50 ? 17.5 6.82 22.969 1 96.81 50 GLN B N 1
ATOM 5353 C CA . GLN B 1 50 ? 17.938 7.605 21.828 1 96.81 50 GLN B CA 1
ATOM 5354 C C . GLN B 1 50 ? 17.562 9.078 21.984 1 96.81 50 GLN B C 1
ATOM 5356 O O . GLN B 1 50 ? 18.359 9.961 21.672 1 96.81 50 GLN B O 1
ATOM 5361 N N . LEU B 1 51 ? 16.406 9.328 22.469 1 96.81 51 LEU B N 1
ATOM 5362 C CA . LEU B 1 51 ? 15.922 10.688 22.688 1 96.81 51 LEU B CA 1
ATOM 5363 C C . LEU B 1 51 ? 16.797 11.422 23.703 1 96.81 51 LEU B C 1
ATOM 5365 O O . LEU B 1 51 ? 17.094 12.602 23.531 1 96.81 51 LEU B O 1
ATOM 5369 N N . LYS B 1 52 ? 17.172 10.766 24.75 1 96.75 52 LYS B N 1
ATOM 5370 C CA . LYS B 1 52 ? 18.047 11.344 25.766 1 96.75 52 LYS B CA 1
ATOM 5371 C C . LYS B 1 52 ? 19.406 11.711 25.188 1 96.75 52 LYS B C 1
ATOM 5373 O O . LYS B 1 52 ? 19.953 12.766 25.5 1 96.75 52 LYS B O 1
ATOM 5378 N N . ILE B 1 53 ? 19.875 10.797 24.375 1 95.88 53 ILE B N 1
ATOM 5379 C CA . ILE B 1 53 ? 21.156 11.039 23.734 1 95.88 53 ILE B CA 1
ATOM 5380 C C . ILE B 1 53 ? 21.062 12.266 22.828 1 95.88 53 ILE B C 1
ATOM 5382 O O . ILE B 1 53 ? 21.969 13.109 22.828 1 95.88 53 ILE B O 1
ATOM 5386 N N . MET B 1 54 ? 19.984 12.414 22.156 1 94.81 54 MET B N 1
ATOM 5387 C CA . MET B 1 54 ? 19.781 13.555 21.266 1 94.81 54 MET B CA 1
ATOM 5388 C C . MET B 1 54 ? 19.656 14.852 22.078 1 94.81 54 MET B C 1
ATOM 5390 O O . MET B 1 54 ? 20.234 15.875 21.703 1 94.81 54 MET B O 1
ATOM 5394 N N . ALA B 1 55 ? 18.906 14.812 23.125 1 94.94 55 ALA B N 1
ATOM 5395 C CA . ALA B 1 55 ? 18.75 15.992 23.969 1 94.94 55 ALA B CA 1
ATOM 5396 C C . ALA B 1 55 ? 20.094 16.453 24.531 1 94.94 55 ALA B C 1
ATOM 5398 O O . ALA B 1 55 ? 20.391 17.656 24.531 1 94.94 55 ALA B O 1
ATOM 5399 N N . ALA B 1 56 ? 20.859 15.523 24.938 1 93.81 56 ALA B N 1
ATOM 5400 C CA . ALA B 1 56 ? 22.172 15.82 25.5 1 93.81 56 ALA B CA 1
ATOM 5401 C C . ALA B 1 56 ? 23.094 16.453 24.453 1 93.81 56 ALA B C 1
ATOM 5403 O O . ALA B 1 56 ? 23.938 17.281 24.781 1 93.81 56 ALA B O 1
ATOM 5404 N N . ALA B 1 57 ? 22.812 16.094 23.25 1 91.19 57 ALA B N 1
ATOM 5405 C CA . ALA B 1 57 ? 23.625 16.609 22.156 1 91.19 57 ALA B CA 1
ATOM 5406 C C . ALA B 1 57 ? 23.109 17.953 21.656 1 91.19 57 ALA B C 1
ATOM 5408 O O . ALA B 1 57 ? 23.656 18.531 20.719 1 91.19 57 ALA B O 1
ATOM 5409 N N . GLY B 1 58 ? 22.031 18.484 22.203 1 90.12 58 GLY B N 1
ATOM 5410 C CA . GLY B 1 58 ? 21.516 19.797 21.859 1 90.12 58 GLY B CA 1
ATOM 5411 C C . GLY B 1 58 ? 20.578 19.781 20.672 1 90.12 58 GLY B C 1
ATOM 5412 O O . GLY B 1 58 ? 20.359 20.828 20.031 1 90.12 58 GLY B O 1
ATOM 5413 N N . ALA B 1 59 ? 20.062 18.641 20.359 1 87.5 59 ALA B N 1
ATOM 5414 C CA . ALA B 1 59 ? 19.266 18.453 19.141 1 87.5 59 ALA B CA 1
ATOM 5415 C C . ALA B 1 59 ? 18 19.297 19.188 1 87.5 59 ALA B C 1
ATOM 5417 O O . ALA B 1 59 ? 17.469 19.688 18.156 1 87.5 59 ALA B O 1
ATOM 5418 N N . ALA B 1 60 ? 17.547 19.641 20.344 1 91.06 60 ALA B N 1
ATOM 5419 C CA . ALA B 1 60 ? 16.25 20.281 20.484 1 91.06 60 ALA B CA 1
ATOM 5420 C C . ALA B 1 60 ? 16.391 21.797 20.438 1 91.06 60 ALA B C 1
ATOM 5422 O O . ALA B 1 60 ? 15.406 22.516 20.219 1 91.06 60 ALA B O 1
ATOM 5423 N N . GLU B 1 61 ? 17.531 22.328 20.641 1 92.06 61 GLU B N 1
ATOM 5424 C CA . GLU B 1 61 ? 17.719 23.766 20.875 1 92.06 61 GLU B CA 1
ATOM 5425 C C . GLU B 1 61 ? 17.344 24.578 19.641 1 92.06 61 GLU B C 1
ATOM 5427 O O . GLU B 1 61 ? 16.797 25.672 19.75 1 92.06 61 GLU B O 1
ATOM 5432 N N . ASP B 1 62 ? 17.562 24.047 18.516 1 91.25 62 ASP B N 1
ATOM 5433 C CA . ASP B 1 62 ? 17.312 24.766 17.281 1 91.25 62 ASP B CA 1
ATOM 5434 C C . ASP B 1 62 ? 15.836 25.094 17.125 1 91.25 62 ASP B C 1
ATOM 5436 O O . ASP B 1 62 ? 15.484 26.109 16.516 1 91.25 62 ASP B O 1
ATOM 5440 N N . GLY B 1 63 ? 14.977 24.359 17.672 1 91.12 63 GLY B N 1
ATOM 5441 C CA . GLY B 1 63 ? 13.547 24.5 17.469 1 91.12 63 GLY B CA 1
ATOM 5442 C C . GLY B 1 63 ? 12.914 25.547 18.375 1 91.12 63 GLY B C 1
ATOM 5443 O O . GLY B 1 63 ? 11.719 25.812 18.266 1 91.12 63 GLY B O 1
ATOM 5444 N N . PHE B 1 64 ? 13.688 26.172 19.234 1 94.25 64 PHE B N 1
ATOM 5445 C CA . PHE B 1 64 ? 13.172 27.156 20.172 1 94.25 64 PHE B CA 1
ATOM 5446 C C . PHE B 1 64 ? 13.914 28.484 20 1 94.25 64 PHE B C 1
ATOM 5448 O O . PHE B 1 64 ? 15.109 28.5 19.703 1 94.25 64 PHE B O 1
ATOM 5455 N N . ARG B 1 65 ? 13.227 29.562 20.219 1 92.62 65 ARG B N 1
ATOM 5456 C CA . ARG B 1 65 ? 13.797 30.906 20.062 1 92.62 65 ARG B CA 1
ATOM 5457 C C . ARG B 1 65 ? 14.93 31.125 21.078 1 92.62 65 ARG B C 1
ATOM 5459 O O . ARG B 1 65 ? 14.93 30.531 22.141 1 92.62 65 ARG B O 1
ATOM 5466 N N . LYS B 1 66 ? 15.734 32.031 20.688 1 91.12 66 LYS B N 1
ATOM 5467 C CA . LYS B 1 66 ? 16.875 32.344 21.531 1 91.12 66 LYS B CA 1
ATOM 5468 C C . LYS B 1 66 ? 16.422 32.875 22.891 1 91.12 66 LYS B C 1
ATOM 5470 O O . LYS B 1 66 ? 17 32.5 23.922 1 91.12 66 LYS B O 1
ATOM 5475 N N . GLU B 1 67 ? 15.461 33.656 22.875 1 90.75 67 GLU B N 1
ATOM 5476 C CA . GLU B 1 67 ? 14.992 34.281 24.109 1 90.75 67 GLU B CA 1
ATOM 5477 C C . GLU B 1 67 ? 14.383 33.25 25.062 1 90.75 67 GLU B C 1
ATOM 5479 O O . GLU B 1 67 ? 14.242 33.531 26.25 1 90.75 67 GLU B O 1
ATOM 5484 N N . HIS B 1 68 ? 14.102 32.125 24.594 1 91.25 68 HIS B N 1
ATOM 5485 C CA . HIS B 1 68 ? 13.484 31.078 25.422 1 91.25 68 HIS B CA 1
ATOM 5486 C C . HIS B 1 68 ? 14.492 29.984 25.766 1 91.25 68 HIS B C 1
ATOM 5488 O O . HIS B 1 68 ? 14.141 29 26.422 1 91.25 68 HIS B O 1
ATOM 5494 N N . GLY B 1 69 ? 15.703 30.156 25.219 1 87.38 69 GLY B N 1
ATOM 5495 C CA . GLY B 1 69 ? 16.734 29.188 25.562 1 87.38 69 GLY B CA 1
ATOM 5496 C C . GLY B 1 69 ? 17.172 28.344 24.391 1 87.38 69 GLY B C 1
ATOM 5497 O O . GLY B 1 69 ? 18.031 27.469 24.531 1 87.38 69 GLY B O 1
ATOM 5498 N N . GLY B 1 70 ? 16.594 28.578 23.219 1 92.62 70 GLY B N 1
ATOM 5499 C CA . GLY B 1 70 ? 17.016 27.844 22.031 1 92.62 70 GLY B CA 1
ATOM 5500 C C . GLY B 1 70 ? 17.953 28.656 21.141 1 92.62 70 GLY B C 1
ATOM 5501 O O . GLY B 1 70 ? 18.641 29.562 21.625 1 92.62 70 GLY B O 1
ATOM 5502 N N . ASN B 1 71 ? 18.141 28.156 19.906 1 91.94 71 ASN B N 1
ATOM 5503 C CA . ASN B 1 71 ? 19 28.812 18.922 1 91.94 71 ASN B CA 1
ATOM 5504 C C . ASN B 1 71 ? 18.188 29.516 17.828 1 91.94 71 ASN B C 1
ATOM 5506 O O . ASN B 1 71 ? 18.734 30.281 17.047 1 91.94 71 ASN B O 1
ATOM 5510 N N . GLY B 1 72 ? 16.906 29.219 17.75 1 91.56 72 GLY B N 1
ATOM 5511 C CA . GLY B 1 72 ? 16 29.875 16.828 1 91.56 72 GLY B CA 1
ATOM 5512 C C . GLY B 1 72 ? 16.234 29.484 15.383 1 91.56 72 GLY B C 1
ATOM 5513 O O . GLY B 1 72 ? 16 30.281 14.469 1 91.56 72 GLY B O 1
ATOM 5514 N N . ASN B 1 73 ? 16.828 28.406 15.125 1 94.75 73 ASN B N 1
ATOM 5515 C CA . ASN B 1 73 ? 17.062 27.922 13.773 1 94.75 73 ASN B CA 1
ATOM 5516 C C . ASN B 1 73 ? 16.031 26.875 13.367 1 94.75 73 ASN B C 1
ATOM 5518 O O . ASN B 1 73 ? 16.375 25.688 13.219 1 94.75 73 ASN B O 1
ATOM 5522 N N . VAL B 1 74 ? 14.852 27.375 13.078 1 94.06 74 VAL B N 1
ATOM 5523 C CA . VAL B 1 74 ? 13.68 26.562 12.812 1 94.06 74 VAL B CA 1
ATOM 5524 C C . VAL B 1 74 ? 13.969 25.594 11.664 1 94.06 74 VAL B C 1
ATOM 5526 O O . VAL B 1 74 ? 13.625 24.406 11.734 1 94.06 74 VAL B O 1
ATOM 5529 N N . GLY B 1 75 ? 14.578 26.094 10.594 1 96.56 75 GLY B N 1
ATOM 5530 C CA . GLY B 1 75 ? 14.906 25.25 9.461 1 96.56 75 GLY B CA 1
ATOM 5531 C C . GLY B 1 75 ? 15.812 24.094 9.828 1 96.56 75 GLY B C 1
ATOM 5532 O O . GLY B 1 75 ? 15.617 22.969 9.344 1 96.56 75 GLY B O 1
ATOM 5533 N N . ALA B 1 76 ? 16.797 24.328 10.688 1 96.56 76 ALA B N 1
ATOM 5534 C CA . ALA B 1 76 ? 17.688 23.266 11.156 1 96.56 76 ALA B CA 1
ATOM 5535 C C . ALA B 1 76 ? 16.938 22.219 11.961 1 96.56 76 ALA B C 1
ATOM 5537 O O . ALA B 1 76 ? 17.188 21.031 11.836 1 96.56 76 ALA B O 1
ATOM 5538 N N . ALA B 1 77 ? 16.062 22.703 12.82 1 95.5 77 ALA B N 1
ATOM 5539 C CA . ALA B 1 77 ? 15.266 21.797 13.641 1 95.5 77 ALA B CA 1
ATOM 5540 C C . ALA B 1 77 ? 14.445 20.859 12.758 1 95.5 77 ALA B C 1
ATOM 5542 O O . ALA B 1 77 ? 14.406 19.641 13.008 1 95.5 77 ALA B O 1
ATOM 5543 N N . ILE B 1 78 ? 13.789 21.406 11.727 1 96.25 78 ILE B N 1
ATOM 5544 C CA . ILE B 1 78 ? 12.961 20.609 10.82 1 96.25 78 ILE B CA 1
ATOM 5545 C C . ILE B 1 78 ? 13.836 19.609 10.07 1 96.25 78 ILE B C 1
ATOM 5547 O O . ILE B 1 78 ? 13.492 18.422 9.984 1 96.25 78 ILE B O 1
ATOM 5551 N N . ALA B 1 79 ? 14.977 20.031 9.562 1 96.5 79 ALA B N 1
ATOM 5552 C CA . ALA B 1 79 ? 15.875 19.188 8.797 1 96.5 79 ALA B CA 1
ATOM 5553 C C . ALA B 1 79 ? 16.391 18.031 9.648 1 96.5 79 ALA B C 1
ATOM 5555 O O . ALA B 1 79 ? 16.516 16.906 9.164 1 96.5 79 ALA B O 1
ATOM 5556 N N . GLN B 1 80 ? 16.719 18.328 10.883 1 96.25 80 GLN B N 1
ATOM 5557 C CA . GLN B 1 80 ? 17.234 17.297 11.781 1 96.25 80 GLN B CA 1
ATOM 5558 C C . GLN B 1 80 ? 16.203 16.203 12.023 1 96.25 80 GLN B C 1
ATOM 5560 O O . GLN B 1 80 ? 16.516 15.008 11.938 1 96.25 80 GLN B O 1
ATOM 5565 N N . ILE B 1 81 ? 15.016 16.578 12.297 1 95.88 81 ILE B N 1
ATOM 5566 C CA . ILE B 1 81 ? 13.969 15.609 12.586 1 95.88 81 ILE B CA 1
ATOM 5567 C C . ILE B 1 81 ? 13.656 14.789 11.336 1 95.88 81 ILE B C 1
ATOM 5569 O O . ILE B 1 81 ? 13.43 13.578 11.422 1 95.88 81 ILE B O 1
ATOM 5573 N N . GLU B 1 82 ? 13.617 15.445 10.203 1 96 82 GLU B N 1
ATOM 5574 C CA . GLU B 1 82 ? 13.406 14.75 8.938 1 96 82 GLU B CA 1
ATOM 5575 C C . GLU B 1 82 ? 14.398 13.609 8.758 1 96 82 GLU B C 1
ATOM 5577 O O . GLU B 1 82 ? 14.023 12.516 8.312 1 96 82 GLU B O 1
ATOM 5582 N N . MET B 1 83 ? 15.586 13.781 9.125 1 96.81 83 MET B N 1
ATOM 5583 C CA . MET B 1 83 ? 16.672 12.836 8.859 1 96.81 83 MET B CA 1
ATOM 5584 C C . MET B 1 83 ? 16.578 11.625 9.797 1 96.81 83 MET B C 1
ATOM 5586 O O . MET B 1 83 ? 17.125 10.562 9.5 1 96.81 83 MET B O 1
ATOM 5590 N N . LEU B 1 84 ? 15.852 11.75 10.906 1 97.12 84 LEU B N 1
ATOM 5591 C CA . LEU B 1 84 ? 15.688 10.633 11.828 1 97.12 84 LEU B CA 1
ATOM 5592 C C . LEU B 1 84 ? 14.977 9.469 11.141 1 97.12 84 LEU B C 1
ATOM 5594 O O . LEU B 1 84 ? 15.086 8.32 11.578 1 97.12 84 LEU B O 1
ATOM 5598 N N . ALA B 1 85 ? 14.281 9.773 10.047 1 95.31 85 ALA B N 1
ATOM 5599 C CA . ALA B 1 85 ? 13.57 8.742 9.305 1 95.31 85 ALA B CA 1
ATOM 5600 C C . ALA B 1 85 ? 14.547 7.711 8.734 1 95.31 85 ALA B C 1
ATOM 5602 O O . ALA B 1 85 ? 14.172 6.559 8.5 1 95.31 85 ALA B O 1
ATOM 5603 N N . MET B 1 86 ? 15.797 8.117 8.523 1 96.69 86 MET B N 1
ATOM 5604 C CA . MET B 1 86 ? 16.812 7.191 8.031 1 96.69 86 MET B CA 1
ATOM 5605 C C . MET B 1 86 ? 17.141 6.141 9.086 1 96.69 86 MET B C 1
ATOM 5607 O O . MET B 1 86 ? 17.594 5.047 8.75 1 96.69 86 MET B O 1
ATOM 5611 N N . SER B 1 87 ? 16.906 6.445 10.352 1 96.5 87 SER B N 1
ATOM 5612 C CA . SER B 1 87 ? 17.234 5.562 11.469 1 96.5 87 SER B CA 1
ATOM 5613 C C . SER B 1 87 ? 15.977 4.891 12.023 1 96.5 87 SER B C 1
ATOM 5615 O O . SER B 1 87 ? 15.609 3.799 11.586 1 96.5 87 SER B O 1
ATOM 5617 N N . ASP B 1 88 ? 15.164 5.656 12.703 1 96.88 88 ASP B N 1
ATOM 5618 C CA . ASP B 1 88 ? 13.992 5.125 13.391 1 96.88 88 ASP B CA 1
ATOM 5619 C C . ASP B 1 88 ? 12.844 6.129 13.367 1 96.88 88 ASP B C 1
ATOM 5621 O O . ASP B 1 88 ? 12.938 7.203 13.961 1 96.88 88 ASP B O 1
ATOM 5625 N N . LEU B 1 89 ? 11.727 5.727 12.781 1 97.62 89 LEU B N 1
ATOM 5626 C CA . LEU B 1 89 ? 10.586 6.625 12.633 1 97.62 89 LEU B CA 1
ATOM 5627 C C . LEU B 1 89 ? 9.859 6.801 13.961 1 97.62 89 LEU B C 1
ATOM 5629 O O . LEU B 1 89 ? 9.188 7.812 14.172 1 97.62 89 LEU B O 1
ATOM 5633 N N . SER B 1 90 ? 9.977 5.805 14.93 1 97.81 90 SER B N 1
ATOM 5634 C CA . SER B 1 90 ? 9.461 6.027 16.266 1 97.81 90 SER B CA 1
ATOM 5635 C C . SER B 1 90 ? 10.188 7.176 16.969 1 97.81 90 SER B C 1
ATOM 5637 O O . SER B 1 90 ? 9.562 8 17.625 1 97.81 90 SER B O 1
ATOM 5639 N N . LEU B 1 91 ? 11.523 7.148 16.797 1 97.69 91 LEU B N 1
ATOM 5640 C CA . LEU B 1 91 ? 12.328 8.234 17.344 1 97.69 91 LEU B CA 1
ATOM 5641 C C . LEU B 1 91 ? 11.93 9.57 16.75 1 97.69 91 LEU B C 1
ATOM 5643 O O . LEU B 1 91 ? 11.805 10.57 17.469 1 97.69 91 LEU B O 1
ATOM 5647 N N . MET B 1 92 ? 11.734 9.547 15.453 1 97.94 92 MET B N 1
ATOM 5648 C CA . MET B 1 92 ? 11.305 10.75 14.734 1 97.94 92 MET B CA 1
ATOM 5649 C C . MET B 1 92 ? 10 11.289 15.32 1 97.94 92 MET B C 1
ATOM 5651 O O . MET B 1 92 ? 9.891 12.484 15.602 1 97.94 92 MET B O 1
ATOM 5655 N N . VAL B 1 93 ? 9 10.445 15.547 1 97.75 93 VAL B N 1
ATOM 5656 C CA . VAL B 1 93 ? 7.684 10.859 16.031 1 97.75 93 VAL B CA 1
ATOM 5657 C C . VAL B 1 93 ? 7.789 11.336 17.469 1 97.75 93 VAL B C 1
ATOM 5659 O O . VAL B 1 93 ? 7.215 12.367 17.844 1 97.75 93 VAL B O 1
ATOM 5662 N N . LYS B 1 94 ? 8.555 10.641 18.297 1 97.44 94 LYS B N 1
ATOM 5663 C CA . LYS B 1 94 ? 8.68 11.031 19.703 1 97.44 94 LYS B CA 1
ATOM 5664 C C . LYS B 1 94 ? 9.367 12.383 19.828 1 97.44 94 LYS B C 1
ATOM 5666 O O . LYS B 1 94 ? 8.961 13.211 20.656 1 97.44 94 LYS B O 1
ATOM 5671 N N . ALA B 1 95 ? 10.414 12.547 19.047 1 97.44 95 ALA B N 1
ATOM 5672 C CA . ALA B 1 95 ? 11.078 13.844 19.031 1 97.44 95 ALA B CA 1
ATOM 5673 C C . ALA B 1 95 ? 10.141 14.945 18.562 1 97.44 95 ALA B C 1
ATOM 5675 O O . ALA B 1 95 ? 10.109 16.031 19.141 1 97.44 95 ALA B O 1
ATOM 5676 N N . GLY B 1 96 ? 9.383 14.609 17.516 1 95.75 96 GLY B N 1
ATOM 5677 C CA . GLY B 1 96 ? 8.422 15.562 16.984 1 95.75 96 GLY B CA 1
ATOM 5678 C C . GLY B 1 96 ? 7.34 15.945 17.969 1 95.75 96 GLY B C 1
ATOM 5679 O O . GLY B 1 96 ? 6.922 17.109 18.031 1 95.75 96 GLY B O 1
ATOM 5680 N N . VAL B 1 97 ? 6.891 14.977 18.734 1 96.38 97 VAL B N 1
ATOM 5681 C CA . VAL B 1 97 ? 5.852 15.234 19.719 1 96.38 97 VAL B CA 1
ATOM 5682 C C . VAL B 1 97 ? 6.426 16.062 20.875 1 96.38 97 VAL B C 1
ATOM 5684 O O . VAL B 1 97 ? 5.859 17.094 21.25 1 96.38 97 VAL B O 1
ATOM 5687 N N . GLN B 1 98 ? 7.582 15.734 21.406 1 97.5 98 GLN B N 1
ATOM 5688 C CA . GLN B 1 98 ? 8.188 16.359 22.578 1 97.5 98 GLN B CA 1
ATOM 5689 C C . GLN B 1 98 ? 8.578 17.812 22.281 1 97.5 98 GLN B C 1
ATOM 5691 O O . GLN B 1 98 ? 8.18 18.719 23 1 97.5 98 GLN B O 1
ATOM 5696 N N . TRP B 1 99 ? 9.266 18 21.234 1 96.06 99 TRP B N 1
ATOM 5697 C CA . TRP B 1 99 ? 9.867 19.312 21 1 96.06 99 TRP B CA 1
ATOM 5698 C C . TRP B 1 99 ? 9.062 20.109 19.984 1 96.06 99 TRP B C 1
ATOM 5700 O O . TRP B 1 99 ? 9.047 21.344 20.031 1 96.06 99 TRP B O 1
ATOM 5710 N N . GLY B 1 100 ? 8.344 19.391 19.062 1 93.62 100 GLY B N 1
ATOM 5711 C CA . GLY B 1 100 ? 7.625 20.078 18 1 93.62 100 GLY B CA 1
ATOM 5712 C C . GLY B 1 100 ? 6.184 20.391 18.375 1 93.62 100 GLY B C 1
ATOM 5713 O O . GLY B 1 100 ? 5.738 21.531 18.219 1 93.62 100 GLY B O 1
ATOM 5714 N N . LEU B 1 101 ? 5.488 19.406 18.891 1 95.12 101 LEU B N 1
ATOM 5715 C CA . LEU B 1 101 ? 4.07 19.594 19.172 1 95.12 101 LEU B CA 1
ATOM 5716 C C . LEU B 1 101 ? 3.857 20.125 20.578 1 95.12 101 LEU B C 1
ATOM 5718 O O . LEU B 1 101 ? 3.344 21.234 20.766 1 95.12 101 LEU B O 1
ATOM 5722 N N . PHE B 1 102 ? 4.344 19.406 21.609 1 97.12 102 PHE B N 1
ATOM 5723 C CA . PHE B 1 102 ? 4.172 19.844 22.984 1 97.12 102 PHE B CA 1
ATOM 5724 C C . PHE B 1 102 ? 4.973 21.109 23.266 1 97.12 102 PHE B C 1
ATOM 5726 O O . PHE B 1 102 ? 4.41 22.125 23.672 1 97.12 102 PHE B O 1
ATOM 5733 N N . GLY B 1 103 ? 6.254 20.984 23 1 96.5 103 GLY B N 1
ATOM 5734 C CA . GLY B 1 103 ? 7.086 22.172 23.172 1 96.5 103 GLY B CA 1
ATOM 5735 C C . GLY B 1 103 ? 6.656 23.344 22.312 1 96.5 103 GLY B C 1
ATOM 5736 O O . GLY B 1 103 ? 6.703 24.484 22.734 1 96.5 103 GLY B O 1
ATOM 5737 N N . GLY B 1 104 ? 6.258 23.016 21.062 1 94.38 104 GLY B N 1
ATOM 5738 C CA . GLY B 1 104 ? 5.77 24.047 20.156 1 94.38 104 GLY B CA 1
ATOM 5739 C C . GLY B 1 104 ? 4.508 24.719 20.641 1 94.38 104 GLY B C 1
ATOM 5740 O O . GLY B 1 104 ? 4.34 25.938 20.484 1 94.38 104 GLY B O 1
ATOM 5741 N N . ALA B 1 105 ? 3.611 23.969 21.219 1 96.5 105 ALA B N 1
ATOM 5742 C CA . ALA B 1 105 ? 2.395 24.562 21.781 1 96.5 105 ALA B CA 1
ATOM 5743 C C . ALA B 1 105 ? 2.717 25.531 22.906 1 96.5 105 ALA B C 1
ATOM 5745 O O . ALA B 1 105 ? 2.186 26.641 22.938 1 96.5 105 ALA B O 1
ATOM 5746 N N . ILE B 1 106 ? 3.596 25.141 23.766 1 97.25 106 ILE B N 1
ATOM 5747 C CA . ILE B 1 106 ? 3.965 25.984 24.906 1 97.25 106 ILE B CA 1
ATOM 5748 C C . ILE B 1 106 ? 4.652 27.25 24.391 1 97.25 106 ILE B C 1
ATOM 5750 O O . ILE B 1 106 ? 4.34 28.359 24.844 1 97.25 106 ILE B O 1
ATOM 5754 N N . GLU B 1 107 ? 5.5 27.031 23.484 1 94.94 107 GLU B N 1
ATOM 5755 C CA . GLU B 1 107 ? 6.305 28.156 23.016 1 94.94 107 GLU B CA 1
ATOM 5756 C C . GLU B 1 107 ? 5.461 29.141 22.203 1 94.94 107 GLU B C 1
ATOM 5758 O O . GLU B 1 107 ? 5.578 30.359 22.375 1 94.94 107 GLU B O 1
ATOM 5763 N N . ASN B 1 108 ? 4.605 28.641 21.312 1 92.69 108 ASN B N 1
ATOM 5764 C CA . ASN B 1 108 ? 3.928 29.484 20.328 1 92.69 108 ASN B CA 1
ATOM 5765 C C . ASN B 1 108 ? 2.592 30 20.859 1 92.69 108 ASN B C 1
ATOM 5767 O O . ASN B 1 108 ? 2.086 31.016 20.391 1 92.69 108 ASN B O 1
ATOM 5771 N N . LEU B 1 109 ? 2.008 29.297 21.797 1 96.25 109 LEU B N 1
ATOM 5772 C CA . LEU B 1 109 ? 0.688 29.688 22.281 1 96.25 109 LEU B CA 1
ATOM 5773 C C . LEU B 1 109 ? 0.775 30.266 23.688 1 96.25 109 LEU B C 1
ATOM 5775 O O . LEU B 1 109 ? -0.172 30.891 24.156 1 96.25 109 LEU B O 1
ATOM 5779 N N . GLY B 1 110 ? 1.927 30.047 24.312 1 97.06 110 GLY B N 1
ATOM 5780 C CA . GLY B 1 110 ? 2.135 30.578 25.656 1 97.06 110 GLY B CA 1
ATOM 5781 C C . GLY B 1 110 ? 2.74 31.969 25.656 1 97.06 110 GLY B C 1
ATOM 5782 O O . GLY B 1 110 ? 2.91 32.594 24.609 1 97.06 110 GLY B O 1
ATOM 5783 N N . THR B 1 111 ? 2.949 32.5 26.844 1 96.56 111 THR B N 1
ATOM 5784 C CA . THR B 1 111 ? 3.598 33.781 27.094 1 96.56 111 THR B CA 1
ATOM 5785 C C . THR B 1 111 ? 4.797 33.594 28.016 1 96.56 111 THR B C 1
ATOM 5787 O O . THR B 1 111 ? 5.23 32.469 28.281 1 96.56 111 THR B O 1
ATOM 5790 N N . GLU B 1 112 ? 5.309 34.719 28.469 1 96.62 112 GLU B N 1
ATOM 5791 C CA . GLU B 1 112 ? 6.551 34.688 29.234 1 96.62 112 GLU B CA 1
ATOM 5792 C C . GLU B 1 112 ? 6.461 33.75 30.422 1 96.62 112 GLU B C 1
ATOM 5794 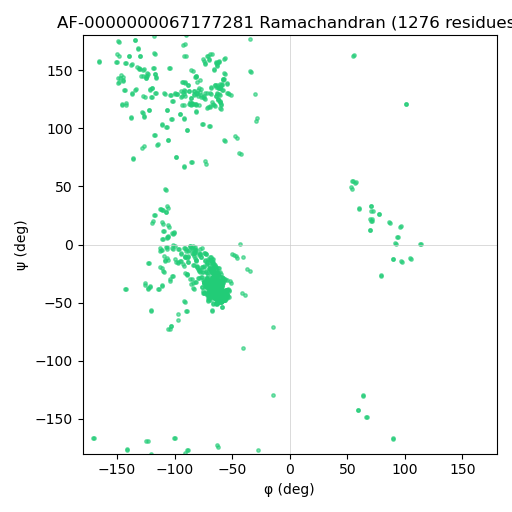O O . GLU B 1 112 ? 7.41 33.031 30.719 1 96.62 112 GLU B O 1
ATOM 5799 N N . ARG B 1 113 ? 5.398 33.781 31.125 1 96.25 113 ARG B N 1
ATOM 5800 C CA . ARG B 1 113 ? 5.258 32.938 32.312 1 96.25 113 ARG B CA 1
ATOM 5801 C C . ARG B 1 113 ? 5.359 31.469 31.938 1 96.25 113 ARG B C 1
ATOM 5803 O O . ARG B 1 113 ? 5.938 30.672 32.688 1 96.25 113 ARG B O 1
ATOM 5810 N N . HIS B 1 114 ? 4.812 31.078 30.828 1 98 114 HIS B N 1
ATOM 5811 C CA . HIS B 1 114 ? 4.883 29.703 30.375 1 98 114 HIS B CA 1
ATOM 5812 C C . HIS B 1 114 ? 6.293 29.344 29.906 1 98 114 HIS B C 1
ATOM 5814 O O . HIS B 1 114 ? 6.797 28.266 30.219 1 98 114 HIS B O 1
ATOM 5820 N N . HIS B 1 115 ? 6.895 30.266 29.156 1 97.56 115 HIS B N 1
ATOM 5821 C CA . HIS B 1 115 ? 8.242 30.016 28.641 1 97.56 115 HIS B CA 1
ATOM 5822 C C . HIS B 1 115 ? 9.219 29.766 29.781 1 97.56 115 HIS B C 1
ATOM 5824 O O . HIS B 1 115 ? 10.016 28.828 29.734 1 97.56 115 HIS B O 1
ATOM 5830 N N . GLN B 1 116 ? 9.109 30.562 30.781 1 96.56 116 GLN B N 1
ATOM 5831 C CA . GLN B 1 116 ? 10 30.453 31.922 1 96.56 116 GLN B CA 1
ATOM 5832 C C . GLN B 1 116 ? 9.773 29.156 32.688 1 96.56 116 GLN B C 1
ATOM 5834 O O . GLN B 1 116 ? 10.719 28.516 33.156 1 96.56 116 GLN B O 1
ATOM 5839 N N . ALA B 1 117 ? 8.625 28.766 32.688 1 96.69 117 ALA B N 1
ATOM 5840 C CA . ALA B 1 117 ? 8.266 27.609 33.5 1 96.69 117 ALA B CA 1
ATOM 5841 C C . ALA B 1 117 ? 8.609 26.297 32.781 1 96.69 117 ALA B C 1
ATOM 5843 O O . ALA B 1 117 ? 8.961 25.312 33.438 1 96.69 117 ALA B O 1
ATOM 5844 N N . TYR B 1 118 ? 8.531 26.25 31.453 1 97.25 118 TYR B N 1
ATOM 5845 C CA . TYR B 1 118 ? 8.438 24.938 30.844 1 97.25 118 TYR B CA 1
ATOM 5846 C C . TYR B 1 118 ? 9.531 24.734 29.797 1 97.25 118 TYR B C 1
ATOM 5848 O O . TYR B 1 118 ? 10.023 23.625 29.625 1 97.25 118 TYR B O 1
ATOM 5856 N N . VAL B 1 119 ? 9.945 25.734 29.047 1 97.25 119 VAL B N 1
ATOM 5857 C CA . VAL B 1 119 ? 10.641 25.547 27.766 1 97.25 119 VAL B CA 1
ATOM 5858 C C . VAL B 1 119 ? 11.969 24.844 28.016 1 97.25 119 VAL B C 1
ATOM 5860 O O . VAL B 1 119 ? 12.266 23.844 27.359 1 97.25 119 VAL B O 1
ATOM 5863 N N . ARG B 1 120 ? 12.797 25.328 28.938 1 96.12 120 ARG B N 1
ATOM 5864 C CA . ARG B 1 120 ? 14.086 24.703 29.203 1 96.12 120 ARG B CA 1
ATOM 5865 C C . ARG B 1 120 ? 13.914 23.25 29.641 1 96.12 120 ARG B C 1
ATOM 5867 O O . ARG B 1 120 ? 14.672 22.375 29.219 1 96.12 120 ARG B O 1
ATOM 5874 N N . ARG B 1 121 ? 12.945 22.953 30.484 1 96.88 121 ARG B N 1
ATOM 5875 C CA . ARG B 1 121 ? 12.672 21.594 30.969 1 96.88 121 ARG B CA 1
ATOM 5876 C C . ARG B 1 121 ? 12.242 20.688 29.828 1 96.88 121 ARG B C 1
ATOM 5878 O O . ARG B 1 121 ? 12.547 19.5 29.828 1 96.88 121 ARG B O 1
ATOM 5885 N N . ILE B 1 122 ? 11.539 21.25 28.875 1 97.62 122 ILE B N 1
ATOM 5886 C CA . ILE B 1 122 ? 11.102 20.5 27.703 1 97.62 122 ILE B CA 1
ATOM 5887 C C . ILE B 1 122 ? 12.305 20.172 26.828 1 97.62 122 ILE B C 1
ATOM 5889 O O . ILE B 1 122 ? 12.469 19.031 26.391 1 97.62 122 ILE B O 1
ATOM 5893 N N . ILE B 1 123 ? 13.164 21.172 26.562 1 96.81 123 ILE B N 1
ATOM 5894 C CA . ILE B 1 123 ? 14.352 21 25.734 1 96.81 123 ILE B CA 1
ATOM 5895 C C . ILE B 1 123 ? 15.234 19.906 26.312 1 96.81 123 ILE B C 1
ATOM 5897 O O . ILE B 1 123 ? 15.703 19.016 25.594 1 96.81 123 ILE B O 1
ATOM 5901 N N . ASP B 1 124 ? 15.375 19.859 27.656 1 95.94 124 ASP B N 1
ATOM 5902 C CA . ASP B 1 124 ? 16.344 19 28.344 1 95.94 124 ASP B CA 1
ATOM 5903 C C . ASP B 1 124 ? 15.742 17.641 28.672 1 95.94 124 ASP B C 1
ATOM 5905 O O . ASP B 1 124 ? 16.438 16.75 29.188 1 95.94 124 ASP B O 1
ATOM 5909 N N . LEU B 1 125 ? 14.469 17.391 28.438 1 96.62 125 LEU B N 1
ATOM 5910 C CA . LEU B 1 125 ? 13.719 16.156 28.688 1 96.62 125 LEU B CA 1
ATOM 5911 C C . LEU B 1 125 ? 13.516 15.953 30.188 1 96.62 125 LEU B C 1
ATOM 5913 O O . LEU B 1 125 ? 13.25 14.836 30.641 1 96.62 125 LEU B O 1
ATOM 5917 N N . ASP B 1 126 ? 13.648 17.062 30.922 1 96 126 ASP B N 1
ATOM 5918 C CA . ASP B 1 126 ? 13.258 17 32.312 1 96 126 ASP B CA 1
ATOM 5919 C C . ASP B 1 126 ? 11.742 16.891 32.469 1 96 126 ASP B C 1
ATOM 5921 O O . ASP B 1 126 ? 11.234 16.406 33.469 1 96 126 ASP B O 1
ATOM 5925 N N . LEU B 1 127 ? 11.102 17.391 31.5 1 97.38 127 LEU B N 1
ATOM 5926 C CA . LEU B 1 127 ? 9.648 17.328 31.422 1 97.38 127 LEU B CA 1
ATOM 5927 C C . LEU B 1 127 ? 9.195 16.734 30.094 1 97.38 127 LEU B C 1
ATOM 5929 O O . LEU B 1 127 ? 9.406 17.328 29.031 1 97.38 127 LEU B O 1
ATOM 5933 N N . LEU B 1 128 ? 8.68 15.562 30.203 1 97.94 128 LEU B N 1
ATOM 5934 C CA . LEU B 1 128 ? 8.086 14.938 29.031 1 97.94 128 LEU B CA 1
ATOM 5935 C C . LEU B 1 128 ? 6.602 15.258 28.938 1 97.94 128 LEU B C 1
ATOM 5937 O O . LEU B 1 128 ? 5.875 15.172 29.922 1 97.94 128 LEU B O 1
ATOM 5941 N N . GLY B 1 129 ? 6.191 15.656 27.781 1 98.38 129 GLY B N 1
ATOM 5942 C CA . GLY B 1 129 ? 4.797 16.016 27.594 1 98.38 129 GLY B CA 1
ATOM 5943 C C . GLY B 1 129 ? 4.188 15.438 26.328 1 98.38 129 GLY B C 1
ATOM 5944 O O . GLY B 1 129 ? 4.844 14.68 25.609 1 98.38 129 GLY B O 1
ATOM 5945 N N . CYS B 1 130 ? 2.895 15.664 26.141 1 98.31 130 CYS B N 1
ATOM 5946 C CA . CYS B 1 130 ? 2.168 15.203 24.969 1 98.31 130 CYS B CA 1
ATOM 5947 C C . CYS B 1 130 ? 1.18 16.266 24.484 1 98.31 130 CYS B C 1
ATOM 5949 O O . CYS B 1 130 ? 0.974 17.281 25.156 1 98.31 130 CYS B O 1
ATOM 5951 N N . PHE B 1 131 ? 0.748 16.156 23.328 1 98.06 131 PHE B N 1
ATOM 5952 C CA . PHE B 1 131 ? -0.144 17.047 22.594 1 98.06 131 PHE B CA 1
ATOM 5953 C C . PHE B 1 131 ? -1.53 16.438 22.453 1 98.06 131 PHE B C 1
ATOM 5955 O O . PHE B 1 131 ? -1.743 15.562 21.609 1 98.06 131 PHE B O 1
ATOM 5962 N N . ALA B 1 132 ? -2.498 16.859 23.266 1 98.62 132 ALA B N 1
ATOM 5963 C CA . ALA B 1 132 ? -3.795 16.203 23.375 1 98.62 132 ALA B CA 1
ATOM 5964 C C . ALA B 1 132 ? -4.883 17.016 22.672 1 98.62 132 ALA B C 1
ATOM 5966 O O . ALA B 1 132 ? -5.57 17.812 23.312 1 98.62 132 ALA B O 1
ATOM 5967 N N . MET B 1 133 ? -5.078 16.734 21.375 1 97.25 133 MET B N 1
ATOM 5968 C CA . MET B 1 133 ? -6.09 17.453 20.609 1 97.25 133 MET B CA 1
ATOM 5969 C C . MET B 1 133 ? -7.137 16.5 20.047 1 97.25 133 MET B C 1
ATOM 5971 O O . MET B 1 133 ? -8.297 16.516 20.469 1 97.25 133 MET B O 1
ATOM 5975 N N . THR B 1 134 ? -6.715 15.508 19.281 1 97.06 134 THR B N 1
ATOM 5976 C CA . THR B 1 134 ? -7.609 14.586 18.578 1 97.06 134 THR B CA 1
ATOM 5977 C C . THR B 1 134 ? -8.461 13.805 19.578 1 97.06 134 THR B C 1
ATOM 5979 O O . THR B 1 134 ? -7.973 13.398 20.625 1 97.06 134 THR B O 1
ATOM 5982 N N . GLU B 1 135 ? -9.695 13.719 19.266 1 97.12 135 GLU B N 1
ATOM 5983 C CA . GLU B 1 135 ? -10.633 12.945 20.078 1 97.12 135 GLU B CA 1
ATOM 5984 C C . GLU B 1 135 ? -11.234 11.789 19.266 1 97.12 135 GLU B C 1
ATOM 5986 O O . GLU B 1 135 ? -11.156 11.773 18.047 1 97.12 135 GLU B O 1
ATOM 5991 N N . THR B 1 136 ? -11.828 10.859 19.953 1 95.12 136 THR B N 1
ATOM 5992 C CA . THR B 1 136 ? -12.5 9.727 19.312 1 95.12 136 THR B CA 1
ATOM 5993 C C . THR B 1 136 ? -13.547 10.219 18.312 1 95.12 136 THR B C 1
ATOM 5995 O O . THR B 1 136 ? -13.672 9.672 17.219 1 95.12 136 THR B O 1
ATOM 5998 N N . GLY B 1 137 ? -14.227 11.258 18.703 1 94.12 137 GLY B N 1
ATOM 5999 C CA . GLY B 1 137 ? -15.328 11.734 17.875 1 94.12 137 GLY B CA 1
ATOM 6000 C C . GLY B 1 137 ? -14.891 12.75 16.844 1 94.12 137 GLY B C 1
ATOM 6001 O O . GLY B 1 137 ? -15.578 12.961 15.836 1 94.12 137 GLY B O 1
ATOM 6002 N N . HIS B 1 138 ? -13.812 13.453 17.094 1 95.31 138 HIS B N 1
ATOM 6003 C CA . HIS B 1 138 ? -13.391 14.531 16.188 1 95.31 138 HIS B CA 1
ATOM 6004 C C . HIS B 1 138 ? -11.883 14.508 15.977 1 95.31 138 HIS B C 1
ATOM 6006 O O . HIS B 1 138 ? -11.109 14.758 16.906 1 95.31 138 HIS B O 1
ATOM 6012 N N . GLY B 1 139 ? -11.453 14.125 14.789 1 92.81 139 GLY B N 1
ATOM 6013 C CA . GLY B 1 139 ? -10.062 14.164 14.359 1 92.81 139 GLY B CA 1
ATOM 6014 C C . GLY B 1 139 ? -9.758 15.32 13.422 1 92.81 139 GLY B C 1
ATOM 6015 O O . GLY B 1 139 ? -9.297 16.375 13.859 1 92.81 139 GLY B O 1
ATOM 6016 N N . SER B 1 140 ? -10.273 15.273 12.195 1 91.56 140 SER B N 1
ATOM 6017 C CA . SER B 1 140 ? -10.094 16.344 11.219 1 91.56 140 SER B CA 1
ATOM 6018 C C . SER B 1 140 ? -10.906 17.578 11.586 1 91.56 140 SER B C 1
ATOM 6020 O O . SER B 1 140 ? -10.5 18.703 11.297 1 91.56 140 SER B O 1
ATOM 6022 N N . ASP B 1 141 ? -11.984 17.406 12.227 1 93.31 141 ASP B N 1
ATOM 6023 C CA . ASP B 1 141 ? -12.82 18.516 12.688 1 93.31 141 ASP B CA 1
ATOM 6024 C C . ASP B 1 141 ? -12.438 18.938 14.109 1 93.31 141 ASP B C 1
ATOM 6026 O O . ASP B 1 141 ? -13.266 18.875 15.023 1 93.31 141 ASP B O 1
ATOM 6030 N N . VAL B 1 142 ? -11.281 19.469 14.258 1 92.81 142 VAL B N 1
ATOM 6031 C CA . VAL B 1 142 ? -10.719 19.797 15.562 1 92.81 142 VAL B CA 1
ATOM 6032 C C . VAL B 1 142 ? -11.508 20.938 16.203 1 92.81 142 VAL B C 1
ATOM 6034 O O . VAL B 1 142 ? -11.523 21.094 17.422 1 92.81 142 VAL B O 1
ATOM 6037 N N . GLN B 1 143 ? -12.195 21.703 15.328 1 93.31 143 GLN B N 1
ATOM 6038 C CA . GLN B 1 143 ? -12.984 22.797 15.867 1 93.31 143 GLN B CA 1
ATOM 6039 C C . GLN B 1 143 ? -14.156 22.281 16.688 1 93.31 143 GLN B C 1
ATOM 6041 O O . GLN B 1 143 ? -14.688 23 17.547 1 93.31 143 GLN B O 1
ATOM 6046 N N . SER B 1 144 ? -14.516 21.031 16.422 1 94.62 144 SER B N 1
ATOM 6047 C CA . SER B 1 144 ? -15.719 20.484 17.047 1 94.62 144 SER B CA 1
ATOM 6048 C C . SER B 1 144 ? -15.383 19.516 18.172 1 94.62 144 SER B C 1
ATOM 6050 O O . SER B 1 144 ? -16.234 18.734 18.594 1 94.62 144 SER B O 1
ATOM 6052 N N . ILE B 1 145 ? -14.109 19.531 18.656 1 97.38 145 ILE B N 1
ATOM 6053 C CA . ILE B 1 145 ? -13.766 18.672 19.781 1 97.38 145 ILE B CA 1
ATOM 6054 C C . ILE B 1 145 ? -14.688 18.953 20.953 1 97.38 145 ILE B C 1
ATOM 6056 O O . ILE B 1 145 ? -15.289 20.031 21.031 1 97.38 145 ILE B O 1
ATOM 6060 N N . GLU B 1 146 ? -14.766 17.969 21.906 1 98.06 146 GLU B N 1
ATOM 6061 C CA . GLU B 1 146 ? -15.852 18.031 22.875 1 98.06 146 GLU B CA 1
ATOM 6062 C C . GLU B 1 146 ? -15.32 18.312 24.281 1 98.06 146 GLU B C 1
ATOM 6064 O O . GLU B 1 146 ? -16.078 18.719 25.156 1 98.06 146 GLU B O 1
ATOM 6069 N N . THR B 1 147 ? -14.023 18.062 24.516 1 98.75 147 THR B N 1
ATOM 6070 C CA . THR B 1 147 ? -13.445 18.391 25.828 1 98.75 147 THR B CA 1
ATOM 6071 C C . THR B 1 147 ? -13.688 19.859 26.172 1 98.75 147 THR B C 1
ATOM 6073 O O . THR B 1 147 ? -13.547 20.734 25.312 1 98.75 147 THR B O 1
ATOM 6076 N N . THR B 1 148 ? -14.039 20.156 27.453 1 98.81 148 THR B N 1
ATOM 6077 C CA . THR B 1 148 ? -14.336 21.531 27.859 1 98.81 148 THR B CA 1
ATOM 6078 C C . THR B 1 148 ? -13.344 22 28.906 1 98.81 148 THR B C 1
ATOM 6080 O O . THR B 1 148 ? -12.773 21.203 29.656 1 98.81 148 THR B O 1
ATOM 6083 N N . ALA B 1 149 ? -13.023 23.219 28.891 1 98.88 149 ALA B N 1
ATOM 6084 C CA . ALA B 1 149 ? -12.359 23.969 29.938 1 98.88 149 ALA B CA 1
ATOM 6085 C C . ALA B 1 149 ? -13.25 25.094 30.453 1 98.88 149 ALA B C 1
ATOM 6087 O O . ALA B 1 149 ? -13.273 26.188 29.891 1 98.88 149 ALA B O 1
ATOM 6088 N N . THR B 1 150 ? -13.945 24.797 31.484 1 98.81 150 THR B N 1
ATOM 6089 C CA . THR B 1 150 ? -14.867 25.781 32.062 1 98.81 150 THR B CA 1
ATOM 6090 C C . THR B 1 150 ? -14.203 26.562 33.188 1 98.81 150 THR B C 1
ATOM 6092 O O . THR B 1 150 ? -13.68 25.984 34.125 1 98.81 150 THR B O 1
ATOM 6095 N N . TYR B 1 151 ? -14.25 27.906 33.094 1 98.81 151 TYR B N 1
ATOM 6096 C CA . TYR B 1 151 ? -13.594 28.75 34.094 1 98.81 151 TYR B CA 1
ATOM 6097 C C . TYR B 1 151 ? -14.469 28.938 35.312 1 98.81 151 TYR B C 1
ATOM 6099 O O . TYR B 1 151 ? -15.664 29.203 35.188 1 98.81 151 TYR B O 1
ATOM 6107 N N . ASP B 1 152 ? -13.867 28.75 36.469 1 98.44 152 ASP B N 1
ATOM 6108 C CA . ASP B 1 152 ? -14.484 29 37.75 1 98.44 152 ASP B CA 1
ATOM 6109 C C . ASP B 1 152 ? -13.836 30.203 38.438 1 98.44 152 ASP B C 1
ATOM 6111 O O . ASP B 1 152 ? -12.75 30.078 39.031 1 98.44 152 ASP B O 1
ATOM 6115 N N . PRO B 1 153 ? -14.5 31.344 38.438 1 97.75 153 PRO B N 1
ATOM 6116 C CA . PRO B 1 153 ? -13.891 32.531 39.031 1 97.75 153 PRO B CA 1
ATOM 6117 C C . PRO B 1 153 ? -13.695 32.438 40.562 1 97.75 153 PRO B C 1
ATOM 6119 O O . PRO B 1 153 ? -12.812 33.062 41.125 1 97.75 153 PRO B O 1
ATOM 6122 N N . ALA B 1 154 ? -14.477 31.625 41.188 1 98.12 154 ALA B N 1
ATOM 6123 C CA . ALA B 1 154 ? -14.383 31.5 42.656 1 98.12 154 ALA B CA 1
ATOM 6124 C C . ALA B 1 154 ? -13.016 30.953 43.062 1 98.12 154 ALA B C 1
ATOM 6126 O O . ALA B 1 154 ? -12.469 31.359 44.094 1 98.12 154 ALA B O 1
ATOM 6127 N N . THR B 1 155 ? -12.461 30.062 42.312 1 98.25 155 THR B N 1
ATOM 6128 C CA . THR B 1 155 ? -11.18 29.453 42.656 1 98.25 155 THR B CA 1
ATOM 6129 C C . THR B 1 155 ? -10.102 29.906 41.656 1 98.25 155 THR B C 1
ATOM 6131 O O . THR B 1 155 ? -8.922 29.594 41.844 1 98.25 155 THR B O 1
ATOM 6134 N N . GLN B 1 156 ? -10.484 30.641 40.656 1 98.5 156 GLN B N 1
ATOM 6135 C CA . GLN B 1 156 ? -9.609 31.062 39.562 1 98.5 156 GLN B CA 1
ATOM 6136 C C . GLN B 1 156 ? -8.922 29.859 38.906 1 98.5 156 GLN B C 1
ATOM 6138 O O . GLN B 1 156 ? -7.699 29.844 38.781 1 98.5 156 GLN B O 1
ATOM 6143 N N . GLU B 1 157 ? -9.766 28.891 38.625 1 98.81 157 GLU B N 1
ATOM 6144 C CA . GLU B 1 157 ? -9.305 27.656 38 1 98.81 157 GLU B CA 1
ATOM 6145 C C . GLU B 1 157 ? -10.164 27.312 36.781 1 98.81 157 GLU B C 1
ATOM 6147 O O . GLU B 1 157 ? -11.328 27.734 36.688 1 98.81 157 GLU B O 1
ATOM 6152 N N . PHE B 1 158 ? -9.578 26.625 35.812 1 98.88 158 PHE B N 1
ATOM 6153 C CA . PHE B 1 158 ? -10.344 25.953 34.75 1 98.88 158 PHE B CA 1
ATOM 6154 C C . PHE B 1 158 ? -10.656 24.516 35.156 1 98.88 158 PHE B C 1
ATOM 6156 O O . PHE B 1 158 ? -9.812 23.844 35.75 1 98.88 158 PHE B O 1
ATOM 6163 N N . VAL B 1 159 ? -11.836 24.078 34.875 1 98.88 159 VAL B N 1
ATOM 6164 C CA . VAL B 1 159 ? -12.242 22.688 35.062 1 98.88 159 VAL B CA 1
ATOM 6165 C C . VAL B 1 159 ? -12.25 21.969 33.719 1 98.88 159 VAL B C 1
ATOM 6167 O O . VAL B 1 159 ? -13.125 22.219 32.875 1 98.88 159 VAL B O 1
ATOM 6170 N N . ILE B 1 160 ? -11.297 21.078 33.469 1 98.88 160 ILE B N 1
ATOM 6171 C CA . ILE B 1 160 ? -11.172 20.297 32.25 1 98.88 160 ILE B CA 1
ATOM 6172 C C . ILE B 1 160 ? -12.016 19.031 32.344 1 98.88 160 ILE B C 1
ATOM 6174 O O . ILE B 1 160 ? -11.867 18.25 33.281 1 98.88 160 ILE B O 1
ATOM 6178 N N . HIS B 1 161 ? -12.914 18.797 31.359 1 98.81 161 HIS B N 1
ATOM 6179 C CA . HIS B 1 161 ? -13.836 17.672 31.422 1 98.81 161 HIS B CA 1
ATOM 6180 C C . HIS B 1 161 ? -14.07 17.062 30.047 1 98.81 161 HIS B C 1
ATOM 6182 O O . HIS B 1 161 ? -14.195 17.797 29.062 1 98.81 161 HIS B O 1
ATOM 6188 N N . SER B 1 162 ? -14 15.758 29.938 1 98.44 162 SER B N 1
ATOM 6189 C CA . SER B 1 162 ? -14.484 15 28.797 1 98.44 162 SER B CA 1
ATOM 6190 C C . SER B 1 162 ? -15.945 14.602 28.969 1 98.44 162 SER B C 1
ATOM 6192 O O . SER B 1 162 ? -16.25 13.562 29.562 1 98.44 162 SER B O 1
ATOM 6194 N N . PRO B 1 163 ? -16.844 15.328 28.375 1 97.62 163 PRO B N 1
ATOM 6195 C CA . PRO B 1 163 ? -18.25 15.195 28.75 1 97.62 163 PRO B CA 1
ATOM 6196 C C . PRO B 1 163 ? -18.922 13.969 28.141 1 97.62 163 PRO B C 1
ATOM 6198 O O . PRO B 1 163 ? -19.969 13.523 28.609 1 97.62 163 PRO B O 1
ATOM 6201 N N . THR B 1 164 ? -18.406 13.43 27.031 1 95.5 164 THR B N 1
ATOM 6202 C CA . THR B 1 164 ? -18.969 12.281 26.328 1 95.5 164 THR B CA 1
ATOM 6203 C C . THR B 1 164 ? -17.906 11.234 26.047 1 95.5 164 THR B C 1
ATOM 6205 O O . THR B 1 164 ? -16.703 11.539 26.094 1 95.5 164 THR B O 1
ATOM 6208 N N . PRO B 1 165 ? -18.281 10.016 25.75 1 94 165 PRO B N 1
ATOM 6209 C CA . PRO B 1 165 ? -17.281 9.008 25.359 1 94 165 PRO B CA 1
ATOM 6210 C C . PRO B 1 165 ? -16.469 9.414 24.141 1 94 165 PRO B C 1
ATOM 6212 O O . PRO B 1 165 ? -15.305 9.047 24.016 1 94 165 PRO B O 1
ATOM 6215 N N . THR B 1 166 ? -17.062 10.203 23.297 1 94.88 166 THR B N 1
ATOM 6216 C CA . THR B 1 166 ? -16.406 10.594 22.047 1 94.88 166 THR B CA 1
ATOM 6217 C C . THR B 1 166 ? -15.438 11.742 22.297 1 94.88 166 THR B C 1
ATOM 6219 O O . THR B 1 166 ? -14.664 12.117 21.406 1 94.88 166 THR B O 1
ATOM 6222 N N . ALA B 1 167 ? -15.383 12.297 23.547 1 97.19 167 ALA B N 1
ATOM 6223 C CA . ALA B 1 167 ? -14.469 13.375 23.906 1 97.19 167 ALA B CA 1
ATOM 6224 C C . ALA B 1 167 ? -13.109 12.828 24.328 1 97.19 167 ALA B C 1
ATOM 6226 O O . ALA B 1 167 ? -12.172 13.594 24.578 1 97.19 167 ALA B O 1
ATOM 6227 N N . ARG B 1 168 ? -13 11.516 24.344 1 97.19 168 ARG B N 1
ATOM 6228 C CA . ARG B 1 168 ? -11.727 10.898 24.719 1 97.19 168 ARG B CA 1
ATOM 6229 C C . ARG B 1 168 ? -10.617 11.305 23.766 1 97.19 168 ARG B C 1
ATOM 6231 O O . ARG B 1 168 ? -10.773 11.195 22.547 1 97.19 168 ARG B O 1
ATOM 6238 N N . LYS B 1 169 ? -9.531 11.922 24.375 1 98.25 169 LYS B N 1
ATOM 6239 C CA . LYS B 1 169 ? -8.344 12.141 23.562 1 98.25 169 LYS B CA 1
ATOM 6240 C C . LYS B 1 169 ? -7.73 10.812 23.109 1 98.25 169 LYS B C 1
ATOM 6242 O O . LYS B 1 169 ? -7.504 9.922 23.938 1 98.25 169 LYS B O 1
ATOM 6247 N N . ASP B 1 170 ? -7.504 10.703 21.812 1 96.5 170 ASP B N 1
ATOM 6248 C CA . ASP B 1 170 ? -7.102 9.422 21.25 1 96.5 170 ASP B CA 1
ATOM 6249 C C . ASP B 1 170 ? -5.797 9.539 20.469 1 96.5 170 ASP B C 1
ATOM 6251 O O . ASP B 1 170 ? -5.559 10.547 19.797 1 96.5 170 ASP B O 1
ATOM 6255 N N . TYR B 1 171 ? -4.93 8.523 20.531 1 97.5 171 TYR B N 1
ATOM 6256 C CA . TYR B 1 171 ? -3.703 8.367 19.766 1 97.5 171 TYR B CA 1
ATOM 6257 C C . TYR B 1 171 ? -2.635 9.352 20.219 1 97.5 171 TYR B C 1
ATOM 6259 O O . TYR B 1 171 ? -1.836 9.828 19.422 1 97.5 171 TYR B O 1
ATOM 6267 N N . ILE B 1 172 ? -2.67 9.727 21.438 1 98.38 172 ILE B N 1
ATOM 6268 C CA . ILE B 1 172 ? -1.801 10.797 21.922 1 98.38 172 ILE B CA 1
ATOM 6269 C C . ILE B 1 172 ? -0.412 10.234 22.219 1 98.38 172 ILE B C 1
ATOM 6271 O O . ILE B 1 172 ? -0.249 9.414 23.125 1 98.38 172 ILE B O 1
ATOM 6275 N N . GLY B 1 173 ? 0.586 10.656 21.469 1 97.81 173 GLY B N 1
ATOM 6276 C CA . GLY B 1 173 ? 1.949 10.211 21.719 1 97.81 173 GLY B CA 1
ATOM 6277 C C . GLY B 1 173 ? 2.475 10.609 23.078 1 97.81 173 GLY B C 1
ATOM 6278 O O . GLY B 1 173 ? 2.465 11.789 23.438 1 97.81 173 GLY B O 1
ATOM 6279 N N . GLY B 1 174 ? 2.918 9.672 23.812 1 97.88 174 GLY B N 1
ATOM 6280 C CA . GLY B 1 174 ? 3.443 9.891 25.156 1 97.88 174 GLY B CA 1
ATOM 6281 C C . GLY B 1 174 ? 2.426 9.625 26.234 1 97.88 174 GLY B C 1
ATOM 6282 O O . GLY B 1 174 ? 2.791 9.414 27.406 1 97.88 174 GLY B O 1
ATOM 6283 N N . ALA B 1 175 ? 1.185 9.531 25.938 1 98.44 175 ALA B N 1
ATOM 6284 C CA . ALA B 1 175 ? 0.116 9.508 26.922 1 98.44 175 ALA B CA 1
ATOM 6285 C C . ALA B 1 175 ? 0.01 8.133 27.578 1 98.44 175 ALA B C 1
ATOM 6287 O O . ALA B 1 175 ? -0.533 8.008 28.688 1 98.44 175 ALA B O 1
ATOM 6288 N N . ALA B 1 176 ? 0.528 7.125 26.875 1 97.88 176 ALA B N 1
ATOM 6289 C CA . ALA B 1 176 ? 0.396 5.785 27.438 1 97.88 176 ALA B CA 1
ATOM 6290 C C . ALA B 1 176 ? 1.312 5.602 28.641 1 97.88 176 ALA B C 1
ATOM 6292 O O . ALA B 1 176 ? 0.974 4.879 29.578 1 97.88 176 ALA B O 1
ATOM 6293 N N . GLU B 1 177 ? 2.484 6.266 28.531 1 96.81 177 GLU B N 1
ATOM 6294 C CA . GLU B 1 177 ? 3.449 5.859 29.547 1 96.81 177 GLU B CA 1
ATOM 6295 C C . GLU B 1 177 ? 4.266 7.051 30.031 1 96.81 177 GLU B C 1
ATOM 6297 O O . GLU B 1 177 ? 4.527 7.18 31.234 1 96.81 177 GLU B O 1
ATOM 6302 N N . THR B 1 178 ? 4.652 7.973 29.188 1 96.94 178 THR B N 1
ATOM 6303 C CA . THR B 1 178 ? 5.824 8.766 29.531 1 96.94 178 THR B CA 1
ATOM 6304 C C . THR B 1 178 ? 5.426 10.211 29.844 1 96.94 178 THR B C 1
ATOM 6306 O O . THR B 1 178 ? 6.062 10.867 30.672 1 96.94 178 THR B O 1
ATOM 6309 N N . ALA B 1 179 ? 4.441 10.758 29.172 1 98.44 179 ALA B N 1
ATOM 6310 C CA . ALA B 1 179 ? 4.102 12.172 29.328 1 98.44 179 ALA B CA 1
ATOM 6311 C C . ALA B 1 179 ? 3.6 12.461 30.75 1 98.44 179 ALA B C 1
ATOM 6313 O O . ALA B 1 179 ? 2.801 11.695 31.297 1 98.44 179 ALA B O 1
ATOM 6314 N N . ARG B 1 180 ? 4.066 13.555 31.297 1 98.31 180 ARG B N 1
ATOM 6315 C CA . ARG B 1 180 ? 3.635 13.984 32.625 1 98.31 180 ARG B CA 1
ATOM 6316 C C . ARG B 1 180 ? 2.645 15.141 32.531 1 98.31 180 ARG B C 1
ATOM 6318 O O . ARG B 1 180 ? 1.845 15.359 33.438 1 98.31 180 ARG B O 1
ATOM 6325 N N . VAL B 1 181 ? 2.822 15.867 31.531 1 98.62 181 VAL B N 1
ATOM 6326 C CA . VAL B 1 181 ? 1.985 17.031 31.281 1 98.62 181 VAL B CA 1
ATOM 6327 C C . VAL B 1 181 ? 1.457 16.984 29.844 1 98.62 181 VAL B C 1
ATOM 6329 O O . VAL B 1 181 ? 2.125 16.469 28.953 1 98.62 181 VAL B O 1
ATOM 6332 N N . ALA B 1 182 ? 0.248 17.453 29.656 1 98.88 182 ALA B N 1
ATOM 6333 C CA . ALA B 1 182 ? -0.358 17.484 28.328 1 98.88 182 ALA B CA 1
ATOM 6334 C C . ALA B 1 182 ? -0.748 18.906 27.938 1 98.88 182 ALA B C 1
ATOM 6336 O O . ALA B 1 182 ? -1.239 19.672 28.766 1 98.88 182 ALA B O 1
ATOM 6337 N N . ALA B 1 183 ? -0.418 19.312 26.734 1 98.75 183 ALA B N 1
ATOM 6338 C CA . ALA B 1 183 ? -1.106 20.438 26.109 1 98.75 183 ALA B CA 1
ATOM 6339 C C . ALA B 1 183 ? -2.492 20.031 25.609 1 98.75 183 ALA B C 1
ATOM 6341 O O . ALA B 1 183 ? -2.625 19.406 24.562 1 98.75 183 ALA B O 1
ATOM 6342 N N . VAL B 1 184 ? -3.516 20.422 26.344 1 98.88 184 VAL B N 1
ATOM 6343 C CA . VAL B 1 184 ? -4.871 19.938 26.109 1 98.88 184 VAL B CA 1
ATOM 6344 C C . VAL B 1 184 ? -5.676 21 25.359 1 98.88 184 VAL B C 1
ATOM 6346 O O . VAL B 1 184 ? -5.793 22.141 25.828 1 98.88 184 VAL B O 1
ATOM 6349 N N . PHE B 1 185 ? -6.207 20.641 24.25 1 98.56 185 PHE B N 1
ATOM 6350 C CA . PHE B 1 185 ? -7.117 21.516 23.516 1 98.56 185 PHE B CA 1
ATOM 6351 C C . PHE B 1 185 ? -8.562 21.25 23.922 1 98.56 185 PHE B C 1
ATOM 6353 O O . PHE B 1 185 ? -9.008 20.094 23.953 1 98.56 185 PHE B O 1
ATOM 6360 N N . ALA B 1 186 ? -9.258 22.297 24.25 1 98.69 186 ALA B N 1
ATOM 6361 C CA . ALA B 1 186 ? -10.609 22.172 24.781 1 98.69 186 ALA B CA 1
ATOM 6362 C C . ALA B 1 186 ? -11.453 23.391 24.422 1 98.69 186 ALA B C 1
ATOM 6364 O O . ALA B 1 186 ? -10.906 24.469 24.125 1 98.69 186 ALA B O 1
ATOM 6365 N N . GLN B 1 187 ? -12.766 23.172 24.438 1 98.38 187 GLN B N 1
ATOM 6366 C CA . GLN B 1 187 ? -13.695 24.297 24.344 1 98.38 187 GLN B CA 1
ATOM 6367 C C . GLN B 1 187 ? -13.664 25.156 25.609 1 98.38 187 GLN B C 1
ATOM 6369 O O . GLN B 1 187 ? -13.984 24.672 26.703 1 98.38 187 GLN B O 1
ATOM 6374 N N . LEU B 1 188 ? -13.289 26.422 25.422 1 98.56 188 LEU B N 1
ATOM 6375 C CA . LEU B 1 188 ? -13.203 27.297 26.594 1 98.56 188 LEU B CA 1
ATOM 6376 C C . LEU B 1 188 ? -14.555 27.938 26.891 1 98.56 188 LEU B C 1
ATOM 6378 O O . LEU B 1 188 ? -15.117 28.625 26.031 1 98.56 188 LEU B O 1
ATOM 6382 N N . ILE B 1 189 ? -15.055 27.734 28.047 1 98.62 189 ILE B N 1
ATOM 6383 C CA . ILE B 1 189 ? -16.359 28.25 28.469 1 98.62 189 ILE B CA 1
ATOM 6384 C C . ILE B 1 189 ? -16.172 29.156 29.688 1 98.62 189 ILE B C 1
ATOM 6386 O O . ILE B 1 189 ? -15.523 28.75 30.672 1 98.62 189 ILE B O 1
ATOM 6390 N N . THR B 1 190 ? -16.656 30.328 29.625 1 98.06 190 THR B N 1
ATOM 6391 C CA . THR B 1 190 ? -16.578 31.266 30.734 1 98.06 190 THR B CA 1
ATOM 6392 C C . THR B 1 190 ? -17.797 31.156 31.641 1 98.06 190 THR B C 1
ATOM 6394 O O . THR B 1 190 ? -18.75 30.438 31.312 1 98.06 190 THR B O 1
ATOM 6397 N N . PRO B 1 191 ? -17.766 31.859 32.781 1 96.31 191 PRO B N 1
ATOM 6398 C CA . PRO B 1 191 ? -18.828 31.656 33.781 1 96.31 191 PRO B CA 1
ATOM 6399 C C . PRO B 1 191 ? -20.203 32.031 33.281 1 96.31 191 PRO B C 1
ATOM 6401 O O . PRO B 1 191 ? -21.219 31.516 33.75 1 96.31 191 PRO B O 1
ATOM 6404 N N . ASP B 1 192 ? -20.344 32.875 32.344 1 96.5 192 ASP B N 1
ATOM 6405 C CA . ASP B 1 192 ? -21.625 33.281 31.766 1 96.5 192 ASP B CA 1
ATOM 6406 C C . ASP B 1 192 ? -22.172 32.219 30.828 1 96.5 192 ASP B C 1
ATOM 6408 O O . ASP B 1 192 ? -23.25 32.375 30.25 1 96.5 192 ASP B O 1
ATOM 6412 N N . GLY B 1 193 ? -21.453 31.156 30.609 1 96.62 193 GLY B N 1
ATOM 6413 C CA . GLY B 1 193 ? -21.906 30.047 29.781 1 96.62 193 GLY B CA 1
ATOM 6414 C C . GLY B 1 193 ? -21.516 30.172 28.328 1 96.62 193 GLY B C 1
ATOM 6415 O O . GLY B 1 193 ? -21.781 29.266 27.531 1 96.62 193 GLY B O 1
ATOM 6416 N N . MET B 1 194 ? -20.797 31.25 28.047 1 97.25 194 MET B N 1
ATOM 6417 C CA . MET B 1 194 ? -20.406 31.469 26.656 1 97.25 194 MET B CA 1
ATOM 6418 C C . MET B 1 194 ? -19.25 30.562 26.266 1 97.25 194 MET B C 1
ATOM 6420 O O . MET B 1 194 ? -18.266 30.453 27.016 1 97.25 194 MET B O 1
ATOM 6424 N N . ASN B 1 195 ? -19.422 29.828 25.188 1 97.31 195 ASN B N 1
ATOM 6425 C CA . ASN B 1 195 ? -18.344 29.031 24.594 1 97.31 195 ASN B CA 1
ATOM 6426 C C . ASN B 1 195 ? -17.516 29.875 23.625 1 97.31 195 ASN B C 1
ATOM 6428 O O . ASN B 1 195 ? -18.031 30.344 22.609 1 97.31 195 ASN B O 1
ATOM 6432 N N . HIS B 1 196 ? -16.25 30.016 23.859 1 97.19 196 HIS B N 1
ATOM 6433 C CA . HIS B 1 196 ? -15.391 30.891 23.078 1 97.19 196 HIS B CA 1
ATOM 6434 C C . HIS B 1 196 ? -14.555 30.109 22.078 1 97.19 196 HIS B C 1
ATOM 6436 O O . HIS B 1 196 ? -13.617 30.641 21.484 1 97.19 196 HIS B O 1
ATOM 6442 N N . GLY B 1 197 ? -14.859 28.812 21.906 1 96.5 197 GLY B N 1
ATOM 6443 C CA . GLY B 1 197 ? -14.148 27.969 20.969 1 96.5 197 GLY B CA 1
ATOM 6444 C C . GLY B 1 197 ? -12.945 27.281 21.562 1 96.5 197 GLY B C 1
ATOM 6445 O O . GLY B 1 197 ? -12.789 27.25 22.797 1 96.5 197 GLY B O 1
ATOM 6446 N N . VAL B 1 198 ? -12.102 26.703 20.75 1 97.25 198 VAL B N 1
ATOM 6447 C CA . VAL B 1 198 ? -11.016 25.812 21.172 1 97.25 198 VAL B CA 1
ATOM 6448 C C . VAL B 1 198 ? -9.828 26.656 21.656 1 97.25 198 VAL B C 1
ATOM 6450 O O . VAL B 1 198 ? -9.406 27.594 20.969 1 97.25 198 VAL B O 1
ATOM 6453 N N . HIS B 1 199 ? -9.297 26.391 22.766 1 97.94 199 HIS B N 1
ATOM 6454 C CA . HIS B 1 199 ? -8.078 26.938 23.359 1 97.94 199 HIS B CA 1
ATOM 6455 C C . HIS B 1 199 ? -7.176 25.844 23.891 1 97.94 199 HIS B C 1
ATOM 6457 O O . HIS B 1 199 ? -7.578 24.672 23.938 1 97.94 199 HIS B O 1
ATOM 6463 N N . CYS B 1 200 ? -5.938 26.188 24.25 1 98.5 200 CYS B N 1
ATOM 6464 C CA . CYS B 1 200 ? -4.969 25.203 24.719 1 98.5 200 CYS B CA 1
ATOM 6465 C C . CYS B 1 200 ? -4.566 25.484 26.172 1 98.5 200 CYS B C 1
ATOM 6467 O O . CYS B 1 200 ? -4.285 26.625 26.516 1 98.5 200 CYS B O 1
ATOM 6469 N N . LEU B 1 201 ? -4.613 24.484 27 1 98.81 201 LEU B N 1
ATOM 6470 C CA . LEU B 1 201 ? -4.215 24.594 28.406 1 98.81 201 LEU B CA 1
ATOM 6471 C C . LEU B 1 201 ? -3.15 23.547 28.75 1 98.81 201 LEU B C 1
ATOM 6473 O O . LEU B 1 201 ? -3.16 22.438 28.203 1 98.81 201 LEU B O 1
ATOM 6477 N N . VAL B 1 202 ? -2.227 23.922 29.625 1 98.81 202 VAL B N 1
ATOM 6478 C CA . VAL B 1 202 ? -1.261 22.969 30.188 1 98.81 202 VAL B CA 1
ATOM 6479 C C . VAL B 1 202 ? -1.895 22.203 31.328 1 98.81 202 VAL B C 1
ATOM 6481 O O . VAL B 1 202 ? -2.301 22.797 32.344 1 98.81 202 VAL B O 1
ATOM 6484 N N . VAL B 1 203 ? -1.96 20.891 31.219 1 98.88 203 VAL B N 1
ATOM 6485 C CA . VAL B 1 203 ? -2.646 20.062 32.219 1 98.88 203 VAL B CA 1
ATOM 6486 C C . VAL B 1 203 ? -1.719 18.953 32.688 1 98.88 203 VAL B C 1
ATOM 6488 O O . VAL B 1 203 ? -1.346 18.062 31.922 1 98.88 203 VAL B O 1
ATOM 6491 N N . PRO B 1 204 ? -1.285 18.953 33.969 1 98.75 204 PRO B N 1
ATOM 6492 C CA . PRO B 1 204 ? -0.587 17.781 34.5 1 98.75 204 PRO B CA 1
ATOM 6493 C C . PRO B 1 204 ? -1.444 16.531 34.5 1 98.75 204 PRO B C 1
ATOM 6495 O O . PRO B 1 204 ? -2.623 16.562 34.844 1 98.75 204 PRO B O 1
ATOM 6498 N N . ILE B 1 205 ? -0.819 15.406 34.031 1 98.81 205 ILE B N 1
ATOM 6499 C CA . ILE B 1 205 ? -1.672 14.234 33.875 1 98.81 205 ILE B CA 1
ATOM 6500 C C . ILE B 1 205 ? -1.116 13.078 34.719 1 98.81 205 ILE B C 1
ATOM 6502 O O . ILE B 1 205 ? -1.816 12.102 35 1 98.81 205 ILE B O 1
ATOM 6506 N N . ARG B 1 206 ? 0.158 13.188 35.156 1 98.56 206 ARG B N 1
ATOM 6507 C CA . ARG B 1 206 ? 0.77 12.125 35.938 1 98.56 206 ARG B CA 1
ATOM 6508 C C . ARG B 1 206 ? 1.577 12.711 37.094 1 98.56 206 ARG B C 1
ATOM 6510 O O . ARG B 1 206 ? 2.076 13.836 37 1 98.56 206 ARG B O 1
ATOM 6517 N N . ASP B 1 207 ? 1.724 11.875 38.156 1 97.5 207 ASP B N 1
ATOM 6518 C CA . ASP B 1 207 ? 2.613 12.25 39.25 1 97.5 207 ASP B CA 1
ATOM 6519 C C . ASP B 1 207 ? 4.039 11.773 38.969 1 97.5 207 ASP B C 1
ATOM 6521 O O . ASP B 1 207 ? 4.344 11.266 37.906 1 97.5 207 ASP B O 1
ATOM 6525 N N . ASP B 1 208 ? 4.93 11.984 39.875 1 93.81 208 ASP B N 1
ATOM 6526 C CA . ASP B 1 208 ? 6.348 11.695 39.688 1 93.81 208 ASP B CA 1
ATOM 6527 C C . ASP B 1 208 ? 6.59 10.188 39.562 1 93.81 208 ASP B C 1
ATOM 6529 O O . ASP B 1 208 ? 7.617 9.758 39.031 1 93.81 208 ASP B O 1
ATOM 6533 N N . GLU B 1 209 ? 5.645 9.383 40.062 1 95.06 209 GLU B N 1
ATOM 6534 C CA . GLU B 1 209 ? 5.777 7.93 40 1 95.06 209 GLU B CA 1
ATOM 6535 C C . GLU B 1 209 ? 5.137 7.367 38.719 1 95.06 209 GLU B C 1
ATOM 6537 O O . GLU B 1 209 ? 5.242 6.168 38.469 1 95.06 209 GLU B O 1
ATOM 6542 N N . GLY B 1 210 ? 4.551 8.219 37.969 1 94.94 210 GLY B N 1
ATOM 6543 C CA . GLY B 1 210 ? 3.99 7.801 36.688 1 94.94 210 GLY B CA 1
ATOM 6544 C C . GLY B 1 210 ? 2.518 7.445 36.781 1 94.94 210 GLY B C 1
ATOM 6545 O O . GLY B 1 210 ? 1.922 6.996 35.781 1 94.94 210 GLY B O 1
ATOM 6546 N N . ASN B 1 211 ? 1.919 7.672 37.938 1 97.81 211 ASN B N 1
ATOM 6547 C CA . ASN B 1 211 ? 0.498 7.379 38.094 1 97.81 211 ASN B CA 1
ATOM 6548 C C . ASN B 1 211 ? -0.37 8.539 37.625 1 97.81 211 ASN B C 1
ATOM 6550 O O . ASN B 1 211 ? 0.009 9.703 37.75 1 97.81 211 ASN B O 1
ATOM 6554 N N . ASP B 1 212 ? -1.548 8.227 37.156 1 98.56 212 ASP B N 1
ATOM 6555 C CA . ASP B 1 212 ? -2.506 9.258 36.75 1 98.56 212 ASP B CA 1
ATOM 6556 C C . ASP B 1 212 ? -2.861 10.164 37.938 1 98.56 212 ASP B C 1
ATOM 6558 O O . ASP B 1 212 ? -3.012 9.695 39.062 1 98.56 212 ASP B O 1
ATOM 6562 N N . LEU B 1 213 ? -2.945 11.445 37.688 1 98.69 213 LEU B N 1
ATOM 6563 C CA . LEU B 1 213 ? -3.422 12.383 38.719 1 98.69 213 LEU B CA 1
ATOM 6564 C C . LEU B 1 213 ? -4.934 12.266 38.875 1 98.69 213 LEU B C 1
ATOM 6566 O O . LEU B 1 213 ? -5.621 11.711 38.031 1 98.69 213 LEU B O 1
ATOM 6570 N N . PRO B 1 214 ? -5.477 12.711 40.031 1 98.25 214 PRO B N 1
ATOM 6571 C CA . PRO B 1 214 ? -6.918 12.602 40.25 1 98.25 214 PRO B CA 1
ATOM 6572 C C . PRO B 1 214 ? -7.742 13.195 39.125 1 98.25 214 PRO B C 1
ATOM 6574 O O . PRO B 1 214 ? -7.465 14.312 38.688 1 98.25 214 PRO B O 1
ATOM 6577 N N . GLY B 1 215 ? -8.672 12.414 38.656 1 98.69 215 GLY B N 1
ATOM 6578 C CA . GLY B 1 215 ? -9.562 12.859 37.594 1 98.69 215 GLY B CA 1
ATOM 6579 C C . GLY B 1 215 ? -9.031 12.57 36.188 1 98.69 215 GLY B C 1
ATOM 6580 O O . GLY B 1 215 ? -9.75 12.727 35.219 1 98.69 215 GLY B O 1
ATOM 6581 N N . VAL B 1 216 ? -7.773 12.219 36.125 1 98.75 216 VAL B N 1
ATOM 6582 C CA . VAL B 1 216 ? -7.176 11.859 34.844 1 98.75 216 VAL B CA 1
ATOM 6583 C C . VAL B 1 216 ? -7.152 10.344 34.688 1 98.75 216 VAL B C 1
ATOM 6585 O O . VAL B 1 216 ? -6.781 9.625 35.625 1 98.75 216 VAL B O 1
ATOM 6588 N N . THR B 1 217 ? -7.629 9.828 33.594 1 98.44 217 THR B N 1
ATOM 6589 C CA . THR B 1 217 ? -7.488 8.414 33.25 1 98.44 217 THR B CA 1
ATOM 6590 C C . THR B 1 217 ? -6.773 8.25 31.906 1 98.44 217 THR B C 1
ATOM 6592 O O . THR B 1 217 ? -7.266 8.727 30.875 1 98.44 217 THR B O 1
ATOM 6595 N N . THR B 1 218 ? -5.602 7.66 31.922 1 98.12 218 THR B N 1
ATOM 6596 C CA . THR B 1 218 ? -4.891 7.332 30.703 1 98.12 218 THR B CA 1
ATOM 6597 C C . THR B 1 218 ? -4.977 5.84 30.391 1 98.12 218 THR B C 1
ATOM 6599 O O . THR B 1 218 ? -5.258 5.039 31.297 1 98.12 218 THR B O 1
ATOM 6602 N N . SER B 1 219 ? -4.91 5.438 29.156 1 97 219 SER B N 1
ATOM 6603 C CA . SER B 1 219 ? -4.816 4.047 28.734 1 97 219 SER B CA 1
ATOM 6604 C C . SER B 1 219 ? -3.904 3.908 27.516 1 97 219 SER B C 1
ATOM 6606 O O . SER B 1 219 ? -3.619 4.891 26.828 1 97 219 SER B O 1
ATOM 6608 N N . ASP B 1 220 ? -3.365 2.721 27.359 1 96.75 220 ASP B N 1
ATOM 6609 C CA . ASP B 1 220 ? -2.42 2.42 26.281 1 96.75 220 ASP B CA 1
ATOM 6610 C C . ASP B 1 220 ? -3.148 1.985 25.016 1 96.75 220 ASP B C 1
ATOM 6612 O O . ASP B 1 220 ? -4.09 1.19 25.078 1 96.75 220 ASP B O 1
ATOM 6616 N N . CYS B 1 221 ? -2.793 2.551 23.828 1 94.88 221 CYS B N 1
ATOM 6617 C CA . CYS B 1 221 ? -3.328 2.102 22.547 1 94.88 221 CYS B CA 1
ATOM 6618 C C . CYS B 1 221 ? -2.758 0.742 22.156 1 94.88 221 CYS B C 1
ATOM 6620 O O . CYS B 1 221 ? -3.289 0.069 21.281 1 94.88 221 CYS B O 1
ATOM 6622 N N . HIS B 1 222 ? -1.706 0.335 22.797 1 91.5 222 HIS B N 1
ATOM 6623 C CA . HIS B 1 222 ? -1.053 -0.956 22.609 1 91.5 222 HIS B CA 1
ATOM 6624 C C . HIS B 1 222 ? -0.494 -1.095 21.203 1 91.5 222 HIS B C 1
ATOM 6626 O O . HIS B 1 222 ? 0.237 -0.221 20.734 1 91.5 222 HIS B O 1
ATOM 6632 N N . TYR B 1 223 ? -0.823 -2.268 20.547 1 91.31 223 TYR B N 1
ATOM 6633 C CA . TYR B 1 223 ? -0.209 -2.543 19.25 1 91.31 223 TYR B CA 1
ATOM 6634 C C . TYR B 1 223 ? -0.882 -1.74 18.141 1 91.31 223 TYR B C 1
ATOM 6636 O O . TYR B 1 223 ? -2.111 -1.66 18.078 1 91.31 223 TYR B O 1
ATOM 6644 N N . LYS B 1 224 ? -0.03 -1.085 17.344 1 94.44 224 LYS B N 1
ATOM 6645 C CA . LYS B 1 224 ? -0.427 -0.327 16.156 1 94.44 224 LYS B CA 1
ATOM 6646 C C . LYS B 1 224 ? 0.199 -0.912 14.891 1 94.44 224 LYS B C 1
ATOM 6648 O O . LYS B 1 224 ? 0.934 -1.899 14.953 1 94.44 224 LYS B O 1
ATOM 6653 N N . GLY B 1 225 ? -0.065 -0.357 13.773 1 93.75 225 GLY B N 1
ATOM 6654 C CA . GLY B 1 225 ? 0.509 -0.817 12.516 1 93.75 225 GLY B CA 1
ATOM 6655 C C . GLY B 1 225 ? 2.02 -0.696 12.469 1 93.75 225 GLY B C 1
ATOM 6656 O O . GLY B 1 225 ? 2.686 -1.434 11.742 1 93.75 225 GLY B O 1
ATOM 6657 N N . GLY B 1 226 ? 2.615 0.129 13.148 1 95.19 226 GLY B N 1
ATOM 6658 C CA . GLY B 1 226 ? 4.027 0.455 13.25 1 95.19 226 GLY B CA 1
ATOM 6659 C C . GLY B 1 226 ? 4.336 1.401 14.398 1 95.19 226 GLY B C 1
ATOM 6660 O O . GLY B 1 226 ? 3.602 1.448 15.391 1 95.19 226 GLY B O 1
ATOM 6661 N N . LEU B 1 227 ? 5.508 1.93 14.359 1 97.06 227 LEU B N 1
ATOM 6662 C CA . LEU B 1 227 ? 5.953 2.887 15.367 1 97.06 227 LEU B CA 1
ATOM 6663 C C . LEU B 1 227 ? 5.871 2.281 16.766 1 97.06 227 LEU B C 1
ATOM 6665 O O . LEU B 1 227 ? 5.273 2.871 17.672 1 97.06 227 LEU B O 1
ATOM 6669 N N . PRO B 1 228 ? 6.484 1.14 16.922 1 95.44 228 PRO B N 1
ATOM 6670 C CA . PRO B 1 228 ? 6.363 0.456 18.219 1 95.44 228 PRO B CA 1
ATOM 6671 C C . PRO B 1 228 ? 7.004 1.238 19.359 1 95.44 228 PRO B C 1
ATOM 6673 O O . PRO B 1 228 ? 6.66 1.025 20.531 1 95.44 228 PRO B O 1
ATOM 6676 N N . GLY B 1 229 ? 7.875 2.16 19.031 1 97.06 229 GLY B N 1
ATOM 6677 C CA . GLY B 1 229 ? 8.57 2.91 20.062 1 97.06 229 GLY B CA 1
ATOM 6678 C C . GLY B 1 229 ? 7.777 4.09 20.578 1 97.06 229 GLY B C 1
ATOM 6679 O O . GLY B 1 229 ? 8.172 4.73 21.562 1 97.06 229 GLY B O 1
ATOM 6680 N N . VAL B 1 230 ? 6.688 4.426 19.984 1 97.94 230 VAL B N 1
ATOM 6681 C CA . VAL B 1 230 ? 5.859 5.543 20.422 1 97.94 230 VAL B CA 1
ATOM 6682 C C . VAL B 1 230 ? 4.77 5.047 21.359 1 97.94 230 VAL B C 1
ATOM 6684 O O . VAL B 1 230 ? 3.977 4.176 21 1 97.94 230 VAL B O 1
ATOM 6687 N N . ASP B 1 231 ? 4.734 5.5 22.516 1 97.88 231 ASP B N 1
ATOM 6688 C CA . ASP B 1 231 ? 3.736 5.109 23.516 1 97.88 231 ASP B CA 1
ATOM 6689 C C . ASP B 1 231 ? 2.463 5.938 23.375 1 97.88 231 ASP B C 1
ATOM 6691 O O . ASP B 1 231 ? 2.094 6.68 24.281 1 97.88 231 ASP B O 1
ATOM 6695 N N . ASN B 1 232 ? 1.715 5.676 22.297 1 98.12 232 ASN B N 1
ATOM 6696 C CA . ASN B 1 232 ? 0.425 6.324 22.078 1 98.12 232 ASN B CA 1
ATOM 6697 C C . ASN B 1 232 ? -0.609 5.859 23.109 1 98.12 232 ASN B C 1
ATOM 6699 O O . ASN B 1 232 ? -0.705 4.664 23.406 1 98.12 232 ASN B O 1
ATOM 6703 N N . GLY B 1 233 ? -1.323 6.84 23.625 1 98.12 233 GLY B N 1
ATOM 6704 C CA . GLY B 1 233 ? -2.357 6.508 24.594 1 98.12 233 GLY B CA 1
ATOM 6705 C C . GLY B 1 233 ? -3.611 7.348 24.438 1 98.12 233 GLY B C 1
ATOM 6706 O O . GLY B 1 233 ? -3.771 8.055 23.438 1 98.12 233 GLY B O 1
ATOM 6707 N N . ARG B 1 234 ? -4.488 7.137 25.297 1 97.88 234 ARG B N 1
ATOM 6708 C CA . ARG B 1 234 ? -5.762 7.836 25.406 1 97.88 234 ARG B CA 1
ATOM 6709 C C . ARG B 1 234 ? -5.863 8.586 26.734 1 97.88 234 ARG B C 1
ATOM 6711 O O . ARG B 1 234 ? -5.207 8.227 27.703 1 97.88 234 ARG B O 1
ATOM 6718 N N . ILE B 1 235 ? -6.637 9.688 26.766 1 98.62 235 ILE B N 1
ATOM 6719 C CA . ILE B 1 235 ? -6.82 10.461 28 1 98.62 235 ILE B CA 1
ATOM 6720 C C . ILE B 1 235 ? -8.289 10.844 28.141 1 98.62 235 ILE B C 1
ATOM 6722 O O . ILE B 1 235 ? -8.914 11.32 27.203 1 98.62 235 ILE B O 1
ATOM 6726 N N . VAL B 1 236 ? -8.852 10.594 29.281 1 98.5 236 VAL B N 1
ATOM 6727 C CA . VAL B 1 236 ? -10.164 11.094 29.672 1 98.5 236 VAL B CA 1
ATOM 6728 C C . VAL B 1 236 ? -10.039 11.945 30.922 1 98.5 236 VAL B C 1
ATOM 6730 O O . VAL B 1 236 ? -9.328 11.586 31.859 1 98.5 236 VAL B O 1
ATOM 6733 N N . PHE B 1 237 ? -10.703 13.109 30.906 1 98.81 237 PHE B N 1
ATOM 6734 C CA . PHE B 1 237 ? -10.68 14.023 32.031 1 98.81 237 PHE B CA 1
ATOM 6735 C C . PHE B 1 237 ? -12.031 14.031 32.75 1 98.81 237 PHE B C 1
ATOM 6737 O O . PHE B 1 237 ? -13.078 14.125 32.125 1 98.81 237 PHE B O 1
ATOM 6744 N N . ASP B 1 238 ? -11.961 13.867 34.031 1 98.81 238 ASP B N 1
ATOM 6745 C CA . ASP B 1 238 ? -13.141 13.992 34.875 1 98.81 238 ASP B CA 1
ATOM 6746 C C . ASP B 1 238 ? -13 15.18 35.812 1 98.81 238 ASP B C 1
ATOM 6748 O O . ASP B 1 238 ? -12.586 15.023 36.969 1 98.81 238 ASP B O 1
ATOM 6752 N N . HIS B 1 239 ? -13.344 16.312 35.406 1 98.69 239 HIS B N 1
ATOM 6753 C CA . HIS B 1 239 ? -13.383 17.562 36.156 1 98.69 239 HIS B CA 1
ATOM 6754 C C . HIS B 1 239 ? -12.039 17.859 36.812 1 98.69 239 HIS B C 1
ATOM 6756 O O . HIS B 1 239 ? -11.969 18.078 38.031 1 98.69 239 HIS B O 1
ATOM 6762 N N . VAL B 1 240 ? -11.039 17.875 36.031 1 98.88 240 VAL B N 1
ATOM 6763 C CA . VAL B 1 240 ? -9.68 18.172 36.5 1 98.88 240 VAL B CA 1
ATOM 6764 C C . VAL B 1 240 ? -9.508 19.688 36.625 1 98.88 240 VAL B C 1
ATOM 6766 O O . VAL B 1 240 ? -9.805 20.438 35.688 1 98.88 240 VAL B O 1
ATOM 6769 N N . ARG B 1 241 ? -9.047 20.172 37.719 1 98.75 241 ARG B N 1
ATOM 6770 C CA . ARG B 1 241 ? -8.891 21.594 37.969 1 98.75 241 ARG B CA 1
ATOM 6771 C C . ARG B 1 241 ? -7.449 22.047 37.75 1 98.75 241 ARG B C 1
ATOM 6773 O O . ARG B 1 241 ? -6.52 21.391 38.25 1 98.75 241 ARG B O 1
ATOM 6780 N N . VAL B 1 242 ? -7.234 23.062 37.031 1 98.75 242 VAL B N 1
ATOM 6781 C CA . VAL B 1 242 ? -5.922 23.672 36.844 1 98.75 242 VAL B CA 1
ATOM 6782 C C . VAL B 1 242 ? -6.023 25.172 37.031 1 98.75 242 VAL B C 1
ATOM 6784 O O . VAL B 1 242 ? -7.07 25.781 36.781 1 98.75 242 VAL B O 1
ATOM 6787 N N . PRO B 1 243 ? -4.961 25.797 37.438 1 98.56 243 PRO B N 1
ATOM 6788 C CA . PRO B 1 243 ? -4.992 27.25 37.656 1 98.56 243 PRO B CA 1
ATOM 6789 C C . PRO B 1 243 ? -5.266 28.016 36.375 1 98.56 243 PRO B C 1
ATOM 6791 O O . PRO B 1 243 ? -4.938 27.547 35.281 1 98.56 243 PRO B O 1
ATOM 6794 N N . ARG B 1 244 ? -5.793 29.234 36.469 1 98.5 244 ARG B N 1
ATOM 6795 C CA . ARG B 1 244 ? -6.07 30.141 35.344 1 98.5 244 ARG B CA 1
ATOM 6796 C C . ARG B 1 244 ? -4.82 30.359 34.5 1 98.5 244 ARG B C 1
ATOM 6798 O O . ARG B 1 244 ? -4.91 30.469 33.281 1 98.5 244 ARG B O 1
ATOM 6805 N N . GLU B 1 245 ? -3.637 30.297 35.156 1 98 245 GLU B N 1
ATOM 6806 C CA . GLU B 1 245 ? -2.352 30.594 34.5 1 98 245 GLU B CA 1
ATOM 6807 C C . GLU B 1 245 ? -1.925 29.469 33.562 1 98 245 GLU B C 1
ATOM 6809 O O . GLU B 1 245 ? -1.004 29.625 32.781 1 98 245 GLU B O 1
ATOM 6814 N N . ASN B 1 246 ? -2.684 28.391 33.625 1 98.62 246 ASN B N 1
ATOM 6815 C CA . ASN B 1 246 ? -2.344 27.281 32.75 1 98.62 246 ASN B CA 1
ATOM 6816 C C . ASN B 1 246 ? -2.885 27.469 31.344 1 98.62 246 ASN B C 1
ATOM 6818 O O . ASN B 1 246 ? -2.498 26.75 30.422 1 98.62 246 ASN B O 1
ATOM 6822 N N . LEU B 1 247 ? -3.746 28.406 31.125 1 98.75 247 LEU B N 1
ATOM 6823 C CA . LEU B 1 247 ? -4.176 28.781 29.781 1 98.75 247 LEU B CA 1
ATOM 6824 C C . LEU B 1 247 ? -3.018 29.359 28.969 1 98.75 247 LEU B C 1
ATOM 6826 O O . LEU B 1 247 ? -2.369 30.312 29.406 1 98.75 247 LEU B O 1
ATOM 6830 N N . LEU B 1 248 ? -2.666 28.75 27.891 1 98.5 248 LEU B N 1
ATOM 6831 C CA . LEU B 1 248 ? -1.706 29.375 26.984 1 98.5 248 LEU B CA 1
ATOM 6832 C C . LEU B 1 248 ? -2.322 30.578 26.281 1 98.5 248 LEU B C 1
ATOM 6834 O O . LEU B 1 248 ? -3.059 30.422 25.312 1 98.5 248 LEU B O 1
ATOM 6838 N N . ASN B 1 249 ? -2 31.766 26.719 1 97.75 249 ASN B N 1
ATOM 6839 C CA . ASN B 1 249 ? -2.873 32.906 26.516 1 97.75 249 ASN B CA 1
ATOM 6840 C C . ASN B 1 249 ? -2.264 33.906 25.531 1 97.75 249 ASN B C 1
ATOM 6842 O O . ASN B 1 249 ? -2.516 35.125 25.641 1 97.75 249 ASN B O 1
ATOM 6846 N N . ARG B 1 250 ? -1.461 33.438 24.594 1 95.44 250 ARG B N 1
ATOM 6847 C CA . ARG B 1 250 ? -0.901 34.375 23.609 1 95.44 250 ARG B CA 1
ATOM 6848 C C . ARG B 1 250 ? -2.006 35.031 22.812 1 95.44 250 ARG B C 1
ATOM 6850 O O . ARG B 1 250 ? -1.892 36.219 22.469 1 95.44 250 ARG B O 1
ATOM 6857 N N . TYR B 1 251 ? -3.086 34.312 22.5 1 95.06 251 TYR B N 1
ATOM 6858 C CA . TYR B 1 251 ? -4.078 34.844 21.562 1 95.06 251 TYR B CA 1
ATOM 6859 C C . TYR B 1 251 ? -5.395 35.125 22.281 1 95.06 251 TYR B C 1
ATOM 6861 O O . TYR B 1 251 ? -6.328 35.656 21.688 1 95.06 251 TYR B O 1
ATOM 6869 N N . ALA B 1 252 ? -5.484 34.781 23.484 1 96.88 252 ALA B N 1
ATOM 6870 C CA . ALA B 1 252 ? -6.676 35.031 24.297 1 96.88 252 ALA B CA 1
ATOM 6871 C C . ALA B 1 252 ? -6.391 34.844 25.781 1 96.88 252 ALA B C 1
ATOM 6873 O O . ALA B 1 252 ? -5.445 34.156 26.156 1 96.88 252 ALA B O 1
ATOM 6874 N N . ASP B 1 253 ? -7.188 35.469 26.594 1 97.94 253 ASP B N 1
ATOM 6875 C CA . ASP B 1 253 ? -7.012 35.375 28.031 1 97.94 253 ASP B CA 1
ATOM 6876 C C . ASP B 1 253 ? -8.352 35.469 28.75 1 97.94 253 ASP B C 1
ATOM 6878 O O . ASP B 1 253 ? -9.375 35.75 28.141 1 97.94 253 ASP B O 1
ATOM 6882 N N . VAL B 1 254 ? -8.32 35.031 29.984 1 98.44 254 VAL B N 1
ATOM 6883 C CA . VAL B 1 254 ? -9.453 35.188 30.906 1 98.44 254 VAL B CA 1
ATOM 6884 C C . VAL B 1 254 ? -9.008 35.875 32.188 1 98.44 254 VAL B C 1
ATOM 6886 O O . VAL B 1 254 ? -8.023 35.469 32.812 1 98.44 254 VAL B O 1
ATOM 6889 N N . SER B 1 255 ? -9.727 36.969 32.531 1 98.12 255 SER B N 1
ATOM 6890 C CA . SER B 1 255 ? -9.398 37.688 33.75 1 98.12 255 SER B CA 1
ATOM 6891 C C . SER B 1 255 ? -9.797 36.875 35 1 98.12 255 SER B C 1
ATOM 6893 O O . SER B 1 255 ? -10.555 35.906 34.906 1 98.12 255 SER B O 1
ATOM 6895 N N . PRO B 1 256 ? -9.227 37.25 36.156 1 98 256 PRO B N 1
ATOM 6896 C CA . PRO B 1 256 ? -9.617 36.562 37.406 1 98 256 PRO B CA 1
ATOM 6897 C C . PRO B 1 256 ? -11.133 36.531 37.625 1 98 256 PRO B C 1
ATOM 6899 O O . PRO B 1 256 ? -11.664 35.594 38.188 1 98 256 PRO B O 1
ATOM 6902 N N . GLU B 1 257 ? -11.859 37.594 37.125 1 97.38 257 GLU B N 1
ATOM 6903 C CA . GLU B 1 257 ? -13.305 37.719 37.312 1 97.38 257 GLU B CA 1
ATOM 6904 C C . GLU B 1 257 ? -14.047 36.906 36.219 1 97.38 257 GLU B C 1
ATOM 6906 O O . GLU B 1 257 ? -15.266 36.75 36.312 1 97.38 257 GLU B O 1
ATOM 6911 N N . GLY B 1 258 ? -13.305 36.312 35.25 1 97.75 258 GLY B N 1
ATOM 6912 C CA . GLY B 1 258 ? -13.922 35.469 34.25 1 97.75 258 GLY B CA 1
ATOM 6913 C C . GLY B 1 258 ? -14.25 36.156 32.938 1 97.75 258 GLY B C 1
ATOM 6914 O O . GLY B 1 258 ? -15.016 35.656 32.125 1 97.75 258 GLY B O 1
ATOM 6915 N N . VAL B 1 259 ? -13.672 37.344 32.719 1 97.75 259 VAL B N 1
ATOM 6916 C CA . VAL B 1 259 ? -13.922 38.094 31.484 1 97.75 259 VAL B CA 1
ATOM 6917 C C . VAL B 1 259 ? -12.953 37.625 30.406 1 97.75 259 VAL B C 1
ATOM 6919 O O . VAL B 1 259 ? -11.734 37.656 30.594 1 97.75 259 VAL B O 1
ATOM 6922 N N . TYR B 1 260 ? -13.508 37.156 29.297 1 97.75 260 TYR B N 1
ATOM 6923 C CA . TYR B 1 260 ? -12.734 36.688 28.156 1 97.75 260 TYR B CA 1
ATOM 6924 C C . TYR B 1 260 ? -12.266 37.875 27.312 1 97.75 260 TYR B C 1
ATOM 6926 O O . TYR B 1 260 ? -13 38.844 27.125 1 97.75 260 TYR B O 1
ATOM 6934 N N . SER B 1 261 ? -11.039 37.875 26.797 1 97.5 261 SER B N 1
ATOM 6935 C CA . SER B 1 261 ? -10.516 38.875 25.891 1 97.5 261 SER B CA 1
ATOM 6936 C C . SER B 1 261 ? -9.57 38.281 24.859 1 97.5 261 SER B C 1
ATOM 6938 O O . SER B 1 261 ? -8.891 37.281 25.141 1 97.5 261 SER B O 1
ATOM 6940 N N . SER B 1 262 ? -9.562 38.75 23.703 1 96.75 262 SER B N 1
ATOM 6941 C CA . SER B 1 262 ? -8.656 38.344 22.625 1 96.75 262 SER B CA 1
ATOM 6942 C C . SER B 1 262 ? -8.352 39.531 21.703 1 96.75 262 SER B C 1
ATOM 6944 O O . SER B 1 262 ? -9.234 40.344 21.406 1 96.75 262 SER B O 1
ATOM 6946 N N . PRO B 1 263 ? -7.137 39.656 21.281 1 93.62 263 PRO B N 1
ATOM 6947 C CA . PRO B 1 263 ? -6.828 40.688 20.281 1 93.62 263 PRO B CA 1
ATOM 6948 C C . PRO B 1 263 ? -7.402 40.344 18.906 1 93.62 263 PRO B C 1
ATOM 6950 O O . PRO B 1 263 ? -7.41 41.219 18.016 1 93.62 263 PRO B O 1
ATOM 6953 N N . ILE B 1 264 ? -7.828 39.188 18.719 1 93.38 264 ILE B N 1
ATOM 6954 C CA . ILE B 1 264 ? -8.445 38.75 17.469 1 93.38 264 ILE B CA 1
ATOM 6955 C C . ILE B 1 264 ? -9.945 38.594 17.672 1 93.38 264 ILE B C 1
ATOM 6957 O O . ILE B 1 264 ? -10.406 37.656 18.359 1 93.38 264 ILE B O 1
ATOM 6961 N N . GLU B 1 265 ? -10.703 39.406 16.984 1 90.19 265 GLU B N 1
ATOM 6962 C CA . GLU B 1 265 ? -12.141 39.5 17.219 1 90.19 265 GLU B CA 1
ATOM 6963 C C . GLU B 1 265 ? -12.883 38.281 16.641 1 90.19 265 GLU B C 1
ATOM 6965 O O . GLU B 1 265 ? -13.773 37.75 17.297 1 90.19 265 GLU B O 1
ATOM 6970 N N . ASN B 1 266 ? -12.484 37.906 15.5 1 90.5 266 ASN B N 1
ATOM 6971 C CA . ASN B 1 266 ? -13.164 36.781 14.836 1 90.5 266 ASN B CA 1
ATOM 6972 C C . ASN B 1 266 ? -12.711 35.438 15.391 1 90.5 266 ASN B C 1
ATOM 6974 O O . ASN B 1 266 ? -11.531 35.094 15.305 1 90.5 266 ASN B O 1
ATOM 6978 N N . PRO B 1 267 ? -13.672 34.656 15.938 1 89.31 267 PRO B N 1
ATOM 6979 C CA . PRO B 1 267 ? -13.297 33.375 16.531 1 89.31 267 PRO B CA 1
ATOM 6980 C C . PRO B 1 267 ? -12.672 32.406 15.531 1 89.31 267 PRO B C 1
ATOM 6982 O O . PRO B 1 267 ? -11.734 31.672 15.875 1 89.31 267 PRO B O 1
ATOM 6985 N N . GLY B 1 268 ? -13.266 32.406 14.383 1 86.56 268 GLY B N 1
ATOM 6986 C CA . GLY B 1 268 ? -12.688 31.578 13.352 1 86.56 268 GLY B CA 1
ATOM 6987 C C . GLY B 1 268 ? -11.25 31.953 13.016 1 86.56 268 GLY B C 1
ATOM 6988 O O . GLY B 1 268 ? -10.391 31.078 12.914 1 86.56 268 GLY B O 1
ATOM 6989 N N . ARG B 1 269 ? -11.008 33.188 12.859 1 87.88 269 ARG B N 1
ATOM 6990 C CA . ARG B 1 269 ? -9.664 33.656 12.578 1 87.88 269 ARG B CA 1
ATOM 6991 C C . ARG B 1 269 ? -8.719 33.375 13.734 1 87.88 269 ARG B C 1
ATOM 6993 O O . ARG B 1 269 ? -7.555 33.031 13.523 1 87.88 269 ARG B O 1
ATOM 7000 N N . ARG B 1 270 ? -9.219 33.656 14.945 1 91.25 270 ARG B N 1
ATOM 7001 C CA . ARG B 1 270 ? -8.406 33.375 16.125 1 91.25 270 ARG B CA 1
ATOM 7002 C C . ARG B 1 270 ? -7.973 31.906 16.141 1 91.25 270 ARG B C 1
ATOM 7004 O O . ARG B 1 270 ? -6.805 31.594 16.406 1 91.25 270 ARG B O 1
ATOM 7011 N N . PHE B 1 271 ? -8.922 31.031 15.844 1 89.31 271 PHE B N 1
ATOM 7012 C CA . PHE B 1 271 ? -8.664 29.609 15.844 1 89.31 271 PHE B CA 1
ATOM 7013 C C . PHE B 1 271 ? -7.605 29.25 14.797 1 89.31 271 PHE B C 1
ATOM 7015 O O . PHE B 1 271 ? -6.641 28.547 15.102 1 89.31 271 PHE B O 1
ATOM 7022 N N . PHE B 1 272 ? -7.723 29.719 13.594 1 83.5 272 PHE B N 1
ATOM 7023 C CA . PHE B 1 272 ? -6.82 29.375 12.5 1 83.5 272 PHE B CA 1
ATOM 7024 C C . PHE B 1 272 ? -5.445 29.984 12.719 1 83.5 272 PHE B C 1
ATOM 7026 O O . PHE B 1 272 ? -4.426 29.406 12.344 1 83.5 272 PHE B O 1
ATOM 7033 N N . THR B 1 273 ? -5.441 31.125 13.336 1 85.19 273 THR B N 1
ATOM 7034 C CA . THR B 1 273 ? -4.172 31.75 13.68 1 85.19 273 THR B CA 1
ATOM 7035 C C . THR B 1 273 ? -3.424 30.922 14.727 1 85.19 273 THR B C 1
ATOM 7037 O O . THR B 1 273 ? -2.219 30.703 14.594 1 85.19 273 THR B O 1
ATOM 7040 N N . MET B 1 274 ? -4.125 30.5 15.664 1 88.5 274 MET B N 1
ATOM 7041 C CA . MET B 1 274 ? -3.541 29.672 16.703 1 88.5 274 MET B CA 1
ATOM 7042 C C . MET B 1 274 ? -2.947 28.391 16.109 1 88.5 274 MET B C 1
ATOM 7044 O O . MET B 1 274 ? -1.787 28.062 16.375 1 88.5 274 MET B O 1
ATOM 7048 N N . LEU B 1 275 ? -3.672 27.75 15.281 1 84.19 275 LEU B N 1
ATOM 7049 C CA . LEU B 1 275 ? -3.223 26.484 14.727 1 84.19 275 LEU B CA 1
ATOM 7050 C C . LEU B 1 275 ? -2.109 26.703 13.703 1 84.19 275 LEU B C 1
ATOM 7052 O O . LEU B 1 275 ? -1.221 25.859 13.562 1 84.19 275 LEU B O 1
ATOM 7056 N N . GLY B 1 276 ? -2.166 27.781 13.039 1 81.75 276 GLY B N 1
ATOM 7057 C CA . GLY B 1 276 ? -1.161 28.109 12.039 1 81.75 276 GLY B CA 1
ATOM 7058 C C . GLY B 1 276 ? 0.241 28.203 12.617 1 81.75 276 GLY B C 1
ATOM 7059 O O . GLY B 1 276 ? 1.221 27.922 11.914 1 81.75 276 GLY B O 1
ATOM 7060 N N . THR B 1 277 ? 0.344 28.453 13.844 1 76.31 277 THR B N 1
ATOM 7061 C CA . THR B 1 277 ? 1.65 28.547 14.484 1 76.31 277 THR B CA 1
ATOM 7062 C C . THR B 1 277 ? 2.223 27.156 14.758 1 76.31 277 THR B C 1
ATOM 7064 O O . THR B 1 277 ? 3.408 27.016 15.062 1 76.31 277 THR B O 1
ATOM 7067 N N . LEU B 1 278 ? 1.428 26.172 14.562 1 84.81 278 LEU B N 1
ATOM 7068 C CA . LEU B 1 278 ? 1.857 24.812 14.852 1 84.81 278 LEU B CA 1
ATOM 7069 C C . LEU B 1 278 ? 2.105 24.031 13.555 1 84.81 278 LEU B C 1
ATOM 7071 O O . LEU B 1 278 ? 2.068 22.797 13.547 1 84.81 278 LEU B O 1
ATOM 7075 N N . ILE B 1 279 ? 2.455 24.703 12.492 1 90.56 279 ILE B N 1
ATOM 7076 C CA . ILE B 1 279 ? 2.547 24.172 11.133 1 90.56 279 ILE B CA 1
ATOM 7077 C C . ILE B 1 279 ? 3.797 23.297 11.008 1 90.56 279 ILE B C 1
ATOM 7079 O O . ILE B 1 279 ? 3.883 22.453 10.109 1 90.56 279 ILE B O 1
ATOM 7083 N N . ARG B 1 280 ? 4.793 23.422 11.898 1 91.75 280 ARG B N 1
ATOM 7084 C CA . ARG B 1 280 ? 6.062 22.703 11.812 1 91.75 280 ARG B CA 1
ATOM 7085 C C . ARG B 1 280 ? 5.844 21.203 11.812 1 91.75 280 ARG B C 1
ATOM 7087 O O . ARG B 1 280 ? 6.574 20.469 11.148 1 91.75 280 ARG B O 1
ATOM 7094 N N . GLY B 1 281 ? 4.875 20.797 12.633 1 92.31 281 GLY B N 1
ATOM 7095 C CA . GLY B 1 281 ? 4.57 19.375 12.664 1 92.31 281 GLY B CA 1
ATOM 7096 C C . GLY B 1 281 ? 4.246 18.797 11.289 1 92.31 281 GLY B C 1
ATOM 7097 O O . GLY B 1 281 ? 4.797 17.766 10.898 1 92.31 281 GLY B O 1
ATOM 7098 N N . ARG B 1 282 ? 3.436 19.5 10.617 1 93.88 282 ARG B N 1
ATOM 7099 C CA . ARG B 1 282 ? 3.01 19.062 9.289 1 93.88 282 ARG B CA 1
ATOM 7100 C C . ARG B 1 282 ? 4.18 19.062 8.312 1 93.88 282 ARG B C 1
ATOM 7102 O O . ARG B 1 282 ? 4.332 18.125 7.516 1 93.88 282 ARG B O 1
ATOM 7109 N N . VAL B 1 283 ? 4.996 20.094 8.305 1 96.62 283 VAL B N 1
ATOM 7110 C CA . VAL B 1 283 ? 6.164 20.219 7.441 1 96.62 283 VAL B CA 1
ATOM 7111 C C . VAL B 1 283 ? 7.129 19.062 7.711 1 96.62 283 VAL B C 1
ATOM 7113 O O . VAL B 1 283 ? 7.629 18.422 6.777 1 96.62 283 VAL B O 1
ATOM 7116 N N . THR B 1 284 ? 7.289 18.734 8.961 1 96.75 284 THR B N 1
ATOM 7117 C CA . THR B 1 284 ? 8.234 17.703 9.383 1 96.75 284 THR B CA 1
ATOM 7118 C C . THR B 1 284 ? 7.742 16.312 8.992 1 96.75 284 THR B C 1
ATOM 7120 O O . THR B 1 284 ? 8.523 15.469 8.555 1 96.75 284 THR B O 1
ATOM 7123 N N . VAL B 1 285 ? 6.488 16.094 9.164 1 97.19 285 VAL B N 1
ATOM 7124 C CA . VAL B 1 285 ? 5.902 14.805 8.836 1 97.19 285 VAL B CA 1
ATOM 7125 C C . VAL B 1 285 ? 6.062 14.523 7.344 1 97.19 285 VAL B C 1
ATOM 7127 O O . VAL B 1 285 ? 6.469 13.43 6.953 1 97.19 285 VAL B O 1
ATOM 7130 N N . GLY B 1 286 ? 5.77 15.516 6.504 1 98.12 286 GLY B N 1
ATOM 7131 C CA . GLY B 1 286 ? 5.969 15.359 5.07 1 98.12 286 GLY B CA 1
ATOM 7132 C C . GLY B 1 286 ? 7.402 15.039 4.695 1 98.12 286 GLY B C 1
ATOM 7133 O O . GLY B 1 286 ? 7.664 14.086 3.969 1 98.12 286 GLY B O 1
ATOM 7134 N N . GLY B 1 287 ? 8.328 15.844 5.258 1 98.31 287 GLY B N 1
ATOM 7135 C CA . GLY B 1 287 ? 9.742 15.641 4.973 1 98.31 287 GLY B CA 1
ATOM 7136 C C . GLY B 1 287 ? 10.258 14.289 5.441 1 98.31 287 GLY B C 1
ATOM 7137 O O . GLY B 1 287 ? 11.078 13.664 4.766 1 98.31 287 GLY B O 1
ATOM 7138 N N . SER B 1 288 ? 9.789 13.828 6.574 1 98.56 288 SER B N 1
ATOM 7139 C CA . SER B 1 288 ? 10.227 12.555 7.129 1 98.56 288 SER B CA 1
ATOM 7140 C C . SER B 1 288 ? 9.734 11.383 6.289 1 98.56 288 SER B C 1
ATOM 7142 O O . SER B 1 288 ? 10.445 10.398 6.098 1 98.56 288 SER B O 1
ATOM 7144 N N . ALA B 1 289 ? 8.477 11.5 5.824 1 98.62 289 ALA B N 1
ATOM 7145 C CA . ALA B 1 289 ? 7.953 10.477 4.926 1 98.62 289 ALA B CA 1
ATOM 7146 C C . ALA B 1 289 ? 8.797 10.375 3.658 1 98.62 289 ALA B C 1
ATOM 7148 O O . ALA B 1 289 ? 9.094 9.273 3.184 1 98.62 289 ALA B O 1
ATOM 7149 N N . ALA B 1 290 ? 9.164 11.508 3.127 1 98.31 290 ALA B N 1
ATOM 7150 C CA . ALA B 1 290 ? 10.008 11.547 1.935 1 98.31 290 ALA B CA 1
ATOM 7151 C C . ALA B 1 290 ? 11.367 10.898 2.199 1 98.31 290 ALA B C 1
ATOM 7153 O O . ALA B 1 290 ? 11.891 10.18 1.347 1 98.31 290 ALA B O 1
ATOM 7154 N N . ALA B 1 291 ? 11.938 11.164 3.348 1 98.5 291 ALA B N 1
ATOM 7155 C CA . ALA B 1 291 ? 13.227 10.57 3.715 1 98.5 291 ALA B CA 1
ATOM 7156 C C . ALA B 1 291 ? 13.117 9.055 3.793 1 98.5 291 ALA B C 1
ATOM 7158 O O . ALA B 1 291 ? 14.008 8.336 3.328 1 98.5 291 ALA B O 1
ATOM 7159 N N . ALA B 1 292 ? 12.047 8.578 4.395 1 98.56 292 ALA B N 1
ATOM 7160 C CA . ALA B 1 292 ? 11.828 7.133 4.477 1 98.56 292 ALA B CA 1
ATOM 7161 C C . ALA B 1 292 ? 11.703 6.52 3.084 1 98.56 292 ALA B C 1
ATOM 7163 O O . ALA B 1 292 ? 12.219 5.43 2.83 1 98.56 292 ALA B O 1
ATOM 7164 N N . ALA B 1 293 ? 10.992 7.215 2.184 1 98.81 293 ALA B N 1
ATOM 7165 C CA . ALA B 1 293 ? 10.844 6.738 0.811 1 98.81 293 ALA B CA 1
ATOM 7166 C C . ALA B 1 293 ? 12.203 6.602 0.13 1 98.81 293 ALA B C 1
ATOM 7168 O O . ALA B 1 293 ? 12.445 5.637 -0.602 1 98.81 293 ALA B O 1
ATOM 7169 N N . ARG B 1 294 ? 13.078 7.559 0.35 1 98.81 294 ARG B N 1
ATOM 7170 C CA . ARG B 1 294 ? 14.406 7.52 -0.261 1 98.81 294 ARG B CA 1
ATOM 7171 C C . ARG B 1 294 ? 15.211 6.332 0.259 1 98.81 294 ARG B C 1
ATOM 7173 O O . ARG B 1 294 ? 15.953 5.699 -0.496 1 98.81 294 ARG B O 1
ATOM 7180 N N . VAL B 1 295 ? 15.062 5.98 1.556 1 98.69 295 VAL B N 1
ATOM 7181 C CA . VAL B 1 295 ? 15.742 4.809 2.102 1 98.69 295 VAL B CA 1
ATOM 7182 C C . VAL B 1 295 ? 15.273 3.555 1.371 1 98.69 295 VAL B C 1
ATOM 7184 O O . VAL B 1 295 ? 16.078 2.727 0.953 1 98.69 295 VAL B O 1
ATOM 7187 N N . ALA B 1 296 ? 13.977 3.416 1.218 1 98.81 296 ALA B N 1
ATOM 7188 C CA . ALA B 1 296 ? 13.398 2.238 0.572 1 98.81 296 ALA B CA 1
ATOM 7189 C C . ALA B 1 296 ? 13.859 2.131 -0.879 1 98.81 296 ALA B C 1
ATOM 7191 O O . ALA B 1 296 ? 14.219 1.045 -1.346 1 98.81 296 ALA B O 1
ATOM 7192 N N . LEU B 1 297 ? 13.828 3.256 -1.585 1 98.88 297 LEU B N 1
ATOM 7193 C CA . LEU B 1 297 ? 14.227 3.264 -2.99 1 98.88 297 LEU B CA 1
ATOM 7194 C C . LEU B 1 297 ? 15.711 2.959 -3.139 1 98.88 297 LEU B C 1
ATOM 7196 O O . LEU B 1 297 ? 16.125 2.328 -4.113 1 98.88 297 LEU B O 1
ATOM 7200 N N . ASP B 1 298 ? 16.5 3.457 -2.176 1 98.81 298 ASP B N 1
ATOM 7201 C CA . ASP B 1 298 ? 17.922 3.129 -2.178 1 98.81 298 ASP B CA 1
ATOM 7202 C C . ASP B 1 298 ? 18.141 1.62 -2.074 1 98.81 298 ASP B C 1
ATOM 7204 O O . ASP B 1 298 ? 18.859 1.034 -2.887 1 98.81 298 ASP B O 1
ATOM 7208 N N . ILE B 1 299 ? 17.484 0.986 -1.17 1 98.5 299 ILE B N 1
ATOM 7209 C CA . ILE B 1 299 ? 17.609 -0.445 -0.92 1 98.5 299 ILE B CA 1
ATOM 7210 C C . ILE B 1 299 ? 17.156 -1.227 -2.152 1 98.5 299 ILE B C 1
ATOM 7212 O O . ILE B 1 299 ? 17.875 -2.098 -2.641 1 98.5 299 ILE B O 1
ATOM 7216 N N . ALA B 1 300 ? 16 -0.915 -2.68 1 98.81 300 ALA B N 1
ATOM 7217 C CA . ALA B 1 300 ? 15.43 -1.664 -3.795 1 98.81 300 ALA B CA 1
ATOM 7218 C C . ALA B 1 300 ? 16.266 -1.499 -5.059 1 98.81 300 ALA B C 1
ATOM 7220 O O . ALA B 1 300 ? 16.406 -2.439 -5.844 1 98.81 300 ALA B O 1
ATOM 7221 N N . THR B 1 301 ? 16.766 -0.268 -5.273 1 98.81 301 THR B N 1
ATOM 7222 C CA . THR B 1 301 ? 17.562 -0.024 -6.473 1 98.81 301 THR B CA 1
ATOM 7223 C C . THR B 1 301 ? 18.906 -0.759 -6.395 1 98.81 301 THR B C 1
ATOM 7225 O O . THR B 1 301 ? 19.344 -1.354 -7.379 1 98.81 301 THR B O 1
ATOM 7228 N N . ARG B 1 302 ? 19.578 -0.736 -5.227 1 98.38 302 ARG B N 1
ATOM 7229 C CA . ARG B 1 302 ? 20.812 -1.492 -5.059 1 98.38 302 ARG B CA 1
ATOM 7230 C C . ARG B 1 302 ? 20.578 -2.982 -5.281 1 98.38 302 ARG B C 1
ATOM 7232 O O . ARG B 1 302 ? 21.391 -3.66 -5.902 1 98.38 302 ARG B O 1
ATOM 7239 N N . TYR B 1 303 ? 19.484 -3.506 -4.754 1 97.88 303 TYR B N 1
ATOM 7240 C CA . TYR B 1 303 ? 19.125 -4.898 -4.984 1 97.88 303 TYR B CA 1
ATOM 7241 C C . TYR B 1 303 ? 18.922 -5.176 -6.469 1 97.88 303 TYR B C 1
ATOM 7243 O O . TYR B 1 303 ? 19.391 -6.188 -6.984 1 97.88 303 TYR B O 1
ATOM 7251 N N . ALA B 1 304 ? 18.234 -4.242 -7.168 1 98.31 304 ALA B N 1
ATOM 7252 C CA . ALA B 1 304 ? 17.922 -4.402 -8.586 1 98.31 304 ALA B CA 1
ATOM 7253 C C . ALA B 1 304 ? 19.188 -4.367 -9.438 1 98.31 304 ALA B C 1
ATOM 7255 O O . ALA B 1 304 ? 19.203 -4.902 -10.547 1 98.31 304 ALA B O 1
ATOM 7256 N N . LEU B 1 305 ? 20.234 -3.734 -8.93 1 98 305 LEU B N 1
ATOM 7257 C CA . LEU B 1 305 ? 21.5 -3.609 -9.664 1 98 305 LEU B CA 1
ATOM 7258 C C . LEU B 1 305 ? 22.359 -4.855 -9.484 1 98 305 LEU B C 1
ATOM 7260 O O . LEU B 1 305 ? 23.328 -5.047 -10.203 1 98 305 LEU B O 1
ATOM 7264 N N . GLN B 1 306 ? 21.906 -5.789 -8.578 1 95.06 306 GLN B N 1
ATOM 7265 C CA . GLN B 1 306 ? 22.719 -6.973 -8.305 1 95.06 306 GLN B CA 1
ATOM 7266 C C . GLN B 1 306 ? 21.938 -8.25 -8.625 1 95.06 306 GLN B C 1
ATOM 7268 O O . GLN B 1 306 ? 22.5 -9.211 -9.156 1 95.06 306 GLN B O 1
ATOM 7273 N N . ARG B 1 307 ? 20.688 -8.266 -8.375 1 95.44 307 ARG B N 1
ATOM 7274 C CA . ARG B 1 307 ? 19.844 -9.453 -8.562 1 95.44 307 ARG B CA 1
ATOM 7275 C C . ARG B 1 307 ? 19.688 -9.781 -10.039 1 95.44 307 ARG B C 1
ATOM 7277 O O . ARG B 1 307 ? 19.422 -8.891 -10.852 1 95.44 307 ARG B O 1
ATOM 7284 N N . THR B 1 308 ? 19.938 -11.047 -10.398 1 94.81 308 THR B N 1
ATOM 7285 C CA . THR B 1 308 ? 19.75 -11.492 -11.773 1 94.81 308 THR B CA 1
ATOM 7286 C C . THR B 1 308 ? 18.656 -12.547 -11.859 1 94.81 308 THR B C 1
ATOM 7288 O O . THR B 1 308 ? 18.422 -13.289 -10.906 1 94.81 308 THR B O 1
ATOM 7291 N N . GLN B 1 309 ? 17.891 -12.531 -12.898 1 94.06 309 GLN B N 1
ATOM 7292 C CA . GLN B 1 309 ? 16.859 -13.531 -13.188 1 94.06 309 GLN B CA 1
ATOM 7293 C C . GLN B 1 309 ? 16.703 -13.734 -14.688 1 94.06 309 GLN B C 1
ATOM 7295 O O . GLN B 1 309 ? 16.719 -12.766 -15.453 1 94.06 309 GLN B O 1
ATOM 7300 N N . PHE B 1 310 ? 16.453 -14.906 -15.148 1 92.38 310 PHE B N 1
ATOM 7301 C CA . PHE B 1 310 ? 16.234 -15.297 -16.531 1 92.38 310 PHE B CA 1
ATOM 7302 C C . PHE B 1 310 ? 17.422 -14.875 -17.406 1 92.38 310 PHE B C 1
ATOM 7304 O O . PHE B 1 310 ? 18.281 -14.125 -16.969 1 92.38 310 PHE B O 1
ATOM 7311 N N . SER B 1 311 ? 17.5 -15.445 -18.531 1 90.75 311 SER B N 1
ATOM 7312 C CA . SER B 1 311 ? 18.562 -15.156 -19.516 1 90.75 311 SER B CA 1
ATOM 7313 C C . SER B 1 311 ? 17.969 -14.812 -20.875 1 90.75 311 SER B C 1
ATOM 7315 O O . SER B 1 311 ? 16.844 -15.234 -21.203 1 90.75 311 SER B O 1
ATOM 7317 N N . ALA B 1 312 ? 18.703 -14 -21.578 1 85 312 ALA B N 1
ATOM 7318 C CA . ALA B 1 312 ? 18.359 -13.82 -22.984 1 85 312 ALA B CA 1
ATOM 7319 C C . ALA B 1 312 ? 18.516 -15.125 -23.75 1 85 312 ALA B C 1
ATOM 7321 O O . ALA B 1 312 ? 19.297 -15.992 -23.359 1 85 312 ALA B O 1
ATOM 7322 N N . PRO B 1 313 ? 17.703 -15.164 -24.844 1 80.56 313 PRO B N 1
ATOM 7323 C CA . PRO B 1 313 ? 17.906 -16.375 -25.641 1 80.56 313 PRO B CA 1
ATOM 7324 C C . PRO B 1 313 ? 19.359 -16.594 -26.031 1 80.56 313 PRO B C 1
ATOM 7326 O O . PRO B 1 313 ? 20.031 -15.656 -26.5 1 80.56 313 PRO B O 1
ATOM 7329 N N . ASP B 1 314 ? 19.844 -17.688 -25.828 1 77.5 314 ASP B N 1
ATOM 7330 C CA . ASP B 1 314 ? 21.172 -18.141 -26.219 1 77.5 314 ASP B CA 1
ATOM 7331 C C . ASP B 1 314 ? 22.25 -17.438 -25.406 1 77.5 314 ASP B C 1
ATOM 7333 O O . ASP B 1 314 ? 23.406 -17.375 -25.844 1 77.5 314 ASP B O 1
ATOM 7337 N N . ASP B 1 315 ? 21.844 -16.766 -24.359 1 83.88 315 ASP B N 1
ATOM 7338 C CA . ASP B 1 315 ? 22.797 -16.172 -23.453 1 83.88 315 ASP B CA 1
ATOM 7339 C C . ASP B 1 315 ? 22.922 -16.984 -22.156 1 83.88 315 ASP B C 1
ATOM 7341 O O . ASP B 1 315 ? 21.922 -17.375 -21.562 1 83.88 315 ASP B O 1
ATOM 7345 N N . GLU B 1 316 ? 24.031 -17.297 -21.797 1 84.44 316 GLU B N 1
ATOM 7346 C CA . GLU B 1 316 ? 24.266 -18.125 -20.609 1 84.44 316 GLU B CA 1
ATOM 7347 C C . GLU B 1 316 ? 24.188 -17.312 -19.328 1 84.44 316 GLU B C 1
ATOM 7349 O O . GLU B 1 316 ? 24.016 -17.859 -18.25 1 84.44 316 GLU B O 1
ATOM 7354 N N . HIS B 1 317 ? 24.328 -16.062 -19.484 1 90.69 317 HIS B N 1
ATOM 7355 C CA . HIS B 1 317 ? 24.312 -15.211 -18.297 1 90.69 317 HIS B CA 1
ATOM 7356 C C . HIS B 1 317 ? 22.891 -14.688 -18.031 1 90.69 317 HIS B C 1
ATOM 7358 O O . HIS B 1 317 ? 22.156 -14.359 -18.969 1 90.69 317 HIS B O 1
ATOM 7364 N N . GLU B 1 318 ? 22.547 -14.672 -16.75 1 93.88 318 GLU B N 1
ATOM 7365 C CA . GLU B 1 318 ? 21.266 -14.109 -16.359 1 93.88 318 GLU B CA 1
ATOM 7366 C C . GLU B 1 318 ? 21.281 -12.586 -16.453 1 93.88 318 GLU B C 1
ATOM 7368 O O . GLU B 1 318 ? 22.344 -11.961 -16.359 1 93.88 318 GLU B O 1
ATOM 7373 N N . VAL B 1 319 ? 20.156 -12.023 -16.609 1 94.69 319 VAL B N 1
ATOM 7374 C CA . VAL B 1 319 ? 20 -10.586 -16.797 1 94.69 319 VAL B CA 1
ATOM 7375 C C . VAL B 1 319 ? 19.766 -9.898 -15.461 1 94.69 319 VAL B C 1
ATOM 7377 O O . VAL B 1 319 ? 18.984 -10.391 -14.641 1 94.69 319 VAL B O 1
ATOM 7380 N N . VAL B 1 320 ? 20.531 -8.828 -15.242 1 96.31 320 VAL B N 1
ATOM 7381 C CA . VAL B 1 320 ? 20.266 -8.008 -14.07 1 96.31 320 VAL B CA 1
ATOM 7382 C C . VAL B 1 320 ? 18.859 -7.441 -14.133 1 96.31 320 VAL B C 1
ATOM 7384 O O . VAL B 1 320 ? 18.438 -6.898 -15.156 1 96.31 320 VAL B O 1
ATOM 7387 N N . ILE B 1 321 ? 18.094 -7.504 -13 1 97.06 321 ILE B N 1
ATOM 7388 C CA . ILE B 1 321 ? 16.672 -7.203 -13.102 1 97.06 321 ILE B CA 1
ATOM 7389 C C . ILE B 1 321 ? 16.484 -5.719 -13.398 1 97.06 321 ILE B C 1
ATOM 7391 O O . ILE B 1 321 ? 15.477 -5.328 -14.008 1 97.06 321 ILE B O 1
ATOM 7395 N N . MET B 1 322 ? 17.469 -4.844 -13.133 1 98.25 322 MET B N 1
ATOM 7396 C CA . MET B 1 322 ? 17.375 -3.42 -13.438 1 98.25 322 MET B CA 1
ATOM 7397 C C . MET B 1 322 ? 17.484 -3.174 -14.938 1 98.25 322 MET B C 1
ATOM 7399 O O . MET B 1 322 ? 17.172 -2.084 -15.422 1 98.25 322 MET B O 1
ATOM 7403 N N . ASP B 1 323 ? 17.797 -4.168 -15.688 1 96.94 323 ASP B N 1
ATOM 7404 C CA . ASP B 1 323 ? 17.953 -3.996 -17.125 1 96.94 323 ASP B CA 1
ATOM 7405 C C . ASP B 1 323 ? 16.641 -4.258 -17.859 1 96.94 323 ASP B C 1
ATOM 7407 O O . ASP B 1 323 ? 16.531 -3.979 -19.047 1 96.94 323 ASP B O 1
ATOM 7411 N N . TYR B 1 324 ? 15.695 -4.793 -17.156 1 95.5 324 TYR B N 1
ATOM 7412 C CA . TYR B 1 324 ? 14.359 -4.922 -17.719 1 95.5 324 TYR B CA 1
ATOM 7413 C C . TYR B 1 324 ? 13.625 -3.59 -17.688 1 95.5 324 TYR B C 1
ATOM 7415 O O . TYR B 1 324 ? 13.609 -2.906 -16.672 1 95.5 324 TYR B O 1
ATOM 7423 N N . LEU B 1 325 ? 12.984 -3.227 -18.797 1 95.94 325 LEU B N 1
ATOM 7424 C CA . LEU B 1 325 ? 12.281 -1.952 -18.906 1 95.94 325 LEU B CA 1
ATOM 7425 C C . LEU B 1 325 ? 11.227 -1.811 -17.828 1 95.94 325 LEU B C 1
ATOM 7427 O O . LEU B 1 325 ? 11.102 -0.748 -17.203 1 95.94 325 LEU B O 1
ATOM 7431 N N . VAL B 1 326 ? 10.508 -2.852 -17.562 1 95 326 VAL B N 1
ATOM 7432 C CA . VAL B 1 326 ? 9.414 -2.771 -16.594 1 95 326 VAL B CA 1
ATOM 7433 C C . VAL B 1 326 ? 9.969 -2.506 -15.203 1 95 326 VAL B C 1
ATOM 7435 O O . VAL B 1 326 ? 9.359 -1.784 -14.414 1 95 326 VAL B O 1
ATOM 7438 N N . HIS B 1 327 ? 11.125 -3.127 -14.914 1 97.69 327 HIS B N 1
ATOM 7439 C CA . HIS B 1 327 ? 11.727 -2.875 -13.609 1 97.69 327 HIS B CA 1
ATOM 7440 C C . HIS B 1 327 ? 12.219 -1.438 -13.5 1 97.69 327 HIS B C 1
ATOM 7442 O O . HIS B 1 327 ? 12.125 -0.824 -12.43 1 97.69 327 HIS B O 1
ATOM 7448 N N . GLN B 1 328 ? 12.789 -0.865 -14.609 1 98.5 328 GLN B N 1
ATOM 7449 C CA . GLN B 1 328 ? 13.172 0.543 -14.641 1 98.5 328 GLN B CA 1
ATOM 7450 C C . GLN B 1 328 ? 11.961 1.444 -14.414 1 98.5 328 GLN B C 1
ATOM 7452 O O . GLN B 1 328 ? 12.023 2.391 -13.625 1 98.5 328 GLN B O 1
ATOM 7457 N N . ARG B 1 329 ? 10.852 1.11 -15.031 1 98 329 ARG B N 1
ATOM 7458 C CA . ARG B 1 329 ? 9.625 1.897 -14.922 1 98 329 ARG B CA 1
ATOM 7459 C C . ARG B 1 329 ? 9.07 1.851 -13.5 1 98 329 ARG B C 1
ATOM 7461 O O . ARG B 1 329 ? 8.406 2.791 -13.062 1 98 329 ARG B O 1
ATOM 7468 N N . ARG B 1 330 ? 9.383 0.774 -12.828 1 98 330 ARG B N 1
ATOM 7469 C CA . ARG B 1 330 ? 8.898 0.61 -11.469 1 98 330 ARG B CA 1
ATOM 7470 C C . ARG B 1 330 ? 9.648 1.526 -10.5 1 98 330 ARG B C 1
ATOM 7472 O O . ARG B 1 330 ? 9.062 2.039 -9.547 1 98 330 ARG B O 1
ATOM 7479 N N . LEU B 1 331 ? 10.961 1.814 -10.758 1 98.81 331 LEU B N 1
ATOM 7480 C CA . LEU B 1 331 ? 11.781 2.436 -9.719 1 98.81 331 LEU B CA 1
ATOM 7481 C C . LEU B 1 331 ? 12.195 3.846 -10.133 1 98.81 331 LEU B C 1
ATOM 7483 O O . LEU B 1 331 ? 12.148 4.77 -9.312 1 98.81 331 LEU B O 1
ATOM 7487 N N . LEU B 1 332 ? 12.508 4.078 -11.367 1 98.94 332 LEU B N 1
ATOM 7488 C CA . LEU B 1 332 ? 13.156 5.32 -11.766 1 98.94 332 LEU B CA 1
ATOM 7489 C C . LEU B 1 332 ? 12.188 6.496 -11.672 1 98.94 332 LEU B C 1
ATOM 7491 O O . LEU B 1 332 ? 12.562 7.578 -11.219 1 98.94 332 LEU B O 1
ATOM 7495 N N . PRO B 1 333 ? 10.914 6.34 -12.094 1 98.88 333 PRO B N 1
ATOM 7496 C CA . PRO B 1 333 ? 9.984 7.457 -11.898 1 98.88 333 PRO B CA 1
ATOM 7497 C C . PRO B 1 333 ? 9.797 7.82 -10.43 1 98.88 333 PRO B C 1
ATOM 7499 O O . PRO B 1 333 ? 9.641 8.992 -10.094 1 98.88 333 PRO B O 1
ATOM 7502 N N . LEU B 1 334 ? 9.836 6.82 -9.547 1 98.94 334 LEU B N 1
ATOM 7503 C CA . LEU B 1 334 ? 9.703 7.078 -8.117 1 98.94 334 LEU B CA 1
ATOM 7504 C C . LEU B 1 334 ? 10.945 7.773 -7.57 1 98.94 334 LEU B C 1
ATOM 7506 O O . LEU B 1 334 ? 10.844 8.625 -6.684 1 98.94 334 LEU B O 1
ATOM 7510 N N . ILE B 1 335 ? 12.094 7.398 -8.102 1 98.94 335 ILE B N 1
ATOM 7511 C CA . ILE B 1 335 ? 13.328 8.094 -7.746 1 98.94 335 ILE B CA 1
ATOM 7512 C C . ILE B 1 335 ? 13.258 9.547 -8.195 1 98.94 335 ILE B C 1
ATOM 7514 O O . ILE B 1 335 ? 13.586 10.461 -7.434 1 98.94 335 ILE B O 1
ATOM 7518 N N . ALA B 1 336 ? 12.766 9.758 -9.406 1 98.94 336 ALA B N 1
ATOM 7519 C CA . ALA B 1 336 ? 12.625 11.117 -9.93 1 98.94 336 ALA B CA 1
ATOM 7520 C C . ALA B 1 336 ? 11.68 11.938 -9.062 1 98.94 336 ALA B C 1
ATOM 7522 O O . ALA B 1 336 ? 11.961 13.094 -8.75 1 98.94 336 ALA B O 1
ATOM 7523 N N . LYS B 1 337 ? 10.578 11.367 -8.688 1 98.94 337 LYS B N 1
ATOM 7524 C CA . LYS B 1 337 ? 9.602 12.055 -7.844 1 98.94 337 LYS B CA 1
ATOM 7525 C C . LYS B 1 337 ? 10.188 12.359 -6.469 1 98.94 337 LYS B C 1
ATOM 7527 O O . LYS B 1 337 ? 9.875 13.398 -5.871 1 98.94 337 LYS B O 1
ATOM 7532 N N . SER B 1 338 ? 11.055 11.5 -5.965 1 98.94 338 SER B N 1
ATOM 7533 C CA . SER B 1 338 ? 11.727 11.758 -4.691 1 98.94 338 SER B CA 1
ATOM 7534 C C . SER B 1 338 ? 12.609 12.992 -4.773 1 98.94 338 SER B C 1
ATOM 7536 O O . SER B 1 338 ? 12.656 13.789 -3.838 1 98.94 338 SER B O 1
ATOM 7538 N N . TYR B 1 339 ? 13.32 13.109 -5.871 1 98.94 339 TYR B N 1
ATOM 7539 C CA . TYR B 1 339 ? 14.117 14.305 -6.082 1 98.94 339 TYR B CA 1
ATOM 7540 C C . TYR B 1 339 ? 13.242 15.547 -6.129 1 98.94 339 TYR B C 1
ATOM 7542 O O . TYR B 1 339 ? 13.523 16.547 -5.457 1 98.94 339 TYR B O 1
ATOM 7550 N N . ALA B 1 340 ? 12.188 15.477 -6.879 1 98.88 340 ALA B N 1
ATOM 7551 C CA . ALA B 1 340 ? 11.273 16.609 -7.031 1 98.88 340 ALA B CA 1
ATOM 7552 C C . ALA B 1 340 ? 10.703 17.031 -5.68 1 98.88 340 ALA B C 1
ATOM 7554 O O . ALA B 1 340 ? 10.711 18.219 -5.348 1 98.88 340 ALA B O 1
ATOM 7555 N N . LEU B 1 341 ? 10.273 16.109 -4.922 1 98.88 341 LEU B N 1
ATOM 7556 C CA . LEU B 1 341 ? 9.633 16.375 -3.637 1 98.88 341 LEU B CA 1
ATOM 7557 C C . LEU B 1 341 ? 10.625 16.969 -2.641 1 98.88 341 LEU B C 1
ATOM 7559 O O . LEU B 1 341 ? 10.266 17.797 -1.813 1 98.88 341 LEU B O 1
ATOM 7563 N N . GLN B 1 342 ? 11.859 16.516 -2.727 1 98.69 342 GLN B N 1
ATOM 7564 C CA . GLN B 1 342 ? 12.844 17.031 -1.783 1 98.69 342 GLN B CA 1
ATOM 7565 C C . GLN B 1 342 ? 13.148 18.5 -2.07 1 98.69 342 GLN B C 1
ATOM 7567 O O . GLN B 1 342 ? 13.344 19.297 -1.146 1 98.69 342 GLN B O 1
ATOM 7572 N N . PHE B 1 343 ? 13.25 18.891 -3.352 1 98.56 343 PHE B N 1
ATOM 7573 C CA . PHE B 1 343 ? 13.453 20.297 -3.678 1 98.56 343 PHE B CA 1
ATOM 7574 C C . PHE B 1 343 ? 12.281 21.141 -3.191 1 98.56 343 PHE B C 1
ATOM 7576 O O . PHE B 1 343 ? 12.469 22.234 -2.666 1 98.56 343 PHE B O 1
ATOM 7583 N N . ALA B 1 344 ? 11.062 20.625 -3.359 1 98.44 344 ALA B N 1
ATOM 7584 C CA . ALA B 1 344 ? 9.883 21.328 -2.865 1 98.44 344 ALA B CA 1
ATOM 7585 C C . ALA B 1 344 ? 9.906 21.438 -1.344 1 98.44 344 ALA B C 1
ATOM 7587 O O . ALA B 1 344 ? 9.539 22.469 -0.782 1 98.44 344 ALA B O 1
ATOM 7588 N N . GLN B 1 345 ? 10.312 20.375 -0.684 1 98.38 345 GLN B N 1
ATOM 7589 C CA . GLN B 1 345 ? 10.438 20.359 0.771 1 98.38 345 GLN B CA 1
ATOM 7590 C C . GLN B 1 345 ? 11.438 21.406 1.254 1 98.38 345 GLN B C 1
ATOM 7592 O O . GLN B 1 345 ? 11.203 22.078 2.25 1 98.38 345 GLN B O 1
ATOM 7597 N N . ASN B 1 346 ? 12.547 21.516 0.568 1 97.75 346 ASN B N 1
ATOM 7598 C CA . ASN B 1 346 ? 13.555 22.516 0.926 1 97.75 346 ASN B CA 1
ATOM 7599 C C . ASN B 1 346 ? 12.984 23.938 0.883 1 97.75 346 ASN B C 1
ATOM 7601 O O . ASN B 1 346 ? 13.258 24.734 1.771 1 97.75 346 ASN B O 1
ATOM 7605 N N . GLU B 1 347 ? 12.227 24.219 -0.129 1 97 347 GLU B N 1
ATOM 7606 C CA . GLU B 1 347 ? 11.609 25.531 -0.246 1 97 347 GLU B CA 1
ATOM 7607 C C . GLU B 1 347 ? 10.594 25.766 0.869 1 97 347 GLU B C 1
ATOM 7609 O O . GLU B 1 347 ? 10.469 26.875 1.382 1 97 347 GLU B O 1
ATOM 7614 N N . LEU B 1 348 ? 9.859 24.75 1.15 1 97.56 348 LEU B N 1
ATOM 7615 C CA . LEU B 1 348 ? 8.867 24.844 2.219 1 97.56 348 LEU B CA 1
ATOM 7616 C C . LEU B 1 348 ? 9.539 25.125 3.559 1 97.56 348 LEU B C 1
ATOM 7618 O O . LEU B 1 348 ? 9.086 25.984 4.316 1 97.56 348 LEU B O 1
ATOM 7622 N N . VAL B 1 349 ? 10.594 24.406 3.83 1 97.5 349 VAL B N 1
ATOM 7623 C CA . VAL B 1 349 ? 11.328 24.578 5.082 1 97.5 349 VAL B CA 1
ATOM 7624 C C . VAL B 1 349 ? 11.922 25.984 5.156 1 97.5 349 VAL B C 1
ATOM 7626 O O . VAL B 1 349 ? 11.883 26.625 6.211 1 97.5 349 VAL B O 1
ATOM 7629 N N . ALA B 1 350 ? 12.453 26.469 4.043 1 96.88 350 ALA B N 1
ATOM 7630 C CA . ALA B 1 350 ? 13.023 27.812 4 1 96.88 350 ALA B CA 1
ATOM 7631 C C . ALA B 1 350 ? 11.961 28.859 4.297 1 96.88 350 ALA B C 1
ATOM 7633 O O . ALA B 1 350 ? 12.195 29.781 5.078 1 96.88 350 ALA B O 1
ATOM 7634 N N . LYS B 1 351 ? 10.836 28.719 3.668 1 95.44 351 LYS B N 1
ATOM 7635 C CA . LYS B 1 351 ? 9.75 29.656 3.895 1 95.44 351 LYS B CA 1
ATOM 7636 C C . LYS B 1 351 ? 9.25 29.594 5.332 1 95.44 351 LYS B C 1
ATOM 7638 O O . LYS B 1 351 ? 8.953 30.625 5.945 1 95.44 351 LYS B O 1
ATOM 7643 N N . CYS B 1 352 ? 9.109 28.406 5.832 1 94.69 352 CYS B N 1
ATOM 7644 C CA . CYS B 1 352 ? 8.703 28.234 7.223 1 94.69 352 CYS B CA 1
ATOM 7645 C C . CYS B 1 352 ? 9.688 28.906 8.172 1 94.69 352 CYS B C 1
ATOM 7647 O O . CYS B 1 352 ? 9.281 29.609 9.094 1 94.69 352 CYS B O 1
ATOM 7649 N N . HIS B 1 353 ? 10.977 28.688 7.91 1 95.19 353 HIS B N 1
ATOM 7650 C CA . HIS B 1 353 ? 12.031 29.297 8.703 1 95.19 353 HIS B CA 1
ATOM 7651 C C . HIS B 1 353 ? 11.914 3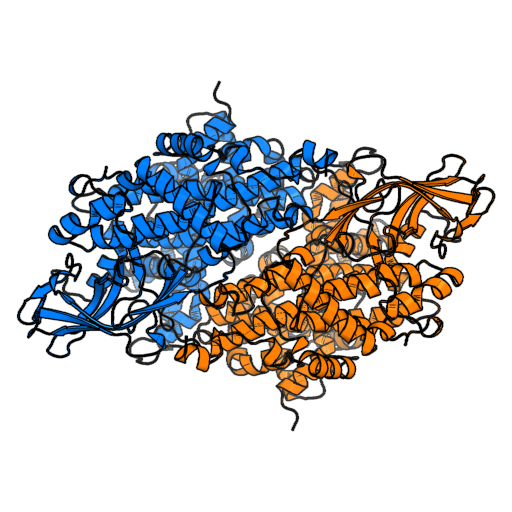0.828 8.68 1 95.19 353 HIS B C 1
ATOM 7653 O O . HIS B 1 353 ? 11.969 31.469 9.734 1 95.19 353 HIS B O 1
ATOM 7659 N N . GLU B 1 354 ? 11.703 31.406 7.539 1 94.44 354 GLU B N 1
ATOM 7660 C CA . GLU B 1 354 ? 11.625 32.844 7.379 1 94.44 354 GLU B CA 1
ATOM 7661 C C . GLU B 1 354 ? 10.414 33.438 8.109 1 94.44 354 GLU B C 1
ATOM 7663 O O . GLU B 1 354 ? 10.523 34.438 8.82 1 94.44 354 GLU B O 1
ATOM 7668 N N . LEU B 1 355 ? 9.328 32.781 8 1 90.69 355 LEU B N 1
ATOM 7669 C CA . LEU B 1 355 ? 8.102 33.281 8.602 1 90.69 355 LEU B CA 1
ATOM 7670 C C . LEU B 1 355 ? 8.133 33.125 10.117 1 90.69 355 LEU B C 1
ATOM 7672 O O . LEU B 1 355 ? 7.676 34.031 10.852 1 90.69 355 LEU B O 1
ATOM 7676 N N . GLN B 1 356 ? 8.664 32.125 10.609 1 89.38 356 GLN B N 1
ATOM 7677 C CA . GLN B 1 356 ? 8.625 31.844 12.039 1 89.38 356 GLN B CA 1
ATOM 7678 C C . GLN B 1 356 ? 9.727 32.594 12.773 1 89.38 356 GLN B C 1
ATOM 7680 O O . GLN B 1 356 ? 9.695 32.719 14 1 89.38 356 GLN B O 1
ATOM 7685 N N . THR B 1 357 ? 10.75 33.062 12.031 1 88.62 357 THR B N 1
ATOM 7686 C CA . THR B 1 357 ? 11.812 33.844 12.672 1 88.62 357 THR B CA 1
ATOM 7687 C C . THR B 1 357 ? 11.594 35.344 12.453 1 88.62 357 THR B C 1
ATOM 7689 O O . THR B 1 357 ? 12.367 36.156 12.938 1 88.62 357 THR B O 1
ATOM 7692 N N . SER B 1 358 ? 10.555 35.594 11.734 1 88.06 358 SER B N 1
ATOM 7693 C CA . SER B 1 358 ? 10.211 37 11.508 1 88.06 358 SER B CA 1
ATOM 7694 C C . SER B 1 358 ? 9.445 37.594 12.688 1 88.06 358 SER B C 1
ATOM 7696 O O . SER B 1 358 ? 8.633 36.906 13.305 1 88.06 358 SER B O 1
ATOM 7698 N N . ASP B 1 359 ? 9.703 38.875 12.961 1 82.56 359 ASP B N 1
ATOM 7699 C CA . ASP B 1 359 ? 8.984 39.562 14.023 1 82.56 359 ASP B CA 1
ATOM 7700 C C . ASP B 1 359 ? 7.574 39.938 13.578 1 82.56 359 ASP B C 1
ATOM 7702 O O . ASP B 1 359 ? 6.68 40.094 14.414 1 82.56 359 ASP B O 1
ATOM 7706 N N . ASP B 1 360 ? 7.406 40.125 12.359 1 86.19 360 ASP B N 1
ATOM 7707 C CA . ASP B 1 360 ? 6.109 40.5 11.805 1 86.19 360 ASP B CA 1
ATOM 7708 C C . ASP B 1 360 ? 5.793 39.719 10.539 1 86.19 360 ASP B C 1
ATOM 7710 O O . ASP B 1 360 ? 5.836 40.25 9.438 1 86.19 360 ASP B O 1
ATOM 7714 N N . PRO B 1 361 ? 5.461 38.469 10.75 1 87.44 361 PRO B N 1
ATOM 7715 C CA . PRO B 1 361 ? 5.176 37.656 9.57 1 87.44 361 PRO B CA 1
ATOM 7716 C C . PRO B 1 361 ? 3.961 38.156 8.789 1 87.44 361 PRO B C 1
ATOM 7718 O O . PRO B 1 361 ? 2.965 38.562 9.383 1 87.44 361 PRO B O 1
ATOM 7721 N N . ASP B 1 362 ? 4.055 38.188 7.48 1 88.06 362 ASP B N 1
ATOM 7722 C CA . ASP B 1 362 ? 2.951 38.562 6.602 1 88.06 362 ASP B CA 1
ATOM 7723 C C . ASP B 1 362 ? 1.838 37.5 6.652 1 88.06 362 ASP B C 1
ATOM 7725 O O . ASP B 1 362 ? 2.061 36.344 6.336 1 88.06 362 ASP B O 1
ATOM 7729 N N . PRO B 1 363 ? 0.617 37.969 7.012 1 83.31 363 PRO B N 1
ATOM 7730 C CA . PRO B 1 363 ? -0.486 37 7.148 1 83.31 363 PRO B CA 1
ATOM 7731 C C . PRO B 1 363 ? -0.792 36.25 5.844 1 83.31 363 PRO B C 1
ATOM 7733 O O . PRO B 1 363 ? -1.186 35.094 5.871 1 83.31 363 PRO B O 1
ATOM 7736 N N . GLU B 1 364 ? -0.646 36.938 4.793 1 84.81 364 GLU B N 1
ATOM 7737 C CA . GLU B 1 364 ? -0.91 36.281 3.506 1 84.81 364 GLU B CA 1
ATOM 7738 C C . GLU B 1 364 ? 0.119 35.219 3.207 1 84.81 364 GLU B C 1
ATOM 7740 O O . GLU B 1 364 ? -0.228 34.125 2.697 1 84.81 364 GLU B O 1
ATOM 7745 N N . GLU B 1 365 ? 1.329 35.469 3.543 1 88.38 365 GLU B N 1
ATOM 7746 C CA . GLU B 1 365 ? 2.385 34.469 3.359 1 88.38 365 GLU B CA 1
ATOM 7747 C C . GLU B 1 365 ? 2.195 33.281 4.293 1 88.38 365 GLU B C 1
ATOM 7749 O O . GLU B 1 365 ? 2.521 32.156 3.939 1 88.38 365 GLU B O 1
ATOM 7754 N N . GLN B 1 366 ? 1.697 33.625 5.41 1 87.81 366 GLN B N 1
ATOM 7755 C CA . GLN B 1 366 ? 1.418 32.531 6.367 1 87.81 366 GLN B CA 1
ATOM 7756 C C . GLN B 1 366 ? 0.34 31.609 5.84 1 87.81 366 GLN B C 1
ATOM 7758 O O . GLN B 1 366 ? 0.455 30.375 5.973 1 87.81 366 GLN B O 1
ATOM 7763 N N . ARG B 1 367 ? -0.644 32.188 5.277 1 85.44 367 ARG B N 1
ATOM 7764 C CA . ARG B 1 367 ? -1.723 31.391 4.707 1 85.44 367 ARG B CA 1
ATOM 7765 C C . ARG B 1 367 ? -1.22 30.547 3.549 1 85.44 367 ARG B C 1
ATOM 7767 O O . ARG B 1 367 ? -1.626 29.391 3.396 1 85.44 367 ARG B O 1
ATOM 7774 N N . GLU B 1 368 ? -0.429 31.094 2.77 1 88.81 368 GLU B N 1
ATOM 7775 C CA . GLU B 1 368 ? 0.157 30.359 1.647 1 88.81 368 GLU B CA 1
ATOM 7776 C C . GLU B 1 368 ? 1.038 29.219 2.131 1 88.81 368 GLU B C 1
ATOM 7778 O O . GLU B 1 368 ? 1.062 28.141 1.522 1 88.81 368 GLU B O 1
ATOM 7783 N N . LEU B 1 369 ? 1.77 29.5 3.168 1 93.12 369 LEU B N 1
ATOM 7784 C CA . LEU B 1 369 ? 2.627 28.469 3.746 1 93.12 369 LEU B CA 1
ATOM 7785 C C . LEU B 1 369 ? 1.799 27.297 4.262 1 93.12 369 LEU B C 1
ATOM 7787 O O . LEU B 1 369 ? 2.174 26.141 4.078 1 93.12 369 LEU B O 1
ATOM 7791 N N . GLU B 1 370 ? 0.701 27.656 4.859 1 91.88 370 GLU B N 1
ATOM 7792 C CA . GLU B 1 370 ? -0.172 26.625 5.402 1 91.88 370 GLU B CA 1
ATOM 7793 C C . GLU B 1 370 ? -0.719 25.734 4.293 1 91.88 370 GLU B C 1
ATOM 7795 O O . GLU B 1 370 ? -0.739 24.5 4.43 1 91.88 370 GLU B O 1
ATOM 7800 N N . ALA B 1 371 ? -1.129 26.312 3.246 1 93.38 371 ALA B N 1
ATOM 7801 C CA . ALA B 1 371 ? -1.653 25.547 2.113 1 93.38 371 ALA B CA 1
ATOM 7802 C C . ALA B 1 371 ? -0.56 24.703 1.465 1 93.38 371 ALA B C 1
ATOM 7804 O O . ALA B 1 371 ? -0.794 23.547 1.096 1 93.38 371 ALA B O 1
ATOM 7805 N N . ARG B 1 372 ? 0.586 25.281 1.327 1 95.81 372 ARG B N 1
ATOM 7806 C CA . ARG B 1 372 ? 1.707 24.562 0.73 1 95.81 372 ARG B CA 1
ATOM 7807 C C . ARG B 1 372 ? 2.131 23.391 1.603 1 95.81 372 ARG B C 1
ATOM 7809 O O . ARG B 1 372 ? 2.443 22.312 1.092 1 95.81 372 ARG B O 1
ATOM 7816 N N . ALA B 1 373 ? 2.154 23.641 2.908 1 97.12 373 ALA B N 1
ATOM 7817 C CA . ALA B 1 373 ? 2.494 22.578 3.844 1 97.12 373 ALA B CA 1
ATOM 7818 C C . ALA B 1 373 ? 1.483 21.438 3.764 1 97.12 373 ALA B C 1
ATOM 7820 O O . ALA B 1 373 ? 1.86 20.25 3.777 1 97.12 373 ALA B O 1
ATOM 7821 N N . ALA B 1 374 ? 0.209 21.797 3.67 1 96.69 374 ALA B N 1
ATOM 7822 C CA . ALA B 1 374 ? -0.846 20.797 3.553 1 96.69 374 ALA B CA 1
ATOM 7823 C C . ALA B 1 374 ? -0.678 19.969 2.279 1 96.69 374 ALA B C 1
ATOM 7825 O O . ALA B 1 374 ? -0.728 18.734 2.32 1 96.69 374 ALA B O 1
ATOM 7826 N N . GLY B 1 375 ? -0.464 20.641 1.199 1 98.12 375 GLY B N 1
ATOM 7827 C CA . GLY B 1 375 ? -0.312 19.969 -0.081 1 98.12 375 GLY B CA 1
ATOM 7828 C C . GLY B 1 375 ? 0.91 19.062 -0.142 1 98.12 375 GLY B C 1
ATOM 7829 O O . GLY B 1 375 ? 0.833 17.938 -0.627 1 98.12 375 GLY B O 1
ATOM 7830 N N . LEU B 1 376 ? 2.02 19.547 0.338 1 98.56 376 LEU B N 1
ATOM 7831 C CA . LEU B 1 376 ? 3.262 18.781 0.244 1 98.56 376 LEU B CA 1
ATOM 7832 C C . LEU B 1 376 ? 3.275 17.641 1.245 1 98.56 376 LEU B C 1
ATOM 7834 O O . LEU B 1 376 ? 3.857 16.578 0.978 1 98.56 376 LEU B O 1
ATOM 7838 N N . LYS B 1 377 ? 2.633 17.875 2.412 1 98.44 377 LYS B N 1
ATOM 7839 C CA . LYS B 1 377 ? 2.479 16.734 3.318 1 98.44 377 LYS B CA 1
ATOM 7840 C C . LYS B 1 377 ? 1.72 15.594 2.646 1 98.44 377 LYS B C 1
ATOM 7842 O O . LYS B 1 377 ? 2.148 14.438 2.703 1 98.44 377 LYS B O 1
ATOM 7847 N N . ALA B 1 378 ? 0.653 15.898 1.996 1 98.5 378 ALA B N 1
ATOM 7848 C CA . ALA B 1 378 ? -0.133 14.883 1.3 1 98.5 378 ALA B CA 1
ATOM 7849 C C . ALA B 1 378 ? 0.68 14.227 0.186 1 98.5 378 ALA B C 1
ATOM 7851 O O . ALA B 1 378 ? 0.722 13 0.079 1 98.5 378 ALA B O 1
ATOM 7852 N N . ALA B 1 379 ? 1.395 15.023 -0.584 1 98.75 379 ALA B N 1
ATOM 7853 C CA . ALA B 1 379 ? 2.168 14.516 -1.714 1 98.75 379 ALA B CA 1
ATOM 7854 C C . ALA B 1 379 ? 3.305 13.609 -1.238 1 98.75 379 ALA B C 1
ATOM 7856 O O . ALA B 1 379 ? 3.504 12.516 -1.774 1 98.75 379 ALA B O 1
ATOM 7857 N N . ASN B 1 380 ? 4.027 14.055 -0.227 1 98.81 380 ASN B N 1
ATOM 7858 C CA . ASN B 1 380 ? 5.164 13.297 0.289 1 98.81 380 ASN B CA 1
ATOM 7859 C C . ASN B 1 380 ? 4.73 11.969 0.9 1 98.81 380 ASN B C 1
ATOM 7861 O O . ASN B 1 380 ? 5.371 10.945 0.683 1 98.81 380 ASN B O 1
ATOM 7865 N N . THR B 1 381 ? 3.678 12 1.658 1 98.75 381 THR B N 1
ATOM 7866 C CA . THR B 1 381 ? 3.299 10.805 2.404 1 98.75 381 THR B CA 1
ATOM 7867 C C . THR B 1 381 ? 2.646 9.773 1.485 1 98.75 381 THR B C 1
ATOM 7869 O O . THR B 1 381 ? 2.863 8.57 1.64 1 98.75 381 THR B O 1
ATOM 7872 N N . TRP B 1 382 ? 1.854 10.219 0.486 1 98.69 382 TRP B N 1
ATOM 7873 C CA . TRP B 1 382 ? 1.342 9.281 -0.507 1 98.69 382 TRP B CA 1
ATOM 7874 C C . TRP B 1 382 ? 2.475 8.719 -1.359 1 98.69 382 TRP B C 1
ATOM 7876 O O . TRP B 1 382 ? 2.463 7.539 -1.718 1 98.69 382 TRP B O 1
ATOM 7886 N N . HIS B 1 383 ? 3.443 9.562 -1.675 1 98.75 383 HIS B N 1
ATOM 7887 C CA . HIS B 1 383 ? 4.613 9.07 -2.395 1 98.75 383 HIS B CA 1
ATOM 7888 C C . HIS B 1 383 ? 5.352 8.008 -1.585 1 98.75 383 HIS B C 1
ATOM 7890 O O . HIS B 1 383 ? 5.754 6.977 -2.125 1 98.75 383 HIS B O 1
ATOM 7896 N N . ALA B 1 384 ? 5.531 8.273 -0.329 1 98.81 384 ALA B N 1
ATOM 7897 C CA . ALA B 1 384 ? 6.215 7.309 0.528 1 98.81 384 ALA B CA 1
ATOM 7898 C C . ALA B 1 384 ? 5.484 5.969 0.538 1 98.81 384 ALA B C 1
ATOM 7900 O O . ALA B 1 384 ? 6.109 4.914 0.413 1 98.81 384 ALA B O 1
ATOM 7901 N N . SER B 1 385 ? 4.16 6.035 0.659 1 98.5 385 SER B N 1
ATOM 7902 C CA . SER B 1 385 ? 3.365 4.809 0.646 1 98.5 385 SER B CA 1
ATOM 7903 C C . SER B 1 385 ? 3.584 4.023 -0.643 1 98.5 385 SER B C 1
ATOM 7905 O O . SER B 1 385 ? 3.814 2.812 -0.606 1 98.5 385 SER B O 1
ATOM 7907 N N . THR B 1 386 ? 3.574 4.719 -1.717 1 98.5 386 THR B N 1
ATOM 7908 C CA . THR B 1 386 ? 3.707 4.078 -3.021 1 98.5 386 THR B CA 1
ATOM 7909 C C . THR B 1 386 ? 5.129 3.559 -3.225 1 98.5 386 THR B C 1
ATOM 7911 O O . THR B 1 386 ? 5.32 2.41 -3.627 1 98.5 386 THR B O 1
ATOM 7914 N N . ALA B 1 387 ? 6.102 4.398 -2.947 1 98.81 387 ALA B N 1
ATOM 7915 C CA . ALA B 1 387 ? 7.5 4.066 -3.209 1 98.81 387 ALA B CA 1
ATOM 7916 C C . ALA B 1 387 ? 7.957 2.893 -2.35 1 98.81 387 ALA B C 1
ATOM 7918 O O . ALA B 1 387 ? 8.648 1.995 -2.834 1 98.81 387 ALA B O 1
ATOM 7919 N N . ILE B 1 388 ? 7.566 2.883 -1.107 1 98.75 388 ILE B N 1
ATOM 7920 C CA . ILE B 1 388 ? 8.008 1.827 -0.203 1 98.75 388 ILE B CA 1
ATOM 7921 C C . ILE B 1 388 ? 7.348 0.506 -0.587 1 98.75 388 ILE B C 1
ATOM 7923 O O . ILE B 1 388 ? 7.992 -0.546 -0.57 1 98.75 388 ILE B O 1
ATOM 7927 N N . GLN B 1 389 ? 6.066 0.59 -0.928 1 98.62 389 GLN B N 1
ATOM 7928 C CA . GLN B 1 389 ? 5.387 -0.627 -1.357 1 98.62 389 GLN B CA 1
ATOM 7929 C C . GLN B 1 389 ? 6.012 -1.188 -2.631 1 98.62 389 GLN B C 1
ATOM 7931 O O . GLN B 1 389 ? 6.211 -2.398 -2.752 1 98.62 389 GLN B O 1
ATOM 7936 N N . GLU B 1 390 ? 6.289 -0.304 -3.562 1 98.56 390 GLU B N 1
ATOM 7937 C CA . GLU B 1 390 ? 6.914 -0.752 -4.801 1 98.56 390 GLU B CA 1
ATOM 7938 C C . GLU B 1 390 ? 8.305 -1.328 -4.539 1 98.56 390 GLU B C 1
ATOM 7940 O O . GLU B 1 390 ? 8.695 -2.33 -5.145 1 98.56 390 GLU B O 1
ATOM 7945 N N . ALA B 1 391 ? 9.039 -0.657 -3.666 1 98.81 391 ALA B N 1
ATOM 7946 C CA . ALA B 1 391 ? 10.359 -1.158 -3.291 1 98.81 391 ALA B CA 1
ATOM 7947 C C . ALA B 1 391 ? 10.266 -2.557 -2.688 1 98.81 391 ALA B C 1
ATOM 7949 O O . ALA B 1 391 ? 11.039 -3.447 -3.045 1 98.81 391 ALA B O 1
ATOM 7950 N N . ARG B 1 392 ? 9.32 -2.744 -1.842 1 98.44 392 ARG B N 1
ATOM 7951 C CA . ARG B 1 392 ? 9.094 -4.039 -1.209 1 98.44 392 ARG B CA 1
ATOM 7952 C C . ARG B 1 392 ? 8.797 -5.113 -2.25 1 98.44 392 ARG B C 1
ATOM 7954 O O . ARG B 1 392 ? 9.406 -6.184 -2.234 1 98.44 392 ARG B O 1
ATOM 7961 N N . GLU B 1 393 ? 7.918 -4.855 -3.186 1 98.19 393 GLU B N 1
ATOM 7962 C CA . GLU B 1 393 ? 7.535 -5.828 -4.203 1 98.19 393 GLU B CA 1
ATOM 7963 C C . GLU B 1 393 ? 8.688 -6.102 -5.164 1 98.19 393 GLU B C 1
ATOM 7965 O O . GLU B 1 393 ? 8.883 -7.242 -5.598 1 98.19 393 GLU B O 1
ATOM 7970 N N . ALA B 1 394 ? 9.445 -5.031 -5.426 1 98.19 394 ALA B N 1
ATOM 7971 C CA . ALA B 1 394 ? 10.547 -5.152 -6.375 1 98.19 394 ALA B CA 1
ATOM 7972 C C . ALA B 1 394 ? 11.648 -6.051 -5.82 1 98.19 394 ALA B C 1
ATOM 7974 O O . ALA B 1 394 ? 12.484 -6.551 -6.574 1 98.19 394 ALA B O 1
ATOM 7975 N N . CYS B 1 395 ? 11.625 -6.316 -4.535 1 97.88 395 CYS B N 1
ATOM 7976 C CA . CYS B 1 395 ? 12.656 -7.137 -3.912 1 97.88 395 CYS B CA 1
ATOM 7977 C C . CYS B 1 395 ? 12.164 -8.562 -3.691 1 97.88 395 CYS B C 1
ATOM 7979 O O . CYS B 1 395 ? 12.836 -9.359 -3.043 1 97.88 395 CYS B O 1
ATOM 7981 N N . GLY B 1 396 ? 11.008 -8.945 -4.242 1 96.5 396 GLY B N 1
ATOM 7982 C CA . GLY B 1 396 ? 10.492 -10.305 -4.145 1 96.5 396 GLY B CA 1
ATOM 7983 C C . GLY B 1 396 ? 10.281 -10.766 -2.717 1 96.5 396 GLY B C 1
ATOM 7984 O O . GLY B 1 396 ? 9.812 -9.992 -1.876 1 96.5 396 GLY B O 1
ATOM 7985 N N . GLY B 1 397 ? 10.562 -12 -2.455 1 96.69 397 GLY B N 1
ATOM 7986 C CA . GLY B 1 397 ? 10.414 -12.547 -1.115 1 96.69 397 GLY B CA 1
ATOM 7987 C C . GLY B 1 397 ? 11.32 -11.883 -0.096 1 96.69 397 GLY B C 1
ATOM 7988 O O . GLY B 1 397 ? 10.945 -11.734 1.071 1 96.69 397 GLY B O 1
ATOM 7989 N N . ALA B 1 398 ? 12.484 -11.422 -0.57 1 96.62 398 ALA B N 1
ATOM 7990 C CA . ALA B 1 398 ? 13.438 -10.773 0.328 1 96.62 398 ALA B CA 1
ATOM 7991 C C . ALA B 1 398 ? 12.859 -9.492 0.914 1 96.62 398 ALA B C 1
ATOM 7993 O O . ALA B 1 398 ? 13.117 -9.156 2.072 1 96.62 398 ALA B O 1
ATOM 7994 N N . GLY B 1 399 ? 12.062 -8.805 0.099 1 97.38 399 GLY B N 1
ATOM 7995 C CA . GLY B 1 399 ? 11.477 -7.547 0.541 1 97.38 399 GLY B CA 1
ATOM 7996 C C . GLY B 1 399 ? 10.469 -7.719 1.659 1 97.38 399 GLY B C 1
ATOM 7997 O O . GLY B 1 399 ? 10.086 -6.75 2.316 1 97.38 399 GLY B O 1
ATOM 7998 N N . TYR B 1 400 ? 10.062 -8.984 1.915 1 97.69 400 TYR B N 1
ATOM 7999 C CA . TYR B 1 400 ? 9.047 -9.289 2.914 1 97.69 400 TYR B CA 1
ATOM 8000 C C . TYR B 1 400 ? 9.68 -9.641 4.254 1 97.69 400 TYR B C 1
ATOM 8002 O O . TYR B 1 400 ? 8.992 -9.727 5.27 1 97.69 400 TYR B O 1
ATOM 8010 N N . LEU B 1 401 ? 10.984 -9.781 4.301 1 96.75 401 LEU B N 1
ATOM 8011 C CA . LEU B 1 401 ? 11.688 -10.133 5.531 1 96.75 401 LEU B CA 1
ATOM 8012 C C . LEU B 1 401 ? 12.047 -8.883 6.324 1 96.75 401 LEU B C 1
ATOM 8014 O O . LEU B 1 401 ? 12.523 -7.898 5.758 1 96.75 401 LEU B O 1
ATOM 8018 N N . ALA B 1 402 ? 11.852 -8.953 7.645 1 94.81 402 ALA B N 1
ATOM 8019 C CA . ALA B 1 402 ? 12.117 -7.809 8.508 1 94.81 402 ALA B CA 1
ATOM 8020 C C . ALA B 1 402 ? 13.578 -7.398 8.438 1 94.81 402 ALA B C 1
ATOM 8022 O O . ALA B 1 402 ? 13.906 -6.211 8.539 1 94.81 402 ALA B O 1
ATOM 8023 N N . GLU B 1 403 ? 14.414 -8.281 8.156 1 93.88 403 GLU B N 1
ATOM 8024 C CA . GLU B 1 403 ? 15.852 -8.031 8.125 1 93.88 403 GLU B CA 1
ATOM 8025 C C . GLU B 1 403 ? 16.234 -7.117 6.965 1 93.88 403 GLU B C 1
ATOM 8027 O O . GLU B 1 403 ? 17.359 -6.605 6.914 1 93.88 403 GLU B O 1
ATOM 8032 N N . ASN B 1 404 ? 15.297 -6.879 6.078 1 96.19 404 ASN B N 1
ATOM 8033 C CA . ASN B 1 404 ? 15.617 -6.059 4.914 1 96.19 404 ASN B CA 1
ATOM 8034 C C . ASN B 1 404 ? 14.938 -4.695 4.977 1 96.19 404 ASN B C 1
ATOM 8036 O O . ASN B 1 404 ? 14.859 -3.986 3.973 1 96.19 404 ASN B O 1
ATOM 8040 N N . ARG B 1 405 ? 14.367 -4.312 6.086 1 95.5 405 ARG B N 1
ATOM 8041 C CA . ARG B 1 405 ? 13.992 -2.977 6.547 1 95.5 405 ARG B CA 1
ATOM 8042 C C . ARG B 1 405 ? 12.695 -2.516 5.891 1 95.5 405 ARG B C 1
ATOM 8044 O O . ARG B 1 405 ? 11.977 -1.68 6.445 1 95.5 405 ARG B O 1
ATOM 8051 N N . LEU B 1 406 ? 12.328 -2.982 4.699 1 97.62 406 LEU B N 1
ATOM 8052 C CA . LEU B 1 406 ? 11.281 -2.393 3.865 1 97.62 406 LEU B CA 1
ATOM 8053 C C . LEU B 1 406 ? 9.922 -2.504 4.539 1 97.62 406 LEU B C 1
ATOM 8055 O O . LEU B 1 406 ? 9.125 -1.562 4.496 1 97.62 406 LEU B O 1
ATOM 8059 N N . ILE B 1 407 ? 9.625 -3.592 5.25 1 96.38 407 ILE B N 1
ATOM 8060 C CA . ILE B 1 407 ? 8.312 -3.793 5.859 1 96.38 407 ILE B CA 1
ATOM 8061 C C . ILE B 1 407 ? 8.148 -2.861 7.055 1 96.38 407 ILE B C 1
ATOM 8063 O O . ILE B 1 407 ? 7.059 -2.355 7.312 1 96.38 407 ILE B O 1
ATOM 8067 N N . ALA B 1 408 ? 9.266 -2.635 7.801 1 96.06 408 ALA B N 1
ATOM 8068 C CA . ALA B 1 408 ? 9.195 -1.711 8.93 1 96.06 408 ALA B CA 1
ATOM 8069 C C . ALA B 1 408 ? 8.953 -0.281 8.461 1 96.06 408 ALA B C 1
ATOM 8071 O O . ALA B 1 408 ? 8.164 0.453 9.07 1 96.06 408 ALA B O 1
ATOM 8072 N N . LEU B 1 409 ? 9.68 0.13 7.379 1 97.69 409 LEU B N 1
ATOM 8073 C CA . LEU B 1 409 ? 9.469 1.457 6.812 1 97.69 409 LEU B CA 1
ATOM 8074 C C . LEU B 1 409 ? 8.016 1.644 6.391 1 97.69 409 LEU B C 1
ATOM 8076 O O . LEU B 1 409 ? 7.418 2.691 6.652 1 97.69 409 LEU B O 1
ATOM 8080 N N . ARG B 1 410 ? 7.488 0.663 5.777 1 97 410 ARG B N 1
ATOM 8081 C CA . ARG B 1 410 ? 6.105 0.722 5.324 1 97 410 ARG B CA 1
ATOM 8082 C C . ARG B 1 410 ? 5.145 0.839 6.5 1 97 410 ARG B C 1
ATOM 8084 O O . ARG B 1 410 ? 4.254 1.69 6.5 1 97 410 ARG B O 1
ATOM 8091 N N . ALA B 1 411 ? 5.324 -0.039 7.484 1 96.44 411 ALA B N 1
ATOM 8092 C CA . ALA B 1 411 ? 4.449 -0.05 8.656 1 96.44 411 ALA B CA 1
ATOM 8093 C C . ALA B 1 411 ? 4.492 1.289 9.383 1 96.44 411 ALA B C 1
ATOM 8095 O O . ALA B 1 411 ? 3.453 1.823 9.773 1 96.44 411 ALA B O 1
ATOM 8096 N N . ASP B 1 412 ? 5.668 1.816 9.5 1 97.31 412 ASP B N 1
ATOM 8097 C CA . ASP B 1 412 ? 5.863 3.029 10.289 1 97.31 412 ASP B CA 1
ATOM 8098 C C . ASP B 1 412 ? 5.297 4.25 9.562 1 97.31 412 ASP B C 1
ATOM 8100 O O . ASP B 1 412 ? 4.762 5.16 10.203 1 97.31 412 ASP B O 1
ATOM 8104 N N . THR B 1 413 ? 5.387 4.301 8.258 1 98.12 413 THR B N 1
ATOM 8105 C CA . THR B 1 413 ? 5 5.5 7.523 1 98.12 413 THR B CA 1
ATOM 8106 C C . THR B 1 413 ? 3.514 5.473 7.18 1 98.12 413 THR B C 1
ATOM 8108 O O . THR B 1 413 ? 2.951 6.48 6.75 1 98.12 413 THR B O 1
ATOM 8111 N N . ASP B 1 414 ? 2.871 4.34 7.383 1 97.69 414 ASP B N 1
ATOM 8112 C CA . ASP B 1 414 ? 1.49 4.156 6.949 1 97.69 414 ASP B CA 1
ATOM 8113 C C . ASP B 1 414 ? 0.579 5.227 7.543 1 97.69 414 ASP B C 1
ATOM 8115 O O . ASP B 1 414 ? -0.251 5.805 6.84 1 97.69 414 ASP B O 1
ATOM 8119 N N . VAL B 1 415 ? 0.746 5.559 8.773 1 97.88 415 VAL B N 1
ATOM 8120 C CA . VAL B 1 415 ? -0.153 6.461 9.484 1 97.88 415 VAL B CA 1
ATOM 8121 C C . VAL B 1 415 ? 0.125 7.906 9.062 1 97.88 415 VAL B C 1
ATOM 8123 O O . VAL B 1 415 ? -0.69 8.797 9.312 1 97.88 415 VAL B O 1
ATOM 8126 N N . PHE B 1 416 ? 1.234 8.188 8.328 1 98.31 416 PHE B N 1
ATOM 8127 C CA . PHE B 1 416 ? 1.607 9.539 7.934 1 98.31 416 PHE B CA 1
ATOM 8128 C C . PHE B 1 416 ? 0.601 10.117 6.941 1 98.31 416 PHE B C 1
ATOM 8130 O O . PHE B 1 416 ? 0.516 11.328 6.77 1 98.31 416 PHE B O 1
ATOM 8137 N N . THR B 1 417 ? -0.206 9.273 6.348 1 98.06 417 THR B N 1
ATOM 8138 C CA . THR B 1 417 ? -1.249 9.734 5.441 1 98.06 417 THR B CA 1
ATOM 8139 C C . THR B 1 417 ? -2.482 10.188 6.219 1 98.06 417 THR B C 1
ATOM 8141 O O . THR B 1 417 ? -3.391 10.797 5.652 1 98.06 417 THR B O 1
ATOM 8144 N N . THR B 1 418 ? -2.459 9.945 7.574 1 96.25 418 THR B N 1
ATOM 8145 C CA . THR B 1 418 ? -3.678 10.133 8.352 1 96.25 418 THR B CA 1
ATOM 8146 C C . THR B 1 418 ? -3.445 11.125 9.492 1 96.25 418 THR B C 1
ATOM 8148 O O . THR B 1 418 ? -4.336 11.906 9.828 1 96.25 418 THR B O 1
ATOM 8151 N N . PHE B 1 419 ? -2.26 11.07 10.094 1 93.75 419 PHE B N 1
ATOM 8152 C CA . PHE B 1 419 ? -2.078 11.984 11.211 1 93.75 419 PHE B CA 1
ATOM 8153 C C . PHE B 1 419 ? -1.471 13.305 10.742 1 93.75 419 PHE B C 1
ATOM 8155 O O . PHE B 1 419 ? -1.068 13.43 9.586 1 93.75 419 PHE B O 1
ATOM 8162 N N . GLU B 1 420 ? -1.575 14.352 11.539 1 91.62 420 GLU B N 1
ATOM 8163 C CA . GLU B 1 420 ? -1.244 15.719 11.156 1 91.62 420 GLU B CA 1
ATOM 8164 C C . GLU B 1 420 ? -2.1 16.188 9.977 1 91.62 420 GLU B C 1
ATOM 8166 O O . GLU B 1 420 ? -1.644 16.969 9.141 1 91.62 420 GLU B O 1
ATOM 8171 N N . GLY B 1 421 ? -3.342 15.664 9.922 1 92.56 421 GLY B N 1
ATOM 8172 C CA . GLY B 1 421 ? -4.305 15.93 8.867 1 92.56 421 GLY B CA 1
ATOM 8173 C C . GLY B 1 421 ? -4.395 14.82 7.84 1 92.56 421 GLY B C 1
ATOM 8174 O O . GLY B 1 421 ? -3.391 14.445 7.23 1 92.56 421 GLY B O 1
ATOM 8175 N N . ASP B 1 422 ? -5.598 14.289 7.734 1 95.75 422 ASP B N 1
ATOM 8176 C CA . ASP B 1 422 ? -5.844 13.297 6.695 1 95.75 422 ASP B CA 1
ATOM 8177 C C . ASP B 1 422 ? -5.566 13.875 5.309 1 95.75 422 ASP B C 1
ATOM 8179 O O . ASP B 1 422 ? -5.938 15.016 5.02 1 95.75 422 ASP B O 1
ATOM 8183 N N . ASN B 1 423 ? -4.918 13.102 4.438 1 97.81 423 ASN B N 1
ATOM 8184 C CA . ASN B 1 423 ? -4.453 13.594 3.148 1 97.81 423 ASN B CA 1
ATOM 8185 C C . ASN B 1 423 ? -5.605 14.125 2.297 1 97.81 423 ASN B C 1
ATOM 8187 O O . ASN B 1 423 ? -5.438 15.086 1.544 1 97.81 423 ASN B O 1
ATOM 8191 N N . HIS B 1 424 ? -6.77 13.539 2.359 1 95.75 424 HIS B N 1
ATOM 8192 C CA . HIS B 1 424 ? -7.906 14.023 1.586 1 95.75 424 HIS B CA 1
ATOM 8193 C C . HIS B 1 424 ? -8.406 15.359 2.117 1 95.75 424 HIS B C 1
ATOM 8195 O O . HIS B 1 424 ? -8.773 16.25 1.34 1 95.75 424 HIS B O 1
ATOM 8201 N N . VAL B 1 425 ? -8.406 15.484 3.416 1 94.81 425 VAL B N 1
ATOM 8202 C CA . VAL B 1 425 ? -8.812 16.734 4.039 1 94.81 425 VAL B CA 1
ATOM 8203 C C . VAL B 1 425 ? -7.801 17.828 3.717 1 94.81 425 VAL B C 1
ATOM 8205 O O . VAL B 1 425 ? -8.18 18.969 3.408 1 94.81 425 VAL B O 1
ATOM 8208 N N . LEU B 1 426 ? -6.523 17.469 3.758 1 96.56 426 LEU B N 1
ATOM 8209 C CA . LEU B 1 426 ? -5.473 18.438 3.457 1 96.56 426 LEU B CA 1
ATOM 8210 C C . LEU B 1 426 ? -5.555 18.891 2.004 1 96.56 426 LEU B C 1
ATOM 8212 O O . LEU B 1 426 ? -5.328 20.078 1.704 1 96.56 426 LEU B O 1
ATOM 8216 N N . THR B 1 427 ? -5.836 17.969 1.128 1 97.12 427 THR B N 1
ATOM 8217 C CA . THR B 1 427 ? -5.984 18.328 -0.279 1 97.12 427 THR B CA 1
ATOM 8218 C C . THR B 1 427 ? -7.18 19.25 -0.477 1 97.12 427 THR B C 1
ATOM 8220 O O . THR B 1 427 ? -7.125 20.172 -1.292 1 97.12 427 THR B O 1
ATOM 8223 N N . GLN B 1 428 ? -8.242 19.078 0.266 1 93.94 428 GLN B N 1
ATOM 8224 C CA . GLN B 1 428 ? -9.391 19.984 0.24 1 93.94 428 GLN B CA 1
ATOM 8225 C C . GLN B 1 428 ? -9.016 21.375 0.735 1 93.94 428 GLN B C 1
ATOM 8227 O O . GLN B 1 428 ? -9.492 22.375 0.207 1 93.94 428 GLN B O 1
ATOM 8232 N N . LEU B 1 429 ? -8.172 21.375 1.745 1 92.69 429 LEU B N 1
ATOM 8233 C CA . LEU B 1 429 ? -7.707 22.656 2.266 1 92.69 429 LEU B CA 1
ATOM 8234 C C . LEU B 1 429 ? -6.953 23.438 1.192 1 92.69 429 LEU B C 1
ATOM 8236 O O . LEU B 1 429 ? -7.137 24.656 1.054 1 92.69 429 LEU B O 1
ATOM 8240 N N . VAL B 1 430 ? -6.105 22.734 0.455 1 95.62 430 VAL B N 1
ATOM 8241 C CA . VAL B 1 430 ? -5.383 23.359 -0.646 1 95.62 430 VAL B CA 1
ATOM 8242 C C . VAL B 1 430 ? -6.371 23.922 -1.662 1 95.62 430 VAL B C 1
ATOM 8244 O O . VAL B 1 430 ? -6.227 25.062 -2.117 1 95.62 430 VAL B O 1
ATOM 8247 N N . ALA B 1 431 ? -7.363 23.141 -1.974 1 94.06 431 ALA B N 1
ATOM 8248 C CA . ALA B 1 431 ? -8.359 23.562 -2.951 1 94.06 431 ALA B CA 1
ATOM 8249 C C . ALA B 1 431 ? -9.117 24.797 -2.467 1 94.06 431 ALA B C 1
ATOM 8251 O O . ALA B 1 431 ? -9.391 25.719 -3.248 1 94.06 431 ALA B O 1
ATOM 8252 N N . LYS B 1 432 ? -9.484 24.797 -1.224 1 88.94 432 LYS B N 1
ATOM 8253 C CA . LYS B 1 432 ? -10.195 25.938 -0.649 1 88.94 432 LYS B CA 1
ATOM 8254 C C . LYS B 1 432 ? -9.375 27.219 -0.771 1 88.94 432 LYS B C 1
ATOM 8256 O O . LYS B 1 432 ? -9.914 28.266 -1.108 1 88.94 432 LYS B O 1
ATOM 8261 N N . GLU B 1 433 ? -8.125 27.078 -0.491 1 89.75 433 GLU B N 1
ATOM 8262 C CA . GLU B 1 433 ? -7.25 28.25 -0.608 1 89.75 433 GLU B CA 1
ATOM 8263 C C . GLU B 1 433 ? -7.168 28.734 -2.053 1 89.75 433 GLU B C 1
ATOM 8265 O O . GLU B 1 433 ? -7.078 29.938 -2.303 1 89.75 433 GLU B O 1
ATOM 8270 N N . LEU B 1 434 ? -7.062 27.781 -2.965 1 90.88 434 LEU B N 1
ATOM 8271 C CA . LEU B 1 434 ? -6.984 28.125 -4.383 1 90.88 434 LEU B CA 1
ATOM 8272 C C . LEU B 1 434 ? -8.25 28.844 -4.84 1 90.88 434 LEU B C 1
ATOM 8274 O O . LEU B 1 434 ? -8.18 29.844 -5.551 1 90.88 434 LEU B O 1
ATOM 8278 N N . LEU B 1 435 ? -9.375 28.328 -4.41 1 87.94 435 LEU B N 1
ATOM 8279 C CA . LEU B 1 435 ? -10.656 28.875 -4.836 1 87.94 435 LEU B CA 1
ATOM 8280 C C . LEU B 1 435 ? -10.922 30.219 -4.18 1 87.94 435 LEU B C 1
ATOM 8282 O O . LEU B 1 435 ? -11.531 31.109 -4.793 1 87.94 435 LEU B O 1
ATOM 8286 N N . THR B 1 436 ? -10.477 30.375 -2.941 1 83.31 436 THR B N 1
ATOM 8287 C CA . THR B 1 436 ? -10.594 31.656 -2.27 1 83.31 436 THR B CA 1
ATOM 8288 C C . THR B 1 436 ? -9.758 32.719 -2.982 1 83.31 436 THR B C 1
ATOM 8290 O O . THR B 1 436 ? -10.227 33.844 -3.209 1 83.31 436 THR B O 1
ATOM 8293 N N . ALA B 1 437 ? -8.578 32.375 -3.338 1 79.75 437 ALA B N 1
ATOM 8294 C CA . ALA B 1 437 ? -7.715 33.281 -4.074 1 79.75 437 ALA B CA 1
ATOM 8295 C C . ALA B 1 437 ? -8.32 33.656 -5.434 1 79.75 437 ALA B C 1
ATOM 8297 O O . ALA B 1 437 ? -8.234 34.781 -5.875 1 79.75 437 ALA B O 1
ATOM 8298 N N . TYR B 1 438 ? -8.867 32.656 -6.047 1 77.12 438 TYR B N 1
ATOM 8299 C CA . TYR B 1 438 ? -9.516 32.844 -7.336 1 77.12 438 TYR B CA 1
ATOM 8300 C C . TYR B 1 438 ? -10.711 33.781 -7.203 1 77.12 438 TYR B C 1
ATOM 8302 O O . TYR B 1 438 ? -10.898 34.688 -8.031 1 77.12 438 TYR B O 1
ATOM 8310 N N . ALA B 1 439 ? -11.5 33.562 -6.207 1 74.94 439 ALA B N 1
ATOM 8311 C CA . ALA B 1 439 ? -12.664 34.406 -5.957 1 74.94 439 ALA B CA 1
ATOM 8312 C C . ALA B 1 439 ? -12.258 35.875 -5.695 1 74.94 439 ALA B C 1
ATOM 8314 O O . ALA B 1 439 ? -12.914 36.812 -6.16 1 74.94 439 ALA B O 1
ATOM 8315 N N . ASP B 1 440 ? -11.219 36.031 -4.949 1 70.06 440 ASP B N 1
ATOM 8316 C CA . ASP B 1 440 ? -10.719 37.375 -4.652 1 70.06 440 ASP B CA 1
ATOM 8317 C C . ASP B 1 440 ? -10.266 38.094 -5.922 1 70.06 440 ASP B C 1
ATOM 8319 O O . ASP B 1 440 ? -10.398 39.312 -6.043 1 70.06 440 ASP B O 1
ATOM 8323 N N . ASP B 1 441 ? -9.812 37.25 -6.801 1 63.66 441 ASP B N 1
ATOM 8324 C CA . ASP B 1 441 ? -9.336 37.812 -8.07 1 63.66 441 ASP B CA 1
ATOM 8325 C C . ASP B 1 441 ? -10.508 38.25 -8.953 1 63.66 441 ASP B C 1
ATOM 8327 O O . ASP B 1 441 ? -10.391 39.188 -9.719 1 63.66 441 ASP B O 1
ATOM 8331 N N . ILE B 1 442 ? -11.555 37.469 -8.75 1 63.06 442 ILE B N 1
ATOM 8332 C CA . ILE B 1 442 ? -12.641 37.75 -9.688 1 63.06 442 ILE B CA 1
ATOM 8333 C C . ILE B 1 442 ? -13.688 38.625 -9.023 1 63.06 442 ILE B C 1
ATOM 8335 O O . ILE B 1 442 ? -14.578 39.156 -9.695 1 63.06 442 ILE B O 1
ATOM 8339 N N . LYS B 1 443 ? -13.508 38.688 -7.73 1 61.75 443 LYS B N 1
ATOM 8340 C CA . LYS B 1 443 ? -14.438 39.531 -6.973 1 61.75 443 LYS B CA 1
ATOM 8341 C C . LYS B 1 443 ? -14.383 41 -7.453 1 61.75 443 LYS B C 1
ATOM 8343 O O . LYS B 1 443 ? -13.297 41.562 -7.57 1 61.75 443 LYS B O 1
ATOM 8348 N N . GLY B 1 444 ? -15.484 41.438 -7.879 1 59.41 444 GLY B N 1
ATOM 8349 C CA . GLY B 1 444 ? -15.609 42.812 -8.359 1 59.41 444 GLY B CA 1
ATOM 8350 C C . GLY B 1 444 ? -15.68 42.906 -9.875 1 59.41 444 GLY B C 1
ATOM 8351 O O . GLY B 1 444 ? -15.852 43.969 -10.43 1 59.41 444 GLY B O 1
ATOM 8352 N N . MET B 1 445 ? -15.312 41.594 -10.375 1 55.09 445 MET B N 1
ATOM 8353 C CA . MET B 1 445 ? -15.383 41.594 -11.828 1 55.09 445 MET B CA 1
ATOM 8354 C C . MET B 1 445 ? -16.828 41.594 -12.305 1 55.09 445 MET B C 1
ATOM 8356 O O . MET B 1 445 ? -17.703 40.969 -11.68 1 55.09 445 MET B O 1
ATOM 8360 N N . SER B 1 446 ? -17.234 42.438 -13.195 1 53.97 446 SER B N 1
ATOM 8361 C CA . SER B 1 446 ? -18.531 42.406 -13.867 1 53.97 446 SER B CA 1
ATOM 8362 C C . SER B 1 446 ? -18.734 41.062 -14.578 1 53.97 446 SER B C 1
ATOM 8364 O O . SER B 1 446 ? -17.766 40.344 -14.836 1 53.97 446 SER B O 1
ATOM 8366 N N . PRO B 1 447 ? -20 40.594 -14.648 1 47.59 447 PRO B N 1
ATOM 8367 C CA . PRO B 1 447 ? -20.25 39.344 -15.383 1 47.59 447 PRO B CA 1
ATOM 8368 C C . PRO B 1 447 ? -19.453 39.281 -16.688 1 47.59 447 PRO B C 1
ATOM 8370 O O . PRO B 1 447 ? -18.953 38.188 -17.047 1 47.59 447 PRO B O 1
ATOM 8373 N N . VAL B 1 448 ? -19.406 40.344 -17.344 1 47.38 448 VAL B N 1
ATOM 8374 C CA . VAL B 1 448 ? -18.656 40.406 -18.594 1 47.38 448 VAL B CA 1
ATOM 8375 C C . VAL B 1 448 ? -17.172 40.188 -18.312 1 47.38 448 VAL B C 1
ATOM 8377 O O . VAL B 1 448 ? -16.484 39.5 -19.047 1 47.38 448 VAL B O 1
ATOM 8380 N N . GLU B 1 449 ? -16.719 40.781 -17.281 1 52.28 449 GLU B N 1
ATOM 8381 C CA . GLU B 1 449 ? -15.312 40.656 -16.906 1 52.28 449 GLU B CA 1
ATOM 8382 C C . GLU B 1 449 ? -14.984 39.25 -16.438 1 52.28 449 GLU B C 1
ATOM 8384 O O . GLU B 1 449 ? -13.898 38.719 -16.719 1 52.28 449 GLU B O 1
ATOM 8389 N N . TRP B 1 450 ? -15.93 38.75 -15.859 1 52.22 450 TRP B N 1
ATOM 8390 C CA . TRP B 1 450 ? -15.789 37.375 -15.445 1 52.22 450 TRP B CA 1
ATOM 8391 C C . TRP B 1 450 ? -15.648 36.438 -16.656 1 52.22 450 TRP B C 1
ATOM 8393 O O . TRP B 1 450 ? -14.812 35.531 -16.656 1 52.22 450 TRP B O 1
ATOM 8403 N N . VAL B 1 451 ? -16.547 36.656 -17.484 1 47.56 451 VAL B N 1
ATOM 8404 C CA . VAL B 1 451 ? -16.516 35.875 -18.734 1 47.56 451 VAL B CA 1
ATOM 8405 C C . VAL B 1 451 ? -15.188 36.094 -19.453 1 47.56 451 VAL B C 1
ATOM 8407 O O . VAL B 1 451 ? -14.578 35.156 -19.953 1 47.56 451 VAL B O 1
ATOM 8410 N N . ARG B 1 452 ? -14.828 37.375 -19.516 1 48.72 452 ARG B N 1
ATOM 8411 C CA . ARG B 1 452 ? -13.547 37.719 -20.141 1 48.72 452 ARG B CA 1
ATOM 8412 C C . ARG B 1 452 ? -12.391 37.062 -19.375 1 48.72 452 ARG B C 1
ATOM 8414 O O . ARG B 1 452 ? -11.453 36.562 -19.969 1 48.72 452 ARG B O 1
ATOM 8421 N N . PHE B 1 453 ? -12.484 37.219 -18.188 1 47.03 453 PHE B N 1
ATOM 8422 C CA . PHE B 1 453 ? -11.492 36.625 -17.312 1 47.03 453 PHE B CA 1
ATOM 8423 C C . PHE B 1 453 ? -11.453 35.094 -17.469 1 47.03 453 PHE B C 1
ATOM 8425 O O . PHE B 1 453 ? -10.383 34.5 -17.609 1 47.03 453 PHE B O 1
ATOM 8432 N N . ALA B 1 454 ? -12.586 34.594 -17.406 1 46.94 454 ALA B N 1
ATOM 8433 C CA . ALA B 1 454 ? -12.727 33.125 -17.594 1 46.94 454 ALA B CA 1
ATOM 8434 C C . ALA B 1 454 ? -12.25 32.719 -18.969 1 46.94 454 ALA B C 1
ATOM 8436 O O . ALA B 1 454 ? -11.625 31.672 -19.141 1 46.94 454 ALA B O 1
ATOM 8437 N N . ALA B 1 455 ? -12.68 33.531 -19.969 1 43.88 455 ALA B N 1
ATOM 8438 C CA . ALA B 1 455 ? -12.242 33.312 -21.344 1 43.88 455 ALA B CA 1
ATOM 8439 C C . ALA B 1 455 ? -10.742 33.562 -21.484 1 43.88 455 ALA B C 1
ATOM 8441 O O . ALA B 1 455 ? -10.078 32.906 -22.281 1 43.88 455 ALA B O 1
ATOM 8442 N N . ASN B 1 456 ? -10.281 34.656 -20.844 1 39.81 456 ASN B N 1
ATOM 8443 C CA . ASN B 1 456 ? -8.883 35.062 -20.922 1 39.81 456 ASN B CA 1
ATOM 8444 C C . ASN B 1 456 ? -8.023 34.312 -19.906 1 39.81 456 ASN B C 1
ATOM 8446 O O . ASN B 1 456 ? -6.801 34.469 -19.891 1 39.81 456 ASN B O 1
ATOM 8450 N N . PHE B 1 457 ? -8.523 34.031 -18.906 1 42.88 457 PHE B N 1
ATOM 8451 C CA . PHE B 1 457 ? -7.828 33.312 -17.859 1 42.88 457 PHE B CA 1
ATOM 8452 C C . PHE B 1 457 ? -6.887 32.25 -18.453 1 42.88 457 PHE B C 1
ATOM 8454 O O . PHE B 1 457 ? -5.996 31.75 -17.781 1 42.88 457 PHE B O 1
ATOM 8461 N N . ALA B 1 458 ? -7.156 31.906 -19.594 1 39.22 458 ALA B N 1
ATOM 8462 C CA . ALA B 1 458 ? -6.164 31.109 -20.328 1 39.22 458 ALA B CA 1
ATOM 8463 C C . ALA B 1 458 ? -4.871 31.891 -20.516 1 39.22 458 ALA B C 1
ATOM 8465 O O . ALA B 1 458 ? -3.824 31.312 -20.812 1 39.22 458 ALA B O 1
ATOM 8466 N N . GLY B 1 459 ? -4.938 33.25 -20.688 1 32.88 459 GLY B N 1
ATOM 8467 C CA . GLY B 1 459 ? -3.758 33.969 -21.125 1 32.88 459 GLY B CA 1
ATOM 8468 C C . GLY B 1 459 ? -2.975 34.594 -19.984 1 32.88 459 GLY B C 1
ATOM 8469 O O . GLY B 1 459 ? -1.741 34.562 -19.984 1 32.88 459 GLY B O 1
ATOM 8470 N N . GLU B 1 460 ? -3.553 35.625 -19.031 1 34.19 460 GLU B N 1
ATOM 8471 C CA . GLU B 1 460 ? -2.758 36.625 -18.328 1 34.19 460 GLU B CA 1
ATOM 8472 C C . GLU B 1 460 ? -2.686 36.312 -16.828 1 34.19 460 GLU B C 1
ATOM 8474 O O . GLU B 1 460 ? -2.176 37.094 -16.047 1 34.19 460 GLU B O 1
ATOM 8479 N N . ARG B 1 461 ? -3.328 35.469 -16.219 1 43.19 461 ARG B N 1
ATOM 8480 C CA . ARG B 1 461 ? -3.229 35.406 -14.766 1 43.19 461 ARG B CA 1
ATOM 8481 C C . ARG B 1 461 ? -1.811 35.062 -14.328 1 43.19 461 ARG B C 1
ATOM 8483 O O . ARG B 1 461 ? -1.212 34.094 -14.836 1 43.19 461 ARG B O 1
ATOM 8490 N N . VAL B 1 462 ? -1.282 35.906 -13.383 1 39.28 462 VAL B N 1
ATOM 8491 C CA . VAL B 1 462 ? 0.011 35.688 -12.742 1 39.28 462 VAL B CA 1
ATOM 8492 C C . VAL B 1 462 ? -0.08 34.562 -11.742 1 39.28 462 VAL B C 1
ATOM 8494 O O . VAL B 1 462 ? -0.744 34.656 -10.711 1 39.28 462 VAL B O 1
ATOM 8497 N N . LEU B 1 463 ? -0.206 33.312 -12.102 1 43.66 463 LEU B 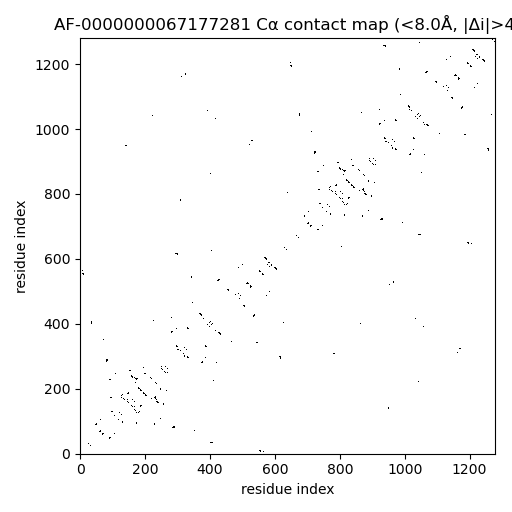N 1
ATOM 8498 C CA . LEU B 1 463 ? -0.026 32.188 -11.203 1 43.66 463 LEU B CA 1
ATOM 8499 C C . LEU B 1 463 ? 0.949 32.531 -10.078 1 43.66 463 LEU B C 1
ATOM 8501 O O . LEU B 1 463 ? 2.021 33.062 -10.328 1 43.66 463 LEU B O 1
ATOM 8505 N N . LYS B 1 464 ? 0.395 32.688 -8.789 1 51.47 464 LYS B N 1
ATOM 8506 C CA . LYS B 1 464 ? 1.314 32.844 -7.664 1 51.47 464 LYS B CA 1
ATOM 8507 C C . LYS B 1 464 ? 2.426 31.797 -7.719 1 51.47 464 LYS B C 1
ATOM 8509 O O . LYS B 1 464 ? 2.18 30.609 -7.492 1 51.47 464 LYS B O 1
ATOM 8514 N N . ARG B 1 465 ? 3.525 32.25 -8.352 1 50.91 465 ARG B N 1
ATOM 8515 C CA . ARG B 1 465 ? 4.684 31.391 -8.578 1 50.91 465 ARG B CA 1
ATOM 8516 C C . ARG B 1 465 ? 5.57 31.328 -7.34 1 50.91 465 ARG B C 1
ATOM 8518 O O . ARG B 1 465 ? 5.508 32.188 -6.477 1 50.91 465 ARG B O 1
ATOM 8525 N N . THR B 1 466 ? 6.129 30.156 -7.129 1 55.84 466 THR B N 1
ATOM 8526 C CA . THR B 1 466 ? 7.066 29.891 -6.039 1 55.84 466 THR B CA 1
ATOM 8527 C C . THR B 1 466 ? 8.328 30.734 -6.203 1 55.84 466 THR B C 1
ATOM 8529 O O . THR B 1 466 ? 8.352 31.688 -6.996 1 55.84 466 THR B O 1
ATOM 8532 N N . ALA B 1 467 ? 9.375 30.562 -5.434 1 48.03 467 ALA B N 1
ATOM 8533 C CA . ALA B 1 467 ? 10.68 31.219 -5.355 1 48.03 467 ALA B CA 1
ATOM 8534 C C . ALA B 1 467 ? 11.336 31.297 -6.727 1 48.03 467 ALA B C 1
ATOM 8536 O O . ALA B 1 467 ? 12.258 32.094 -6.934 1 48.03 467 ALA B O 1
ATOM 8537 N N . ALA B 1 468 ? 10.766 30.672 -7.676 1 67.19 468 ALA B N 1
ATOM 8538 C CA . ALA B 1 468 ? 11.492 30.547 -8.938 1 67.19 468 ALA B CA 1
ATOM 8539 C C . ALA B 1 468 ? 10.812 31.359 -10.047 1 67.19 468 ALA B C 1
ATOM 8541 O O . ALA B 1 468 ? 10.883 31 -11.219 1 67.19 468 ALA B O 1
ATOM 8542 N N . GLN B 1 469 ? 10.234 32.375 -9.57 1 72.75 469 GLN B N 1
ATOM 8543 C CA . GLN B 1 469 ? 9.406 33.094 -10.547 1 72.75 469 GLN B CA 1
ATOM 8544 C C . GLN B 1 469 ? 10.25 33.625 -11.703 1 72.75 469 GLN B C 1
ATOM 8546 O O . GLN B 1 469 ? 9.883 33.469 -12.867 1 72.75 469 GLN B O 1
ATOM 8551 N N . THR B 1 470 ? 11.414 34.156 -11.289 1 71.56 470 THR B N 1
ATOM 8552 C CA . THR B 1 470 ? 12.258 34.781 -12.305 1 71.56 470 THR B CA 1
ATOM 8553 C C . THR B 1 470 ? 12.82 33.719 -13.25 1 71.56 470 THR B C 1
ATOM 8555 O O . THR B 1 470 ? 12.836 33.906 -14.469 1 71.56 470 THR B O 1
ATOM 8558 N N . ILE B 1 471 ? 13.234 32.688 -12.688 1 76 471 ILE B N 1
ATOM 8559 C CA . ILE B 1 471 ? 13.82 31.625 -13.5 1 76 471 ILE B CA 1
ATOM 8560 C C . ILE B 1 471 ? 12.742 30.984 -14.375 1 76 471 ILE B C 1
ATOM 8562 O O . ILE B 1 471 ? 12.977 30.703 -15.547 1 76 471 ILE B O 1
ATOM 8566 N N . ILE B 1 472 ? 11.609 30.797 -13.844 1 81 472 ILE B N 1
ATOM 8567 C CA . ILE B 1 472 ? 10.508 30.172 -14.57 1 81 472 ILE B CA 1
ATOM 8568 C C . ILE B 1 472 ? 10.094 31.078 -15.742 1 81 472 ILE B C 1
ATOM 8570 O O . ILE B 1 472 ? 9.891 30.594 -16.859 1 81 472 ILE B O 1
ATOM 8574 N N . GLN B 1 473 ? 10.078 32.375 -15.461 1 78.38 473 GLN B N 1
ATOM 8575 C CA . GLN B 1 473 ? 9.703 33.312 -16.516 1 78.38 473 GLN B CA 1
ATOM 8576 C C . GLN B 1 473 ? 10.734 33.312 -17.641 1 78.38 473 GLN B C 1
ATOM 8578 O O . GLN B 1 473 ? 10.367 33.344 -18.828 1 78.38 473 GLN B O 1
ATOM 8583 N N . THR B 1 474 ? 11.938 33.219 -17.203 1 76.75 474 THR B N 1
ATOM 8584 C CA . THR B 1 474 ? 13 33.188 -18.203 1 76.75 474 THR B CA 1
ATOM 8585 C C . THR B 1 474 ? 12.883 31.938 -19.062 1 76.75 474 THR B C 1
ATOM 8587 O O . THR B 1 474 ? 13.039 32 -20.281 1 76.75 474 THR B O 1
ATOM 8590 N N . ILE B 1 475 ? 12.602 30.906 -18.453 1 80.5 475 ILE B N 1
ATOM 8591 C CA . ILE B 1 475 ? 12.469 29.641 -19.172 1 80.5 475 ILE B CA 1
ATOM 8592 C C . ILE B 1 475 ? 11.266 29.703 -20.109 1 80.5 475 ILE B C 1
ATOM 8594 O O . ILE B 1 475 ? 11.344 29.25 -21.25 1 80.5 475 ILE B O 1
ATOM 8598 N N . LEU B 1 476 ? 10.266 30.25 -19.719 1 79.25 476 LEU B N 1
ATOM 8599 C CA . LEU B 1 476 ? 9.047 30.359 -20.531 1 79.25 476 LEU B CA 1
ATOM 8600 C C . LEU B 1 476 ? 9.25 31.312 -21.703 1 79.25 476 LEU B C 1
ATOM 8602 O O . LEU B 1 476 ? 8.781 31.047 -22.812 1 79.25 476 LEU B O 1
ATOM 8606 N N . ASP B 1 477 ? 10.055 32.406 -21.375 1 73.5 477 ASP B N 1
ATOM 8607 C CA . ASP B 1 477 ? 10.312 33.375 -22.406 1 73.5 477 ASP B CA 1
ATOM 8608 C C . ASP B 1 477 ? 11.25 32.844 -23.484 1 73.5 477 ASP B C 1
ATOM 8610 O O . ASP B 1 477 ? 11.188 33.25 -24.641 1 73.5 477 ASP B O 1
ATOM 8614 N N . THR B 1 478 ? 12.117 32.062 -23.047 1 70.75 478 THR B N 1
ATOM 8615 C CA . THR B 1 478 ? 13.125 31.547 -23.969 1 70.75 478 THR B CA 1
ATOM 8616 C C . THR B 1 478 ? 12.625 30.266 -24.656 1 70.75 478 THR B C 1
ATOM 8618 O O . THR B 1 478 ? 13.344 29.672 -25.453 1 70.75 478 THR B O 1
ATOM 8621 N N . ARG B 1 479 ? 11.586 30.109 -24.062 1 67.81 479 ARG B N 1
ATOM 8622 C CA . ARG B 1 479 ? 10.992 28.906 -24.641 1 67.81 479 ARG B CA 1
ATOM 8623 C C . ARG B 1 479 ? 10.828 29.062 -26.156 1 67.81 479 ARG B C 1
ATOM 8625 O O . ARG B 1 479 ? 10.352 30.078 -26.641 1 67.81 479 ARG B O 1
ATOM 8632 N N . GLN B 1 480 ? 11.781 28.719 -26.906 1 56.31 480 GLN B N 1
ATOM 8633 C CA . GLN B 1 480 ? 11.672 28.781 -28.359 1 56.31 480 GLN B CA 1
ATOM 8634 C C . GLN B 1 480 ? 10.312 28.266 -28.844 1 56.31 480 GLN B C 1
ATOM 8636 O O . GLN B 1 480 ? 9.953 27.125 -28.594 1 56.31 480 GLN B O 1
ATOM 8641 N N . ASP B 1 481 ? 9.398 29.312 -28.609 1 48.25 481 ASP B N 1
ATOM 8642 C CA . ASP B 1 481 ? 8.047 29.047 -29.078 1 48.25 481 ASP B CA 1
ATOM 8643 C C . ASP B 1 481 ? 8.078 28.344 -30.438 1 48.25 481 ASP B C 1
ATOM 8645 O O . ASP B 1 481 ? 7.102 28.406 -31.188 1 48.25 481 ASP B O 1
ATOM 8649 N N . ASN B 1 482 ? 9.203 28.25 -31.109 1 41.28 482 ASN B N 1
ATOM 8650 C CA . ASN B 1 482 ? 8.844 27.781 -32.438 1 41.28 482 ASN B CA 1
ATOM 8651 C C . ASN B 1 482 ? 7.559 26.953 -32.406 1 41.28 482 ASN B C 1
ATOM 8653 O O . ASN B 1 482 ? 7.152 26.453 -31.359 1 41.28 482 ASN B O 1
ATOM 8657 N N . GLU B 1 483 ? 7.184 26.406 -33.625 1 38.28 483 GLU B N 1
ATOM 8658 C CA . GLU B 1 483 ? 5.918 25.844 -34.094 1 38.28 483 GLU B CA 1
ATOM 8659 C C . GLU B 1 483 ? 5.203 25.125 -32.969 1 38.28 483 GLU B C 1
ATOM 8661 O O . GLU B 1 483 ? 5.812 24.797 -31.938 1 38.28 483 GLU B O 1
ATOM 8666 N N . GLU B 1 484 ? 3.922 24.562 -33.188 1 42.06 484 GLU B N 1
ATOM 8667 C CA . GLU B 1 484 ? 2.875 23.688 -32.688 1 42.06 484 GLU B CA 1
ATOM 8668 C C . GLU B 1 484 ? 3.4 22.812 -31.547 1 42.06 484 GLU B C 1
ATOM 8670 O O . GLU B 1 484 ? 2.697 22.578 -30.562 1 42.06 484 GLU B O 1
ATOM 8675 N N . GLU B 1 485 ? 4.324 21.719 -31.672 1 50.31 485 GLU B N 1
ATOM 8676 C CA . GLU B 1 485 ? 4.543 20.531 -30.859 1 50.31 485 GLU B CA 1
ATOM 8677 C C . GLU B 1 485 ? 5.836 20.641 -30.062 1 50.31 485 GLU B C 1
ATOM 8679 O O . GLU B 1 485 ? 6.891 20.188 -30.5 1 50.31 485 GLU B O 1
ATOM 8684 N N . GLY B 1 486 ? 6.152 21.75 -29.375 1 60 486 GLY B N 1
ATOM 8685 C CA . GLY B 1 486 ? 7.371 21.703 -28.594 1 60 486 GLY B CA 1
ATOM 8686 C C . GLY B 1 486 ? 7.645 20.328 -28 1 60 486 GLY B C 1
ATOM 8687 O O . GLY B 1 486 ? 6.723 19.531 -27.797 1 60 486 GLY B O 1
ATOM 8688 N N . SER B 1 487 ? 9.047 20.141 -27.891 1 82.25 487 SER B N 1
ATOM 8689 C CA . SER B 1 487 ? 9.477 18.844 -27.375 1 82.25 487 SER B CA 1
ATOM 8690 C C . SER B 1 487 ? 8.977 18.609 -25.953 1 82.25 487 SER B C 1
ATOM 8692 O O . SER B 1 487 ? 8.945 19.547 -25.156 1 82.25 487 SER B O 1
ATOM 8694 N N . LEU B 1 488 ? 8.289 17.578 -25.688 1 92.31 488 LEU B N 1
ATOM 8695 C CA . LEU B 1 488 ? 7.887 17.141 -24.359 1 92.31 488 LEU B CA 1
ATOM 8696 C C . LEU B 1 488 ? 9.062 17.219 -23.391 1 92.31 488 LEU B C 1
ATOM 8698 O O . LEU B 1 488 ? 8.875 17.172 -22.172 1 92.31 488 LEU B O 1
ATOM 8702 N N . PHE B 1 489 ? 10.289 17.438 -24 1 93 489 PHE B N 1
ATOM 8703 C CA . PHE B 1 489 ? 11.484 17.469 -23.156 1 93 489 PHE B CA 1
ATOM 8704 C C . PHE B 1 489 ? 11.93 18.906 -22.922 1 93 489 PHE B C 1
ATOM 8706 O O . PHE B 1 489 ? 12.898 19.141 -22.188 1 93 489 PHE B O 1
ATOM 8713 N N . ASN B 1 490 ? 11.258 19.828 -23.531 1 94.06 490 ASN B N 1
ATOM 8714 C CA . ASN B 1 490 ? 11.523 21.234 -23.25 1 94.06 490 ASN B CA 1
ATOM 8715 C C . ASN B 1 490 ? 10.953 21.672 -21.906 1 94.06 490 ASN B C 1
ATOM 8717 O O . ASN B 1 490 ? 9.75 21.531 -21.672 1 94.06 490 ASN B O 1
ATOM 8721 N N . ARG B 1 491 ? 11.789 22.25 -21.109 1 94.69 491 ARG B N 1
ATOM 8722 C CA . ARG B 1 491 ? 11.398 22.609 -19.75 1 94.69 491 ARG B CA 1
ATOM 8723 C C . ARG B 1 491 ? 10.289 23.656 -19.75 1 94.69 491 ARG B C 1
ATOM 8725 O O . ARG B 1 491 ? 9.383 23.609 -18.922 1 94.69 491 ARG B O 1
ATOM 8732 N N . GLY B 1 492 ? 10.367 24.656 -20.625 1 93.06 492 GLY B N 1
ATOM 8733 C CA . GLY B 1 492 ? 9.32 25.656 -20.734 1 93.06 492 GLY B CA 1
ATOM 8734 C C . GLY B 1 492 ? 7.969 25.062 -21.094 1 93.06 492 GLY B C 1
ATOM 8735 O O . GLY B 1 492 ? 6.938 25.484 -20.578 1 93.06 492 GLY B O 1
ATOM 8736 N N . THR B 1 493 ? 8.008 24.062 -22.016 1 93.31 493 THR B N 1
ATOM 8737 C CA . THR B 1 493 ? 6.781 23.359 -22.391 1 93.31 493 THR B CA 1
ATOM 8738 C C . THR B 1 493 ? 6.195 22.609 -21.188 1 93.31 493 THR B C 1
ATOM 8740 O O . THR B 1 493 ? 4.988 22.672 -20.953 1 93.31 493 THR B O 1
ATOM 8743 N N . GLN B 1 494 ? 7.027 21.969 -20.453 1 96.19 494 GLN B N 1
ATOM 8744 C CA . GLN B 1 494 ? 6.582 21.234 -19.281 1 96.19 494 GLN B CA 1
ATOM 8745 C C . GLN B 1 494 ? 5.938 22.156 -18.25 1 96.19 494 GLN B C 1
ATOM 8747 O O . GLN B 1 494 ? 4.832 21.891 -17.781 1 96.19 494 GLN B O 1
ATOM 8752 N N . ILE B 1 495 ? 6.582 23.266 -17.953 1 95.06 495 ILE B N 1
ATOM 8753 C CA . ILE B 1 495 ? 6.074 24.234 -16.984 1 95.06 495 ILE B CA 1
ATOM 8754 C C . ILE B 1 495 ? 4.727 24.781 -17.453 1 95.06 495 ILE B C 1
ATOM 8756 O O . ILE B 1 495 ? 3.781 24.875 -16.672 1 95.06 495 ILE B O 1
ATOM 8760 N N . LYS B 1 496 ? 4.637 25.109 -18.719 1 93.38 496 LYS B N 1
ATOM 8761 C CA . LYS B 1 496 ? 3.402 25.672 -19.266 1 93.38 496 LYS B CA 1
ATOM 8762 C C . LYS B 1 496 ? 2.26 24.656 -19.172 1 93.38 496 LYS B C 1
ATOM 8764 O O . LYS B 1 496 ? 1.128 25.031 -18.844 1 93.38 496 LYS B O 1
ATOM 8769 N N . MET B 1 497 ? 2.555 23.391 -19.453 1 95.62 497 MET B N 1
ATOM 8770 C CA . MET B 1 497 ? 1.537 22.344 -19.359 1 95.62 497 MET B CA 1
ATOM 8771 C C . MET B 1 497 ? 0.995 22.234 -17.938 1 95.62 497 MET B C 1
ATOM 8773 O O . MET B 1 497 ? -0.211 22.094 -17.75 1 95.62 497 MET B O 1
ATOM 8777 N N . PHE B 1 498 ? 1.862 22.312 -16.938 1 97 498 PHE B N 1
ATOM 8778 C CA . PHE B 1 498 ? 1.443 22.25 -15.547 1 97 498 PHE B CA 1
ATOM 8779 C C . PHE B 1 498 ? 0.612 23.469 -15.172 1 97 498 PHE B C 1
ATOM 8781 O O . PHE B 1 498 ? -0.417 23.344 -14.508 1 97 498 PHE B O 1
ATOM 8788 N N . GLU B 1 499 ? 1.056 24.641 -15.602 1 94.31 499 GLU B N 1
ATOM 8789 C CA . GLU B 1 499 ? 0.367 25.891 -15.305 1 94.31 499 GLU B CA 1
ATOM 8790 C C . GLU B 1 499 ? -1.019 25.922 -15.938 1 94.31 499 GLU B C 1
ATOM 8792 O O . GLU B 1 499 ? -1.999 26.297 -15.289 1 94.31 499 GLU B O 1
ATOM 8797 N N . ASP B 1 500 ? -1.057 25.516 -17.203 1 94 500 ASP B N 1
ATOM 8798 C CA . ASP B 1 500 ? -2.322 25.516 -17.938 1 94 500 ASP B CA 1
ATOM 8799 C C . ASP B 1 500 ? -3.334 24.578 -17.281 1 94 500 ASP B C 1
ATOM 8801 O O . ASP B 1 500 ? -4.52 24.906 -17.172 1 94 500 ASP B O 1
ATOM 8805 N N . ARG B 1 501 ? -2.875 23.438 -16.859 1 96.69 501 ARG B N 1
ATOM 8806 C CA . ARG B 1 501 ? -3.744 22.469 -16.203 1 96.69 501 ARG B CA 1
ATOM 8807 C C . ARG B 1 501 ? -4.328 23.047 -14.914 1 96.69 501 ARG B C 1
ATOM 8809 O O . ARG B 1 501 ? -5.535 22.953 -14.672 1 96.69 501 ARG B O 1
ATOM 8816 N N . GLU B 1 502 ? -3.477 23.625 -14.094 1 95.75 502 GLU B N 1
ATOM 8817 C CA . GLU B 1 502 ? -3.928 24.219 -12.836 1 95.75 502 GLU B CA 1
ATOM 8818 C C . GLU B 1 502 ? -4.941 25.328 -13.07 1 95.75 502 GLU B C 1
ATOM 8820 O O . GLU B 1 502 ? -6.012 25.344 -12.453 1 95.75 502 GLU B O 1
ATOM 8825 N N . GLU B 1 503 ? -4.566 26.219 -13.961 1 93 503 GLU B N 1
ATOM 8826 C CA . GLU B 1 503 ? -5.426 27.359 -14.242 1 93 503 GLU B CA 1
ATOM 8827 C C . GLU B 1 503 ? -6.793 26.922 -14.758 1 93 503 GLU B C 1
ATOM 8829 O O . GLU B 1 503 ? -7.824 27.422 -14.305 1 93 503 GLU B O 1
ATOM 8834 N N . TYR B 1 504 ? -6.742 25.984 -15.695 1 94.06 504 TYR B N 1
ATOM 8835 C CA . TYR B 1 504 ? -7.984 25.484 -16.266 1 94.06 504 TYR B CA 1
ATOM 8836 C C . TYR B 1 504 ? -8.844 24.812 -15.203 1 94.06 504 TYR B C 1
ATOM 8838 O O . TYR B 1 504 ? -10.055 25.031 -15.141 1 94.06 504 TYR B O 1
ATOM 8846 N N . MET B 1 505 ? -8.258 24.031 -14.383 1 95.56 505 MET B N 1
ATOM 8847 C CA . MET B 1 505 ? -9 23.25 -13.391 1 95.56 505 MET B CA 1
ATOM 8848 C C . MET B 1 505 ? -9.609 24.156 -12.328 1 95.56 505 MET B C 1
ATOM 8850 O O . MET B 1 505 ? -10.758 23.953 -11.922 1 95.56 505 MET B O 1
ATOM 8854 N N . VAL B 1 506 ? -8.859 25.125 -11.883 1 93.5 506 VAL B N 1
ATOM 8855 C CA . VAL B 1 506 ? -9.367 26.047 -10.867 1 93.5 506 VAL B CA 1
ATOM 8856 C C . VAL B 1 506 ? -10.562 26.828 -11.422 1 93.5 506 VAL B C 1
ATOM 8858 O O . VAL B 1 506 ? -11.594 26.938 -10.758 1 93.5 506 VAL B O 1
ATOM 8861 N N . ALA B 1 507 ? -10.406 27.297 -12.664 1 90.81 507 ALA B N 1
ATOM 8862 C CA . ALA B 1 507 ? -1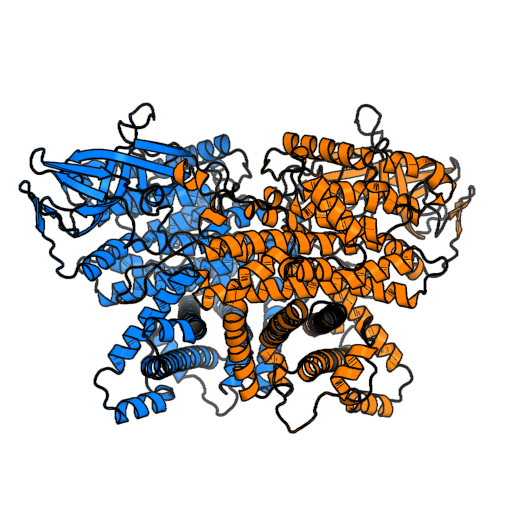1.492 28.031 -13.312 1 90.81 507 ALA B CA 1
ATOM 8863 C C . ALA B 1 507 ? -12.711 27.141 -13.5 1 90.81 507 ALA B C 1
ATOM 8865 O O . ALA B 1 507 ? -13.852 27.562 -13.305 1 90.81 507 ALA B O 1
ATOM 8866 N N . SER B 1 508 ? -12.445 25.922 -13.938 1 93.06 508 SER B N 1
ATOM 8867 C CA . SER B 1 508 ? -13.523 24.984 -14.18 1 93.06 508 SER B CA 1
ATOM 8868 C C . SER B 1 508 ? -14.281 24.656 -12.898 1 93.06 508 SER B C 1
ATOM 8870 O O . SER B 1 508 ? -15.516 24.594 -12.891 1 93.06 508 SER B O 1
ATOM 8872 N N . VAL B 1 509 ? -13.594 24.438 -11.812 1 93.31 509 VAL B N 1
ATOM 8873 C CA . VAL B 1 509 ? -14.219 24.125 -10.531 1 93.31 509 VAL B CA 1
ATOM 8874 C C . VAL B 1 509 ? -15.07 25.312 -10.07 1 93.31 509 VAL B C 1
ATOM 8876 O O . VAL B 1 509 ? -16.188 25.125 -9.586 1 93.31 509 VAL B O 1
ATOM 8879 N N . ALA B 1 510 ? -14.5 26.5 -10.219 1 89 510 ALA B N 1
ATOM 8880 C CA . ALA B 1 510 ? -15.242 27.703 -9.836 1 89 510 ALA B CA 1
ATOM 8881 C C . ALA B 1 510 ? -16.547 27.812 -10.602 1 89 510 ALA B C 1
ATOM 8883 O O . ALA B 1 510 ? -17.594 28.109 -10.023 1 89 510 ALA B O 1
ATOM 8884 N N . ARG B 1 511 ? -16.5 27.562 -11.875 1 88.94 511 ARG B N 1
ATOM 8885 C CA . ARG B 1 511 ? -17.688 27.625 -12.719 1 88.94 511 ARG B CA 1
ATOM 8886 C C . ARG B 1 511 ? -18.703 26.562 -12.32 1 88.94 511 ARG B C 1
ATOM 8888 O O . ARG B 1 511 ? -19.906 26.844 -12.266 1 88.94 511 ARG B O 1
ATOM 8895 N N . ARG B 1 512 ? -18.203 25.406 -12.086 1 90.5 512 ARG B N 1
ATOM 8896 C CA . ARG B 1 512 ? -19.078 24.297 -11.695 1 90.5 512 ARG B CA 1
ATOM 8897 C C . ARG B 1 512 ? -19.75 24.594 -10.359 1 90.5 512 ARG B C 1
ATOM 8899 O O . ARG B 1 512 ? -20.938 24.312 -10.18 1 90.5 512 ARG B O 1
ATOM 8906 N N . LEU B 1 513 ? -19.016 25.094 -9.461 1 88.44 513 LEU B N 1
ATOM 8907 C CA . LEU B 1 513 ? -19.562 25.422 -8.148 1 88.44 513 LEU B CA 1
ATOM 8908 C C . LEU B 1 513 ? -20.625 26.5 -8.258 1 88.44 513 LEU B C 1
ATOM 8910 O O . LEU B 1 513 ? -21.672 26.406 -7.613 1 88.44 513 LEU B O 1
ATOM 8914 N N . GLN B 1 514 ? -20.359 27.5 -9.055 1 85.56 514 GLN B N 1
ATOM 8915 C CA . GLN B 1 514 ? -21.344 28.562 -9.266 1 85.56 514 GLN B CA 1
ATOM 8916 C C . GLN B 1 514 ? -22.625 28.016 -9.898 1 85.56 514 GLN B C 1
ATOM 8918 O O . GLN B 1 514 ? -23.719 28.406 -9.508 1 85.56 514 GLN B O 1
ATOM 8923 N N . GLY B 1 515 ? -22.391 27.188 -10.852 1 88 515 GLY B N 1
ATOM 8924 C CA . GLY B 1 515 ? -23.547 26.578 -11.508 1 88 515 GLY B CA 1
ATOM 8925 C C . GLY B 1 515 ? -24.391 25.734 -10.578 1 88 515 GLY B C 1
ATOM 8926 O O . GLY B 1 515 ? -25.609 25.844 -10.555 1 88 515 GLY B O 1
ATOM 8927 N N . LYS B 1 516 ? -23.781 24.906 -9.852 1 89.94 516 LYS B N 1
ATOM 8928 C CA . LYS B 1 516 ? -24.469 23.984 -8.953 1 89.94 516 LYS B CA 1
ATOM 8929 C C . LYS B 1 516 ? -25.094 24.719 -7.777 1 89.94 516 LYS B C 1
ATOM 8931 O O . LYS B 1 516 ? -26.141 24.312 -7.262 1 89.94 516 LYS B O 1
ATOM 8936 N N . ALA B 1 517 ? -24.438 25.766 -7.375 1 84.94 517 ALA B N 1
ATOM 8937 C CA . ALA B 1 517 ? -24.938 26.531 -6.23 1 84.94 517 ALA B CA 1
ATOM 8938 C C . ALA B 1 517 ? -26.281 27.172 -6.547 1 84.94 517 ALA B C 1
ATOM 8940 O O . ALA B 1 517 ? -27.031 27.547 -5.637 1 84.94 517 ALA B O 1
ATOM 8941 N N . LYS B 1 518 ? -26.625 27.281 -7.777 1 88 518 LYS B N 1
ATOM 8942 C CA . LYS B 1 518 ? -27.922 27.828 -8.203 1 88 518 LYS B CA 1
ATOM 8943 C C . LYS B 1 518 ? -29.016 26.766 -8.086 1 88 518 LYS B C 1
ATOM 8945 O O . LYS B 1 518 ? -30.203 27.109 -8 1 88 518 LYS B O 1
ATOM 8950 N N . GLU B 1 519 ? -28.562 25.562 -8.016 1 91.06 519 GLU B N 1
ATOM 8951 C CA . GLU B 1 519 ? -29.531 24.469 -8.109 1 91.06 519 GLU B CA 1
ATOM 8952 C C . GLU B 1 519 ? -29.688 23.75 -6.777 1 91.06 519 GLU B C 1
ATOM 8954 O O . GLU B 1 519 ? -30.688 23.062 -6.547 1 91.06 519 GLU B O 1
ATOM 8959 N N . MET B 1 520 ? -28.719 23.859 -5.965 1 91.06 520 MET B N 1
ATOM 8960 C CA . MET B 1 520 ? -28.719 23.078 -4.734 1 91.06 520 MET B CA 1
ATOM 8961 C C . MET B 1 520 ? -28 23.812 -3.613 1 91.06 520 MET B C 1
ATOM 8963 O O . MET B 1 520 ? -27.469 24.906 -3.826 1 91.06 520 MET B O 1
ATOM 8967 N N . SER B 1 521 ? -28.062 23.188 -2.404 1 86.75 521 SER B N 1
ATOM 8968 C CA . SER B 1 521 ? -27.406 23.812 -1.255 1 86.75 521 SER B CA 1
ATOM 8969 C C . SER B 1 521 ? -25.906 23.938 -1.471 1 86.75 521 SER B C 1
ATOM 8971 O O . SER B 1 521 ? -25.328 23.219 -2.291 1 86.75 521 SER B O 1
ATOM 8973 N N . ALA B 1 522 ? -25.328 24.844 -0.763 1 82.81 522 ALA B N 1
ATOM 8974 C CA . ALA B 1 522 ? -23.891 25.062 -0.873 1 82.81 522 ALA B CA 1
ATOM 8975 C C . ALA B 1 522 ? -23.125 23.781 -0.581 1 82.81 522 ALA B C 1
ATOM 8977 O O . ALA B 1 522 ? -22.125 23.484 -1.253 1 82.81 522 ALA B O 1
ATOM 8978 N N . PHE B 1 523 ? -23.547 23.094 0.405 1 86.25 523 PHE B N 1
ATOM 8979 C CA . PHE B 1 523 ? -22.906 21.828 0.759 1 86.25 523 PHE B CA 1
ATOM 8980 C C . PHE B 1 523 ? -23.016 20.828 -0.382 1 86.25 523 PHE B C 1
ATOM 8982 O O . PHE B 1 523 ? -22.031 20.203 -0.765 1 86.25 523 PHE B O 1
ATOM 8989 N N . ASP B 1 524 ? -24.188 20.703 -0.878 1 90.88 524 ASP B N 1
ATOM 8990 C CA . ASP B 1 524 ? -24.438 19.734 -1.942 1 90.88 524 ASP B CA 1
ATOM 8991 C C . ASP B 1 524 ? -23.672 20.109 -3.211 1 90.88 524 ASP B C 1
ATOM 8993 O O . ASP B 1 524 ? -23.219 19.234 -3.947 1 90.88 524 ASP B O 1
ATOM 8997 N N . ALA B 1 525 ? -23.641 21.406 -3.473 1 89.81 525 ALA B N 1
ATOM 8998 C CA . ALA B 1 525 ? -22.891 21.875 -4.637 1 89.81 525 ALA B CA 1
ATOM 8999 C C . ALA B 1 525 ? -21.422 21.516 -4.527 1 89.81 525 ALA B C 1
ATOM 9001 O O . ALA B 1 525 ? -20.828 21 -5.48 1 89.81 525 ALA B O 1
ATOM 9002 N N . PHE B 1 526 ? -20.859 21.75 -3.395 1 88.94 526 PHE B N 1
ATOM 9003 C CA . PHE B 1 526 ? -19.453 21.406 -3.154 1 88.94 526 PHE B CA 1
ATOM 9004 C C . PHE B 1 526 ? -19.234 19.906 -3.232 1 88.94 526 PHE B C 1
ATOM 9006 O O . PHE B 1 526 ? -18.281 19.453 -3.857 1 88.94 526 PHE B O 1
ATOM 9013 N N . ASN B 1 527 ? -20.094 19.172 -2.576 1 91.69 527 ASN B N 1
ATOM 9014 C CA . ASN B 1 527 ? -19.984 17.719 -2.559 1 91.69 527 ASN B CA 1
ATOM 9015 C C . ASN B 1 527 ? -20.109 17.141 -3.963 1 91.69 527 ASN B C 1
ATOM 9017 O O . ASN B 1 527 ? -19.453 16.141 -4.281 1 91.69 527 ASN B O 1
ATOM 9021 N N . ALA B 1 528 ? -20.875 17.812 -4.82 1 92 528 ALA B N 1
ATOM 9022 C CA . ALA B 1 528 ? -21.141 17.312 -6.168 1 92 528 ALA B CA 1
ATOM 9023 C C . ALA B 1 528 ? -19.906 17.453 -7.059 1 92 528 ALA B C 1
ATOM 9025 O O . ALA B 1 528 ? -19.75 16.719 -8.039 1 92 528 ALA B O 1
ATOM 9026 N N . VAL B 1 529 ? -19.016 18.391 -6.699 1 93.12 529 VAL B N 1
ATOM 9027 C CA . VAL B 1 529 ? -17.859 18.609 -7.555 1 93.12 529 VAL B CA 1
ATOM 9028 C C . VAL B 1 529 ? -16.578 18.328 -6.777 1 93.12 529 VAL B C 1
ATOM 9030 O O . VAL B 1 529 ? -15.5 18.781 -7.16 1 93.12 529 VAL B O 1
ATOM 9033 N N . GLN B 1 530 ? -16.703 17.578 -5.688 1 94.12 530 GLN B N 1
ATOM 9034 C CA . GLN B 1 530 ? -15.594 17.344 -4.77 1 94.12 530 GLN B CA 1
ATOM 9035 C C . GLN B 1 530 ? -14.422 16.672 -5.484 1 94.12 530 GLN B C 1
ATOM 9037 O O . GLN B 1 530 ? -13.258 16.953 -5.176 1 94.12 530 GLN B O 1
ATOM 9042 N N . ASP B 1 531 ? -14.695 15.758 -6.391 1 95.31 531 ASP B N 1
ATOM 9043 C CA . ASP B 1 531 ? -13.633 15.086 -7.129 1 95.31 531 ASP B CA 1
ATOM 9044 C C . ASP B 1 531 ? -12.836 16.078 -7.969 1 95.31 531 ASP B C 1
ATOM 9046 O O . ASP B 1 531 ? -11.609 15.984 -8.047 1 95.31 531 ASP B O 1
ATOM 9050 N N . HIS B 1 532 ? -13.5 17.109 -8.578 1 95 532 HIS B N 1
ATOM 9051 C CA . HIS B 1 532 ? -12.836 18.141 -9.359 1 95 532 HIS B CA 1
ATOM 9052 C C . HIS B 1 532 ? -12.039 19.078 -8.461 1 95 532 HIS B C 1
ATOM 9054 O O . HIS B 1 532 ? -10.969 19.562 -8.852 1 95 532 HIS B O 1
ATOM 9060 N N . VAL B 1 533 ? -12.641 19.328 -7.301 1 94 533 VAL B N 1
ATOM 9061 C CA . VAL B 1 533 ? -11.992 20.188 -6.324 1 94 533 VAL B CA 1
ATOM 9062 C C . VAL B 1 533 ? -10.648 19.578 -5.91 1 94 533 VAL B C 1
ATOM 9064 O O . VAL B 1 533 ? -9.625 20.266 -5.922 1 94 533 VAL B O 1
ATOM 9067 N N . LEU B 1 534 ? -10.641 18.312 -5.621 1 97 534 LEU B N 1
ATOM 9068 C CA . LEU B 1 534 ? -9.43 17.625 -5.195 1 97 534 LEU B CA 1
ATOM 9069 C C . LEU B 1 534 ? -8.43 17.531 -6.344 1 97 534 LEU B C 1
ATOM 9071 O O . LEU B 1 534 ? -7.219 17.641 -6.133 1 97 534 LEU B O 1
ATOM 9075 N N . HIS B 1 535 ? -8.953 17.328 -7.523 1 97.56 535 HIS B N 1
ATOM 9076 C CA . HIS B 1 535 ? -8.086 17.25 -8.695 1 97.56 535 HIS B CA 1
ATOM 9077 C C . HIS B 1 535 ? -7.379 18.578 -8.945 1 97.56 535 HIS B C 1
ATOM 9079 O O . HIS B 1 535 ? -6.207 18.594 -9.336 1 97.56 535 HIS B O 1
ATOM 9085 N N . ALA B 1 536 ? -8.094 19.688 -8.734 1 97 536 ALA B N 1
ATOM 9086 C CA . ALA B 1 536 ? -7.492 21 -8.898 1 97 536 ALA B CA 1
ATOM 9087 C C . ALA B 1 536 ? -6.375 21.234 -7.879 1 97 536 ALA B C 1
ATOM 9089 O O . ALA B 1 536 ? -5.332 21.797 -8.211 1 97 536 ALA B O 1
ATOM 9090 N N . ALA B 1 537 ? -6.609 20.781 -6.699 1 97.38 537 ALA B N 1
ATOM 9091 C CA . ALA B 1 537 ? -5.582 20.875 -5.668 1 97.38 537 ALA B CA 1
ATOM 9092 C C . ALA B 1 537 ? -4.332 20.094 -6.055 1 97.38 537 ALA B C 1
ATOM 9094 O O . ALA B 1 537 ? -3.211 20.562 -5.863 1 97.38 537 ALA B O 1
ATOM 9095 N N . GLN B 1 538 ? -4.547 18.922 -6.578 1 98.31 538 GLN B N 1
ATOM 9096 C CA . GLN B 1 538 ? -3.428 18.094 -7.008 1 98.31 538 GLN B CA 1
ATOM 9097 C C . GLN B 1 538 ? -2.623 18.781 -8.109 1 98.31 538 GLN B C 1
ATOM 9099 O O . GLN B 1 538 ? -1.393 18.719 -8.109 1 98.31 538 GLN B O 1
ATOM 9104 N N . ALA B 1 539 ? -3.312 19.375 -9.031 1 98.12 539 ALA B N 1
ATOM 9105 C CA . ALA B 1 539 ? -2.643 20.094 -10.117 1 98.12 539 ALA B CA 1
ATOM 9106 C C . ALA B 1 539 ? -1.76 21.203 -9.57 1 98.12 539 ALA B C 1
ATOM 9108 O O . ALA B 1 539 ? -0.64 21.422 -10.047 1 98.12 539 ALA B O 1
ATOM 9109 N N . HIS B 1 540 ? -2.283 21.891 -8.594 1 97.44 540 HIS B N 1
ATOM 9110 C CA . HIS B 1 540 ? -1.527 22.953 -7.953 1 97.44 540 HIS B CA 1
ATOM 9111 C C . HIS B 1 540 ? -0.27 22.422 -7.281 1 97.44 540 HIS B C 1
ATOM 9113 O O . HIS B 1 540 ? 0.817 22.984 -7.449 1 97.44 540 HIS B O 1
ATOM 9119 N N . ILE B 1 541 ? -0.417 21.375 -6.605 1 98.25 541 ILE B N 1
ATOM 9120 C CA . ILE B 1 541 ? 0.696 20.781 -5.879 1 98.25 541 ILE B CA 1
ATOM 9121 C C . ILE B 1 541 ? 1.765 20.312 -6.863 1 98.25 541 ILE B C 1
ATOM 9123 O O . ILE B 1 541 ? 2.957 20.531 -6.648 1 98.25 541 ILE B O 1
ATOM 9127 N N . ASP B 1 542 ? 1.362 19.703 -7.965 1 98.44 542 ASP B N 1
ATOM 9128 C CA . ASP B 1 542 ? 2.291 19.234 -8.992 1 98.44 542 ASP B CA 1
ATOM 9129 C C . ASP B 1 542 ? 3.107 20.406 -9.555 1 98.44 542 ASP B C 1
ATOM 9131 O O . ASP B 1 542 ? 4.316 20.266 -9.773 1 98.44 542 ASP B O 1
ATOM 9135 N N . ARG B 1 543 ? 2.412 21.469 -9.82 1 96.94 543 ARG B N 1
ATOM 9136 C CA . ARG B 1 543 ? 3.084 22.641 -10.367 1 96.94 543 ARG B CA 1
ATOM 9137 C C . ARG B 1 543 ? 4.117 23.188 -9.391 1 96.94 543 ARG B C 1
ATOM 9139 O O . ARG B 1 543 ? 5.238 23.516 -9.781 1 96.94 543 ARG B O 1
ATOM 9146 N N . VAL B 1 544 ? 3.717 23.266 -8.109 1 96.75 544 VAL B N 1
ATOM 9147 C CA . VAL B 1 544 ? 4.605 23.766 -7.062 1 96.75 544 VAL B CA 1
ATOM 9148 C C . VAL B 1 544 ? 5.855 22.891 -6.988 1 96.75 544 VAL B C 1
ATOM 9150 O O . VAL B 1 544 ? 6.973 23.406 -6.863 1 96.75 544 VAL B O 1
ATOM 9153 N N . ILE B 1 545 ? 5.723 21.641 -7.113 1 98.5 545 ILE B N 1
ATOM 9154 C CA . ILE B 1 545 ? 6.824 20.688 -7.027 1 98.5 545 ILE B CA 1
ATOM 9155 C C . ILE B 1 545 ? 7.75 20.859 -8.227 1 98.5 545 ILE B C 1
ATOM 9157 O O . ILE B 1 545 ? 8.977 20.891 -8.078 1 98.5 545 ILE B O 1
ATOM 9161 N N . LEU B 1 546 ? 7.176 20.969 -9.398 1 98.25 546 LEU B N 1
ATOM 9162 C CA . LEU B 1 546 ? 7.988 21.141 -10.602 1 98.25 546 LEU B CA 1
ATOM 9163 C C . LEU B 1 546 ? 8.797 22.438 -10.531 1 98.25 546 LEU B C 1
ATOM 9165 O O . LEU B 1 546 ? 9.977 22.453 -10.883 1 98.25 546 LEU B O 1
ATOM 9169 N N . GLU B 1 547 ? 8.156 23.5 -10.086 1 96.56 547 GLU B N 1
ATOM 9170 C CA . GLU B 1 547 ? 8.844 24.781 -9.977 1 96.56 547 GLU B CA 1
ATOM 9171 C C . GLU B 1 547 ? 10.023 24.703 -9.016 1 96.56 547 GLU B C 1
ATOM 9173 O O . GLU B 1 547 ? 11.094 25.266 -9.289 1 96.56 547 GLU B O 1
ATOM 9178 N N . ALA B 1 548 ? 9.789 24.016 -7.945 1 97.38 548 ALA B N 1
ATOM 9179 C CA . ALA B 1 548 ? 10.875 23.844 -6.98 1 97.38 548 ALA B CA 1
ATOM 9180 C C . ALA B 1 548 ? 12.023 23.047 -7.59 1 97.38 548 ALA B C 1
ATOM 9182 O O . ALA B 1 548 ? 13.195 23.328 -7.316 1 97.38 548 ALA B O 1
ATOM 9183 N N . PHE B 1 549 ? 11.711 22.016 -8.352 1 98.12 549 PHE B N 1
ATOM 9184 C CA . PHE B 1 549 ? 12.742 21.203 -9 1 98.12 549 PHE B CA 1
ATOM 9185 C C . PHE B 1 549 ? 13.57 22.047 -9.953 1 98.12 549 PHE B C 1
ATOM 9187 O O . PHE B 1 549 ? 14.805 21.969 -9.961 1 98.12 549 PHE B O 1
ATOM 9194 N N . VAL B 1 550 ? 12.93 22.844 -10.742 1 96.56 550 VAL B N 1
ATOM 9195 C CA . VAL B 1 550 ? 13.594 23.719 -11.703 1 96.56 550 VAL B CA 1
ATOM 9196 C C . VAL B 1 550 ? 14.523 24.688 -10.977 1 96.56 550 VAL B C 1
ATOM 9198 O O . VAL B 1 550 ? 15.656 24.906 -11.398 1 96.56 550 VAL B O 1
ATOM 9201 N N . ALA B 1 551 ? 14.008 25.234 -9.883 1 95.94 551 ALA B N 1
ATOM 9202 C CA . ALA B 1 551 ? 14.844 26.125 -9.062 1 95.94 551 ALA B CA 1
ATOM 9203 C C . ALA B 1 551 ? 16.062 25.375 -8.523 1 95.94 551 ALA B C 1
ATOM 9205 O O . ALA B 1 551 ? 17.156 25.938 -8.438 1 95.94 551 ALA B O 1
ATOM 9206 N N . GLY B 1 552 ? 15.844 24.109 -8.133 1 96.25 552 GLY B N 1
ATOM 9207 C CA . GLY B 1 552 ? 16.922 23.281 -7.637 1 96.25 552 GLY B CA 1
ATOM 9208 C C . GLY B 1 552 ? 18 23.031 -8.672 1 96.25 552 GLY B C 1
ATOM 9209 O O . GLY B 1 552 ? 19.203 23.047 -8.359 1 96.25 552 GLY B O 1
ATOM 9210 N N . ILE B 1 553 ? 17.594 22.781 -9.891 1 96.75 553 ILE B N 1
ATOM 9211 C CA . ILE B 1 553 ? 18.547 22.578 -10.984 1 96.75 553 ILE B CA 1
ATOM 9212 C C . ILE B 1 553 ? 19.375 23.828 -11.195 1 96.75 553 ILE B C 1
ATOM 9214 O O . ILE B 1 553 ? 20.594 23.75 -11.344 1 96.75 553 ILE B O 1
ATOM 9218 N N . ASP B 1 554 ? 18.719 24.953 -11.18 1 94.31 554 ASP B N 1
ATOM 9219 C CA . ASP B 1 554 ? 19.406 26.234 -11.406 1 94.31 554 ASP B CA 1
ATOM 9220 C C . ASP B 1 554 ? 20.438 26.5 -10.32 1 94.31 554 ASP B C 1
ATOM 9222 O O . ASP B 1 554 ? 21.484 27.109 -10.586 1 94.31 554 ASP B O 1
ATOM 9226 N N . ALA B 1 555 ? 20.156 26.094 -9.133 1 94.06 555 ALA B N 1
ATOM 9227 C CA . ALA B 1 555 ? 21.016 26.375 -7.988 1 94.06 555 ALA B CA 1
ATOM 9228 C C . ALA B 1 555 ? 22.188 25.391 -7.938 1 94.06 555 ALA B C 1
ATOM 9230 O O . ALA B 1 555 ? 23.156 25.625 -7.219 1 94.06 555 ALA B O 1
ATOM 9231 N N . CYS B 1 556 ? 22.094 24.312 -8.703 1 95.56 556 CYS B N 1
ATOM 9232 C CA . CYS B 1 556 ? 23.156 23.312 -8.695 1 95.56 556 CYS B CA 1
ATOM 9233 C C . CYS B 1 556 ? 24.391 23.812 -9.445 1 95.56 556 CYS B C 1
ATOM 9235 O O . CYS B 1 556 ? 24.297 24.172 -10.625 1 95.56 556 CYS B O 1
ATOM 9237 N N . GLU B 1 557 ? 25.562 23.828 -8.859 1 90.81 557 GLU B N 1
ATOM 9238 C CA . GLU B 1 557 ? 26.766 24.484 -9.406 1 90.81 557 GLU B CA 1
ATOM 9239 C C . GLU B 1 557 ? 27.5 23.562 -10.367 1 90.81 557 GLU B C 1
ATOM 9241 O O . GLU B 1 557 ? 28.125 24.016 -11.328 1 90.81 557 GLU B O 1
ATOM 9246 N N . ASP B 1 558 ? 27.406 22.234 -10.141 1 96.44 558 ASP B N 1
ATOM 9247 C CA . ASP B 1 558 ? 28.141 21.281 -10.961 1 96.44 558 ASP B CA 1
ATOM 9248 C C . ASP B 1 558 ? 27.391 20.969 -12.25 1 96.44 558 ASP B C 1
ATOM 9250 O O . ASP B 1 558 ? 26.203 20.625 -12.219 1 96.44 558 ASP B O 1
ATOM 9254 N N . GLU B 1 559 ? 28.109 21.094 -13.32 1 96.88 559 GLU B N 1
ATOM 9255 C CA . GLU B 1 559 ? 27.484 20.969 -14.633 1 96.88 559 GLU B CA 1
ATOM 9256 C C . GLU B 1 559 ? 26.984 19.547 -14.859 1 96.88 559 GLU B C 1
ATOM 9258 O O . GLU B 1 559 ? 25.875 19.344 -15.359 1 96.88 559 GLU B O 1
ATOM 9263 N N . ALA B 1 560 ? 27.797 18.594 -14.531 1 97.06 560 ALA B N 1
ATOM 9264 C CA . ALA B 1 560 ? 27.406 17.203 -14.719 1 97.06 560 ALA B CA 1
ATOM 9265 C C . ALA B 1 560 ? 26.172 16.859 -13.891 1 97.06 560 ALA B C 1
ATOM 9267 O O . ALA B 1 560 ? 25.266 16.172 -14.359 1 97.06 560 ALA B O 1
ATOM 9268 N N . ALA B 1 561 ? 26.156 17.281 -12.664 1 98 561 ALA B N 1
ATOM 9269 C CA . ALA B 1 561 ? 25.016 17.062 -11.781 1 98 561 ALA B CA 1
ATOM 9270 C C . ALA B 1 561 ? 23.766 17.781 -12.312 1 98 561 ALA B C 1
ATOM 9272 O O . ALA B 1 561 ? 22.656 17.25 -12.242 1 98 561 ALA B O 1
ATOM 9273 N N . ARG B 1 562 ? 23.938 18.953 -12.828 1 97.69 562 ARG B N 1
ATOM 9274 C CA . ARG B 1 562 ? 22.828 19.734 -13.367 1 97.69 562 ARG B CA 1
ATOM 9275 C C . ARG B 1 562 ? 22.188 19.031 -14.562 1 97.69 562 ARG B C 1
ATOM 9277 O O . ARG B 1 562 ? 20.969 18.984 -14.688 1 97.69 562 ARG B O 1
ATOM 9284 N N . GLU B 1 563 ? 23.047 18.531 -15.414 1 97.69 563 GLU B N 1
ATOM 9285 C CA . GLU B 1 563 ? 22.547 17.812 -16.594 1 97.69 563 GLU B CA 1
ATOM 9286 C C . GLU B 1 563 ? 21.781 16.562 -16.172 1 97.69 563 GLU B C 1
ATOM 9288 O O . GLU B 1 563 ? 20.719 16.266 -16.75 1 97.69 563 GLU B O 1
ATOM 9293 N N . LEU B 1 564 ? 22.328 15.836 -15.227 1 98.5 564 LEU B N 1
ATOM 9294 C CA . LEU B 1 564 ? 21.641 14.648 -14.727 1 98.5 564 LEU B CA 1
ATOM 9295 C C . LEU B 1 564 ? 20.312 15.016 -14.07 1 98.5 564 LEU B C 1
ATOM 9297 O O . LEU B 1 564 ? 19.297 14.352 -14.289 1 98.5 564 LEU B O 1
ATOM 9301 N N . LEU B 1 565 ? 20.312 16.062 -13.273 1 98.75 565 LEU B N 1
ATOM 9302 C CA . LEU B 1 565 ? 19.078 16.547 -12.648 1 98.75 565 LEU B CA 1
ATOM 9303 C C . LEU B 1 565 ? 18.047 16.938 -13.703 1 98.75 565 LEU B C 1
ATOM 9305 O O . LEU B 1 565 ? 16.844 16.734 -13.5 1 98.75 565 LEU B O 1
ATOM 9309 N N . ALA B 1 566 ? 18.5 17.516 -14.781 1 98.31 566 ALA B N 1
ATOM 9310 C CA . ALA B 1 566 ? 17.594 17.891 -15.859 1 98.31 566 ALA B CA 1
ATOM 9311 C C . ALA B 1 566 ? 16.891 16.672 -16.438 1 98.31 566 ALA B C 1
ATOM 9313 O O . ALA B 1 566 ? 15.688 16.703 -16.703 1 98.31 566 ALA B O 1
ATOM 9314 N N . ASP B 1 567 ? 17.656 15.594 -16.656 1 98.5 567 ASP B N 1
ATOM 9315 C CA . ASP B 1 567 ? 17.078 14.352 -17.141 1 98.5 567 ASP B CA 1
ATOM 9316 C C . ASP B 1 567 ? 16.078 13.781 -16.125 1 98.5 567 ASP B C 1
ATOM 9318 O O . ASP B 1 567 ? 15.023 13.266 -16.5 1 98.5 567 ASP B O 1
ATOM 9322 N N . VAL B 1 568 ? 16.438 13.828 -14.836 1 98.88 568 VAL B N 1
ATOM 9323 C CA . VAL B 1 568 ? 15.578 13.344 -13.773 1 98.88 568 VAL B CA 1
ATOM 9324 C C . VAL B 1 568 ? 14.297 14.18 -13.727 1 98.88 568 VAL B C 1
ATOM 9326 O O . VAL B 1 568 ? 13.203 13.641 -13.531 1 98.88 568 VAL B O 1
ATOM 9329 N N . CYS B 1 569 ? 14.391 15.469 -13.898 1 98.81 569 CYS B N 1
ATOM 9330 C CA . CYS B 1 569 ? 13.25 16.375 -13.898 1 98.81 569 CYS B CA 1
ATOM 9331 C C . CYS B 1 569 ? 12.32 16.062 -15.07 1 98.81 569 CYS B C 1
ATOM 9333 O O . CYS B 1 569 ? 11.094 16.125 -14.922 1 98.81 569 CYS B O 1
ATOM 9335 N N . ASP B 1 570 ? 12.93 15.75 -16.266 1 98.38 570 ASP B N 1
ATOM 9336 C CA . ASP B 1 570 ? 12.125 15.32 -17.406 1 98.38 570 ASP B CA 1
ATOM 9337 C C . ASP B 1 570 ? 11.266 14.109 -17.047 1 98.38 570 ASP B C 1
ATOM 9339 O O . ASP B 1 570 ? 10.078 14.062 -17.359 1 98.38 570 ASP B O 1
ATOM 9343 N N . LEU B 1 571 ? 11.914 13.148 -16.438 1 98.81 571 LEU B N 1
ATOM 9344 C CA . LEU B 1 571 ? 11.195 11.93 -16.078 1 98.81 571 LEU B CA 1
ATOM 9345 C C . LEU B 1 571 ? 10.07 12.227 -15.094 1 98.81 571 LEU B C 1
ATOM 9347 O O . LEU B 1 571 ? 8.969 11.68 -15.211 1 98.81 571 LEU B O 1
ATOM 9351 N N . TYR B 1 572 ? 10.32 13.102 -14.094 1 98.81 572 TYR B N 1
ATOM 9352 C CA . TYR B 1 572 ? 9.273 13.5 -13.164 1 98.81 572 TYR B CA 1
ATOM 9353 C C . TYR B 1 572 ? 8.109 14.148 -13.906 1 98.81 572 TYR B C 1
ATOM 9355 O O . TYR B 1 572 ? 6.957 13.742 -13.75 1 98.81 572 TYR B O 1
ATOM 9363 N N . ALA B 1 573 ? 8.422 15.164 -14.703 1 98.69 573 ALA B N 1
ATOM 9364 C CA . ALA B 1 573 ? 7.387 15.922 -15.406 1 98.69 573 ALA B CA 1
ATOM 9365 C C . ALA B 1 573 ? 6.555 15.008 -16.297 1 98.69 573 ALA B C 1
ATOM 9367 O O . ALA B 1 573 ? 5.32 15.07 -16.281 1 98.69 573 ALA B O 1
ATOM 9368 N N . LEU B 1 574 ? 7.242 14.172 -17.078 1 98.56 574 LEU B N 1
ATOM 9369 C CA . LEU B 1 574 ? 6.539 13.273 -17.984 1 98.56 574 LEU B CA 1
ATOM 9370 C C . LEU B 1 574 ? 5.676 12.281 -17.203 1 98.56 574 LEU B C 1
ATOM 9372 O O . LEU B 1 574 ? 4.59 11.914 -17.656 1 98.56 574 LEU B O 1
ATOM 9376 N N . SER B 1 575 ? 6.168 11.844 -16.047 1 98.62 575 SER B N 1
ATOM 9377 C CA . SER B 1 575 ? 5.391 10.906 -15.242 1 98.62 575 SER B CA 1
ATOM 9378 C C . SER B 1 575 ? 4.117 11.562 -14.719 1 98.62 575 SER B C 1
ATOM 9380 O O . SER B 1 575 ? 3.068 10.922 -14.648 1 98.62 575 SER B O 1
ATOM 9382 N N . VAL B 1 576 ? 4.199 12.812 -14.305 1 98.56 576 VAL B N 1
ATOM 9383 C CA . VAL B 1 576 ? 3.023 13.539 -13.836 1 98.56 576 VAL B CA 1
ATOM 9384 C C . VAL B 1 576 ? 2.037 13.719 -14.992 1 98.56 576 VAL B C 1
ATOM 9386 O O . VAL B 1 576 ? 0.827 13.555 -14.812 1 98.56 576 VAL B O 1
ATOM 9389 N N . ILE B 1 577 ? 2.551 14.039 -16.172 1 98.25 577 ILE B N 1
ATOM 9390 C CA . ILE B 1 577 ? 1.711 14.211 -17.344 1 98.25 577 ILE B CA 1
ATOM 9391 C C . ILE B 1 577 ? 1.044 12.891 -17.703 1 98.25 577 ILE B C 1
ATOM 9393 O O . ILE B 1 577 ? -0.139 12.859 -18.047 1 98.25 577 ILE B O 1
ATOM 9397 N N . GLU B 1 578 ? 1.806 11.789 -17.609 1 98.06 578 GLU B N 1
ATOM 9398 C CA . GLU B 1 578 ? 1.244 10.477 -17.906 1 98.06 578 GLU B CA 1
ATOM 9399 C C . GLU B 1 578 ? 0.125 10.125 -16.938 1 98.06 578 GLU B C 1
ATOM 9401 O O . GLU B 1 578 ? -0.882 9.531 -17.328 1 98.06 578 GLU B O 1
ATOM 9406 N N . GLU B 1 579 ? 0.254 10.492 -15.742 1 97.31 579 GLU B N 1
ATOM 9407 C CA . GLU B 1 579 ? -0.739 10.18 -14.719 1 97.31 579 GLU B CA 1
ATOM 9408 C C . GLU B 1 579 ? -2.07 10.867 -15.008 1 97.31 579 GLU B C 1
ATOM 9410 O O . GLU B 1 579 ? -3.131 10.367 -14.633 1 97.31 579 GLU B O 1
ATOM 9415 N N . ASP B 1 580 ? -2.062 11.969 -15.609 1 97.5 580 ASP B N 1
ATOM 9416 C CA . ASP B 1 580 ? -3.271 12.719 -15.93 1 97.5 580 ASP B CA 1
ATOM 9417 C C . ASP B 1 580 ? -3.443 12.859 -17.438 1 97.5 580 ASP B C 1
ATOM 9419 O O . ASP B 1 580 ? -3.967 13.867 -17.922 1 97.5 580 ASP B O 1
ATOM 9423 N N . LYS B 1 581 ? -2.895 11.977 -18.188 1 96.5 581 LYS B N 1
ATOM 9424 C CA . LYS B 1 581 ? -2.82 12.031 -19.641 1 96.5 581 LYS B CA 1
ATOM 9425 C C . LYS B 1 581 ? -4.207 12.18 -20.266 1 96.5 581 LYS B C 1
ATOM 9427 O O . LYS B 1 581 ? -4.391 12.922 -21.219 1 96.5 581 LYS B O 1
ATOM 9432 N N . ALA B 1 582 ? -5.23 11.445 -19.656 1 97.12 582 ALA B N 1
ATOM 9433 C CA . ALA B 1 582 ? -6.598 11.539 -20.156 1 97.12 582 ALA B CA 1
ATOM 9434 C C . ALA B 1 582 ? -7.125 12.969 -20.062 1 97.12 582 ALA B C 1
ATOM 9436 O O . ALA B 1 582 ? -7.773 13.469 -20.984 1 97.12 582 ALA B O 1
ATOM 9437 N N . TRP B 1 583 ? -6.836 13.578 -18.922 1 96.81 583 TRP B N 1
ATOM 9438 C CA . TRP B 1 583 ? -7.301 14.945 -18.734 1 96.81 583 TRP B CA 1
ATOM 9439 C C . TRP B 1 583 ? -6.707 15.883 -19.781 1 96.81 583 TRP B C 1
ATOM 9441 O O . TRP B 1 583 ? -7.414 16.719 -20.359 1 96.81 583 TRP B O 1
ATOM 9451 N N . PHE B 1 584 ? -5.402 15.758 -20.047 1 97.12 584 PHE B N 1
ATOM 9452 C CA . PHE B 1 584 ? -4.723 16.625 -21 1 97.12 584 PHE B CA 1
ATOM 9453 C C . PHE B 1 584 ? -5.324 16.453 -22.391 1 97.12 584 PHE B C 1
ATOM 9455 O O . PHE B 1 584 ? -5.48 17.438 -23.125 1 97.12 584 PHE B O 1
ATOM 9462 N N . ILE B 1 585 ? -5.723 15.219 -22.734 1 95.06 585 ILE B N 1
ATOM 9463 C CA . ILE B 1 585 ? -6.301 14.961 -24.047 1 95.06 585 ILE B CA 1
ATOM 9464 C C . ILE B 1 585 ? -7.73 15.5 -24.094 1 95.06 585 ILE B C 1
ATOM 9466 O O . ILE B 1 585 ? -8.117 16.172 -25.047 1 95.06 585 ILE B O 1
ATOM 9470 N N . GLU B 1 586 ? -8.5 15.281 -23 1 93.88 586 GLU B N 1
ATOM 9471 C CA . GLU B 1 586 ? -9.898 15.688 -22.906 1 93.88 586 GLU B CA 1
ATOM 9472 C C . GLU B 1 586 ? -10.055 17.188 -23.094 1 93.88 586 GLU B C 1
ATOM 9474 O O . GLU B 1 586 ? -11.055 17.656 -23.641 1 93.88 586 GLU B O 1
ATOM 9479 N N . HIS B 1 587 ? -9.062 17.844 -22.672 1 93.06 587 HIS B N 1
ATOM 9480 C CA . HIS B 1 587 ? -9.18 19.297 -22.672 1 93.06 587 HIS B CA 1
ATOM 9481 C C . HIS B 1 587 ? -8.289 19.938 -23.719 1 93.06 587 HIS B C 1
ATOM 9483 O O . HIS B 1 587 ? -8.039 21.141 -23.688 1 93.06 587 HIS B O 1
ATOM 9489 N N . ARG B 1 588 ? -7.621 19.141 -24.531 1 91.06 588 ARG B N 1
ATOM 9490 C CA . ARG B 1 588 ? -6.945 19.547 -25.766 1 91.06 588 ARG B CA 1
ATOM 9491 C C . ARG B 1 588 ? -5.613 20.234 -25.453 1 91.06 588 ARG B C 1
ATOM 9493 O O . ARG B 1 588 ? -5.176 21.125 -26.188 1 91.06 588 ARG B O 1
ATOM 9500 N N . PHE B 1 589 ? -5.09 19.875 -24.328 1 92.88 589 PHE B N 1
ATOM 9501 C CA . PHE B 1 589 ? -3.75 20.344 -24 1 92.88 589 PHE B CA 1
ATOM 9502 C C . PHE B 1 589 ? -2.691 19.375 -24.516 1 92.88 589 PHE B C 1
ATOM 9504 O O . PHE B 1 589 ? -1.5 19.688 -24.516 1 92.88 589 PHE B O 1
ATOM 9511 N N . LEU B 1 590 ? -3.113 18.234 -24.922 1 93.38 590 LEU B N 1
ATOM 9512 C CA . LEU B 1 590 ? -2.262 17.188 -25.5 1 93.38 590 LEU B CA 1
ATOM 9513 C C . LEU B 1 590 ? -2.98 16.469 -26.625 1 93.38 590 LEU B C 1
ATOM 9515 O O . LEU B 1 590 ? -4.09 15.969 -26.453 1 93.38 590 LEU B O 1
ATOM 9519 N N . SER B 1 591 ? -2.395 16.516 -27.828 1 91.88 591 SER B N 1
ATOM 9520 C CA . SER B 1 591 ? -2.949 15.695 -28.906 1 91.88 591 SER B CA 1
ATOM 9521 C C . SER B 1 591 ? -2.744 14.211 -28.625 1 91.88 591 SER B C 1
ATOM 9523 O O . SER B 1 591 ? -1.925 13.836 -27.797 1 91.88 591 SER B O 1
ATOM 9525 N N . THR B 1 592 ? -3.453 13.367 -29.328 1 88.81 592 THR B N 1
ATOM 9526 C CA . THR B 1 592 ? -3.318 11.93 -29.141 1 88.81 592 THR B CA 1
ATOM 9527 C C . THR B 1 592 ? -1.916 11.461 -29.516 1 88.81 592 THR B C 1
ATOM 9529 O O . THR B 1 592 ? -1.355 10.57 -28.875 1 88.81 592 THR B O 1
ATOM 9532 N N . GLU B 1 593 ? -1.336 12.094 -30.516 1 89.19 593 GLU B N 1
ATOM 9533 C CA . GLU B 1 593 ? 0.017 11.742 -30.953 1 89.19 593 GLU B CA 1
ATOM 9534 C C . GLU B 1 593 ? 1.044 12.133 -29.891 1 89.19 593 GLU B C 1
ATOM 9536 O O . GLU B 1 593 ? 1.954 11.359 -29.578 1 89.19 593 GLU B O 1
ATOM 9541 N N . ARG B 1 594 ? 0.865 13.25 -29.359 1 92.69 594 ARG B N 1
ATOM 9542 C CA . ARG B 1 594 ? 1.778 13.711 -28.312 1 92.69 594 ARG B CA 1
ATOM 9543 C C . ARG B 1 594 ? 1.608 12.891 -27.047 1 92.69 594 ARG B C 1
ATOM 9545 O O . ARG B 1 594 ? 2.576 12.656 -26.312 1 92.69 594 ARG B O 1
ATOM 9552 N N . ALA B 1 595 ? 0.341 12.523 -26.844 1 94.19 595 ALA B N 1
ATOM 9553 C CA . ALA B 1 595 ? 0.082 11.672 -25.672 1 94.19 595 ALA B CA 1
ATOM 9554 C C . ALA B 1 595 ? 0.863 10.367 -25.766 1 94.19 595 ALA B C 1
ATOM 9556 O O . ALA B 1 595 ? 1.419 9.898 -24.766 1 94.19 595 ALA B O 1
ATOM 9557 N N . LYS B 1 596 ? 0.955 9.742 -26.906 1 92.56 596 LYS B N 1
ATOM 9558 C CA . LYS B 1 596 ? 1.75 8.539 -27.109 1 92.56 596 LYS B CA 1
ATOM 9559 C C . LYS B 1 596 ? 3.24 8.828 -26.938 1 92.56 596 LYS B C 1
ATOM 9561 O O . LYS B 1 596 ? 3.984 7.988 -26.422 1 92.56 596 LYS B O 1
ATOM 9566 N N . ALA B 1 597 ? 3.627 10.008 -27.344 1 95.06 597 ALA B N 1
ATOM 9567 C CA . ALA B 1 597 ? 5.023 10.422 -27.219 1 95.06 597 ALA B CA 1
ATOM 9568 C C . ALA B 1 597 ? 5.43 10.562 -25.766 1 95.06 597 ALA B C 1
ATOM 9570 O O . ALA B 1 597 ? 6.602 10.375 -25.422 1 95.06 597 ALA B O 1
ATOM 9571 N N . VAL B 1 598 ? 4.484 10.867 -24.844 1 97 598 VAL B N 1
ATOM 9572 C CA . VAL B 1 598 ? 4.77 10.953 -23.422 1 97 598 VAL B CA 1
ATOM 9573 C C . VAL B 1 598 ? 5.262 9.602 -22.906 1 97 598 VAL B C 1
ATOM 9575 O O . VAL B 1 598 ? 6.281 9.523 -22.219 1 97 598 VAL B O 1
ATOM 9578 N N . THR B 1 599 ? 4.555 8.516 -23.297 1 95.81 599 THR B N 1
ATOM 9579 C CA . THR B 1 599 ? 4.934 7.172 -22.859 1 95.81 599 THR B CA 1
ATOM 9580 C C . THR B 1 599 ? 6.305 6.797 -23.422 1 95.81 599 THR B C 1
ATOM 9582 O O . THR B 1 599 ? 7.145 6.254 -22.703 1 95.81 599 THR B O 1
ATOM 9585 N N . ARG B 1 600 ? 6.531 7.113 -24.688 1 95.5 600 ARG B N 1
ATOM 9586 C CA . ARG B 1 600 ? 7.832 6.852 -25.297 1 95.5 600 ARG B CA 1
ATOM 9587 C C . ARG B 1 600 ? 8.93 7.648 -24.594 1 95.5 600 ARG B C 1
ATOM 9589 O O . ARG B 1 600 ? 10.047 7.148 -24.422 1 95.5 600 ARG B O 1
ATOM 9596 N N . GLY B 1 601 ? 8.578 8.914 -24.281 1 97.25 601 GLY B N 1
ATOM 9597 C CA . GLY B 1 601 ? 9.539 9.766 -23.594 1 97.25 601 GLY B CA 1
ATOM 9598 C C . GLY B 1 601 ? 9.938 9.227 -22.234 1 97.25 601 GLY B C 1
ATOM 9599 O O . GLY B 1 601 ? 11.109 9.312 -21.844 1 97.25 601 GLY B O 1
ATOM 9600 N N . ILE B 1 602 ? 9 8.672 -21.5 1 98.31 602 ILE B N 1
ATOM 9601 C CA . ILE B 1 602 ? 9.281 8.078 -20.188 1 98.31 602 ILE B CA 1
ATOM 9602 C C . ILE B 1 602 ? 10.203 6.871 -20.359 1 98.31 602 ILE B C 1
ATOM 9604 O O . ILE B 1 602 ? 11.18 6.723 -19.625 1 98.31 602 ILE B O 1
ATOM 9608 N N . ASN B 1 603 ? 9.898 5.988 -21.359 1 97.5 603 ASN B N 1
ATOM 9609 C CA . ASN B 1 603 ? 10.75 4.832 -21.625 1 97.5 603 ASN B CA 1
ATOM 9610 C C . ASN B 1 603 ? 12.156 5.246 -22.016 1 97.5 603 ASN B C 1
ATOM 9612 O O . ASN B 1 603 ? 13.141 4.629 -21.594 1 97.5 603 ASN B O 1
ATOM 9616 N N . GLU B 1 604 ? 12.203 6.297 -22.812 1 96.75 604 GLU B N 1
ATOM 9617 C CA . GLU B 1 604 ? 13.508 6.812 -23.234 1 96.75 604 GLU B CA 1
ATOM 9618 C C . GLU B 1 604 ? 14.305 7.328 -22.047 1 96.75 604 GLU B C 1
ATOM 9620 O O . GLU B 1 604 ? 15.5 7.059 -21.922 1 96.75 604 GLU B O 1
ATOM 9625 N N . ARG B 1 605 ? 13.664 8.078 -21.172 1 97.94 605 ARG B N 1
ATOM 9626 C CA . ARG B 1 605 ? 14.352 8.609 -20 1 97.94 605 ARG B CA 1
ATOM 9627 C C . ARG B 1 605 ? 14.742 7.492 -19.031 1 97.94 605 ARG B C 1
ATOM 9629 O O . ARG B 1 605 ? 15.789 7.566 -18.391 1 97.94 605 ARG B O 1
ATOM 9636 N N . CYS B 1 606 ? 13.914 6.477 -18.938 1 98.31 606 CYS B N 1
ATOM 9637 C CA . CYS B 1 606 ? 14.289 5.316 -18.141 1 98.31 606 CYS B CA 1
ATOM 9638 C C . CYS B 1 606 ? 15.578 4.688 -18.656 1 98.31 606 CYS B C 1
ATOM 9640 O O . CYS B 1 606 ? 16.484 4.383 -17.891 1 98.31 606 CYS B O 1
ATOM 9642 N N . ARG B 1 607 ? 15.672 4.543 -19.953 1 96.38 607 ARG B N 1
ATOM 9643 C CA . ARG B 1 607 ? 16.875 3.975 -20.562 1 96.38 607 ARG B CA 1
ATOM 9644 C C . ARG B 1 607 ? 18.078 4.871 -20.344 1 96.38 607 ARG B C 1
ATOM 9646 O O . ARG B 1 607 ? 19.172 4.383 -20.031 1 96.38 607 ARG B O 1
ATOM 9653 N N . THR B 1 608 ? 17.812 6.172 -20.469 1 97.38 608 THR B N 1
ATOM 9654 C CA . THR B 1 608 ? 18.891 7.141 -20.328 1 97.38 608 THR B CA 1
ATOM 9655 C C . THR B 1 608 ? 19.406 7.191 -18.891 1 97.38 608 THR B C 1
ATOM 9657 O O . THR B 1 608 ? 20.594 7.383 -18.672 1 97.38 608 THR B O 1
ATOM 9660 N N . LEU B 1 609 ? 18.562 6.941 -17.953 1 98.69 609 LEU B N 1
ATOM 9661 C CA . LEU B 1 609 ? 18.906 7.105 -16.547 1 98.69 609 LEU B CA 1
ATOM 9662 C C . LEU B 1 609 ? 19.375 5.785 -15.938 1 98.69 609 LEU B C 1
ATOM 9664 O O . LEU B 1 609 ? 19.984 5.77 -14.867 1 98.69 609 LEU B O 1
ATOM 9668 N N . ARG B 1 610 ? 19.141 4.652 -16.625 1 98.44 610 ARG B N 1
ATOM 9669 C CA . ARG B 1 610 ? 19.516 3.332 -16.109 1 98.44 610 ARG B CA 1
ATOM 9670 C C . ARG B 1 610 ? 20.984 3.283 -15.711 1 98.44 610 ARG B C 1
ATOM 9672 O O . ARG B 1 610 ? 21.312 2.867 -14.602 1 98.44 610 ARG B O 1
ATOM 9679 N N . PRO B 1 611 ? 21.938 3.828 -16.531 1 98.31 611 PRO B N 1
ATOM 9680 C CA . PRO B 1 611 ? 23.344 3.758 -16.141 1 98.31 611 PRO B CA 1
ATOM 9681 C C . PRO B 1 611 ? 23.672 4.629 -14.93 1 98.31 611 PRO B C 1
ATOM 9683 O O . PRO B 1 611 ? 24.734 4.477 -14.32 1 98.31 611 PRO B O 1
ATOM 9686 N N . HIS B 1 612 ? 22.766 5.516 -14.578 1 98.75 612 HIS B N 1
ATOM 9687 C CA . HIS B 1 612 ? 23.016 6.465 -13.5 1 98.75 612 HIS B CA 1
ATOM 9688 C C . HIS B 1 612 ? 22.25 6.086 -12.242 1 98.75 612 HIS B C 1
ATOM 9690 O O . HIS B 1 612 ? 22.219 6.844 -11.266 1 98.75 612 HIS B O 1
ATOM 9696 N N . ALA B 1 613 ? 21.609 4.93 -12.242 1 98.75 613 ALA B N 1
ATOM 9697 C CA . ALA B 1 613 ? 20.734 4.539 -11.133 1 98.75 613 ALA B CA 1
ATOM 9698 C C . ALA B 1 613 ? 21.484 4.578 -9.805 1 98.75 613 ALA B C 1
ATOM 9700 O O . ALA B 1 613 ? 20.984 5.121 -8.82 1 98.75 613 ALA B O 1
ATOM 9701 N N . GLU B 1 614 ? 22.688 4.059 -9.773 1 98.56 614 GLU B N 1
ATOM 9702 C CA . GLU B 1 614 ? 23.469 4.051 -8.539 1 98.56 614 GLU B CA 1
ATOM 9703 C C . GLU B 1 614 ? 23.859 5.465 -8.117 1 98.56 614 GLU B C 1
ATOM 9705 O O . GLU B 1 614 ? 23.781 5.805 -6.934 1 98.56 614 GLU B O 1
ATOM 9710 N N . THR B 1 615 ? 24.25 6.273 -9.102 1 98.75 615 THR B N 1
ATOM 9711 C CA . THR B 1 615 ? 24.594 7.664 -8.82 1 98.75 615 THR B CA 1
ATOM 9712 C C . THR B 1 615 ? 23.422 8.414 -8.211 1 98.75 615 THR B C 1
ATOM 9714 O O . THR B 1 615 ? 23.594 9.18 -7.266 1 98.75 615 THR B O 1
ATOM 9717 N N . LEU B 1 616 ? 22.219 8.172 -8.742 1 98.88 616 LEU B N 1
ATOM 9718 C CA . LEU B 1 616 ? 21.016 8.859 -8.281 1 98.88 616 LEU B CA 1
ATOM 9719 C C . LEU B 1 616 ? 20.688 8.477 -6.836 1 98.88 616 LEU B C 1
ATOM 9721 O O . LEU B 1 616 ? 20.375 9.344 -6.02 1 98.88 616 LEU B O 1
ATOM 9725 N N . ILE B 1 617 ? 20.797 7.188 -6.457 1 98.75 617 ILE B N 1
ATOM 9726 C CA . ILE B 1 617 ? 20.438 6.801 -5.098 1 98.75 617 ILE B CA 1
ATOM 9727 C C . ILE B 1 617 ? 21.562 7.164 -4.137 1 98.75 617 ILE B C 1
ATOM 9729 O O . ILE B 1 617 ? 21.328 7.477 -2.971 1 98.75 617 ILE B O 1
ATOM 9733 N N . ASP B 1 618 ? 22.828 7.18 -4.621 1 98.5 618 ASP B N 1
ATOM 9734 C CA . ASP B 1 618 ? 23.906 7.723 -3.807 1 98.5 618 ASP B CA 1
ATOM 9735 C C . ASP B 1 618 ? 23.656 9.195 -3.477 1 98.5 618 ASP B C 1
ATOM 9737 O O . ASP B 1 618 ? 24.062 9.672 -2.414 1 98.5 618 ASP B O 1
ATOM 9741 N N . GLY B 1 619 ? 23 9.844 -4.402 1 98.44 619 GLY B N 1
ATOM 9742 C CA . GLY B 1 619 ? 22.672 11.242 -4.211 1 98.44 619 GLY B CA 1
ATOM 9743 C C . GLY B 1 619 ? 21.734 11.477 -3.047 1 98.44 619 GLY B C 1
ATOM 9744 O O . GLY B 1 619 ? 21.641 12.594 -2.525 1 98.44 619 GLY B O 1
ATOM 9745 N N . PHE B 1 620 ? 20.984 10.43 -2.639 1 98.38 620 PHE B N 1
ATOM 9746 C CA . PHE B 1 620 ? 20.094 10.555 -1.485 1 98.38 620 PHE B CA 1
ATOM 9747 C C . PHE B 1 620 ? 20.906 10.766 -0.208 1 98.38 620 PHE B C 1
ATOM 9749 O O . PHE B 1 620 ? 20.375 11.266 0.788 1 98.38 620 PHE B O 1
ATOM 9756 N N . GLY B 1 621 ? 22.172 10.328 -0.216 1 97.44 621 GLY B N 1
ATOM 9757 C CA . GLY B 1 621 ? 23.062 10.57 0.904 1 97.44 621 GLY B CA 1
ATOM 9758 C C . GLY B 1 621 ? 22.703 9.758 2.137 1 97.44 621 GLY B C 1
ATOM 9759 O O . GLY B 1 621 ? 22.875 10.227 3.264 1 97.44 621 GLY B O 1
ATOM 9760 N N . ILE B 1 622 ? 22.188 8.57 2.016 1 97.94 622 ILE B N 1
ATOM 9761 C CA . ILE B 1 622 ? 21.875 7.707 3.146 1 97.94 622 ILE B CA 1
ATOM 9762 C C . ILE B 1 622 ? 23.109 6.938 3.586 1 97.94 622 ILE B C 1
ATOM 9764 O O . ILE B 1 622 ? 23.703 6.191 2.801 1 97.94 622 ILE B O 1
ATOM 9768 N N . PRO B 1 623 ? 23.5 7.117 4.82 1 96.94 623 PRO B N 1
ATOM 9769 C CA . PRO B 1 623 ? 24.656 6.348 5.285 1 96.94 623 PRO B CA 1
ATOM 9770 C C . PRO B 1 623 ? 24.453 4.84 5.148 1 96.94 623 PRO B C 1
ATOM 9772 O O . PRO B 1 623 ? 23.359 4.336 5.387 1 96.94 623 PRO B O 1
ATOM 9775 N N . GLU B 1 624 ? 25.484 4.164 4.781 1 93.69 624 GLU B N 1
ATOM 9776 C CA . GLU B 1 624 ? 25.422 2.732 4.496 1 93.69 624 GLU B CA 1
ATOM 9777 C C . GLU B 1 624 ? 24.844 1.957 5.672 1 93.69 624 GLU B C 1
ATOM 9779 O O . GLU B 1 624 ? 24.047 1.038 5.48 1 93.69 624 GLU B O 1
ATOM 9784 N N . GLN B 1 625 ? 25.203 2.352 6.863 1 93 625 GLN B N 1
ATOM 9785 C CA . GLN B 1 625 ? 24.734 1.642 8.055 1 93 625 GLN B CA 1
ATOM 9786 C C . GLN B 1 625 ? 23.234 1.781 8.227 1 93 625 GLN B C 1
ATOM 9788 O O . GLN B 1 625 ? 22.578 0.896 8.789 1 93 625 GLN B O 1
ATOM 9793 N N . LEU B 1 626 ? 22.688 2.85 7.738 1 95.62 626 LEU B N 1
ATOM 9794 C CA . LEU B 1 626 ? 21.266 3.139 7.938 1 95.62 626 LEU B CA 1
ATOM 9795 C C . LEU B 1 626 ? 20.422 2.504 6.836 1 95.62 626 LEU B C 1
ATOM 9797 O O . LEU B 1 626 ? 19.203 2.377 6.98 1 95.62 626 LEU B O 1
ATOM 9801 N N . ARG B 1 627 ? 21.031 2.066 5.73 1 92.06 627 ARG B N 1
ATOM 9802 C CA . ARG B 1 627 ? 20.297 1.395 4.664 1 92.06 627 ARG B CA 1
ATOM 9803 C C . ARG B 1 627 ? 20.656 -0.083 4.594 1 92.06 627 ARG B C 1
ATOM 9805 O O . ARG B 1 627 ? 20.469 -0.725 3.557 1 92.06 627 ARG B O 1
ATOM 9812 N N . TYR B 1 628 ? 21.234 -0.598 5.633 1 91.75 628 TYR B N 1
ATOM 9813 C CA . TYR B 1 628 ? 21.641 -1.997 5.641 1 91.75 628 TYR B CA 1
ATOM 9814 C C . TYR B 1 628 ? 20.438 -2.92 5.445 1 91.75 628 TYR B C 1
ATOM 9816 O O . TYR B 1 628 ? 19.422 -2.758 6.105 1 91.75 628 TYR B O 1
ATOM 9824 N N . ALA B 1 629 ? 20.531 -3.777 4.57 1 93.88 629 ALA B N 1
ATOM 9825 C CA . ALA B 1 629 ? 19.609 -4.875 4.297 1 93.88 629 ALA B CA 1
ATOM 9826 C C . ALA B 1 629 ? 20.375 -6.188 4.098 1 93.88 629 ALA B C 1
ATOM 9828 O O . ALA B 1 629 ? 21.328 -6.246 3.324 1 93.88 629 ALA B O 1
ATOM 9829 N N . ALA B 1 630 ? 19.891 -7.211 4.738 1 93.38 630 ALA B N 1
ATOM 9830 C CA . ALA B 1 630 ? 20.609 -8.484 4.727 1 93.38 630 ALA B CA 1
ATOM 9831 C C . ALA B 1 630 ? 20.781 -9 3.299 1 93.38 630 ALA B C 1
ATOM 9833 O O . ALA B 1 630 ? 21.812 -9.586 2.969 1 93.38 630 ALA B O 1
ATOM 9834 N N . MET B 1 631 ? 19.875 -8.758 2.461 1 94 631 MET B N 1
ATOM 9835 C CA . MET B 1 631 ? 19.875 -9.297 1.104 1 94 631 MET B CA 1
ATOM 9836 C C . MET B 1 631 ? 20.969 -8.641 0.266 1 94 631 MET B C 1
ATOM 9838 O O . MET B 1 631 ? 21.328 -9.148 -0.798 1 94 631 MET B O 1
ATOM 9842 N N . LEU B 1 632 ? 21.469 -7.48 0.75 1 94 632 LEU B N 1
ATOM 9843 C CA . LEU B 1 632 ? 22.5 -6.754 0.019 1 94 632 LEU B CA 1
ATOM 9844 C C . LEU B 1 632 ? 23.891 -7.09 0.562 1 94 632 LEU B C 1
ATOM 9846 O O . LEU B 1 632 ? 24.891 -6.621 0.03 1 94 632 LEU B O 1
ATOM 9850 N N . ASP B 1 633 ? 23.938 -7.887 1.609 1 89.44 633 ASP B N 1
ATOM 9851 C CA . ASP B 1 633 ? 25.203 -8.25 2.25 1 89.44 633 ASP B CA 1
ATOM 9852 C C . ASP B 1 633 ? 25.719 -9.578 1.715 1 89.44 633 ASP B C 1
ATOM 9854 O O . ASP B 1 633 ? 25.156 -10.641 1.994 1 89.44 633 ASP B O 1
ATOM 9858 N N . PRO B 1 634 ? 26.766 -9.594 1.025 1 82.69 634 PRO B N 1
ATOM 9859 C CA . PRO B 1 634 ? 27.297 -10.844 0.478 1 82.69 634 PRO B CA 1
ATOM 9860 C C . PRO B 1 634 ? 27.594 -11.883 1.557 1 82.69 634 PRO B C 1
ATOM 9862 O O . PRO B 1 634 ? 27.484 -13.086 1.3 1 82.69 634 PRO B O 1
ATOM 9865 N N . GLU B 1 635 ? 27.922 -11.398 2.773 1 79.62 635 GLU B N 1
ATOM 9866 C CA . GLU B 1 635 ? 28.219 -12.328 3.855 1 79.62 635 GLU B CA 1
ATOM 9867 C C . GLU B 1 635 ? 26.969 -13.086 4.297 1 79.62 635 GLU B C 1
ATOM 9869 O O . GLU B 1 635 ? 27.062 -14.227 4.754 1 79.62 635 GLU B O 1
ATOM 9874 N N . GLU B 1 636 ? 25.875 -12.438 4.141 1 77.31 636 GLU B N 1
ATOM 9875 C CA . GLU B 1 636 ? 24.609 -13.086 4.5 1 77.31 636 GLU B CA 1
ATOM 9876 C C . GLU B 1 636 ? 24.234 -14.164 3.482 1 77.31 636 GLU B C 1
ATOM 9878 O O . GLU B 1 636 ? 23.562 -15.133 3.82 1 77.31 636 GLU B O 1
ATOM 9883 N N . LEU B 1 637 ? 24.578 -13.898 2.281 1 66.31 637 LEU B N 1
ATOM 9884 C CA . LEU B 1 637 ? 24.297 -14.891 1.246 1 66.31 637 LEU B CA 1
ATOM 9885 C C . LEU B 1 637 ? 25.141 -16.141 1.445 1 66.31 637 LEU B C 1
ATOM 9887 O O . LEU B 1 637 ? 24.688 -17.25 1.148 1 66.31 637 LEU B O 1
ATOM 9891 N N . LEU B 1 638 ? 26.328 -15.938 1.989 1 56.94 638 LEU B N 1
ATOM 9892 C CA . LEU B 1 638 ? 27.25 -17.047 2.186 1 56.94 638 LEU B CA 1
ATOM 9893 C C . LEU B 1 638 ? 26.938 -17.797 3.477 1 56.94 638 LEU B C 1
ATOM 9895 O O . LEU B 1 638 ? 27.125 -19.016 3.553 1 56.94 638 LEU B O 1
ATOM 9899 N N . ASN B 1 639 ? 26.531 -16.953 4.574 1 50.25 639 ASN B N 1
ATOM 9900 C CA . ASN B 1 639 ? 26.391 -17.562 5.898 1 50.25 639 ASN B CA 1
ATOM 9901 C C . ASN B 1 639 ? 24.938 -17.938 6.199 1 50.25 639 ASN B C 1
ATOM 9903 O O . ASN B 1 639 ? 24.656 -18.547 7.23 1 50.25 639 ASN B O 1
ATOM 9907 N N . GLY B 1 640 ? 24.078 -17.391 5.438 1 46.88 640 GLY B N 1
ATOM 9908 C CA . GLY B 1 640 ? 22.688 -17.609 5.828 1 46.88 640 GLY B CA 1
ATOM 9909 C C . GLY B 1 640 ? 22.156 -18.984 5.434 1 46.88 640 GLY B C 1
ATOM 9910 O O . GLY B 1 640 ? 22.703 -19.625 4.527 1 46.88 640 GLY B O 1
#

Organism: Mycolicibacterium smegmatis (strain ATCC 700084 / mc(2)155) (NCBI:txid246196)

InterPro domains:
  IPR002655 Acyl-CoA oxidase, C-terminal [PF01756] (494-624)
  IPR006091 Acyl-CoA dehydrogenase/oxidase, middle domain [PF02770] (130-240)
  IPR009100 Acyl-CoA dehydrogenase/oxidase, N-terminal and middle domain superfamily [SSF56645] (12-252)
  IPR012258 Acyl-CoA oxidase [PIRSF000168] (6-630)
  IPR012258 Acyl-CoA oxidase [PTHR10909] (7-626)
  IPR036250 Acyl-CoA dehydrogenase-like, C-terminal [SSF47203] (270-454)
  IPR036250 Acyl-CoA dehydrogenase-like, C-terminal [SSF47203] (488-625)
  IPR037069 Acyl-CoA dehydrogenase/oxidase, N-terminal domain superfamily [G3DSA:1.10.540.10] (12-126)
  IPR046373 Acyl-CoA oxidase/dehydrogenase, middle domain superfamily [G3DSA:2.40.110.10] (129-266)
  IPR055060 Acyl-CoA oxidase, C-alpha1 domain [PF22924] (276-435)

Radius of gyration: 31.32 Å; Cα contacts (8 Å, |Δi|>4): 2345; chains: 2; bounding box: 75×92×90 Å